Protein 5AHK (pdb70)

Nearest PDB structures (foldseek):
  5ahk-assembly1_B  TM=1.002E+00  e=0.000E+00  Pseudomonas protegens
  5ahk-assembly1_A  TM=1.001E+00  e=0.000E+00  Pseudomonas protegens
  8rph-assembly3_F  TM=8.611E-01  e=2.578E-38  Janthinobacterium sp. HH01
  2q5q-assembly1_A  TM=7.833E-01  e=1.232E-28  Azospirillum brasilense
  2q5o-assembly1_A  TM=7.470E-01  e=1.859E-28  Azospirillum brasilense

B-factor: mean 17.68, std 7.04, range [4.13, 58.65]

Sequence (1101 aa):
MKASDAVAKILADNNVLYGFELIGGMMMITHLVDSINLLGKTKLVSSMHHEQGAAFAASSAVSRVTHHHKTLGLALATSSGPGATNLITGIADCWLDSHPCIFLTGQVNTHELKGKRDIRQQGFQELDDSSVALVTSITKYAYQIKSSADDELVPCLRKKAIQIAKEGRPGPVLLDIPMDIQRADIDEALLNNPSIAMSDLDFIINKLQNAKKPLLLLIIGGGAVNSSSGFQKWLEQIELRGIPYVASLKGAEKIKASSDLYLGMLGAYGTRAANHAVQNCDLLLVLGSRMDVRQTGAQPEDFARNAEIIQIDLQEGQLNNRVIADFSSYQIELSEYFSSRRFSPLQIPVNNDWSSVWTALLKEKFRVTFIDEYTTWNLSPFGLFTQLNKLTERVALDYILDVGNNQMWAAHTLRRLNAQQAMHHSGGLGSSMGFAIPAAIGACYAGKKPIIVITGDGGAQLNIQELDIIARDKLPILTIVMNNHSSLGMVRGFQEMYFEGRRNSSTYWNGYTSQFKKIGEAYRVESKTIISMQAFSSALESSFLESSPRPLLLEVSSMMSDARECRPRLEYYGRAIDQQSPRMKASDAVAKILADNNVLYGFEELIGGMITHLVDDSINLLGKTKLVSSMHHEQGAAFAASSAVSRVTHHKTLGLALATSSGPGATNLITGIADCWLDSHPCIFLTGQVNTHELKKGKRDIRQQGFQELDDSSVALVTTSITKYAYQIKSSADELVPCLRKAIQIAKEGRPGPVLLDIPMDIQRADIDEALLNIAMSDLDFIINKLQNAKKPLLLLLIGGGAVNSSGFQKWLEQIELRGIPYVASLKGAEKIKASDLYLLGMLGAYGTRAANHAVQNCDLLLVLGSRMDVRQTGAQPEDFARNAEIIQIDLQEGQLNNRRVIADFSYQIELSEYFSRFSPLQIPVNNDWSSVWTALLKEKFRVTFIDEYTTWNLSPFGLFTTQQLNKLTERVALDYILDVGNNQMWAAHTLRLNAQQAMHHSGGLGSSMGFAIPAAIGACYAGKKPIIVITGDGGAQLNIQELDIIARDKLPILTIVMNNHSSLGMVRGFSSTYWNGYTSQFKKIGEAYRVESKTIISMQAFSSALESFLEESPRPLLLEVSSMMSDARECRPRLEEYGRAIDQQSPRHDG

Structure (mmCIF, N/CA/C/O backbone):
data_5AHK
#
_entry.id   5AHK
#
_cell.length_a   65.220
_cell.length_b   139.870
_cell.length_c   65.340
_cell.angle_alpha   90.00
_cell.angle_beta   97.87
_cell.angle_gamma   90.00
#
_symmetry.space_group_name_H-M   'P 1 21 1'
#
loop_
_entity.id
_entity.type
_entity.pdbx_description
1 polymer 'ACETOLACTATE SYNTHASE II, LARGE SUBUNIT'
2 non-polymer 'THIAMINE DIPHOSPHATE'
3 non-polymer 'FLAVIN-ADENINE DINUCLEOTIDE'
4 non-polymer 'MAGNESIUM ION'
5 water water
#
loop_
_atom_site.group_PDB
_atom_site.id
_atom_site.type_symbol
_atom_site.label_atom_id
_atom_site.label_alt_id
_atom_site.label_comp_id
_atom_site.label_asym_id
_atom_site.label_entity_id
_atom_site.label_seq_id
_atom_site.pdbx_PDB_ins_code
_atom_site.Cartn_x
_atom_site.Cartn_y
_atom_site.Cartn_z
_atom_site.occupancy
_atom_site.B_iso_or_equiv
_atom_site.auth_seq_id
_atom_site.auth_comp_id
_atom_site.auth_asym_id
_atom_site.auth_atom_id
_atom_site.pdbx_PDB_model_num
ATOM 1 N N . MET A 1 21 ? -13.860 -117.247 -6.717 1.00 29.14 1 MET A N 1
ATOM 2 C CA . MET A 1 21 ? -14.305 -116.871 -5.346 1.00 27.74 1 MET A CA 1
ATOM 3 C C . MET A 1 21 ? -14.219 -115.346 -5.171 1.00 25.90 1 MET A C 1
ATOM 4 O O . MET A 1 21 ? -13.288 -114.727 -5.666 1.00 26.08 1 MET A O 1
ATOM 9 N N . LYS A 1 22 ? -15.194 -114.748 -4.487 1.00 23.89 2 LYS A N 1
ATOM 10 C CA . LYS A 1 22 ? -15.174 -113.312 -4.200 1.00 22.16 2 LYS A CA 1
ATOM 11 C C . LYS A 1 22 ? -14.003 -113.010 -3.267 1.00 20.89 2 LYS A C 1
ATOM 12 O O . LYS A 1 22 ? -13.784 -113.729 -2.302 1.00 20.75 2 LYS A O 1
ATOM 18 N N . ALA A 1 23 ? -13.256 -111.945 -3.559 1.00 20.04 3 ALA A N 1
ATOM 19 C CA . ALA A 1 23 ? -12.066 -111.574 -2.781 1.00 19.11 3 ALA A CA 1
ATOM 20 C C . ALA A 1 23 ? -12.347 -111.449 -1.274 1.00 18.39 3 ALA A C 1
ATOM 21 O O . ALA A 1 23 ? -11.549 -111.898 -0.443 1.00 18.16 3 ALA A O 1
ATOM 23 N N . SER A 1 24 ? -13.454 -110.817 -0.927 1.00 17.94 4 SER A N 1
ATOM 24 C CA . SER A 1 24 ? -13.795 -110.628 0.487 1.00 17.28 4 SER A CA 1
ATOM 25 C C . SER A 1 24 ? -14.057 -111.964 1.171 1.00 17.62 4 SER A C 1
ATOM 26 O O . SER A 1 24 ? -13.735 -112.139 2.338 1.00 17.62 4 SER A O 1
ATOM 29 N N . ASP A 1 25 ? -14.610 -112.916 0.425 1.00 18.20 5 ASP A N 1
ATOM 30 C CA . ASP A 1 25 ? -14.803 -114.276 0.957 1.00 18.50 5 ASP A CA 1
ATOM 31 C C . ASP A 1 25 ? -13.443 -114.971 1.165 1.00 17.85 5 ASP A C 1
ATOM 32 O O . ASP A 1 25 ? -13.238 -115.701 2.137 1.00 17.30 5 ASP A O 1
ATOM 37 N N . ALA A 1 26 ? -12.511 -114.744 0.240 1.00 17.50 6 ALA A N 1
ATOM 38 C CA . ALA A 1 26 ? -11.146 -115.235 0.404 1.00 17.32 6 ALA A CA 1
ATOM 39 C C . ALA A 1 26 ? -10.492 -114.637 1.647 1.00 16.72 6 ALA A C 1
ATOM 40 O O . ALA A 1 26 ? -9.781 -115.328 2.396 1.00 16.47 6 ALA A O 1
ATOM 42 N N . VAL A 1 27 ? -10.712 -113.349 1.883 1.00 16.04 7 VAL A N 1
ATOM 43 C CA . VAL A 1 27 ? -10.107 -112.709 3.050 1.00 15.69 7 VAL A CA 1
ATOM 44 C C . VAL A 1 27 ? -10.656 -113.374 4.306 1.00 15.69 7 VAL A C 1
ATOM 45 O O . VAL A 1 27 ? -9.912 -113.696 5.214 1.00 15.40 7 VAL A O 1
ATOM 49 N N . ALA A 1 28 ? -11.967 -113.605 4.335 1.00 16.22 8 ALA A N 1
ATOM 50 C CA . ALA A 1 28 ? -12.584 -114.282 5.484 1.00 16.35 8 ALA A CA 1
ATOM 51 C C . ALA A 1 28 ? -11.977 -115.670 5.727 1.00 17.30 8 ALA A C 1
ATOM 52 O O . ALA A 1 28 ? -11.646 -116.013 6.858 1.00 16.68 8 ALA A O 1
ATOM 54 N N . LYS A 1 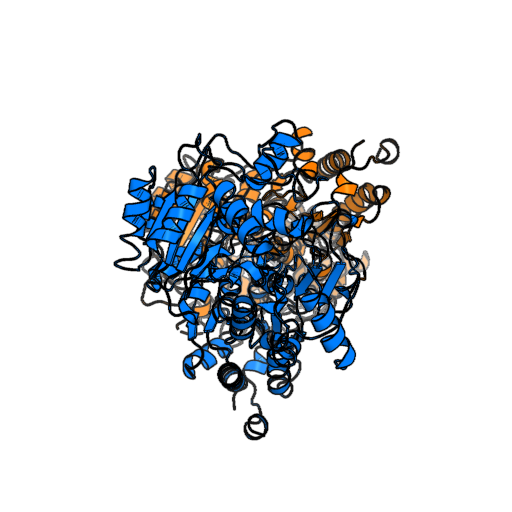29 ? -11.839 -116.449 4.657 1.00 18.09 9 LYS A N 1
ATOM 55 C CA . LYS A 1 29 ? -11.241 -117.779 4.751 1.00 19.02 9 LYS A CA 1
ATOM 56 C C . LYS A 1 29 ? -9.809 -117.756 5.294 1.00 18.62 9 LYS A C 1
ATOM 57 O O . LYS A 1 29 ? -9.442 -118.536 6.167 1.00 19.01 9 LYS A O 1
ATOM 63 N N . ILE A 1 30 ? -9.001 -116.834 4.781 1.00 18.31 10 ILE A N 1
ATOM 64 C CA . ILE A 1 30 ? -7.603 -116.719 5.168 1.00 17.59 10 ILE A CA 1
ATOM 65 C C . ILE A 1 30 ? -7.448 -116.283 6.637 1.00 17.23 10 ILE A C 1
ATOM 66 O O . ILE A 1 30 ? -6.614 -116.816 7.370 1.00 17.69 10 ILE A O 1
ATOM 71 N N . LEU A 1 31 ? -8.256 -115.326 7.077 1.00 17.00 11 LEU A N 1
ATOM 72 C CA . LEU A 1 31 ? -8.207 -114.910 8.492 1.00 16.73 11 LEU A CA 1
ATOM 73 C C . LEU A 1 31 ? -8.451 -116.117 9.408 1.00 17.44 11 LEU A C 1
ATOM 74 O O . LEU A 1 31 ? -7.685 -116.371 10.341 1.00 17.72 11 LEU A O 1
ATOM 79 N N . ALA A 1 32 ? -9.512 -116.851 9.130 1.00 17.92 12 ALA A N 1
ATOM 80 C CA . ALA A 1 32 ? -9.927 -117.949 10.005 1.00 19.42 12 ALA A CA 1
ATOM 81 C C . ALA A 1 32 ? -8.912 -119.089 9.992 1.00 20.52 12 ALA A C 1
ATOM 82 O O . ALA A 1 32 ? -8.697 -119.740 11.010 1.00 20.68 12 ALA A O 1
ATOM 84 N N . ASP A 1 33 ? -8.258 -119.304 8.852 1.00 21.29 13 ASP A N 1
ATOM 85 C CA . ASP A 1 33 ? -7.288 -120.392 8.728 1.00 22.71 13 ASP A CA 1
ATOM 86 C C . ASP A 1 33 ? -5.943 -120.073 9.383 1.00 22.52 13 ASP A C 1
ATOM 87 O O . ASP A 1 33 ? -5.096 -120.965 9.507 1.00 22.29 13 ASP A O 1
ATOM 92 N N . ASN A 1 34 ? -5.730 -118.816 9.778 1.00 20.93 14 ASN A N 1
ATOM 93 C CA . ASN A 1 34 ? -4.462 -118.392 10.361 1.00 21.27 14 ASN A CA 1
ATOM 94 C C . ASN A 1 34 ? -4.627 -117.825 11.784 1.00 20.61 14 ASN A C 1
ATOM 95 O O . ASN A 1 34 ? -3.807 -117.010 12.264 1.00 20.87 14 ASN A O 1
ATOM 100 N N . ASN A 1 35 ? -5.688 -118.275 12.447 1.00 21.17 15 ASN A N 1
ATOM 101 C CA . ASN A 1 35 ? -5.942 -118.000 13.879 1.00 22.14 15 ASN A CA 1
ATOM 102 C C . ASN A 1 35 ? -6.303 -116.557 14.194 1.00 20.06 15 ASN A C 1
ATOM 103 O O . ASN A 1 35 ? -6.052 -116.071 15.314 1.00 20.20 15 ASN A O 1
ATOM 108 N N . VAL A 1 36 ? -6.897 -115.862 13.223 1.00 18.78 16 VAL A N 1
ATOM 109 C CA . VAL A 1 36 ? -7.369 -114.492 13.448 1.00 17.39 16 VAL A CA 1
ATOM 110 C C . VAL A 1 36 ? -8.859 -114.654 13.712 1.00 17.15 16 VAL A C 1
ATOM 111 O O . VAL A 1 36 ? -9.676 -114.629 12.791 1.00 18.13 16 VAL A O 1
ATOM 115 N N . LEU A 1 37 ? -9.200 -114.859 14.990 1.00 16.68 17 LEU A N 1
ATOM 116 C CA . LEU A 1 37 ? -10.491 -115.437 15.388 1.00 16.15 17 LEU A CA 1
ATOM 117 C C . LEU A 1 37 ? -11.497 -114.478 16.044 1.00 15.39 17 LEU A C 1
ATOM 118 O O . LEU A 1 37 ? -12.678 -114.807 16.188 1.00 15.73 17 LEU A O 1
ATOM 123 N N . TYR A 1 38 ? -11.039 -113.279 16.372 1.00 14.46 18 TYR A N 1
ATOM 124 C CA . TYR A 1 38 ? -11.915 -112.240 16.934 1.00 14.14 18 TYR A CA 1
ATOM 125 C C . TYR A 1 38 ? -11.577 -110.928 16.266 1.00 12.99 18 TYR A C 1
ATOM 126 O O . TYR A 1 38 ? -10.394 -110.599 16.168 1.00 12.84 18 TYR A O 1
ATOM 135 N N . GLY A 1 39 ? -12.614 -110.210 15.799 1.00 12.40 19 GLY A N 1
ATOM 136 C CA . GLY A 1 39 ? -12.455 -108.902 15.197 1.00 11.76 19 GLY A CA 1
ATOM 137 C C . GLY A 1 39 ? -13.379 -107.881 15.808 1.00 11.23 19 GLY A C 1
ATOM 138 O O . GLY A 1 39 ? -14.409 -108.214 16.359 1.00 10.73 19 GLY A O 1
ATOM 139 N N . PHE A 1 40 ? -13.034 -106.608 15.609 1.00 10.33 20 PHE A N 1
ATOM 140 C CA . PHE A 1 40 ? -13.777 -105.474 16.181 1.00 10.37 20 PHE A CA 1
ATOM 141 C C . PHE A 1 40 ? -13.820 -104.377 15.138 1.00 10.48 20 PHE A C 1
ATOM 142 O O . PHE A 1 40 ? -12.860 -104.164 14.410 1.00 10.27 20 PHE A O 1
ATOM 150 N N . GLU A 1 41 ? -14.999 -103.781 14.990 1.00 10.91 21 GLU A N 1
ATOM 151 C CA . GLU A 1 41 ? -15.222 -102.807 13.914 1.00 11.89 21 GLU A CA 1
ATOM 152 C C . GLU A 1 41 ? -16.229 -101.724 14.338 1.00 11.99 21 GLU A C 1
ATOM 153 O O . GLU A 1 41 ? -17.027 -101.917 15.266 1.00 12.30 21 GLU A O 1
ATOM 159 N N . LEU A 1 42 ? -16.081 -100.542 13.731 1.00 12.27 22 LEU A N 1
ATOM 160 C CA . LEU A 1 42 ? -17.159 -99.598 13.500 1.00 12.67 22 LEU A CA 1
ATOM 161 C C . LEU A 1 42 ? -17.353 -99.602 11.989 1.00 13.01 22 LEU A C 1
ATOM 162 O O . LEU A 1 42 ? -16.400 -99.468 11.202 1.00 13.52 22 LEU A O 1
ATOM 167 N N . ILE A 1 43 ? -18.589 -99.806 11.551 1.00 13.87 23 ILE A N 1
ATOM 168 C CA . ILE A 1 43 ? -18.837 -100.023 10.139 1.00 13.95 23 ILE A CA 1
ATOM 169 C C . ILE A 1 43 ? -18.587 -98.759 9.307 1.00 14.47 23 ILE A C 1
ATOM 170 O O . ILE A 1 43 ? -18.630 -97.633 9.819 1.00 13.46 23 ILE A O 1
ATOM 175 N N . GLY A 1 44 ? -18.322 -98.957 8.022 1.00 15.06 24 GLY A N 1
ATOM 176 C CA . GLY A 1 44 ? -18.353 -97.881 7.046 1.00 15.65 24 GLY A CA 1
ATOM 177 C C . GLY A 1 44 ? -18.585 -98.484 5.666 1.00 16.86 24 GLY A C 1
ATOM 178 O O . GLY A 1 44 ? -18.484 -99.718 5.490 1.00 16.87 24 GLY A O 1
ATOM 179 N N . GLY A 1 45 ? -18.947 -97.651 4.696 1.00 17.96 25 GLY A N 1
ATOM 180 C CA . GLY A 1 45 ? -19.305 -98.165 3.361 1.00 18.61 25 GLY A CA 1
ATOM 181 C C . GLY A 1 45 ? -18.205 -99.015 2.732 1.00 18.29 25 GLY A C 1
ATOM 182 O O . GLY A 1 45 ? -18.480 -100.032 2.093 1.00 19.95 25 GLY A O 1
ATOM 183 N N . MET A 1 46 ? -16.954 -98.635 2.979 1.00 17.39 26 MET A N 1
ATOM 184 C CA A MET A 1 46 ? -15.819 -99.272 2.317 0.60 17.46 26 MET A CA 1
ATOM 185 C CA B MET A 1 46 ? -15.813 -99.267 2.321 0.20 17.08 26 MET A CA 1
ATOM 186 C CA C MET A 1 46 ? -15.814 -99.270 2.322 0.20 17.03 26 MET A CA 1
ATOM 187 C C . MET A 1 46 ? -15.380 -100.577 2.987 1.00 16.80 26 MET A C 1
ATOM 188 O O . MET A 1 46 ? -14.413 -101.198 2.546 1.00 16.70 26 MET A O 1
ATOM 201 N N . ILE A 1 47 ? -16.088 -101.013 4.046 1.00 16.21 27 ILE A N 1
ATOM 202 C CA . ILE A 1 47 ? -15.778 -102.336 4.649 1.00 15.26 27 ILE A CA 1
ATOM 203 C C . ILE A 1 47 ? -16.985 -103.303 4.743 1.00 15.57 27 ILE A C 1
ATOM 204 O O . ILE A 1 47 ? -16.886 -104.393 5.314 1.00 15.03 27 ILE A O 1
ATOM 209 N N . THR A 1 48 ? -18.109 -102.899 4.142 1.00 16.13 28 THR A N 1
ATOM 210 C CA . THR A 1 48 ? -19.318 -103.701 4.178 1.00 16.97 28 THR A CA 1
ATOM 211 C C . THR A 1 48 ? -19.093 -105.086 3.569 1.00 17.05 28 THR A C 1
ATOM 212 O O . THR A 1 48 ? -19.541 -106.069 4.125 1.00 17.15 28 THR A O 1
ATOM 216 N N . HIS A 1 49 ? -18.371 -105.171 2.456 1.00 17.33 29 HIS A N 1
ATOM 217 C CA . HIS A 1 49 ? -18.105 -106.465 1.832 1.00 17.52 29 HIS A CA 1
ATOM 218 C C . HIS A 1 49 ? -17.242 -107.376 2.714 1.00 17.51 29 HIS A C 1
ATOM 219 O O . HIS A 1 49 ? -17.466 -108.598 2.783 1.00 17.63 29 HIS A O 1
ATOM 226 N N . LEU A 1 50 ? -16.242 -106.793 3.380 1.00 16.95 30 LEU A N 1
ATOM 227 C CA . LEU A 1 50 ? -15.387 -107.550 4.290 1.00 17.53 30 LEU A CA 1
ATOM 228 C C . LEU A 1 50 ? -16.180 -108.041 5.510 1.00 17.39 30 LEU A C 1
ATOM 229 O O . LEU A 1 50 ? -16.112 -109.207 5.869 1.00 17.51 30 LEU A O 1
ATOM 234 N N . VAL A 1 51 ? -16.940 -107.143 6.132 1.00 17.38 31 VAL A N 1
ATOM 235 C CA . VAL A 1 51 ? -17.748 -107.491 7.309 1.00 18.18 31 VAL A CA 1
ATOM 236 C C . VAL A 1 51 ? -18.773 -108.568 6.954 1.00 18.67 31 VAL A C 1
ATOM 237 O O . VAL A 1 51 ? -18.912 -109.557 7.683 1.00 19.50 31 VAL A O 1
ATOM 241 N N . ASP A 1 52 ? -19.458 -108.399 5.833 1.00 19.28 32 ASP A N 1
ATOM 242 C CA . ASP A 1 52 ? -20.448 -109.397 5.410 1.00 20.30 32 ASP A CA 1
ATOM 243 C C . ASP A 1 52 ? -19.834 -110.762 5.193 1.00 20.15 32 ASP A C 1
ATOM 244 O O . ASP A 1 52 ? -20.372 -111.768 5.672 1.00 20.84 32 ASP A O 1
ATOM 249 N N . SER A 1 53 ? -18.731 -110.810 4.451 1.00 19.50 33 SER A N 1
ATOM 250 C CA . SER A 1 53 ? -18.023 -112.082 4.205 1.00 18.94 33 SER A CA 1
ATOM 251 C C . SER A 1 53 ? -17.556 -112.745 5.512 1.00 18.81 33 SER A C 1
ATOM 252 O O . SER A 1 53 ? -17.596 -113.976 5.658 1.00 18.80 33 SER A O 1
ATOM 255 N N . ILE A 1 54 ? -17.102 -111.946 6.468 1.00 18.32 34 ILE A N 1
ATOM 256 C CA . ILE A 1 54 ? -16.622 -112.501 7.737 1.00 18.74 34 ILE A CA 1
ATOM 257 C C . ILE A 1 54 ? -17.792 -113.079 8.517 1.00 19.50 34 ILE A C 1
ATOM 258 O O . ILE A 1 54 ? -17.745 -114.225 8.940 1.00 19.76 34 ILE A O 1
ATOM 263 N N . ASN A 1 55 ? -18.838 -112.280 8.701 1.00 20.25 35 ASN A N 1
ATOM 264 C CA . ASN A 1 55 ? -20.034 -112.784 9.386 1.00 21.55 35 ASN A CA 1
ATOM 265 C C . ASN A 1 55 ? -20.662 -114.020 8.748 1.00 22.73 35 ASN A C 1
ATOM 266 O O . ASN A 1 55 ? -21.063 -114.936 9.462 1.00 22.99 35 ASN A O 1
ATOM 271 N N . LEU A 1 56 ? -20.706 -114.082 7.419 1.00 22.99 36 LEU A N 1
ATOM 272 C CA . LEU A 1 56 ? -21.330 -115.229 6.725 1.00 24.35 36 LEU A CA 1
ATOM 273 C C . LEU A 1 56 ? -20.536 -116.539 6.916 1.00 24.11 36 LEU A C 1
ATOM 274 O O . LEU A 1 56 ? -21.131 -117.600 7.145 1.00 24.35 36 LEU A O 1
ATOM 279 N N . LEU A 1 57 ? -19.204 -116.476 6.844 1.00 23.43 37 LEU A N 1
ATOM 280 C CA . LEU A 1 57 ? -18.345 -117.627 7.168 1.00 23.05 37 LEU A CA 1
ATOM 281 C C . LEU A 1 57 ? -18.471 -118.030 8.642 1.00 22.87 37 LEU A C 1
ATOM 282 O O . LEU A 1 57 ? -18.467 -119.227 8.949 1.00 23.56 37 LEU A O 1
ATOM 287 N N . GLY A 1 58 ? -18.560 -117.040 9.530 1.00 22.19 38 GLY A N 1
ATOM 288 C CA . GLY A 1 58 ? -18.819 -117.260 10.958 1.00 21.67 38 GLY A CA 1
ATOM 289 C C . GLY A 1 58 ? -17.734 -117.931 11.777 1.00 21.36 38 GLY A C 1
ATOM 290 O O . GLY A 1 58 ? -18.008 -118.464 12.874 1.00 22.60 38 GLY A O 1
ATOM 291 N N . LYS A 1 59 ? -16.503 -117.912 11.287 1.00 20.82 39 LYS A N 1
ATOM 292 C CA . LYS A 1 59 ? -15.372 -118.496 12.035 1.00 20.33 39 LYS A CA 1
ATOM 293 C C . LYS A 1 59 ? -14.616 -117.455 12.835 1.00 18.98 39 LYS A C 1
ATOM 294 O O . LYS A 1 59 ? -13.970 -117.769 13.828 1.00 18.91 39 LYS A O 1
ATOM 300 N N . THR A 1 60 ? -14.673 -116.216 12.366 1.00 17.05 40 THR A N 1
ATOM 301 C CA . THR A 1 60 ? -14.112 -115.089 13.107 1.00 16.71 40 THR A CA 1
ATOM 302 C C . THR A 1 60 ? -15.296 -114.308 13.657 1.00 16.19 40 THR A C 1
ATOM 303 O O . THR A 1 60 ? -16.153 -113.873 12.896 1.00 16.00 40 THR A O 1
ATOM 307 N N . LYS A 1 61 ? -15.330 -114.129 14.974 1.00 15.76 41 LYS A N 1
ATOM 308 C CA . LYS A 1 61 ? -16.389 -113.412 15.649 1.00 16.74 41 LYS A CA 1
ATOM 309 C C . LYS A 1 61 ? -16.091 -111.925 15.529 1.00 16.29 41 LYS A C 1
ATOM 310 O O . LYS A 1 61 ? -15.072 -111.497 16.031 1.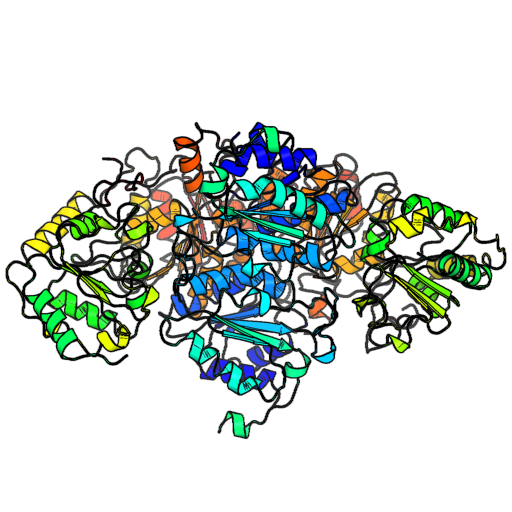00 16.67 41 LYS A O 1
ATOM 316 N N . LEU A 1 62 ? -17.006 -111.187 14.919 1.00 16.49 42 LEU A N 1
ATOM 317 C CA . LEU A 1 62 ? -16.867 -109.747 14.694 1.00 16.75 42 LEU A CA 1
ATOM 318 C C . LEU A 1 62 ? -17.832 -109.002 15.608 1.00 16.73 42 LEU A C 1
ATOM 319 O O . LEU A 1 62 ? -19.053 -109.258 15.574 1.00 19.23 42 LEU A O 1
ATOM 324 N N . VAL A 1 63 ? -17.289 -108.096 16.424 1.00 14.98 43 VAL A N 1
ATOM 325 C CA . VAL A 1 63 ? -18.033 -107.331 17.431 1.00 14.09 43 VAL A CA 1
ATOM 326 C C . VAL A 1 63 ? -18.029 -105.841 17.106 1.00 13.46 43 VAL A C 1
ATOM 327 O O . VAL A 1 63 ? -16.967 -105.248 16.872 1.00 12.79 43 VAL A O 1
ATOM 331 N N . SER A 1 64 ? -19.220 -105.241 17.066 1.00 13.31 44 SER A N 1
ATOM 332 C CA A SER A 1 64 ? -19.369 -103.815 16.742 0.30 13.10 44 SER A CA 1
ATOM 333 C CA B SER A 1 64 ? -19.376 -103.823 16.759 0.70 13.72 44 SER A CA 1
ATOM 334 C C . SER A 1 64 ? -19.083 -102.971 17.973 1.00 12.84 44 SER A C 1
ATOM 335 O O . SER A 1 64 ? -19.569 -103.277 19.061 1.00 13.45 44 SER A O 1
ATOM 340 N N . MET A 1 65 ? -18.290 -101.912 17.787 1.00 12.11 45 MET A N 1
ATOM 341 C CA . MET A 1 65 ? -17.913 -101.023 18.900 1.00 11.47 45 MET A CA 1
ATOM 342 C C . MET A 1 65 ? -18.180 -99.604 18.473 1.00 11.13 45 MET A C 1
ATOM 343 O O . MET A 1 65 ? -18.407 -99.369 17.308 1.00 11.11 45 MET A O 1
ATOM 348 N N . HIS A 1 66 ? -18.161 -98.645 19.392 1.00 10.94 46 HIS A N 1
ATOM 349 C CA . HIS A 1 66 ? -18.518 -97.258 19.023 1.00 10.85 46 HIS A CA 1
ATOM 350 C C . HIS A 1 66 ? -17.436 -96.366 18.401 1.00 10.22 46 HIS A C 1
ATOM 351 O O . HIS A 1 66 ? -17.753 -95.348 17.768 1.00 10.33 46 HIS A O 1
ATOM 358 N N . HIS A 1 67 ? -16.182 -96.721 18.594 1.00 9.79 47 HIS A N 1
ATOM 359 C CA . HIS A 1 67 ? -15.063 -95.910 18.155 1.00 9.47 47 HIS A CA 1
ATOM 360 C C . HIS A 1 67 ? -13.986 -96.864 17.646 1.00 9.11 47 HIS A C 1
ATOM 361 O O . HIS A 1 67 ? -13.698 -97.858 18.301 1.00 8.88 47 HIS A O 1
ATOM 368 N N . GLU A 1 68 ? -13.402 -96.579 16.479 1.00 9.09 48 GLU A N 1
ATOM 369 C CA . GLU A 1 68 ? -12.366 -97.468 15.957 1.00 8.91 48 GLU A CA 1
ATOM 370 C C . GLU A 1 68 ? -11.169 -97.528 16.886 1.00 8.82 48 GLU A C 1
ATOM 371 O O . GLU A 1 68 ? -10.422 -98.500 16.860 1.00 9.01 48 GLU A O 1
ATOM 377 N N . GLN A 1 69 ? -10.954 -96.487 17.685 1.00 8.57 49 GLN A N 1
ATOM 378 C CA . GLN A 1 69 ? -9.917 -96.610 18.703 1.00 8.62 49 GLN A CA 1
ATOM 379 C C . GLN A 1 69 ? -10.211 -97.725 19.690 1.00 8.66 49 GLN A C 1
ATOM 380 O O . GLN A 1 69 ? -9.318 -98.483 20.073 1.00 8.39 49 GLN A O 1
ATOM 386 N N . GLY A 1 70 ? -11.459 -97.806 20.137 1.00 8.81 50 GLY A N 1
ATOM 387 C CA . GLY A 1 70 ? -11.864 -98.892 20.983 1.00 8.95 50 GLY A CA 1
ATOM 388 C C . GLY A 1 70 ? -11.704 -100.228 20.284 1.00 8.89 50 GLY A C 1
ATOM 389 O O . GLY A 1 70 ? -11.235 -101.192 20.903 1.00 8.94 50 GLY A O 1
ATOM 390 N N . ALA A 1 71 ? -12.110 -100.295 19.018 1.00 9.20 51 ALA A N 1
ATOM 391 C CA . ALA A 1 71 ? -11.949 -101.517 18.234 1.00 9.29 51 ALA A CA 1
ATOM 392 C C . ALA A 1 71 ? -10.475 -101.932 18.191 1.00 9.17 51 ALA A C 1
ATOM 393 O O . ALA A 1 71 ? -10.139 -103.127 18.320 1.00 9.23 51 ALA A O 1
ATOM 395 N N . ALA A 1 72 ? -9.603 -100.969 17.953 1.00 8.96 52 ALA A N 1
ATOM 396 C CA . ALA A 1 72 ? -8.175 -101.237 17.888 1.00 9.03 52 ALA A CA 1
ATOM 397 C C . ALA A 1 72 ? -7.644 -101.779 19.224 1.00 9.20 52 ALA A C 1
ATOM 398 O O . ALA A 1 72 ? -6.883 -102.747 19.266 1.00 10.10 52 ALA A O 1
ATOM 400 N N . PHE A 1 73 ? -8.029 -101.151 20.337 1.00 9.27 53 PHE A N 1
ATOM 401 C CA . PHE A 1 73 ? -7.556 -101.662 21.645 1.00 9.20 53 PHE A CA 1
ATOM 402 C C . PHE A 1 73 ? -8.126 -103.058 21.915 1.00 9.17 53 PHE A C 1
ATOM 403 O O . PHE A 1 73 ? -7.451 -103.930 22.475 1.00 8.82 53 PHE A O 1
ATOM 411 N N . ALA A 1 74 ? -9.357 -103.284 21.502 1.00 8.91 54 ALA A N 1
ATOM 412 C CA . ALA A 1 74 ? -9.970 -104.598 21.731 1.00 8.96 54 ALA A CA 1
ATOM 413 C C . ALA A 1 74 ? -9.253 -105.661 20.900 1.00 9.24 54 ALA A C 1
ATOM 414 O O . ALA A 1 74 ? -8.961 -106.756 21.360 1.00 9.67 54 ALA A O 1
ATOM 416 N N . ALA A 1 75 ? -9.008 -105.340 19.641 1.00 9.26 55 ALA A N 1
ATOM 417 C CA . ALA A 1 75 ? -8.312 -106.272 18.765 1.00 9.25 55 ALA A CA 1
ATOM 418 C C . ALA A 1 75 ? -6.924 -106.602 19.358 1.00 9.37 55 ALA A C 1
ATOM 419 O O . ALA A 1 75 ? -6.500 -107.750 19.333 1.00 9.42 55 ALA A O 1
ATOM 421 N N . SER A 1 76 ? -6.238 -105.614 19.900 1.00 9.44 56 SER A N 1
ATOM 422 C CA A SER A 1 76 ? -4.892 -105.845 20.412 0.50 9.79 56 SER A CA 1
ATOM 423 C CA B SER A 1 76 ? -4.893 -105.821 20.434 0.50 9.45 56 SER A CA 1
ATOM 424 C C . SER A 1 76 ? -4.926 -106.805 21.585 1.00 9.55 56 SER A C 1
ATOM 425 O O . SER A 1 76 ? -3.985 -107.542 21.804 1.00 10.27 56 SER A O 1
ATOM 430 N N . ALA A 1 77 ? -6.015 -106.779 22.341 1.00 9.60 57 ALA A N 1
ATOM 431 C CA . ALA A 1 77 ? -6.122 -107.575 23.578 1.00 9.74 57 ALA A CA 1
ATOM 432 C C . ALA A 1 77 ? -6.297 -109.053 23.297 1.00 10.11 57 ALA A C 1
ATOM 433 O O . ALA A 1 77 ? -6.176 -109.891 24.202 1.00 9.97 57 ALA A O 1
ATOM 435 N N . VAL A 1 78 ? -6.629 -109.390 22.050 1.00 10.15 58 VAL A N 1
ATOM 436 C CA . VAL A 1 78 ? -6.834 -110.791 21.648 1.00 10.67 58 VAL A CA 1
ATOM 437 C C . VAL A 1 78 ? -5.522 -111.560 21.763 1.00 10.59 58 VAL A C 1
ATOM 438 O O . VAL A 1 78 ? -5.439 -112.579 22.465 1.00 11.35 58 VAL A O 1
ATOM 442 N N . SER A 1 79 ? -4.482 -111.087 21.096 1.00 10.64 59 SER A N 1
ATOM 443 C CA . SER A 1 79 ? -3.161 -111.717 21.248 1.00 10.72 59 SER A CA 1
ATOM 444 C C . SER A 1 79 ? -2.611 -111.582 22.665 1.00 10.56 59 SER A C 1
ATOM 445 O O . SER A 1 79 ? -1.987 -112.496 23.180 1.00 11.37 59 SER A O 1
ATOM 448 N N . ARG A 1 80 ? -2.862 -110.450 23.315 1.00 10.10 60 ARG A N 1
ATOM 449 C CA . ARG A 1 80 ? -2.432 -110.280 24.683 1.00 9.87 60 ARG A CA 1
ATOM 450 C C . ARG A 1 80 ? -3.035 -111.358 25.606 1.00 9.93 60 ARG A C 1
ATOM 451 O O . ARG A 1 80 ? -2.301 -112.034 26.315 1.00 10.15 60 ARG A O 1
ATOM 459 N N . VAL A 1 81 ? -4.353 -111.558 25.572 1.00 10.13 61 VAL A N 1
ATOM 460 C CA . VAL A 1 81 ? -5.006 -112.448 26.532 1.00 10.74 61 VAL A CA 1
ATOM 461 C C . VAL A 1 81 ? -4.747 -113.919 26.195 1.00 11.11 61 VAL A C 1
ATOM 462 O O . VAL A 1 81 ? -4.803 -114.774 27.077 1.00 11.96 61 VAL A O 1
ATOM 466 N N . THR A 1 82 ? -4.413 -114.211 24.934 1.00 11.34 62 THR A N 1
ATOM 467 C CA . THR A 1 82 ? -4.102 -115.572 24.550 1.00 11.68 62 THR A CA 1
ATOM 468 C C . THR A 1 82 ? -2.590 -115.845 24.459 1.00 12.04 62 THR A C 1
ATOM 469 O O . THR A 1 82 ? -2.179 -116.858 23.922 1.00 12.13 62 THR A O 1
ATOM 473 N N . HIS A 1 83 ? -1.761 -114.929 24.954 1.00 12.34 63 HIS A N 1
ATOM 474 C CA A HIS A 1 83 ? -0.319 -115.110 24.989 0.50 12.74 63 HIS A CA 1
ATOM 475 C CA B HIS A 1 83 ? -0.318 -115.112 24.987 0.50 12.59 63 HIS A CA 1
ATOM 476 C C . HIS A 1 83 ? 0.232 -115.343 23.573 1.00 12.84 63 HIS A C 1
ATOM 477 O O . HIS A 1 83 ? 1.126 -116.159 23.363 1.00 13.11 63 HIS A O 1
ATOM 490 N N . HIS A 1 84 ? -0.330 -114.594 22.625 1.00 12.44 64 HIS A N 1
ATOM 491 C CA . HIS A 1 84 ? 0.049 -114.603 21.199 1.00 12.87 64 HIS A CA 1
ATOM 492 C C . HIS A 1 84 ? -0.375 -115.864 20.444 1.00 13.77 64 HIS A C 1
ATOM 493 O O . HIS A 1 84 ? 0.035 -116.058 19.305 1.00 14.46 64 HIS A O 1
ATOM 500 N N . LYS A 1 85 ? -1.180 -116.724 21.053 1.00 13.68 65 LYS A N 1
ATOM 501 C CA . LYS A 1 85 ? -1.654 -117.913 20.318 1.00 14.68 65 LYS A CA 1
ATOM 502 C C . LYS A 1 85 ? -2.760 -117.585 19.309 1.00 14.54 65 LYS A C 1
ATOM 503 O O . LYS A 1 85 ? -2.915 -118.272 18.276 1.00 15.30 65 LYS A O 1
ATOM 509 N N . THR A 1 86 ? -3.542 -116.561 19.598 1.00 14.07 66 THR A N 1
ATOM 510 C CA . THR A 1 86 ? -4.654 -116.156 18.745 1.00 14.24 66 THR A CA 1
ATOM 511 C C . THR A 1 86 ? -4.486 -114.681 18.410 1.00 13.77 66 THR A C 1
ATOM 512 O O . THR A 1 86 ? -4.137 -113.903 19.289 1.00 13.96 66 THR A O 1
ATOM 516 N N . LEU A 1 87 ? -4.730 -114.295 17.159 1.00 13.85 67 LEU A N 1
ATOM 517 C CA . LEU A 1 87 ? -4.617 -112.898 16.766 1.00 13.53 67 LEU A CA 1
ATOM 518 C C . LEU A 1 87 ? -5.974 -112.202 16.645 1.00 12.95 67 LEU A C 1
ATOM 519 O O . LEU A 1 87 ? -6.990 -112.806 16.280 1.00 12.83 67 LEU A O 1
ATOM 524 N N . GLY A 1 88 ? -5.950 -110.907 16.951 1.00 12.21 68 GLY A N 1
ATOM 525 C CA . GLY A 1 88 ? -7.087 -110.069 16.781 1.00 12.06 68 GLY A CA 1
ATOM 526 C C . GLY A 1 88 ? -7.041 -109.308 15.456 1.00 11.78 68 GLY A C 1
ATOM 527 O O . GLY A 1 88 ? -5.992 -109.206 14.790 1.00 11.39 68 GLY A O 1
ATOM 528 N N . LEU A 1 89 ? -8.211 -108.814 15.085 1.00 11.94 69 LEU A N 1
ATOM 529 C CA . LEU A 1 89 ? -8.431 -108.042 13.872 1.00 11.72 69 LEU A CA 1
ATOM 530 C C . LEU A 1 89 ? -9.236 -106.772 14.182 1.00 11.19 69 LEU A C 1
ATOM 531 O O . LEU A 1 89 ? -10.259 -106.833 14.886 1.00 10.71 69 LEU A O 1
ATOM 536 N N . ALA A 1 90 ? -8.793 -105.628 13.669 1.00 11.05 70 ALA A N 1
ATOM 537 C CA . ALA A 1 90 ? -9.637 -104.430 13.679 1.00 11.16 70 ALA A CA 1
ATOM 538 C C . ALA A 1 90 ? -9.854 -103.998 12.224 1.00 11.33 70 ALA A C 1
ATOM 539 O O . ALA A 1 90 ? -8.889 -104.017 11.423 1.00 11.02 70 ALA A O 1
ATOM 541 N N . LEU A 1 91 ? -11.117 -103.705 11.902 1.00 11.52 71 LEU A N 1
ATOM 542 C CA . LEU A 1 91 ? -11.561 -103.271 10.558 1.00 11.97 71 LEU A CA 1
ATOM 543 C C . LEU A 1 91 ? -12.085 -101.858 10.643 1.00 12.09 71 LEU A C 1
ATOM 544 O O . LEU A 1 91 ? -12.799 -101.514 11.594 1.00 12.63 71 LEU A O 1
ATOM 549 N N . ALA A 1 92 ? -11.713 -101.041 9.680 1.00 11.67 72 ALA A N 1
ATOM 550 C CA . ALA A 1 92 ? -12.142 -99.664 9.645 1.00 11.49 72 ALA A CA 1
ATOM 551 C C . ALA A 1 92 ? -12.260 -99.160 8.216 1.00 11.80 72 ALA A C 1
ATOM 552 O O . ALA A 1 92 ? -11.563 -99.598 7.325 1.00 11.41 72 ALA A O 1
ATOM 554 N N . THR A 1 93 ? -13.157 -98.211 8.021 1.00 12.21 73 THR A N 1
ATOM 555 C CA . THR A 1 93 ? -13.290 -97.554 6.733 1.00 13.42 73 THR A CA 1
ATOM 556 C C . THR A 1 93 ? -12.134 -96.553 6.535 1.00 13.88 73 THR A C 1
ATOM 557 O O . THR A 1 93 ? -11.423 -96.156 7.488 1.00 14.58 73 THR A O 1
ATOM 561 N N . SER A 1 94 ? -11.918 -96.199 5.276 1.00 14.52 74 SER A N 1
ATOM 562 C CA A SER A 1 94 ? -10.904 -95.207 4.920 0.50 14.67 74 SER A CA 1
ATOM 563 C CA B SER A 1 94 ? -10.925 -95.198 4.915 0.50 14.60 74 SER A CA 1
ATOM 564 C C . SER A 1 94 ? -11.226 -93.890 5.596 1.00 13.97 74 SER A C 1
ATOM 565 O O . SER A 1 94 ? -12.367 -93.645 5.964 1.00 14.81 74 SER A O 1
ATOM 570 N N . GLY A 1 95 ? -10.203 -93.050 5.729 1.00 13.05 75 GLY A N 1
ATOM 571 C CA . GLY A 1 95 ? -10.382 -91.717 6.246 1.00 12.00 75 GLY A CA 1
ATOM 572 C C . GLY A 1 95 ? -10.447 -91.816 7.746 1.00 11.06 75 GLY A C 1
ATOM 573 O O . GLY A 1 95 ? -9.494 -92.249 8.374 1.00 10.45 75 GLY A O 1
ATOM 574 N N . PRO A 1 96 ? -11.544 -91.351 8.334 1.00 10.54 76 PRO A N 1
ATOM 575 C CA . PRO A 1 96 ? -11.565 -91.261 9.790 1.00 10.15 76 PRO A CA 1
ATOM 576 C C . PRO A 1 96 ? -11.587 -92.608 10.503 1.00 9.78 76 PRO A C 1
ATOM 577 O O . PRO A 1 96 ? -11.128 -92.719 11.661 1.00 10.13 76 PRO A O 1
ATOM 581 N N . GLY A 1 97 ? -12.100 -93.647 9.857 1.00 9.75 77 GLY A N 1
ATOM 582 C CA . GLY A 1 97 ? -11.933 -94.993 10.431 1.00 9.53 77 GLY A CA 1
ATOM 583 C C . GLY A 1 97 ? -10.450 -95.300 10.641 1.00 9.49 77 GLY A C 1
ATOM 584 O O . GLY A 1 97 ? -10.017 -95.665 11.736 1.00 9.57 77 GLY A O 1
ATOM 585 N N . ALA A 1 98 ? -9.648 -95.169 9.592 1.00 9.70 78 ALA A N 1
ATOM 586 C CA . ALA A 1 98 ? -8.229 -95.482 9.657 1.00 9.64 78 ALA A CA 1
ATOM 587 C C . ALA A 1 98 ? -7.507 -94.580 10.642 1.00 9.45 78 ALA A C 1
ATOM 588 O O . ALA A 1 98 ? -6.717 -95.044 11.454 1.00 10.05 78 ALA A O 1
ATOM 590 N N . THR A 1 99 ? -7.808 -93.283 10.651 1.00 9.37 79 THR A N 1
ATOM 591 C CA . THR A 1 99 ? -7.074 -92.389 11.535 1.00 8.98 79 THR A CA 1
ATOM 592 C C . THR A 1 99 ? -7.431 -92.739 13.021 1.00 8.79 79 THR A C 1
ATOM 593 O O . THR A 1 99 ? -6.592 -92.609 13.905 1.00 9.07 79 THR A O 1
ATOM 597 N N . ASN A 1 100 ? -8.664 -93.188 13.273 1.00 8.64 80 ASN A N 1
ATOM 598 C CA . ASN A 1 100 ? -9.061 -93.613 14.615 1.00 8.37 80 ASN A CA 1
ATOM 599 C C . ASN A 1 100 ? -8.399 -94.877 15.153 1.00 8.38 80 ASN A C 1
ATOM 600 O O . ASN A 1 100 ? -8.451 -95.119 16.362 1.00 8.14 80 ASN A O 1
ATOM 605 N N . LEU A 1 101 ? -7.803 -95.706 14.270 1.00 8.43 81 LEU A N 1
ATOM 606 C CA . LEU A 1 101 ? -7.115 -96.920 14.701 1.00 8.46 81 LEU A CA 1
ATOM 607 C C . LEU A 1 101 ? -5.758 -96.620 15.302 1.00 8.51 81 LEU A C 1
ATOM 608 O O . LEU A 1 101 ? -5.187 -97.445 15.993 1.00 8.74 81 LEU A O 1
ATOM 613 N N . ILE A 1 102 ? -5.197 -95.449 15.011 1.00 8.92 82 ILE A N 1
ATOM 614 C CA . ILE A 1 102 ? -3.744 -95.262 15.110 1.00 9.26 82 ILE A CA 1
ATOM 615 C C . ILE A 1 102 ? -3.168 -95.467 16.506 1.00 8.92 82 ILE A C 1
ATOM 616 O O . ILE A 1 102 ? -2.127 -96.058 16.651 1.00 9.19 82 ILE A O 1
ATOM 621 N N . THR A 1 103 ? -3.853 -94.997 17.536 1.00 8.83 83 THR A N 1
ATOM 622 C CA . THR A 1 103 ? -3.320 -95.174 18.871 1.00 8.66 83 THR A CA 1
ATOM 623 C C . THR A 1 103 ? -3.151 -96.641 19.257 1.00 8.48 83 THR A C 1
ATOM 624 O O . THR A 1 103 ? -2.140 -97.019 19.871 1.00 8.24 83 THR A O 1
ATOM 628 N N . GLY A 1 104 ? -4.127 -97.459 18.877 1.00 8.28 84 GLY A N 1
ATOM 629 C CA . GLY A 1 104 ? -4.046 -98.903 19.102 1.00 8.04 84 GLY A CA 1
ATOM 630 C C . GLY A 1 104 ? -2.935 -99.588 18.293 1.00 7.92 84 GLY A C 1
ATOM 631 O O . GLY A 1 104 ? -2.215 -100.453 18.807 1.00 8.05 84 GLY A O 1
ATOM 632 N N . ILE A 1 105 ? -2.751 -99.163 17.035 1.00 7.92 85 ILE A N 1
ATOM 633 C CA . ILE A 1 105 ? -1.679 -99.685 16.218 1.00 8.11 85 ILE A CA 1
ATOM 634 C C . ILE A 1 105 ? -0.349 -99.386 16.925 1.00 8.11 85 ILE A C 1
ATOM 635 O O . ILE A 1 105 ? 0.510 -100.255 17.076 1.00 8.44 85 ILE A O 1
ATOM 640 N N . ALA A 1 106 ? -0.179 -98.144 17.374 1.00 8.62 86 ALA A N 1
ATOM 641 C CA . ALA A 1 106 ? 1.074 -97.715 17.960 1.00 8.95 86 ALA A CA 1
ATOM 642 C C . ALA A 1 106 ? 1.350 -98.503 19.240 1.00 9.09 86 ALA A C 1
ATOM 643 O O . ALA A 1 106 ? 2.505 -98.779 19.530 1.00 9.32 86 ALA A O 1
ATOM 645 N N . ASP A 1 107 ? 0.308 -98.818 20.011 1.00 9.15 87 ASP A N 1
ATOM 646 C CA . ASP A 1 107 ? 0.464 -99.629 21.228 1.00 9.81 87 ASP A CA 1
ATOM 647 C C . ASP A 1 107 ? 1.002 -101.016 20.883 1.00 10.07 87 ASP A C 1
ATOM 648 O O . ASP A 1 107 ? 1.936 -101.531 21.539 1.00 10.97 87 ASP A O 1
ATOM 653 N N . CYS A 1 108 ? 0.411 -101.635 19.873 1.00 9.84 88 CYS A N 1
ATOM 654 C CA . CYS A 1 108 ? 0.859 -102.963 19.411 1.00 10.14 88 CYS A CA 1
ATOM 655 C C . CYS A 1 108 ? 2.287 -102.936 18.935 1.00 10.22 88 CYS A C 1
ATOM 656 O O . CYS A 1 108 ? 3.052 -103.855 19.124 1.00 9.76 88 CYS A O 1
ATOM 659 N N . TRP A 1 109 ? 2.638 -101.873 18.236 1.00 9.86 89 TRP A N 1
ATOM 660 C CA . TRP A 1 109 ? 4.021 -101.632 17.808 1.00 9.83 89 TRP A CA 1
ATOM 661 C C . TRP A 1 109 ? 4.999 -101.491 18.959 1.00 9.32 89 TRP A C 1
ATOM 662 O O . TRP A 1 109 ? 5.984 -102.231 19.016 1.00 9.39 89 TRP A O 1
ATOM 673 N N . LEU A 1 110 ? 4.746 -100.562 19.890 1.00 8.59 90 LEU A N 1
ATOM 674 C CA . LEU A 1 110 ? 5.733 -100.346 20.954 1.00 8.59 90 LEU A CA 1
ATOM 675 C C . LEU A 1 110 ? 5.793 -101.511 21.979 1.00 8.67 90 LEU A C 1
ATOM 676 O O . LEU A 1 110 ? 6.851 -101.713 22.564 1.00 9.18 90 LEU A O 1
ATOM 681 N N . ASP A 1 111 ? 4.702 -102.253 22.168 1.00 8.75 91 ASP A N 1
ATOM 682 C CA . ASP A 1 111 ? 4.713 -103.439 23.084 1.00 9.17 91 ASP A CA 1
ATOM 683 C C . ASP A 1 111 ? 4.859 -104.769 22.3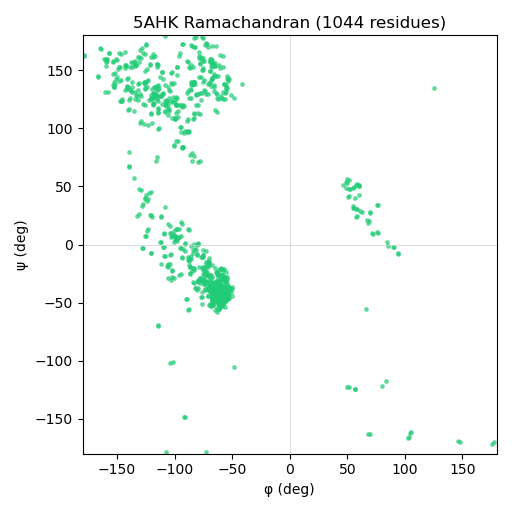48 1.00 9.26 91 ASP A C 1
ATOM 684 O O . ASP A 1 111 ? 4.755 -105.835 22.958 1.00 9.92 91 ASP A O 1
ATOM 689 N N . SER A 1 112 ? 5.041 -104.721 21.029 1.00 9.07 92 SER A N 1
ATOM 690 C CA . SER A 1 112 ? 5.333 -105.926 20.247 1.00 9.06 92 SER A CA 1
ATOM 691 C C . SER A 1 112 ? 4.314 -107.044 20.417 1.00 8.95 92 SER A C 1
ATOM 692 O O . SER A 1 112 ? 4.688 -108.194 20.602 1.00 8.96 92 SER A O 1
ATOM 695 N N . HIS A 1 113 ? 3.033 -106.696 20.303 1.00 9.02 93 HIS A N 1
ATOM 696 C CA . HIS A 1 113 ? 1.933 -107.663 20.254 1.00 9.40 93 HIS A CA 1
ATOM 697 C C . HIS A 1 113 ? 1.387 -107.766 18.850 1.00 9.53 93 HIS A C 1
ATOM 698 O O . HIS A 1 113 ? 1.159 -106.727 18.211 1.00 9.87 93 HIS A O 1
ATOM 705 N N . PRO A 1 114 ? 1.138 -108.992 18.364 1.00 9.49 94 PRO A N 1
ATOM 706 C CA . PRO A 1 114 ? 0.662 -109.122 17.003 1.00 9.55 94 PRO A CA 1
ATOM 707 C C . PRO A 1 114 ? -0.817 -108.763 16.872 1.00 9.77 94 PRO A C 1
ATOM 708 O O . PRO A 1 114 ? -1.629 -109.094 17.743 1.00 9.72 94 PRO A O 1
ATOM 712 N N . CYS A 1 115 ? -1.189 -108.142 15.765 1.00 9.71 95 CYS A N 1
ATOM 713 C CA . CYS A 1 115 ? -2.571 -107.764 15.545 1.00 10.09 95 CYS A CA 1
ATOM 714 C C . CYS A 1 115 ? -2.698 -107.383 14.071 1.00 10.20 95 CYS A C 1
ATOM 715 O O . CYS A 1 115 ? -1.745 -106.859 13.472 1.00 10.15 95 CYS A O 1
ATOM 718 N N . ILE A 1 116 ? -3.855 -107.696 13.482 1.00 10.17 96 ILE A N 1
ATOM 719 C CA . ILE A 1 116 ? -4.133 -107.416 12.088 1.00 10.32 96 ILE A CA 1
ATOM 720 C C . ILE A 1 116 ? -5.067 -106.233 11.975 1.00 10.21 96 ILE A C 1
ATOM 721 O O . ILE A 1 116 ? -6.091 -106.171 12.671 1.00 9.83 96 ILE A O 1
ATOM 726 N N . PHE A 1 117 ? -4.714 -105.300 11.092 1.00 10.30 97 PHE A N 1
ATOM 727 C CA . PHE A 1 117 ? -5.554 -104.159 10.806 1.00 10.36 97 PHE A CA 1
ATOM 728 C C . PHE A 1 117 ? -5.915 -104.146 9.336 1.00 10.64 97 PHE A C 1
ATOM 729 O O . PHE A 1 117 ? -5.012 -104.181 8.489 1.00 10.99 97 PHE A O 1
ATOM 737 N N . LEU A 1 118 ? -7.208 -104.107 9.025 1.00 10.82 98 LEU A N 1
ATOM 738 C CA . LEU A 1 118 ? -7.664 -103.997 7.637 1.00 11.35 98 LEU A CA 1
ATOM 739 C C . LEU A 1 118 ? -8.453 -102.700 7.471 1.00 11.32 98 LEU A C 1
ATOM 740 O O . LEU A 1 118 ? -9.396 -102.438 8.240 1.00 11.17 98 LEU A O 1
ATOM 745 N N . THR A 1 119 ? -8.061 -101.880 6.495 1.00 11.20 99 THR A N 1
ATOM 746 C CA . THR A 1 119 ? -8.819 -100.675 6.178 1.00 11.38 99 THR A CA 1
ATOM 747 C C . THR A 1 119 ? -9.425 -100.832 4.802 1.00 11.76 99 THR A C 1
ATOM 748 O O . THR A 1 119 ? -8.750 -101.273 3.875 1.00 11.87 99 THR A O 1
ATOM 752 N N . GLY A 1 120 ? -10.698 -100.482 4.671 1.00 11.94 100 GLY A N 1
ATOM 753 C CA . GLY A 1 120 ? -11.353 -100.438 3.349 1.00 12.48 100 GLY A CA 1
ATOM 754 C C . GLY A 1 120 ? -11.087 -99.106 2.680 1.00 12.88 100 GLY A C 1
ATOM 755 O O . GLY A 1 120 ? -11.117 -98.072 3.335 1.00 14.23 100 GLY A O 1
ATOM 756 N N . GLN A 1 121 ? -10.789 -99.144 1.395 1.00 12.68 101 GLN A N 1
ATOM 757 C CA . GLN A 1 121 ? -10.392 -97.969 0.658 1.00 12.84 101 GLN A CA 1
ATOM 758 C C . GLN A 1 121 ? -11.384 -97.710 -0.453 1.00 13.29 101 GLN A C 1
ATOM 759 O O . GLN A 1 121 ? -12.160 -98.590 -0.856 1.00 13.56 101 GLN A O 1
ATOM 765 N N . VAL A 1 122 ? -11.374 -96.476 -0.951 1.00 13.46 102 VAL A N 1
ATOM 766 C CA . VAL A 1 122 ? -12.149 -96.139 -2.143 1.00 14.20 102 VAL A CA 1
ATOM 767 C C . VAL A 1 122 ? -11.730 -97.016 -3.315 1.00 14.85 102 VAL A C 1
ATOM 768 O O . VAL A 1 122 ? -10.661 -97.602 -3.288 1.00 14.47 102 VAL A O 1
ATOM 772 N N . ASN A 1 123 ? -12.579 -97.079 -4.329 1.00 15.99 103 ASN A N 1
ATOM 773 C CA . ASN A 1 123 ? -12.260 -97.818 -5.555 1.00 16.80 103 ASN A CA 1
ATOM 774 C C . ASN A 1 123 ? -10.933 -97.383 -6.139 1.00 17.04 103 ASN A C 1
ATOM 775 O O . ASN A 1 123 ? -10.615 -96.202 -6.103 1.00 17.11 103 ASN A O 1
ATOM 780 N N . THR A 1 124 ? -10.169 -98.326 -6.697 1.00 17.26 104 THR A N 1
ATOM 781 C CA . THR A 1 124 ? -8.855 -97.992 -7.293 1.00 17.73 104 THR A CA 1
ATOM 782 C C . THR A 1 124 ? -8.916 -96.819 -8.275 1.00 18.34 104 THR A C 1
ATOM 783 O O . THR A 1 124 ? -7.988 -96.017 -8.322 1.00 18.90 104 THR A O 1
ATOM 787 N N . HIS A 1 125 ? -9.996 -96.722 -9.044 1.00 19.11 105 HIS A N 1
ATOM 788 C CA . HIS A 1 125 ? -10.127 -95.665 -10.057 1.00 20.12 105 HIS A CA 1
ATOM 789 C C . HIS A 1 125 ? -10.573 -94.333 -9.469 1.00 20.01 105 HIS A C 1
ATOM 790 O O . HIS A 1 125 ? -10.733 -93.343 -10.207 1.00 20.64 105 HIS A O 1
ATOM 797 N N . GLU A 1 126 ? -10.792 -94.309 -8.152 1.00 19.60 106 GLU A N 1
ATOM 798 C CA . GLU A 1 126 ? -11.181 -93.095 -7.442 1.00 20.07 106 GLU A CA 1
ATOM 799 C C . GLU A 1 126 ? -10.045 -92.596 -6.551 1.00 18.59 106 GLU A C 1
ATOM 800 O O . GLU A 1 126 ? -10.188 -91.568 -5.920 1.00 18.66 106 GLU A O 1
ATOM 806 N N . LEU A 1 127 ? -8.922 -93.311 -6.503 1.00 17.25 107 LEU A N 1
ATOM 807 C CA . LEU A 1 127 ? -7.762 -92.862 -5.768 1.00 16.55 107 LEU A CA 1
ATOM 808 C C . LEU A 1 127 ? -7.134 -91.655 -6.442 1.00 16.85 107 LEU A C 1
ATOM 809 O O . LEU A 1 127 ? -7.164 -91.520 -7.666 1.00 17.11 107 LEU A O 1
ATOM 814 N N . LYS A 1 128 ? -6.532 -90.783 -5.639 1.00 16.53 108 LYS A N 1
ATOM 815 C CA . LYS A 1 128 ? -5.885 -89.591 -6.189 1.00 17.26 108 LYS A CA 1
ATOM 816 C C . LYS A 1 128 ? -4.563 -89.901 -6.911 1.00 17.60 108 LYS A C 1
ATOM 817 O O . LYS A 1 128 ? -4.120 -89.117 -7.741 1.00 17.71 108 LYS A O 1
ATOM 823 N N . GLY A 1 129 ? -3.943 -91.029 -6.561 1.00 17.85 109 GLY A N 1
ATOM 824 C CA . GLY A 1 129 ? -2.633 -91.396 -7.085 1.00 18.03 109 GLY A CA 1
ATOM 825 C C . GLY A 1 129 ? -1.605 -90.312 -6.812 1.00 18.47 109 GLY A C 1
ATOM 826 O O . GLY A 1 129 ? -1.412 -89.884 -5.687 1.00 18.12 109 GLY A O 1
ATOM 827 N N . LYS A 1 130 ? -0.975 -89.845 -7.877 1.00 19.44 110 LYS A N 1
ATOM 828 C CA . LYS A 1 130 ? 0.052 -88.833 -7.791 1.00 19.87 110 LYS A CA 1
ATOM 829 C C . LYS A 1 130 ? -0.434 -87.430 -8.146 1.00 20.27 110 LYS A C 1
ATOM 830 O O . LYS A 1 130 ? 0.377 -86.520 -8.267 1.00 21.00 110 LYS A O 1
ATOM 836 N N . ARG A 1 131 ? -1.739 -87.248 -8.327 1.00 20.21 111 ARG A N 1
ATOM 837 C CA . ARG A 1 131 ? -2.263 -85.930 -8.660 1.00 20.64 111 ARG A CA 1
ATOM 838 C C . ARG A 1 131 ? -2.076 -85.021 -7.485 1.00 19.12 111 ARG A C 1
ATOM 839 O O . ARG A 1 131 ? -2.241 -85.450 -6.341 1.00 18.12 111 ARG A O 1
ATOM 847 N N . ASP A 1 132 ? -1.750 -83.756 -7.754 1.00 18.95 112 ASP A N 1
ATOM 848 C CA . ASP A 1 132 ? -1.563 -82.827 -6.648 1.00 18.53 112 ASP A CA 1
ATOM 849 C C . ASP A 1 132 ? -2.904 -82.256 -6.189 1.00 17.72 112 ASP A C 1
ATOM 850 O O . ASP A 1 132 ? -3.248 -81.107 -6.445 1.00 18.21 112 ASP A O 1
ATOM 855 N N . ILE A 1 133 ? -3.615 -83.113 -5.473 1.00 16.52 113 ILE A N 1
ATOM 856 C CA . ILE A 1 133 ? -4.863 -82.798 -4.781 1.00 15.81 113 ILE A CA 1
ATOM 857 C C . ILE A 1 133 ? -4.811 -83.480 -3.409 1.00 15.00 113 ILE A C 1
ATOM 858 O O . ILE A 1 133 ? -4.054 -84.434 -3.214 1.00 14.74 113 ILE A O 1
ATOM 863 N N . ARG A 1 134 ? -5.576 -82.990 -2.426 1.00 14.25 114 ARG A N 1
ATOM 864 C CA . ARG A 1 134 ? -5.532 -83.605 -1.092 1.00 13.62 114 ARG A CA 1
ATOM 865 C C . ARG A 1 134 ? -6.325 -84.891 -1.032 1.00 13.61 114 ARG A C 1
ATOM 866 O O . ARG A 1 134 ? -6.006 -85.777 -0.242 1.00 12.33 114 ARG A O 1
ATOM 874 N N . GLN A 1 135 ? -7.356 -84.989 -1.865 1.00 14.19 115 GLN A N 1
ATOM 875 C CA . GLN A 1 135 ? -8.129 -86.222 -1.993 1.00 14.61 115 GLN A CA 1
ATOM 876 C C . GLN A 1 135 ? -8.874 -86.215 -3.294 1.00 15.01 115 GLN A C 1
ATOM 877 O O . GLN A 1 135 ? -9.086 -85.143 -3.866 1.00 14.74 115 GLN A O 1
ATOM 883 N N . GLN A 1 136 ? -9.268 -87.399 -3.750 1.00 14.84 116 GLN A N 1
ATOM 884 C CA . GLN A 1 136 ? -10.105 -87.530 -4.906 1.00 15.16 116 GLN A CA 1
ATOM 885 C C . GLN A 1 136 ? -11.448 -88.111 -4.490 1.00 15.42 116 GLN A C 1
ATOM 886 O O . GLN A 1 136 ? -12.454 -87.415 -4.496 1.00 15.31 116 GLN A O 1
ATOM 892 N N . GLY A 1 137 ? -11.450 -89.384 -4.108 1.00 15.65 117 GLY A N 1
ATOM 893 C CA . GLY A 1 137 ? -12.675 -90.034 -3.679 1.00 15.95 117 GLY A CA 1
ATOM 894 C C . GLY A 1 137 ? -13.191 -89.504 -2.354 1.00 16.38 117 GLY A C 1
ATOM 895 O O . GLY A 1 137 ? -12.443 -88.911 -1.547 1.00 15.75 117 GLY A O 1
ATOM 896 N N . PHE A 1 138 ? -14.487 -89.712 -2.140 1.00 17.51 118 PHE A N 1
ATOM 897 C CA . PHE A 1 138 ? -15.129 -89.410 -0.883 1.00 18.78 118 PHE A CA 1
ATOM 898 C C . PHE A 1 138 ? -14.468 -90.182 0.270 1.00 18.24 118 PHE A C 1
ATOM 899 O O . PHE A 1 138 ? -14.339 -91.413 0.199 1.00 17.44 118 PHE A O 1
ATOM 907 N N . GLN A 1 139 ? -14.038 -89.453 1.305 1.00 17.38 119 GLN A N 1
ATOM 908 C CA . GLN A 1 139 ? -13.355 -89.992 2.504 1.00 17.37 119 GLN A CA 1
ATOM 909 C C . GLN A 1 139 ? -12.064 -90.745 2.182 1.00 16.32 119 GLN A C 1
ATOM 910 O O . GLN A 1 139 ? -11.638 -91.600 2.947 1.00 16.64 119 GLN A O 1
ATOM 916 N N . GLU A 1 140 ? -11.449 -90.427 1.045 1.00 15.92 120 GLU A N 1
ATOM 917 C CA . GLU A 1 140 ? -10.183 -91.070 0.680 1.00 14.79 120 GLU A CA 1
ATOM 918 C C . GLU A 1 140 ? -9.035 -90.557 1.541 1.00 14.30 120 GLU A C 1
ATOM 919 O O . GLU A 1 140 ? -8.825 -89.360 1.668 1.00 13.89 120 GLU A O 1
ATOM 925 N N . LEU A 1 141 ? -8.271 -91.476 2.108 1.00 13.72 121 LEU A N 1
ATOM 926 C CA . LEU A 1 141 ? -7.073 -91.090 2.821 1.00 13.60 121 LEU A CA 1
ATOM 927 C C . LEU A 1 141 ? -6.103 -92.259 2.722 1.00 13.78 121 LEU A C 1
ATOM 928 O O . LEU A 1 141 ? -6.518 -93.405 2.875 1.00 14.39 121 LEU A O 1
ATOM 933 N N A ASP A 1 142 ? -4.834 -91.982 2.450 0.40 14.03 122 ASP A N 1
ATOM 934 N N B ASP A 1 142 ? -4.836 -91.972 2.465 0.60 14.03 122 ASP A N 1
ATOM 935 C CA A ASP A 1 142 ? -3.848 -93.075 2.370 0.40 14.05 122 ASP A CA 1
ATOM 936 C CA B ASP A 1 142 ? -3.787 -93.020 2.375 0.60 14.07 122 ASP A CA 1
ATOM 937 C C A ASP A 1 142 ? -3.476 -93.535 3.775 0.40 13.71 122 ASP A C 1
ATOM 938 C C B ASP A 1 142 ? -3.466 -93.525 3.785 0.60 13.81 122 ASP A C 1
ATOM 939 O O A ASP A 1 142 ? -2.753 -92.863 4.494 0.40 14.22 122 ASP A O 1
ATOM 940 O O B ASP A 1 142 ? -2.754 -92.869 4.515 0.60 14.53 122 ASP A O 1
ATOM 949 N N . SER A 1 143 ? -3.970 -94.702 4.161 1.00 13.27 123 SER A N 1
ATOM 950 C CA A SER A 1 143 ? -3.719 -95.214 5.515 0.50 12.70 123 SER A CA 1
ATOM 951 C CA B SER A 1 143 ? -3.724 -95.245 5.500 0.50 13.09 123 SER A CA 1
ATOM 952 C C . SER A 1 143 ? -2.290 -95.734 5.666 1.00 12.76 123 SER A C 1
ATOM 953 O O . SER A 1 143 ? -1.681 -95.617 6.741 1.00 11.86 123 SER A O 1
ATOM 958 N N . VAL A 1 144 ? -1.726 -96.295 4.598 1.00 12.56 124 VAL A N 1
ATOM 959 C CA . VAL A 1 144 ? -0.372 -96.793 4.639 1.00 12.67 124 VAL A CA 1
ATOM 960 C C . VAL A 1 144 ? 0.626 -95.703 5.042 1.00 12.61 124 VAL A C 1
ATOM 961 O O . VAL A 1 144 ? 1.525 -95.911 5.885 1.00 12.13 124 VAL A O 1
ATOM 965 N N . ALA A 1 145 ? 0.468 -94.521 4.451 1.00 12.90 125 ALA A N 1
ATOM 966 C CA . ALA A 1 145 ? 1.381 -93.428 4.761 1.00 13.37 125 ALA A CA 1
ATOM 967 C C . ALA A 1 145 ? 1.288 -93.002 6.214 1.00 13.40 125 ALA A C 1
ATOM 968 O O . ALA A 1 145 ? 2.304 -92.531 6.788 1.00 14.98 125 ALA A O 1
ATOM 970 N N . LEU A 1 146 ? 0.105 -93.133 6.798 1.00 12.26 126 LEU A N 1
ATOM 971 C CA . LEU A 1 146 ? -0.084 -92.793 8.200 1.00 12.12 126 LEU A CA 1
ATOM 972 C C . LEU A 1 146 ? 0.622 -93.781 9.131 1.00 11.71 126 LEU A C 1
ATOM 973 O O . LEU A 1 146 ? 1.114 -93.401 10.184 1.00 11.46 126 LEU A O 1
ATOM 978 N N . VAL A 1 147 ? 0.647 -95.061 8.756 1.00 11.55 127 VAL A N 1
ATOM 979 C CA . VAL A 1 147 ? 1.068 -96.090 9.742 1.00 11.19 127 VAL A CA 1
ATOM 980 C C . VAL A 1 147 ? 2.394 -96.775 9.399 1.00 11.46 127 VAL A C 1
ATOM 981 O O . VAL A 1 147 ? 2.803 -97.678 10.097 1.00 10.68 127 VAL A O 1
ATOM 985 N N . THR A 1 148 ? 3.046 -96.357 8.312 1.00 12.23 128 THR A N 1
ATOM 986 C CA . THR A 1 148 ? 4.301 -97.012 7.927 1.00 12.92 128 THR A CA 1
ATOM 987 C C . THR A 1 148 ? 5.370 -97.035 9.054 1.00 12.67 128 THR A C 1
ATOM 988 O O . THR A 1 148 ? 6.089 -98.045 9.236 1.00 12.86 128 THR A O 1
ATOM 992 N N . SER A 1 149 ? 5.432 -95.963 9.836 1.00 12.03 129 SER A N 1
ATOM 993 C CA . SER A 1 149 ? 6.417 -95.857 10.930 1.00 12.01 129 SER A CA 1
ATOM 994 C C . SER A 1 149 ? 6.096 -96.683 12.167 1.00 11.55 129 SER A C 1
ATOM 995 O O . SER A 1 149 ? 6.967 -96.805 13.058 1.00 11.53 129 SER A O 1
ATOM 998 N N . ILE A 1 150 ? 4.883 -97.231 12.231 1.00 10.33 130 ILE A N 1
ATOM 999 C CA . ILE A 1 150 ? 4.428 -97.956 13.420 1.00 9.96 130 ILE A CA 1
ATOM 1000 C C . ILE A 1 150 ? 3.818 -99.320 13.082 1.00 9.74 130 ILE A C 1
ATOM 1001 O O . ILE A 1 150 ? 3.021 -99.864 13.841 1.00 9.48 130 ILE A O 1
ATOM 1006 N N . THR A 1 151 ? 4.242 -99.895 11.959 1.00 9.58 131 THR A N 1
ATOM 1007 C CA . THR A 1 151 ? 3.851 -101.277 11.605 1.00 9.80 131 THR A CA 1
ATOM 1008 C C . THR A 1 151 ? 5.055 -102.060 11.113 1.00 10.32 131 THR A C 1
ATOM 1009 O O . THR A 1 151 ? 6.016 -101.496 10.631 1.00 10.78 131 THR A O 1
ATOM 1013 N N . LYS A 1 152 ? 4.947 -103.385 11.215 1.00 10.71 132 LYS A N 1
ATOM 1014 C CA . LYS A 1 152 ? 5.921 -104.280 10.616 1.00 11.17 132 LYS A CA 1
ATOM 1015 C C . LYS A 1 152 ? 5.751 -104.390 9.100 1.00 12.06 132 LYS A C 1
ATOM 1016 O O . LYS A 1 152 ? 6.688 -104.728 8.383 1.00 13.11 132 LYS A O 1
ATOM 1022 N N . TYR A 1 153 ? 4.529 -104.130 8.635 1.00 12.22 133 TYR A N 1
ATOM 1023 C CA . TYR A 1 153 ? 4.146 -104.259 7.241 1.00 12.49 133 TYR A CA 1
ATOM 1024 C C . TYR A 1 153 ? 2.882 -103.438 7.039 1.00 11.68 133 TYR A C 1
ATOM 1025 O O . TYR A 1 153 ? 1.922 -103.540 7.837 1.00 10.98 133 TYR A O 1
ATOM 1034 N N . ALA A 1 154 ? 2.885 -102.603 5.998 1.00 11.60 134 ALA A N 1
ATOM 1035 C CA . ALA A 1 154 ? 1.717 -101.839 5.621 1.00 11.55 134 ALA A CA 1
ATOM 1036 C C . ALA A 1 154 ? 1.721 -101.713 4.114 1.00 11.71 134 ALA A C 1
ATOM 1037 O O . ALA A 1 154 ? 2.727 -101.265 3.551 1.00 12.47 134 ALA A O 1
ATOM 1039 N N . TYR A 1 155 ? 0.633 -102.125 3.466 1.00 11.75 135 TYR A N 1
ATOM 1040 C CA . TYR A 1 155 ? 0.558 -102.124 2.008 1.00 11.89 135 TYR A CA 1
ATOM 1041 C C . TYR A 1 155 ? -0.879 -101.938 1.519 1.00 11.92 135 TYR A C 1
ATOM 1042 O O . TYR A 1 155 ? -1.833 -102.426 2.139 1.00 11.47 135 TYR A O 1
ATOM 1051 N N . GLN A 1 156 ? -1.017 -101.190 0.422 1.00 12.10 136 GLN A N 1
ATOM 1052 C CA . GLN A 1 156 ? -2.293 -101.058 -0.243 1.00 12.26 136 GLN A CA 1
ATOM 1053 C C . GLN A 1 156 ? -2.313 -101.983 -1.437 1.00 12.91 136 GLN A C 1
ATOM 1054 O O . GLN A 1 156 ? -1.456 -101.892 -2.339 1.00 13.45 136 GLN A O 1
ATOM 1060 N N . ILE A 1 157 ? -3.311 -102.852 -1.463 1.00 13.00 137 ILE A N 1
ATOM 1061 C CA . ILE A 1 157 ? -3.462 -103.764 -2.584 1.00 14.04 137 ILE A CA 1
ATOM 1062 C C . ILE A 1 157 ? -3.743 -102.970 -3.864 1.00 14.76 137 ILE A C 1
ATOM 1063 O O . ILE A 1 157 ? -4.654 -102.117 -3.892 1.00 14.89 137 ILE A O 1
ATOM 1068 N N . LYS A 1 158 ? -2.986 -103.292 -4.918 1.00 16.06 138 LYS A N 1
ATOM 1069 C CA . LYS A 1 158 ? -3.085 -102.639 -6.216 1.00 17.26 138 LYS A CA 1
ATOM 1070 C C . LYS A 1 158 ? -3.848 -103.494 -7.229 1.00 18.13 138 LYS A C 1
ATOM 1071 O O . LYS A 1 158 ? -4.416 -102.968 -8.184 1.00 18.15 138 LYS A O 1
ATOM 1077 N N . SER A 1 159 ? -3.807 -104.813 -7.045 1.00 18.26 139 SER A N 1
ATOM 1078 C CA A SER A 1 159 ? -4.468 -105.744 -7.965 0.50 18.95 139 SER A CA 1
ATOM 1079 C CA B SER A 1 159 ? -4.439 -105.748 -7.962 0.50 18.97 139 SER A CA 1
ATOM 1080 C C . SER A 1 159 ? -5.006 -106.930 -7.194 1.00 18.82 139 SER A C 1
ATOM 1081 O O . SER A 1 159 ? -4.366 -107.413 -6.255 1.00 17.98 139 SER A O 1
ATOM 1086 N N . ALA A 1 160 ? -6.179 -107.413 -7.604 1.00 19.31 140 ALA A N 1
ATOM 1087 C CA . ALA A 1 160 ? -6.820 -108.497 -6.869 1.00 19.37 140 ALA A CA 1
ATOM 1088 C C . ALA A 1 160 ? -5.949 -109.741 -6.731 1.00 19.41 140 ALA A C 1
ATOM 1089 O O . ALA A 1 160 ? -6.054 -110.428 -5.713 1.00 18.99 140 ALA A O 1
ATOM 1091 N N . ASP A 1 161 ? -5.044 -109.982 -7.686 1.00 19.98 141 ASP A N 1
ATOM 1092 C CA A ASP A 1 161 ? -4.136 -111.128 -7.620 0.40 20.38 141 ASP A CA 1
ATOM 1093 C CA B ASP A 1 161 ? -4.145 -111.137 -7.615 0.60 20.55 141 ASP A CA 1
ATOM 1094 C C . ASP A 1 161 ? -3.090 -111.054 -6.505 1.00 20.04 141 ASP A C 1
ATOM 1095 O O . ASP A 1 161 ? -2.469 -112.057 -6.183 1.00 21.02 141 ASP A O 1
ATOM 1104 N N . GLU A 1 162 ? -2.906 -109.871 -5.909 1.00 18.98 142 GLU A N 1
ATOM 1105 C CA . GLU A 1 162 ? -1.941 -109.655 -4.807 1.00 18.57 142 GLU A CA 1
ATOM 1106 C C . GLU A 1 162 ? -2.543 -109.963 -3.435 1.00 17.51 142 GLU A C 1
ATOM 1107 O O . GLU A 1 162 ? -1.814 -110.137 -2.436 1.00 16.99 142 GLU A O 1
ATOM 1113 N N . LEU A 1 163 ? -3.873 -109.972 -3.372 1.00 17.03 143 LEU A N 1
ATOM 1114 C CA . LEU A 1 163 ? -4.583 -109.940 -2.085 1.00 16.79 143 LEU A CA 1
ATOM 1115 C C . LEU A 1 163 ? -4.264 -111.146 -1.208 1.00 16.37 143 LEU A C 1
ATOM 1116 O O . LEU A 1 163 ? -3.907 -110.991 -0.045 1.00 16.20 143 LEU A O 1
ATOM 1121 N N . VAL A 1 164 ? -4.400 -112.343 -1.778 1.00 16.69 144 VAL A N 1
ATOM 1122 C CA . VAL A 1 164 ? -4.184 -113.555 -1.007 1.00 16.71 144 VAL A CA 1
ATOM 1123 C C . VAL A 1 164 ? -2.737 -113.668 -0.510 1.00 16.12 144 VAL A C 1
ATOM 1124 O O . VAL A 1 164 ? -2.516 -113.802 0.695 1.00 15.61 144 VAL A O 1
ATOM 1128 N N . PRO A 1 165 ? -1.748 -113.586 -1.426 1.00 16.14 145 PRO A N 1
ATOM 1129 C CA . PRO A 1 165 ? -0.362 -113.696 -0.923 1.00 16.20 145 PRO A CA 1
ATOM 1130 C C . PRO A 1 165 ? 0.032 -112.572 0.011 1.00 15.84 145 PRO A C 1
ATOM 1131 O O . PRO A 1 165 ? 0.714 -112.837 0.988 1.00 15.14 145 PRO A O 1
ATOM 1135 N N . CYS A 1 166 ? -0.439 -111.347 -0.236 1.00 15.99 146 CYS A N 1
ATOM 1136 C CA . CYS A 1 166 ? -0.089 -110.246 0.656 1.00 16.16 146 CYS A CA 1
ATOM 1137 C C . CYS A 1 166 ? -0.704 -110.412 2.044 1.00 14.86 146 CYS A C 1
ATOM 1138 O O . CYS A 1 166 ? -0.087 -110.039 3.049 1.00 14.36 146 CYS A O 1
ATOM 1141 N N . LEU A 1 167 ? -1.936 -110.904 2.115 1.00 14.35 147 LEU A N 1
ATOM 1142 C CA . LEU A 1 167 ? -2.598 -111.111 3.418 1.00 14.05 147 LEU A CA 1
ATOM 1143 C C . LEU A 1 167 ? -1.900 -112.219 4.213 1.00 14.22 147 LEU A C 1
ATOM 1144 O O . LEU A 1 167 ? -1.608 -112.055 5.393 1.00 13.12 147 LEU A O 1
ATOM 1149 N N . ARG A 1 168 ? -1.610 -113.343 3.550 1.00 14.56 148 ARG A N 1
ATOM 1150 C CA . ARG A 1 168 ? -0.841 -114.403 4.201 1.00 15.19 148 ARG A CA 1
ATOM 1151 C C . ARG A 1 168 ? 0.502 -113.874 4.700 1.00 14.83 148 ARG A C 1
ATOM 1152 O O . ARG A 1 168 ? 0.908 -114.175 5.818 1.00 14.27 148 ARG A O 1
ATOM 1160 N N . LYS A 1 169 ? 1.193 -113.099 3.859 1.00 14.95 149 LYS A N 1
ATOM 1161 C CA A LYS A 1 169 ? 2.491 -112.507 4.225 0.30 14.55 149 LYS A CA 1
ATOM 1162 C CA B LYS A 1 169 ? 2.487 -112.523 4.233 0.70 14.99 149 LYS A CA 1
ATOM 1163 C C . LYS A 1 169 ? 2.357 -111.607 5.453 1.00 13.95 149 LYS A C 1
ATOM 1164 O O . LYS A 1 169 ? 3.157 -111.665 6.364 1.00 13.75 149 LYS A O 1
ATOM 1175 N N . ALA A 1 170 ? 1.349 -110.756 5.429 1.00 13.09 150 ALA A N 1
ATOM 1176 C CA . ALA A 1 170 ? 1.142 -109.827 6.527 1.00 12.45 150 ALA A CA 1
ATOM 1177 C C . ALA A 1 170 ? 0.895 -110.559 7.847 1.00 12.40 150 ALA A C 1
ATOM 1178 O O . ALA A 1 170 ? 1.463 -110.183 8.861 1.00 12.10 150 ALA A O 1
ATOM 1180 N N . ILE A 1 171 ? 0.063 -111.598 7.834 1.00 12.53 151 ILE A N 1
ATOM 1181 C CA . ILE A 1 171 ? -0.242 -112.325 9.057 1.00 12.32 151 ILE A CA 1
ATOM 1182 C C . ILE A 1 171 ? 1.039 -113.001 9.595 1.00 12.55 151 ILE A C 1
ATOM 1183 O O . ILE A 1 171 ? 1.323 -112.955 10.797 1.00 12.36 151 ILE A O 1
ATOM 1188 N N . GLN A 1 172 ? 1.796 -113.640 8.696 1.00 13.42 152 GLN A N 1
ATOM 1189 C CA . GLN A 1 172 ? 3.099 -114.210 9.035 1.00 14.51 152 GLN A CA 1
ATOM 1190 C C . GLN A 1 172 ? 4.021 -113.199 9.670 1.00 13.48 152 GLN A C 1
ATOM 1191 O O . GLN A 1 172 ? 4.687 -113.482 10.651 1.00 13.55 152 GLN A O 1
ATOM 1197 N N . ILE A 1 173 ? 4.091 -112.007 9.082 1.00 13.08 153 ILE A N 1
ATOM 1198 C CA . ILE A 1 173 ? 5.007 -110.981 9.567 1.00 12.61 153 ILE A CA 1
ATOM 1199 C C . ILE A 1 173 ? 4.586 -110.482 10.955 1.00 11.95 153 ILE A C 1
ATOM 1200 O O . ILE A 1 173 ? 5.431 -110.250 11.842 1.00 11.98 153 ILE A O 1
ATOM 1205 N N . ALA A 1 174 ? 3.286 -110.371 11.172 1.00 11.26 154 ALA A N 1
ATOM 1206 C CA . ALA A 1 174 ? 2.762 -109.941 12.491 1.00 10.76 154 ALA A CA 1
ATOM 1207 C C . ALA A 1 174 ? 3.216 -110.852 13.610 1.00 11.16 154 ALA A C 1
ATOM 1208 O O . ALA A 1 174 ? 3.607 -110.414 14.689 1.00 11.08 154 ALA A O 1
ATOM 1210 N N . LYS A 1 175 ? 3.138 -112.135 13.340 1.00 11.92 155 LYS A N 1
ATOM 1211 C CA . LYS A 1 175 ? 3.456 -113.167 14.338 1.00 12.84 155 LYS A CA 1
ATOM 1212 C C . LYS A 1 175 ? 4.933 -113.395 14.554 1.00 13.17 155 LYS A C 1
ATOM 1213 O O . LYS A 1 175 ? 5.359 -113.734 15.674 1.00 13.37 155 LYS A O 1
ATOM 1219 N N . GLU A 1 176 ? 5.738 -113.244 13.508 1.00 13.32 156 GLU A N 1
ATOM 1220 C CA . GLU A 1 176 ? 7.107 -113.755 13.557 1.00 14.02 156 GLU A CA 1
ATOM 1221 C C . GLU A 1 176 ? 8.068 -112.867 14.354 1.00 13.76 156 GLU A C 1
ATOM 1222 O O . GLU A 1 176 ? 7.835 -111.669 14.518 1.00 13.00 156 GLU A O 1
ATOM 1228 N N . GLY A 1 177 ? 9.134 -113.499 14.859 1.00 13.40 157 GLY A N 1
ATOM 1229 C CA . GLY A 1 177 ? 10.215 -112.797 15.585 1.00 12.96 157 GLY A CA 1
ATOM 1230 C C . GLY A 1 177 ? 9.692 -111.908 16.691 1.00 11.86 157 GLY A C 1
ATOM 1231 O O . GLY A 1 177 ? 8.985 -112.384 17.575 1.00 12.16 157 GLY A O 1
ATOM 1232 N N . ARG A 1 178 ? 10.019 -110.614 16.619 1.00 11.33 158 ARG A N 1
ATOM 1233 C CA . ARG A 1 178 ? 9.475 -109.626 17.529 1.00 10.71 158 ARG A CA 1
ATOM 1234 C C . ARG A 1 178 ? 8.138 -109.223 16.938 1.00 10.32 158 ARG A C 1
ATOM 1235 O O . ARG A 1 178 ? 8.104 -108.574 15.889 1.00 10.23 158 ARG A O 1
ATOM 1243 N N . PRO A 1 179 ? 7.048 -109.659 17.572 1.00 10.09 159 PRO A N 1
ATOM 1244 C CA . PRO A 1 179 ? 5.750 -109.452 16.920 1.00 9.98 159 PRO A CA 1
ATOM 1245 C C . PRO A 1 179 ? 5.345 -108.005 16.746 1.00 9.49 159 PRO A C 1
ATOM 1246 O O . PRO A 1 179 ? 5.955 -107.109 17.329 1.00 9.52 159 PRO A O 1
ATOM 1250 N N . GLY A 1 180 ? 4.270 -107.760 15.993 1.00 9.14 160 GLY A N 1
ATOM 1251 C CA . GLY A 1 180 ? 3.679 -106.411 15.981 1.00 8.86 160 GLY A CA 1
ATOM 1252 C C . GLY A 1 180 ? 2.517 -106.303 15.044 1.00 8.80 160 GLY A C 1
ATOM 1253 O O . GLY A 1 180 ? 2.056 -107.307 14.519 1.00 8.82 160 GLY A O 1
ATOM 1254 N N . PRO A 1 181 ? 2.055 -105.083 14.811 1.00 8.62 161 PRO A N 1
ATOM 1255 C CA . PRO A 1 181 ? 0.882 -104.879 13.994 1.00 8.77 161 PRO A CA 1
ATOM 1256 C C . PRO A 1 181 ? 1.261 -104.784 12.526 1.00 8.96 161 PRO A C 1
ATOM 1257 O O . PRO A 1 181 ? 2.356 -104.340 12.193 1.00 9.29 161 PRO A O 1
ATOM 1261 N N . VAL A 1 182 ? 0.307 -105.155 11.684 1.00 9.19 162 VAL A N 1
ATOM 1262 C CA . VAL A 1 182 ? 0.403 -105.042 10.235 1.00 9.59 162 VAL A CA 1
ATOM 1263 C C . VAL A 1 182 ? -0.902 -104.427 9.725 1.00 9.68 162 VAL A C 1
ATOM 1264 O O . VAL A 1 182 ? -1.970 -104.562 10.353 1.00 10.08 162 VAL A O 1
ATOM 1268 N N . LEU A 1 183 ? -0.841 -103.778 8.567 1.00 10.15 163 LEU A N 1
ATOM 1269 C CA . LEU A 1 183 ? -2.047 -103.208 7.976 1.00 10.33 163 LEU A CA 1
ATOM 1270 C C . LEU A 1 183 ? -2.102 -103.470 6.508 1.00 10.61 163 LEU A C 1
ATOM 1271 O O . LEU A 1 183 ? -1.117 -103.289 5.825 1.00 10.28 163 LEU A O 1
ATOM 1276 N N . LEU A 1 184 ? -3.274 -103.876 6.020 1.00 10.69 164 LEU A N 1
ATOM 1277 C CA . LEU A 1 184 ? -3.544 -103.902 4.589 1.00 11.40 164 LEU A CA 1
ATOM 1278 C C . LEU A 1 184 ? -4.692 -102.960 4.310 1.00 11.20 164 LEU A C 1
ATOM 1279 O O . LEU A 1 184 ? -5.722 -102.989 4.998 1.00 10.98 164 LEU A O 1
ATOM 1284 N N . ASP A 1 185 ? -4.509 -102.171 3.260 1.00 11.13 165 ASP A N 1
ATOM 1285 C CA . ASP A 1 185 ? -5.516 -101.238 2.782 1.00 11.06 165 ASP A CA 1
ATOM 1286 C C . ASP A 1 185 ? -6.084 -101.846 1.497 1.00 11.38 165 ASP A C 1
ATOM 1287 O O . ASP A 1 185 ? -5.351 -102.099 0.545 1.00 11.61 165 ASP A O 1
ATOM 1292 N N . ILE A 1 186 ? -7.401 -102.055 1.481 1.00 11.38 166 ILE A N 1
ATOM 1293 C CA . ILE A 1 186 ? -8.074 -102.801 0.416 1.00 11.90 166 ILE A CA 1
ATOM 1294 C C . ILE A 1 186 ? -9.182 -101.993 -0.292 1.00 12.23 166 ILE A C 1
ATOM 1295 O O . ILE A 1 186 ? -10.256 -101.774 0.256 1.00 12.09 166 ILE A O 1
ATOM 1300 N N . PRO A 1 187 ? -8.894 -101.488 -1.508 1.00 12.66 167 PRO A N 1
ATOM 1301 C CA . PRO A 1 187 ? -9.899 -100.773 -2.303 1.00 13.42 167 PRO A CA 1
ATOM 1302 C C . PRO A 1 187 ? -11.172 -101.576 -2.497 1.00 14.65 167 PRO A C 1
ATOM 1303 O O . PRO A 1 187 ? -11.097 -102.788 -2.648 1.00 14.73 167 PRO A O 1
ATOM 1307 N N . MET A 1 188 ? -12.318 -100.913 -2.443 1.00 15.80 168 MET A N 1
ATOM 1308 C CA . MET A 1 188 ? -13.602 -101.600 -2.516 1.00 17.95 168 MET A CA 1
ATOM 1309 C C . MET A 1 188 ? -13.760 -102.462 -3.760 1.00 17.57 168 MET A C 1
ATOM 1310 O O . MET A 1 188 ? -14.310 -103.556 -3.666 1.00 17.73 168 MET A O 1
ATOM 1315 N N . ASP A 1 189 ? -13.289 -101.987 -4.909 1.00 17.75 169 ASP A N 1
ATOM 1316 C CA . ASP A 1 189 ? -13.378 -102.789 -6.141 1.00 18.21 169 ASP A CA 1
ATOM 1317 C C . ASP A 1 189 ? -12.579 -104.107 -6.060 1.00 18.19 169 ASP A C 1
ATOM 1318 O O . ASP A 1 189 ? -13.014 -105.137 -6.613 1.00 19.00 169 ASP A O 1
ATOM 1323 N N . ILE A 1 190 ? -11.434 -104.087 -5.382 1.00 17.59 170 ILE A N 1
ATOM 1324 C CA . ILE A 1 190 ? -10.652 -105.282 -5.158 1.00 17.57 170 ILE A CA 1
ATOM 1325 C C . ILE A 1 190 ? -11.400 -106.254 -4.219 1.00 17.19 170 ILE A C 1
ATOM 1326 O O . ILE A 1 190 ? -11.378 -107.464 -4.463 1.00 16.81 170 ILE A O 1
ATOM 1331 N N . GLN A 1 191 ? -12.070 -105.737 -3.185 1.00 16.64 171 GLN A N 1
ATOM 1332 C CA . GLN A 1 191 ? -12.893 -106.559 -2.286 1.00 16.91 171 GLN A CA 1
ATOM 1333 C C . GLN A 1 191 ? -13.987 -107.327 -3.036 1.00 18.11 171 GLN A C 1
ATOM 1334 O O . GLN A 1 191 ? -14.371 -108.425 -2.618 1.00 17.58 171 GLN A O 1
ATOM 1340 N N . ARG A 1 192 ? -14.486 -106.740 -4.123 1.00 19.32 172 ARG A N 1
ATOM 1341 C CA . ARG A 1 192 ? -15.601 -107.313 -4.888 1.00 21.01 172 ARG A CA 1
ATOM 1342 C C . ARG A 1 192 ? -15.130 -108.186 -6.047 1.00 21.16 172 ARG A C 1
ATOM 1343 O O . ARG A 1 192 ? -15.958 -108.869 -6.668 1.00 21.36 172 ARG A O 1
ATOM 1351 N N . ALA A 1 193 ? -13.824 -108.143 -6.349 1.00 21.01 173 ALA A N 1
ATOM 1352 C CA . ALA A 1 193 ? -13.235 -108.901 -7.475 1.00 22.35 173 ALA A CA 1
ATOM 1353 C C . ALA A 1 193 ? -13.221 -110.406 -7.239 1.00 23.82 173 ALA A C 1
ATOM 1354 O O . ALA A 1 193 ? -13.287 -110.856 -6.114 1.00 22.59 173 ALA A O 1
ATOM 1356 N N . ASP A 1 194 ? -13.114 -111.171 -8.321 1.00 27.01 174 ASP A N 1
ATOM 1357 C CA . ASP A 1 194 ? -12.890 -112.618 -8.216 1.00 29.46 174 ASP A CA 1
ATOM 1358 C C . ASP A 1 194 ? -11.395 -112.922 -8.026 1.00 30.29 174 ASP A C 1
ATOM 1359 O O . ASP A 1 194 ? -10.537 -112.278 -8.639 1.00 31.11 174 ASP A O 1
ATOM 1364 N N . ILE A 1 195 ? -11.087 -113.892 -7.168 1.00 29.46 175 ILE A N 1
ATOM 1365 C CA . ILE A 1 195 ? -9.721 -114.423 -7.059 1.00 29.36 175 ILE A CA 1
ATOM 1366 C C . ILE A 1 195 ? -9.758 -115.919 -7.425 1.00 31.42 175 ILE A C 1
ATOM 1367 O O . ILE A 1 195 ? -10.835 -116.515 -7.456 1.00 29.80 175 ILE A O 1
ATOM 1372 N N . ASP A 1 196 ? -8.592 -116.509 -7.708 1.00 32.94 176 ASP A N 1
ATOM 1373 C CA . ASP A 1 196 ? -8.498 -117.932 -8.092 1.00 36.18 176 ASP A CA 1
ATOM 1374 C C . ASP A 1 196 ? -8.478 -118.832 -6.862 1.00 36.60 176 ASP A C 1
ATOM 1375 O O . ASP A 1 196 ? -7.506 -118.857 -6.110 1.00 35.30 176 ASP A O 1
ATOM 1380 N N . GLU A 1 197 ? -9.549 -119.601 -6.694 1.00 39.54 177 GLU A N 1
ATOM 1381 C CA . GLU A 1 197 ? -9.729 -120.424 -5.511 1.00 41.82 177 GLU A CA 1
ATOM 1382 C C . GLU A 1 197 ? -8.681 -121.525 -5.414 1.00 43.10 177 GLU A C 1
ATOM 1383 O O . GLU A 1 197 ? -8.087 -121.730 -4.353 1.00 43.91 177 GLU A O 1
ATOM 1389 N N . ALA A 1 198 ? -8.435 -122.201 -6.533 1.00 45.63 178 ALA A N 1
ATOM 1390 C CA . ALA A 1 198 ? -7.506 -123.324 -6.564 1.00 47.32 178 ALA A CA 1
ATOM 1391 C C . ALA A 1 198 ? -6.119 -122.886 -6.114 1.00 48.10 178 ALA A C 1
ATOM 1392 O O . ALA A 1 198 ? -5.436 -123.610 -5.383 1.00 48.34 178 ALA A O 1
ATOM 1394 N N . LEU A 1 199 ? -5.707 -121.697 -6.543 1.00 48.69 179 LEU A N 1
ATOM 1395 C CA . LEU A 1 199 ? -4.430 -121.150 -6.118 1.00 49.88 179 LEU A CA 1
ATOM 1396 C C . LEU A 1 199 ? -4.442 -120.788 -4.631 1.00 49.83 179 LEU A C 1
ATOM 1397 O O . LEU A 1 199 ? -3.414 -120.918 -3.954 1.00 49.28 179 LEU A O 1
ATOM 1402 N N . LEU A 1 200 ? -5.584 -120.320 -4.131 1.00 47.81 180 LEU A N 1
ATOM 1403 C CA . LEU A 1 200 ? -5.741 -120.092 -2.697 1.00 46.08 180 LEU A CA 1
ATOM 1404 C C . LEU A 1 200 ? -5.430 -121.385 -1.937 1.00 46.60 180 LEU A C 1
ATOM 1405 O O . LEU A 1 200 ? -4.774 -121.339 -0.904 1.00 45.08 180 LEU A O 1
ATOM 1410 N N . ASN A 1 201 ? -5.869 -122.531 -2.466 1.00 47.50 181 ASN A N 1
ATOM 1411 C CA . ASN A 1 201 ? -5.576 -123.840 -1.857 1.00 48.88 181 ASN A CA 1
ATOM 1412 C C . ASN A 1 201 ? -4.177 -124.355 -2.166 1.00 50.45 181 ASN A C 1
ATOM 1413 O O . ASN A 1 201 ? -3.582 -125.073 -1.361 1.00 49.69 181 ASN A O 1
ATOM 1418 N N . ASN A 1 202 ? -3.684 -124.015 -3.355 1.00 53.04 182 ASN A N 1
ATOM 1419 C CA . ASN A 1 202 ? -2.360 -124.430 -3.829 1.00 54.20 182 ASN A CA 1
ATOM 1420 C C . ASN A 1 202 ? -1.264 -124.183 -2.781 1.00 55.58 182 ASN A C 1
ATOM 1421 O O . ASN A 1 202 ? -0.085 -124.474 -2.999 1.00 58.65 182 ASN A O 1
ATOM 1426 N N . PRO A 1 213 ? 21.151 -114.672 13.353 1.00 29.83 193 PRO A N 1
ATOM 1427 C CA . PRO A 1 213 ? 22.324 -115.503 13.133 1.00 29.56 193 PRO A CA 1
ATOM 1428 C C . PRO A 1 213 ? 22.197 -116.886 13.779 1.00 28.39 193 PRO A C 1
ATOM 1429 O O . PRO A 1 213 ? 21.168 -117.205 14.392 1.00 27.16 193 PRO A O 1
ATOM 1433 N N . SER A 1 214 ? 23.243 -117.692 13.643 1.00 27.45 194 SER A N 1
ATOM 1434 C CA . SER A 1 214 ? 23.241 -119.034 14.203 1.00 27.18 194 SER A CA 1
ATOM 1435 C C . SER A 1 214 ? 23.437 -118.954 15.710 1.00 25.11 194 SER A C 1
ATOM 1436 O O . SER A 1 214 ? 24.014 -117.985 16.211 1.00 25.66 194 SER A O 1
ATOM 1439 N N . ILE A 1 215 ? 22.906 -119.944 16.427 1.00 22.54 195 ILE A N 1
ATOM 1440 C CA . ILE A 1 215 ? 23.191 -120.115 17.855 1.00 21.90 195 ILE A CA 1
ATOM 1441 C C . ILE A 1 215 ? 24.475 -120.908 17.944 1.00 21.70 195 ILE A C 1
ATOM 1442 O O . ILE A 1 215 ? 24.673 -121.842 17.156 1.00 22.33 195 ILE A O 1
ATOM 1447 N N . ALA A 1 216 ? 25.361 -120.548 18.876 1.00 20.79 196 ALA A N 1
ATOM 1448 C CA . ALA A 1 216 ? 26.582 -121.327 19.115 1.00 21.11 196 ALA A CA 1
ATOM 1449 C C . ALA A 1 216 ? 26.435 -122.143 20.398 1.00 20.81 196 ALA A C 1
ATOM 1450 O O . ALA A 1 216 ? 26.104 -121.608 21.452 1.00 20.19 196 ALA A O 1
ATOM 1452 N N . MET A 1 217 ? 26.657 -123.448 20.295 1.00 21.26 197 MET A N 1
ATOM 1453 C CA . MET A 1 217 ? 26.681 -124.339 21.459 1.00 21.93 197 MET A CA 1
ATOM 1454 C C . MET A 1 217 ? 27.635 -123.794 22.519 1.00 21.64 197 MET A C 1
ATOM 1455 O O . MET A 1 217 ? 27.342 -123.888 23.713 1.00 21.69 197 MET A O 1
ATOM 1460 N N . SER A 1 218 ? 28.758 -123.226 22.073 1.00 21.61 198 SER A N 1
ATOM 1461 C CA . SER A 1 218 ? 29.767 -122.682 22.991 1.00 21.61 198 SER A CA 1
ATOM 1462 C C . SER A 1 218 ? 29.224 -121.479 23.768 1.00 20.79 198 SER A C 1
ATOM 1463 O O . SER A 1 218 ? 29.552 -121.320 24.942 1.00 20.81 198 SER A O 1
ATOM 1466 N N . ASP A 1 219 ? 28.388 -120.666 23.125 1.00 20.23 199 ASP A N 1
ATOM 1467 C CA . ASP A 1 219 ? 27.704 -119.566 23.820 1.00 19.69 199 ASP A CA 1
ATOM 1468 C C . ASP A 1 219 ? 26.721 -120.097 24.873 1.00 19.39 199 ASP A C 1
ATOM 1469 O O . ASP A 1 219 ? 26.700 -119.637 26.012 1.00 18.87 199 ASP A O 1
ATOM 1474 N N . LEU A 1 220 ? 25.885 -121.066 24.498 1.00 19.39 200 LEU A N 1
ATOM 1475 C CA . LEU A 1 220 ? 24.957 -121.694 25.465 1.00 19.48 200 LEU A CA 1
ATOM 1476 C C . LEU A 1 220 ? 25.672 -122.254 26.686 1.00 20.04 200 LEU A C 1
ATOM 1477 O O . LEU A 1 220 ? 25.225 -122.084 27.831 1.00 20.15 200 LEU A O 1
ATOM 1482 N N . ASP A 1 221 ? 26.774 -122.943 26.418 1.00 21.31 201 ASP A N 1
ATOM 1483 C CA . ASP A 1 221 ? 27.601 -123.502 27.475 1.00 22.40 201 ASP A CA 1
ATOM 1484 C C . ASP A 1 221 ? 28.235 -122.417 28.352 1.00 21.94 201 ASP A C 1
ATOM 1485 O O . ASP A 1 221 ? 28.255 -122.553 29.563 1.00 22.14 201 ASP A O 1
ATOM 1490 N N . PHE A 1 222 ? 28.689 -121.329 27.733 1.00 21.22 202 PHE A N 1
ATOM 1491 C CA . PHE A 1 222 ? 29.249 -120.199 28.473 1.00 20.87 202 PHE A CA 1
ATOM 1492 C C . PHE A 1 222 ? 28.239 -119.637 29.470 1.00 20.23 202 PHE A C 1
ATOM 1493 O O . PHE A 1 222 ? 28.567 -119.338 30.614 1.00 19.74 202 PHE A O 1
ATOM 1501 N N . ILE A 1 223 ? 26.999 -119.488 29.022 1.00 19.22 203 ILE A N 1
ATOM 1502 C CA . ILE A 1 223 ? 25.947 -118.945 29.873 1.00 18.68 203 ILE A CA 1
ATOM 1503 C C . ILE A 1 223 ? 25.623 -119.920 31.019 1.00 19.06 203 ILE A C 1
ATOM 1504 O O . ILE A 1 223 ? 25.441 -119.504 32.177 1.00 18.43 203 ILE A O 1
ATOM 1509 N N . ILE A 1 224 ? 25.568 -121.215 30.705 1.00 19.88 204 ILE A N 1
ATOM 1510 C CA . ILE A 1 224 ? 25.351 -122.226 31.742 1.00 20.98 204 ILE A CA 1
ATOM 1511 C C . ILE A 1 224 ? 26.436 -122.121 32.807 1.00 21.87 204 ILE A C 1
ATOM 1512 O O . ILE A 1 224 ? 26.143 -122.146 33.998 1.00 21.71 204 ILE A O 1
ATOM 1517 N N . ASN A 1 225 ? 27.678 -121.995 32.356 1.00 22.61 205 ASN A N 1
ATOM 1518 C CA . ASN A 1 225 ? 28.830 -121.907 33.255 1.00 23.43 205 ASN A CA 1
ATOM 1519 C C . ASN A 1 225 ? 28.803 -120.663 34.134 1.00 23.24 205 ASN A C 1
ATOM 1520 O O . ASN A 1 225 ? 29.140 -120.727 35.313 1.00 23.81 205 ASN A O 1
ATOM 1525 N N . LYS A 1 226 ? 28.387 -119.533 33.561 1.00 22.38 206 LYS A N 1
ATOM 1526 C CA . LYS A 1 226 ? 28.201 -118.320 34.348 1.00 22.28 206 LYS A CA 1
ATOM 1527 C C . LYS A 1 226 ? 27.117 -118.521 35.404 1.00 22.14 206 LYS A C 1
ATOM 1528 O O . LYS A 1 226 ? 27.302 -118.128 36.550 1.00 22.28 206 LYS A O 1
ATOM 1534 N N . LEU A 1 227 ? 26.001 -119.158 35.042 1.00 22.67 207 LEU A N 1
ATOM 1535 C CA . LEU A 1 227 ? 24.941 -119.438 36.008 1.00 22.96 207 LEU A CA 1
ATOM 1536 C C . LEU A 1 227 ? 25.410 -120.356 37.120 1.00 23.73 207 LEU A C 1
ATOM 1537 O O . LEU A 1 227 ? 25.210 -120.072 38.302 1.00 23.08 207 LEU A O 1
ATOM 1542 N N . GLN A 1 228 ? 26.026 -121.466 36.750 1.00 24.71 208 GLN A N 1
ATOM 1543 C CA . GLN A 1 228 ? 26.433 -122.437 37.765 1.00 26.16 208 GLN A CA 1
ATOM 1544 C C . GLN A 1 228 ? 27.453 -121.905 38.781 1.00 25.69 208 GLN A C 1
ATOM 1545 O O . GLN A 1 228 ? 27.403 -122.277 39.952 1.00 25.55 208 GLN A O 1
ATOM 1551 N N . ASN A 1 229 ? 28.344 -121.016 38.348 1.00 25.12 209 ASN A N 1
ATOM 1552 C CA . ASN A 1 229 ? 29.364 -120.454 39.235 1.00 25.46 209 ASN A CA 1
ATOM 1553 C C . ASN A 1 229 ? 28.961 -119.159 39.963 1.00 24.71 209 ASN A C 1
ATOM 1554 O O . ASN A 1 229 ? 29.716 -118.674 40.821 1.00 25.63 209 ASN A O 1
ATOM 1559 N N . ALA A 1 230 ? 27.789 -118.604 39.642 1.00 23.70 210 ALA A N 1
ATOM 1560 C CA . ALA A 1 230 ? 27.293 -117.420 40.338 1.00 22.76 210 ALA A CA 1
ATOM 1561 C C . ALA A 1 230 ? 26.897 -117.782 41.763 1.00 22.59 210 ALA A C 1
ATOM 1562 O O . ALA A 1 230 ? 26.294 -118.834 41.989 1.00 23.29 210 ALA A O 1
ATOM 1564 N N . LYS A 1 231 ? 27.224 -116.919 42.725 1.00 22.44 211 LYS A N 1
ATOM 1565 C CA . LYS A 1 231 ? 26.768 -117.114 44.107 1.00 23.05 211 LYS A CA 1
ATOM 1566 C C . LYS A 1 231 ? 25.397 -116.507 44.346 1.00 21.85 211 LYS A C 1
ATOM 1567 O O . LYS A 1 231 ? 24.670 -116.950 45.235 1.00 21.82 211 LYS A O 1
ATOM 1573 N N . LYS A 1 232 ? 25.046 -115.499 43.530 1.00 21.06 212 LYS A N 1
ATOM 1574 C CA . LYS A 1 232 ? 23.819 -114.726 43.707 1.00 20.49 212 LYS A CA 1
ATOM 1575 C C . LYS A 1 232 ? 23.193 -114.446 42.335 1.00 19.42 212 LYS A C 1
ATOM 1576 O O . LYS A 1 232 ? 23.136 -113.297 41.890 1.00 18.73 212 LYS A O 1
ATOM 1582 N N . PRO A 1 233 ? 22.703 -115.494 41.655 1.00 18.87 213 PRO A N 1
ATOM 1583 C CA . PRO A 1 233 ? 22.136 -115.311 40.319 1.00 18.16 213 PRO A CA 1
ATOM 1584 C C . PRO A 1 233 ? 20.750 -114.687 40.333 1.00 17.39 213 PRO A C 1
ATOM 1585 O O . PRO A 1 233 ? 19.971 -114.922 41.249 1.00 17.86 213 PRO A O 1
ATOM 1589 N N . LEU A 1 234 ? 20.416 -113.944 39.284 1.00 17.21 214 LEU A N 1
ATOM 1590 C CA . LEU A 1 234 ? 19.074 -113.407 39.129 1.00 16.54 214 LEU A CA 1
ATOM 1591 C C . LEU A 1 234 ? 18.703 -113.349 37.661 1.00 15.75 214 LEU A C 1
ATOM 1592 O O . LEU A 1 234 ? 19.545 -113.011 36.831 1.00 15.44 214 LEU A O 1
ATOM 1597 N N . LEU A 1 235 ? 17.446 -113.657 37.328 1.00 15.34 215 LEU A N 1
ATOM 1598 C CA . LEU A 1 235 ? 16.939 -113.344 35.985 1.00 14.88 215 LEU A CA 1
ATOM 1599 C C . LEU A 1 235 ? 16.154 -112.052 35.955 1.00 14.28 215 LEU A C 1
ATOM 1600 O O . LEU A 1 235 ? 15.497 -111.705 36.931 1.00 14.52 215 LEU A O 1
ATOM 1605 N N . LEU A 1 236 ? 16.270 -111.346 34.844 1.00 13.75 216 LEU A N 1
ATOM 1606 C CA A LEU A 1 236 ? 15.346 -110.275 34.492 0.50 13.35 216 LEU A CA 1
ATOM 1607 C CA B LEU A 1 236 ? 15.345 -110.278 34.500 0.50 13.27 216 LEU A CA 1
ATOM 1608 C C . LEU A 1 236 ? 14.517 -110.794 33.343 1.00 12.97 216 LEU A C 1
ATOM 1609 O O . LEU A 1 236 ? 15.019 -110.958 32.237 1.00 13.13 216 LEU A O 1
ATOM 1618 N N . ILE A 1 237 ? 13.248 -111.065 33.629 1.00 12.68 217 ILE A N 1
ATOM 1619 C CA A ILE A 1 237 ? 12.331 -111.616 32.651 0.50 12.64 217 ILE A CA 1
ATOM 1620 C CA B ILE A 1 237 ? 12.335 -111.612 32.651 0.50 12.51 217 ILE A CA 1
ATOM 1621 C C . ILE A 1 237 ? 11.606 -110.449 32.000 1.00 12.16 217 ILE A C 1
ATOM 1622 O O . ILE A 1 237 ? 10.868 -109.709 32.677 1.00 12.10 217 ILE A O 1
ATOM 1631 N N . GLY A 1 238 ? 11.812 -110.285 30.701 1.00 11.70 218 GLY A N 1
ATOM 1632 C CA . GLY A 1 238 ? 11.211 -109.178 29.974 1.00 11.58 218 GLY A CA 1
ATOM 1633 C C . GLY A 1 238 ? 10.108 -109.594 29.057 1.00 11.45 218 GLY A C 1
ATOM 1634 O O . GLY A 1 238 ? 9.722 -110.778 28.975 1.00 11.41 218 GLY A O 1
ATOM 1635 N N . GLY A 1 239 ? 9.546 -108.597 28.396 1.00 11.59 219 GLY A N 1
ATOM 1636 C CA . GLY A 1 239 ? 8.457 -108.804 27.475 1.00 11.25 219 GLY A CA 1
ATOM 1637 C C . GLY A 1 239 ? 8.740 -109.771 26.350 1.00 11.20 219 GLY A C 1
ATOM 1638 O O . GLY A 1 239 ? 7.827 -110.438 25.850 1.00 11.53 219 GLY A O 1
ATOM 1639 N N . GLY A 1 240 ? 9.995 -109.875 25.953 1.00 11.42 220 GLY A N 1
ATOM 1640 C CA . GLY A 1 240 ? 10.359 -110.787 24.856 1.00 11.55 220 GLY A CA 1
ATOM 1641 C C . GLY A 1 240 ? 10.314 -112.251 25.241 1.00 12.06 220 GLY A C 1
ATOM 1642 O O . GLY A 1 240 ? 10.315 -113.108 24.371 1.00 11.83 220 GLY A O 1
ATOM 1643 N N . ALA A 1 241 ? 10.295 -112.532 26.542 1.00 12.06 221 ALA A N 1
ATOM 1644 C CA . ALA A 1 241 ? 10.357 -113.894 27.036 1.00 12.69 221 ALA A CA 1
ATOM 1645 C C . ALA A 1 241 ? 8.96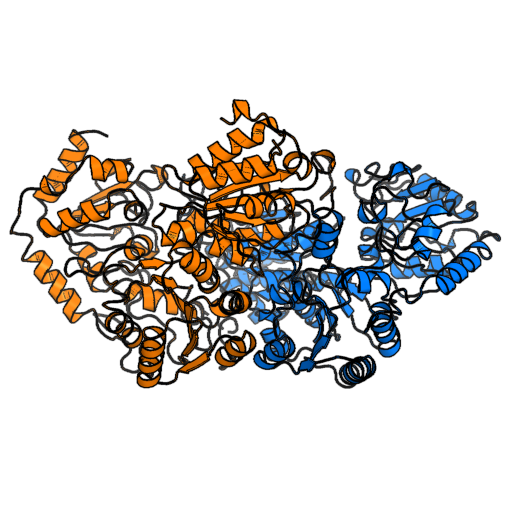5 -114.466 27.187 1.00 12.66 221 ALA A C 1
ATOM 1646 O O . ALA A 1 241 ? 8.698 -115.611 26.817 1.00 13.29 221 ALA A O 1
ATOM 1648 N N . VAL A 1 242 ? 8.070 -113.698 27.800 1.00 12.41 222 VAL A N 1
ATOM 1649 C CA . VAL A 1 242 ? 6.893 -114.308 28.427 1.00 12.34 222 VAL A CA 1
ATOM 1650 C C . VAL A 1 242 ? 5.804 -114.816 27.475 1.00 12.87 222 VAL A C 1
ATOM 1651 O O . VAL A 1 242 ? 5.048 -115.698 27.862 1.00 13.09 222 VAL A O 1
ATOM 1655 N N . ASN A 1 243 ? 5.748 -114.253 26.269 1.00 12.90 223 ASN A N 1
ATOM 1656 C CA . ASN A 1 243 ? 4.808 -114.694 25.233 1.00 13.38 223 ASN A CA 1
ATOM 1657 C C . ASN A 1 243 ? 5.448 -115.541 24.157 1.00 14.16 223 ASN A C 1
ATOM 1658 O O . ASN A 1 243 ? 4.794 -115.919 23.215 1.00 15.82 223 ASN A O 1
ATOM 1663 N N . SER A 1 244 ? 6.717 -115.883 24.356 1.00 13.98 224 SER A N 1
ATOM 1664 C CA . SER A 1 244 ? 7.429 -116.782 23.467 1.00 13.83 224 SER A CA 1
ATOM 1665 C C . SER A 1 244 ? 7.123 -118.235 23.852 1.00 14.13 224 SER A C 1
ATOM 1666 O O . SER A 1 244 ? 7.074 -118.570 25.032 1.00 13.75 224 SER A O 1
ATOM 1669 N N . SER A 1 245 ? 6.940 -119.098 22.860 1.00 14.51 225 SER A N 1
ATOM 1670 C CA A SER A 1 245 ? 6.569 -120.481 23.130 0.70 15.14 225 SER A CA 1
ATOM 1671 C CA B SER A 1 245 ? 6.570 -120.483 23.129 0.30 14.83 225 SER A CA 1
ATOM 1672 C C . SER A 1 245 ? 7.556 -121.156 24.079 1.00 15.04 225 SER A C 1
ATOM 1673 O O . SER A 1 245 ? 8.783 -121.020 23.931 1.00 15.01 225 SER A O 1
ATOM 1678 N N . GLY A 1 246 ? 7.021 -121.904 25.058 1.00 14.49 226 GLY A N 1
ATOM 1679 C CA . GLY A 1 246 ? 7.853 -122.657 25.997 1.00 15.04 226 GLY A CA 1
ATOM 1680 C C . GLY A 1 246 ? 8.257 -121.919 27.255 1.00 14.77 226 GLY A C 1
ATOM 1681 O O . GLY A 1 246 ? 8.913 -122.497 28.120 1.00 15.07 226 GLY A O 1
ATOM 1682 N N . PHE A 1 247 ? 7.861 -120.655 27.379 1.00 14.28 227 PHE A N 1
ATOM 1683 C CA . PHE A 1 247 ? 8.339 -119.895 28.504 1.00 14.23 227 PHE A CA 1
ATOM 1684 C C . PHE A 1 247 ? 7.951 -120.476 29.864 1.00 14.80 227 PHE A C 1
ATOM 1685 O O . PHE A 1 247 ? 8.824 -120.646 30.716 1.00 14.43 227 PHE A O 1
ATOM 1693 N N . GLN A 1 248 ? 6.675 -120.778 30.084 1.00 15.35 228 GLN A N 1
ATOM 1694 C CA . GLN A 1 248 ? 6.265 -121.217 31.426 1.00 16.30 228 GLN A CA 1
ATOM 1695 C C . GLN A 1 248 ? 6.899 -122.533 31.827 1.00 17.60 228 GLN A C 1
ATOM 1696 O O . GLN A 1 248 ? 7.287 -122.676 32.974 1.00 18.45 228 GLN A O 1
ATOM 1702 N N . LYS A 1 249 ? 7.006 -123.480 30.898 1.00 19.03 229 LYS A N 1
ATOM 1703 C CA . LYS A 1 249 ? 7.694 -124.727 31.207 1.00 20.17 229 LYS A CA 1
ATOM 1704 C C . LYS A 1 249 ? 9.177 -124.517 31.522 1.00 19.50 229 LYS A C 1
ATOM 1705 O O . LYS A 1 249 ? 9.718 -125.141 32.446 1.00 20.12 229 LYS A O 1
ATOM 1711 N N . TRP A 1 250 ? 9.822 -123.590 30.812 1.00 18.49 230 TRP A N 1
ATOM 1712 C CA . TRP A 1 250 ? 11.226 -123.231 31.087 1.00 17.88 230 TRP A CA 1
ATOM 1713 C C . TRP A 1 250 ? 11.342 -122.599 32.469 1.00 18.03 230 TRP A C 1
ATOM 1714 O O . TRP A 1 250 ? 12.237 -122.940 33.248 1.00 17.71 230 TRP A O 1
ATOM 1725 N N . LEU A 1 251 ? 10.434 -121.679 32.795 1.00 17.55 231 LEU A N 1
ATOM 1726 C CA . LEU A 1 251 ? 10.457 -121.073 34.127 1.00 17.81 231 LEU A CA 1
ATOM 1727 C C . LEU A 1 251 ? 10.254 -122.101 35.245 1.00 18.59 231 LEU A C 1
ATOM 1728 O O . LEU A 1 251 ? 10.857 -121.985 36.316 1.00 18.59 231 LEU A O 1
ATOM 1733 N N . GLU A 1 252 ? 9.422 -123.112 35.003 1.00 19.53 232 GLU A N 1
ATOM 1734 C CA . GLU A 1 252 ? 9.232 -124.173 36.003 1.00 21.15 232 GLU A CA 1
ATOM 1735 C C . GLU A 1 252 ? 10.558 -124.809 36.373 1.00 21.34 232 GLU A C 1
ATOM 1736 O O . GLU A 1 252 ? 10.797 -125.139 37.541 1.00 21.10 232 GLU A O 1
ATOM 1742 N N . GLN A 1 253 ? 11.414 -124.984 35.377 1.00 21.61 233 GLN A N 1
ATOM 1743 C CA . GLN A 1 253 ? 12.710 -125.617 35.577 1.00 22.41 233 GLN A CA 1
ATOM 1744 C C . GLN A 1 253 ? 13.674 -124.670 36.300 1.00 22.02 233 GLN A C 1
ATOM 1745 O O . GLN A 1 253 ? 14.449 -125.103 37.139 1.00 21.53 233 GLN A O 1
ATOM 1751 N N . ILE A 1 254 ? 13.630 -123.383 35.978 1.00 21.08 234 ILE A N 1
ATOM 1752 C CA . ILE A 1 254 ? 14.354 -122.376 36.761 1.00 20.90 234 ILE A CA 1
ATOM 1753 C C . ILE A 1 254 ? 13.993 -122.470 38.255 1.00 21.95 234 ILE A C 1
ATOM 1754 O O . ILE A 1 254 ? 14.885 -122.451 39.133 1.00 22.06 234 ILE A O 1
ATOM 1759 N N . GLU A 1 255 ? 12.696 -122.570 38.546 1.00 22.68 235 GLU A N 1
ATOM 1760 C CA . GLU A 1 255 ? 12.228 -122.705 39.928 1.00 23.53 235 GLU A CA 1
ATOM 1761 C C . GLU A 1 255 ? 12.726 -123.992 40.560 1.00 24.20 235 GLU A C 1
ATOM 1762 O O . GLU A 1 255 ? 13.186 -123.986 41.704 1.00 24.24 235 GLU A O 1
ATOM 1768 N N . LEU A 1 256 ? 12.701 -125.090 39.806 1.00 24.35 236 LEU A N 1
ATOM 1769 C CA . LEU A 1 256 ? 13.241 -126.350 40.335 1.00 24.95 236 LEU A CA 1
ATOM 1770 C C . LEU A 1 256 ? 14.703 -126.191 40.779 1.00 24.94 236 LEU A C 1
ATOM 1771 O O . LEU A 1 256 ? 15.126 -126.784 41.779 1.00 25.40 236 LEU A O 1
ATOM 1776 N N . ARG A 1 257 ? 15.482 -125.410 40.033 1.00 24.08 237 ARG A N 1
ATOM 1777 C CA . ARG A 1 257 ? 16.878 -125.131 40.391 1.00 24.49 237 ARG A CA 1
ATOM 1778 C C . ARG A 1 257 ? 17.050 -124.045 41.446 1.00 23.72 237 ARG A C 1
ATOM 1779 O O . ARG A 1 257 ? 18.166 -123.827 41.930 1.00 24.01 237 ARG A O 1
ATOM 1787 N N . GLY A 1 258 ? 15.962 -123.370 41.804 1.00 22.48 238 GLY A N 1
ATOM 1788 C CA . GLY A 1 258 ? 15.993 -122.406 42.903 1.00 21.76 238 GLY A CA 1
ATOM 1789 C C . GLY A 1 258 ? 16.667 -121.085 42.557 1.00 20.72 238 GLY A C 1
ATOM 1790 O O . GLY A 1 258 ? 17.322 -120.468 43.411 1.00 20.57 238 GLY A O 1
ATOM 1791 N N . ILE A 1 259 ? 16.516 -120.651 41.308 1.00 19.48 239 ILE A N 1
ATOM 1792 C CA . ILE A 1 259 ? 17.086 -119.372 40.866 1.00 18.72 239 ILE A CA 1
ATOM 1793 C C . ILE A 1 259 ? 15.998 -118.311 40.892 1.00 17.87 239 ILE A C 1
ATOM 1794 O O . ILE A 1 259 ? 14.920 -118.517 40.322 1.00 17.44 239 ILE A O 1
ATOM 1799 N N . PRO A 1 260 ? 16.256 -117.185 41.581 1.00 16.87 240 PRO A N 1
ATOM 1800 C CA . PRO A 1 260 ? 15.220 -116.157 41.694 1.00 16.34 240 PRO A CA 1
ATOM 1801 C C . PRO A 1 260 ? 15.167 -115.212 40.486 1.00 15.68 240 PRO A C 1
ATOM 1802 O O . PRO A 1 260 ? 16.056 -115.195 39.645 1.00 15.68 240 PRO A O 1
ATOM 1806 N N . TYR A 1 261 ? 14.128 -114.393 40.420 1.00 15.27 241 TYR A N 1
ATOM 1807 C CA . TYR A 1 261 ? 13.949 -113.542 39.260 1.00 14.78 241 TYR A CA 1
ATOM 1808 C C . TYR A 1 261 ? 13.034 -112.356 39.541 1.00 14.16 241 TYR A C 1
ATOM 1809 O O . TYR A 1 261 ? 12.282 -112.334 40.531 1.00 14.25 241 TYR A O 1
ATOM 1818 N N . VAL A 1 262 ? 13.223 -111.322 38.717 1.00 13.70 242 VAL A N 1
ATOM 1819 C CA . VAL A 1 262 ? 12.420 -110.108 38.681 1.00 13.46 242 VAL A CA 1
ATOM 1820 C C . VAL A 1 262 ? 11.929 -109.962 37.259 1.00 12.55 242 VAL A C 1
ATOM 1821 O O . VAL A 1 262 ? 12.351 -110.692 36.346 1.00 12.86 242 VAL A O 1
ATOM 1825 N N . ALA A 1 263 ? 11.037 -109.013 37.034 1.00 12.17 243 ALA A N 1
ATOM 1826 C CA . ALA A 1 263 ? 10.517 -108.783 35.698 1.00 11.64 243 ALA A CA 1
ATOM 1827 C C . ALA A 1 263 ? 10.294 -107.319 35.396 1.00 11.45 243 ALA A C 1
ATOM 1828 O O . ALA A 1 263 ? 10.068 -106.524 36.289 1.00 11.94 243 ALA A O 1
ATOM 1830 N N . SER A 1 264 ? 10.382 -106.959 34.127 1.00 11.39 244 SER A N 1
ATOM 1831 C CA . SER A 1 264 ? 9.964 -105.652 33.660 1.00 11.15 244 SER A CA 1
ATOM 1832 C C . SER A 1 264 ? 8.438 -105.605 33.728 1.00 10.81 244 SER A C 1
ATOM 1833 O O . SER A 1 264 ? 7.797 -106.633 33.918 1.00 10.04 244 SER A O 1
ATOM 1836 N N . LEU A 1 265 ? 7.835 -104.428 33.535 1.00 10.43 245 LEU A N 1
ATOM 1837 C CA . LEU A 1 265 ? 6.378 -104.365 33.446 1.00 10.71 245 LEU A CA 1
ATOM 1838 C C . LEU A 1 265 ? 5.830 -105.391 32.463 1.00 10.41 245 LEU A C 1
ATOM 1839 O O . LEU A 1 265 ? 4.825 -106.070 32.730 1.00 10.41 245 LEU A O 1
ATOM 1844 N N . LYS A 1 266 ? 6.466 -105.501 31.308 1.00 10.32 246 LYS A N 1
ATOM 1845 C CA . LYS A 1 266 ? 5.898 -106.357 30.273 1.00 10.12 246 LYS A CA 1
ATOM 1846 C C . LYS A 1 266 ? 6.104 -107.839 30.617 1.00 10.55 246 LYS A C 1
ATOM 1847 O O . LYS A 1 266 ? 5.246 -108.665 30.316 1.00 10.63 246 LYS A O 1
ATOM 1853 N N . GLY A 1 267 ? 7.229 -108.180 31.260 1.00 10.55 247 GLY A N 1
ATOM 1854 C CA . GLY A 1 267 ? 7.387 -109.540 31.766 1.00 10.70 247 GLY A CA 1
ATOM 1855 C C . GLY A 1 267 ? 6.436 -109.865 32.887 1.00 10.75 247 GLY A C 1
ATOM 1856 O O . GLY A 1 267 ? 5.851 -110.960 32.946 1.00 11.07 247 GLY A O 1
ATOM 1857 N N . ALA A 1 268 ? 6.251 -108.891 33.777 1.00 10.59 248 ALA A N 1
ATOM 1858 C CA . ALA A 1 268 ? 5.380 -109.034 34.948 1.00 10.94 248 ALA A CA 1
ATOM 1859 C C . ALA A 1 268 ? 3.906 -109.356 34.635 1.00 10.94 248 ALA A C 1
ATOM 1860 O O . ALA A 1 268 ? 3.193 -109.905 35.473 1.00 11.78 248 ALA A O 1
ATOM 1862 N N . GLU A 1 269 ? 3.470 -109.048 33.410 1.00 10.94 249 GLU A N 1
ATOM 1863 C CA . GLU A 1 269 ? 2.123 -109.335 32.951 1.00 11.17 249 GLU A CA 1
ATOM 1864 C C . GLU A 1 269 ? 1.726 -110.814 33.075 1.00 11.36 249 GLU A C 1
ATOM 1865 O O . GLU A 1 269 ? 0.540 -111.142 33.278 1.00 10.98 249 GLU A O 1
ATOM 1871 N N . LYS A 1 270 ? 2.717 -111.697 32.946 1.00 12.18 250 LYS A N 1
ATOM 1872 C CA . LYS A 1 270 ? 2.470 -113.112 32.749 1.00 12.32 250 LYS A CA 1
ATOM 1873 C C . LYS A 1 270 ? 3.086 -114.046 33.762 1.00 12.87 250 LYS A C 1
ATOM 1874 O O . LYS A 1 270 ? 3.094 -115.274 33.544 1.00 13.04 250 LYS A O 1
ATOM 1880 N N . ILE A 1 271 ? 3.560 -113.497 34.878 1.00 12.92 251 ILE A N 1
ATOM 1881 C CA . ILE A 1 271 ? 4.292 -114.270 35.877 1.00 13.26 251 ILE A CA 1
ATOM 1882 C C . ILE A 1 271 ? 3.469 -114.484 37.132 1.00 13.85 251 ILE A C 1
ATOM 1883 O O . ILE A 1 271 ? 3.103 -113.532 37.824 1.00 13.45 251 ILE A O 1
ATOM 1888 N N . LYS A 1 272 ? 3.223 -115.754 37.447 1.00 14.27 252 LYS A N 1
ATOM 1889 C CA . LYS A 1 272 ? 2.520 -116.136 38.644 1.00 15.76 252 LYS A CA 1
ATOM 1890 C C . LYS A 1 272 ? 3.358 -115.835 39.900 1.00 15.49 252 LYS A C 1
ATOM 1891 O O . LYS A 1 272 ? 4.581 -115.978 39.931 1.00 14.88 252 LYS A O 1
ATOM 1897 N N . ALA A 1 273 ? 2.673 -115.380 40.940 1.00 15.55 253 ALA A N 1
ATOM 1898 C CA . ALA A 1 273 ? 3.292 -115.110 42.228 1.00 15.91 253 ALA A CA 1
ATOM 1899 C C . ALA A 1 273 ? 4.017 -116.374 42.709 1.00 16.46 253 ALA A C 1
ATOM 1900 O O . ALA A 1 273 ? 3.492 -117.479 42.564 1.00 16.55 253 ALA A O 1
ATOM 1902 N N . SER A 1 274 ? 5.225 -116.167 43.242 1.00 16.63 254 SER A N 1
ATOM 1903 C CA A SER A 1 274 ? 6.087 -117.226 43.752 0.50 17.52 254 SER A CA 1
ATOM 1904 C CA B SER A 1 274 ? 6.066 -117.240 43.781 0.50 17.41 254 SER A CA 1
ATOM 1905 C C . SER A 1 274 ? 7.111 -116.624 44.711 1.00 17.52 254 SER A C 1
ATOM 1906 O O . SER A 1 274 ? 7.451 -115.448 44.572 1.00 17.74 254 SER A O 1
ATOM 1911 N N . ASP A 1 275 ? 7.614 -117.420 45.659 1.00 17.94 255 ASP A N 1
ATOM 1912 C CA . ASP A 1 275 ? 8.640 -116.939 46.586 1.00 17.90 255 ASP A CA 1
ATOM 1913 C C . ASP A 1 275 ? 9.925 -116.558 45.865 1.00 17.06 255 ASP A C 1
ATOM 1914 O O . ASP A 1 275 ? 10.681 -115.714 46.346 1.00 17.56 255 ASP A O 1
ATOM 1919 N N . LEU A 1 276 ? 10.151 -117.145 44.695 1.00 16.35 256 LEU A N 1
ATOM 1920 C CA . LEU A 1 276 ? 11.336 -116.830 43.907 1.00 15.70 256 LEU A CA 1
ATOM 1921 C C . LEU A 1 276 ? 11.167 -115.615 43.000 1.00 14.86 256 LEU A C 1
ATOM 1922 O O . LEU A 1 276 ? 12.157 -115.166 42.429 1.00 14.71 256 LEU A O 1
ATOM 1927 N N . TYR A 1 277 ? 9.926 -115.143 42.820 1.00 14.33 257 TYR A N 1
ATOM 1928 C CA . TYR A 1 277 ? 9.616 -113.979 41.989 1.00 14.05 257 TYR A CA 1
ATOM 1929 C C . TYR A 1 277 ? 9.493 -112.751 42.861 1.00 14.20 257 TYR A C 1
ATOM 1930 O O . TYR A 1 277 ? 8.499 -112.591 43.574 1.00 14.64 257 TYR A O 1
ATOM 1939 N N . LEU A 1 278 ? 10.449 -111.838 42.752 1.00 14.36 258 LEU A N 1
ATOM 1940 C CA . LEU A 1 278 ? 10.447 -110.672 43.631 1.00 14.81 258 LEU A CA 1
ATOM 1941 C C . LEU A 1 278 ? 9.600 -109.497 43.170 1.00 14.19 258 LEU A C 1
ATOM 1942 O O . LEU A 1 278 ? 9.469 -108.490 43.903 1.00 14.45 258 LEU A O 1
ATOM 1947 N N . GLY A 1 279 ? 8.972 -109.649 42.013 1.00 13.71 259 GLY A N 1
ATOM 1948 C CA . GLY A 1 279 ? 8.083 -108.625 41.449 1.00 13.20 259 GLY A CA 1
ATOM 1949 C C . GLY A 1 279 ? 8.754 -107.844 40.346 1.00 13.09 259 GLY A C 1
ATOM 1950 O O . GLY A 1 279 ? 9.810 -108.239 39.808 1.00 12.64 259 GLY A O 1
ATOM 1951 N N . MET A 1 280 ? 8.107 -106.733 40.001 1.00 12.49 260 MET A N 1
ATOM 1952 C CA . MET A 1 280 ? 8.570 -105.855 38.955 1.00 12.38 260 MET A CA 1
ATOM 1953 C C . MET A 1 280 ? 9.772 -105.049 39.463 1.00 12.47 260 MET A C 1
ATOM 1954 O O . MET A 1 280 ? 9.759 -104.561 40.588 1.00 12.53 260 MET A O 1
ATOM 1959 N N . LEU A 1 281 ? 10.772 -104.821 38.601 1.00 12.60 261 LEU A N 1
ATOM 1960 C CA . LEU A 1 281 ? 11.877 -103.908 38.929 1.00 13.10 261 LEU A CA 1
ATOM 1961 C C . LEU A 1 281 ? 11.592 -102.495 38.397 1.00 12.86 261 LEU A C 1
ATOM 1962 O O . LEU A 1 281 ? 10.651 -102.287 37.634 1.00 13.31 261 LEU A O 1
ATOM 1967 N N . GLY A 1 282 ? 12.453 -101.553 38.762 1.00 13.05 262 GLY A N 1
ATOM 1968 C CA . GLY A 1 282 ? 12.473 -100.218 38.132 1.00 12.92 262 GLY A CA 1
ATOM 1969 C C . GLY A 1 282 ? 11.873 -99.128 38.993 1.00 13.34 262 GLY A C 1
ATOM 1970 O O . GLY A 1 282 ? 11.732 -99.272 40.212 1.00 13.55 262 GLY A O 1
ATOM 1971 N N . ALA A 1 283 ? 11.532 -98.023 38.344 1.00 13.73 263 ALA A N 1
ATOM 1972 C CA . ALA A 1 283 ? 11.167 -96.793 39.036 1.00 14.39 263 ALA A CA 1
ATOM 1973 C C . ALA A 1 283 ? 10.062 -97.033 40.050 1.00 14.46 263 ALA A C 1
ATOM 1974 O O . ALA A 1 283 ? 10.111 -96.506 41.191 1.00 14.95 263 ALA A O 1
ATOM 1976 N N . TYR A 1 284 ? 9.064 -97.812 39.635 1.00 14.34 264 TYR A N 1
ATOM 1977 C CA . TYR A 1 284 ? 7.897 -98.113 40.456 1.00 14.05 264 TYR A CA 1
ATOM 1978 C C . TYR A 1 284 ? 7.898 -99.558 40.941 1.00 13.59 264 TYR A C 1
ATOM 1979 O O . TYR A 1 284 ? 6.906 -100.066 41.488 1.00 13.31 264 TYR A O 1
ATOM 1988 N N . GLY A 1 285 ? 9.007 -100.249 40.708 1.00 12.92 265 GLY A N 1
ATOM 1989 C CA . GLY A 1 285 ? 9.073 -101.669 41.045 1.00 12.98 265 GLY A CA 1
ATOM 1990 C C . GLY A 1 285 ? 9.144 -101.895 42.530 1.00 13.11 265 GLY A C 1
ATOM 1991 O O . GLY A 1 285 ? 9.293 -100.955 43.324 1.00 13.41 265 GLY A O 1
ATOM 1992 N N . THR A 1 286 ? 9.046 -103.153 42.942 1.00 13.02 266 THR A N 1
ATOM 1993 C CA . THR A 1 286 ? 9.151 -103.447 44.355 1.00 13.60 266 THR A CA 1
ATOM 1994 C C . THR A 1 286 ? 10.560 -103.130 44.876 1.00 14.12 266 THR A C 1
ATOM 1995 O O . THR A 1 286 ? 11.583 -103.278 44.190 1.00 13.68 266 THR A O 1
ATOM 1999 N N . ARG A 1 287 ? 10.619 -102.700 46.115 1.00 14.78 267 ARG A N 1
ATOM 2000 C CA . ARG A 1 287 ? 11.905 -102.458 46.758 1.00 15.49 267 ARG A CA 1
ATOM 2001 C C . ARG A 1 287 ? 12.749 -103.746 46.761 1.00 15.93 267 ARG A C 1
ATOM 2002 O O . ARG A 1 287 ? 13.951 -103.697 46.578 1.00 17.52 267 ARG A O 1
ATOM 2010 N N . ALA A 1 288 ? 12.095 -104.898 46.921 1.00 16.12 268 ALA A N 1
ATOM 2011 C CA . ALA A 1 288 ? 12.809 -106.185 46.949 1.00 16.38 268 ALA A CA 1
ATOM 2012 C C . ALA A 1 288 ? 13.412 -106.549 45.600 1.00 15.75 268 ALA A C 1
ATOM 2013 O O . ALA A 1 288 ? 14.544 -107.040 45.527 1.00 15.76 268 ALA A O 1
ATOM 2015 N N . ALA A 1 289 ? 12.677 -106.272 44.529 1.00 14.78 269 ALA A N 1
ATOM 2016 C CA . ALA A 1 289 ? 13.155 -106.590 43.173 1.00 14.49 269 ALA A CA 1
ATOM 2017 C C . ALA A 1 289 ? 14.350 -105.722 42.837 1.00 14.64 269 ALA A C 1
ATOM 2018 O O . ALA A 1 289 ? 15.365 -106.208 42.329 1.00 14.69 269 ALA A O 1
ATOM 2020 N N . ASN A 1 290 ? 14.244 -104.428 43.144 1.00 14.88 270 ASN A N 1
ATOM 2021 C CA . ASN A 1 290 ? 15.364 -103.526 42.949 1.00 15.30 270 ASN A CA 1
ATOM 2022 C C . ASN A 1 290 ? 16.579 -103.871 43.816 1.00 15.81 270 ASN A C 1
ATOM 2023 O O . ASN A 1 290 ? 17.726 -103.798 43.364 1.00 15.98 270 ASN A O 1
ATOM 2028 N N . HIS A 1 291 ? 16.321 -104.287 45.040 1.00 16.00 271 HIS A N 1
ATOM 2029 C CA . HIS A 1 291 ? 17.409 -104.773 45.908 1.00 16.89 271 HIS A CA 1
ATOM 2030 C C . HIS A 1 291 ? 18.111 -105.964 45.258 1.00 17.03 271 HIS A C 1
ATOM 2031 O O . HIS A 1 291 ? 19.347 -106.011 45.197 1.00 17.43 271 HIS A O 1
ATOM 2038 N N . ALA A 1 292 ? 17.327 -106.927 44.768 1.00 16.91 272 ALA A N 1
ATOM 2039 C CA . ALA A 1 292 ? 17.915 -108.126 44.131 1.00 16.70 272 ALA A CA 1
ATOM 2040 C C . ALA A 1 292 ? 18.803 -107.743 42.949 1.00 16.49 272 ALA A C 1
ATOM 2041 O O . ALA A 1 292 ? 19.931 -108.234 42.816 1.00 16.49 272 ALA A O 1
ATOM 2043 N N . VAL A 1 293 ? 18.308 -106.838 42.117 1.00 15.66 273 VAL A N 1
ATOM 2044 C CA . VAL A 1 293 ? 19.074 -106.421 40.934 1.00 15.68 273 VAL A CA 1
ATOM 2045 C C . VAL A 1 293 ? 20.390 -105.770 41.321 1.00 16.47 273 VAL A C 1
ATOM 2046 O O . VAL A 1 293 ? 21.421 -106.047 40.719 1.00 16.62 273 VAL A O 1
ATOM 2050 N N . GLN A 1 294 ? 20.371 -104.931 42.352 1.00 16.72 274 GLN A N 1
ATOM 2051 C CA . GLN A 1 294 ? 21.609 -104.245 42.740 1.00 17.44 274 GLN A CA 1
ATOM 2052 C C . GLN A 1 294 ? 22.557 -105.066 43.617 1.00 18.18 274 GLN A C 1
ATOM 2053 O O . GLN A 1 294 ? 23.656 -104.603 43.901 1.00 18.98 274 GLN A O 1
ATOM 2059 N N . ASN A 1 295 ? 22.166 -106.281 44.024 1.00 17.85 275 ASN A N 1
ATOM 2060 C CA . ASN A 1 295 ? 23.055 -107.144 44.852 1.00 18.52 275 ASN A CA 1
ATOM 2061 C C . ASN A 1 295 ? 23.409 -108.500 44.246 1.00 18.53 275 ASN A C 1
ATOM 2062 O O . ASN A 1 295 ? 24.253 -109.229 44.787 1.00 19.20 275 ASN A O 1
ATOM 2067 N N . CYS A 1 296 ? 22.785 -108.846 43.128 1.00 17.78 276 CYS A N 1
ATOM 2068 C CA . CYS A 1 296 ? 23.115 -110.092 42.430 1.00 18.00 276 CYS A CA 1
ATOM 2069 C C . CYS A 1 296 ? 24.537 -110.016 41.846 1.00 18.16 276 CYS A C 1
ATOM 2070 O O . CYS A 1 296 ? 25.088 -108.921 41.654 1.00 18.65 276 CYS A O 1
ATOM 2073 N N . ASP A 1 297 ? 25.160 -111.176 41.627 1.00 18.51 277 ASP A N 1
ATOM 2074 C CA . ASP A 1 297 ? 26.477 -111.217 40.985 1.00 18.50 277 ASP A CA 1
ATOM 2075 C C . ASP A 1 297 ? 26.401 -111.671 39.526 1.00 18.15 277 ASP A C 1
ATOM 2076 O O . ASP A 1 297 ? 27.371 -111.569 38.804 1.00 17.59 277 ASP A O 1
ATOM 2081 N N . LEU A 1 298 ? 25.230 -112.131 39.094 1.00 17.81 278 LEU A N 1
ATOM 2082 C CA . LEU A 1 298 ? 24.998 -112.426 37.694 1.00 17.61 278 LEU A CA 1
ATOM 2083 C C . LEU A 1 298 ? 23.553 -112.108 37.374 1.00 16.62 278 LEU A C 1
ATOM 2084 O O . LEU A 1 298 ? 22.647 -112.621 38.026 1.00 17.21 278 LEU A O 1
ATOM 2089 N N . LEU A 1 299 ? 23.347 -111.245 36.382 1.00 15.37 279 LEU A N 1
ATOM 2090 C CA . LEU A 1 299 ? 22.003 -110.909 35.912 1.00 14.63 279 LEU A CA 1
ATOM 2091 C C . LEU A 1 299 ? 21.843 -111.409 34.490 1.00 14.15 279 LEU A C 1
ATOM 2092 O O . LEU A 1 299 ? 22.564 -110.966 33.596 1.00 13.90 279 LEU A O 1
ATOM 2097 N N . LEU A 1 300 ? 20.908 -112.344 34.301 1.00 13.87 280 LEU A N 1
ATOM 2098 C CA . LEU A 1 300 ? 20.571 -112.871 32.991 1.00 13.68 280 LEU A CA 1
ATOM 2099 C C . LEU A 1 300 ? 19.276 -112.234 32.502 1.00 13.11 280 LEU A C 1
ATOM 2100 O O . LEU A 1 300 ? 18.180 -112.510 33.015 1.00 12.57 280 LEU A O 1
ATOM 2105 N N . VAL A 1 301 ? 19.426 -111.374 31.502 1.00 12.86 281 VAL A N 1
ATOM 2106 C CA . VAL A 1 301 ? 18.349 -110.546 30.991 1.00 12.66 281 VAL A CA 1
ATOM 2107 C C . VAL A 1 301 ? 17.779 -111.188 29.733 1.00 12.47 281 VAL A C 1
ATOM 2108 O O . VAL A 1 301 ? 18.492 -111.376 28.739 1.00 12.61 281 VAL A O 1
ATOM 2112 N N . LEU A 1 302 ? 16.492 -111.504 29.798 1.00 12.53 282 LEU A N 1
ATOM 2113 C CA . LEU A 1 302 ? 15.775 -112.232 28.746 1.00 12.36 282 LEU A CA 1
ATOM 2114 C C . LEU A 1 302 ? 14.696 -111.360 28.093 1.00 11.97 282 LEU A C 1
ATOM 2115 O O . LEU A 1 302 ? 13.612 -111.197 28.629 1.00 11.68 282 LEU A O 1
ATOM 2120 N N . GLY A 1 303 ? 15.028 -110.802 26.940 1.00 11.57 283 GLY A N 1
ATOM 2121 C CA . GLY A 1 303 ? 14.102 -109.981 26.175 1.00 11.22 283 GLY A CA 1
ATOM 2122 C C . GLY A 1 303 ? 13.588 -108.746 26.899 1.00 10.89 283 GLY A C 1
ATOM 2123 O O . GLY A 1 303 ? 12.357 -108.518 26.946 1.00 10.41 283 GLY A O 1
ATOM 2124 N N . SER A 1 304 ? 14.509 -107.959 27.452 1.00 11.12 284 SER A N 1
ATOM 2125 C CA . SER A 1 304 ? 14.153 -106.658 27.992 1.00 11.15 284 SER A CA 1
ATOM 2126 C C . SER A 1 304 ? 14.972 -105.569 27.346 1.00 11.17 284 SER A C 1
ATOM 2127 O O . SER A 1 304 ? 16.201 -105.726 27.215 1.00 11.93 284 SER A O 1
ATOM 2130 N N . ARG A 1 305 ? 14.332 -104.426 27.099 1.00 11.45 285 ARG A N 1
ATOM 2131 C CA . ARG A 1 305 ? 15.023 -103.277 26.532 1.00 11.62 285 ARG A CA 1
ATOM 2132 C C . ARG A 1 305 ? 15.926 -102.547 27.553 1.00 11.99 285 ARG A C 1
ATOM 2133 O O . ARG A 1 305 ? 16.803 -101.801 27.140 1.00 12.16 285 ARG A O 1
ATOM 2141 N N . MET A 1 306 ? 15.708 -102.745 28.861 1.00 12.12 286 MET A N 1
ATOM 2142 C CA . MET A 1 306 ? 16.414 -102.008 29.916 1.00 12.39 286 MET A CA 1
ATOM 2143 C C . MET A 1 306 ? 16.351 -100.508 29.631 1.00 12.52 286 MET A C 1
ATOM 2144 O O . MET A 1 306 ? 17.356 -99.812 29.570 1.00 12.60 286 MET A O 1
ATOM 2149 N N . ASP A 1 307 ? 15.114 -100.072 29.425 1.00 13.06 287 ASP A N 1
ATOM 2150 C CA . ASP A 1 307 ? 14.802 -98.655 29.232 1.00 13.70 287 ASP A CA 1
ATOM 2151 C C . ASP A 1 307 ? 14.863 -97.888 30.554 1.00 13.57 287 ASP A C 1
ATOM 2152 O O . ASP A 1 307 ? 15.094 -98.466 31.621 1.00 13.77 287 ASP A O 1
ATOM 2157 N N . VAL A 1 308 ? 14.633 -96.581 30.481 1.00 13.65 288 VAL A N 1
ATOM 2158 C CA . VAL A 1 308 ? 14.783 -95.725 31.625 1.00 13.96 288 VAL A CA 1
ATOM 2159 C C . VAL A 1 308 ? 13.858 -96.081 32.794 1.00 13.84 288 VAL A C 1
ATOM 2160 O O . VAL A 1 308 ? 14.207 -95.830 33.941 1.00 13.95 288 VAL A O 1
ATOM 2164 N N . ARG A 1 309 ? 12.676 -96.629 32.519 1.00 13.78 289 ARG A N 1
ATOM 2165 C CA . ARG A 1 309 ? 11.775 -97.041 33.587 1.00 14.72 289 ARG A CA 1
ATOM 2166 C C . ARG A 1 309 ? 12.314 -98.222 34.347 1.00 14.01 289 ARG A C 1
ATOM 2167 O O . ARG A 1 309 ? 12.005 -98.357 35.513 1.00 14.83 289 ARG A O 1
ATOM 2175 N N . GLN A 1 310 ? 13.118 -99.081 33.696 1.00 13.50 290 GLN A N 1
ATOM 2176 C CA . GLN A 1 310 ? 13.734 -100.235 34.388 1.00 13.17 290 GLN A CA 1
ATOM 2177 C C . GLN A 1 310 ? 14.994 -99.875 35.170 1.00 13.27 290 GLN A C 1
ATOM 2178 O O . GLN A 1 310 ? 15.234 -100.400 36.254 1.00 12.91 290 GLN A O 1
ATOM 2184 N N . THR A 1 311 ? 15.789 -98.963 34.616 1.00 13.30 291 THR A N 1
ATOM 2185 C CA . THR A 1 311 ? 17.129 -98.657 35.135 1.00 13.60 291 THR A CA 1
ATOM 2186 C C . THR A 1 311 ? 17.225 -97.334 35.880 1.00 14.30 291 THR A C 1
ATOM 2187 O O . THR A 1 311 ? 18.237 -97.081 36.565 1.00 14.70 291 THR A O 1
ATOM 2191 N N . GLY A 1 312 ? 16.256 -96.457 35.699 1.00 14.71 292 GLY A N 1
ATOM 2192 C CA . GLY A 1 312 ? 16.418 -95.071 36.147 1.00 15.55 292 GLY A CA 1
ATOM 2193 C C . GLY A 1 312 ? 17.444 -94.319 35.306 1.00 16.17 292 GLY A C 1
ATOM 2194 O O . GLY A 1 312 ? 17.843 -94.761 34.221 1.00 16.24 292 GLY A O 1
ATOM 2195 N N . ALA A 1 313 ? 17.910 -93.195 35.823 1.00 17.80 293 ALA A N 1
ATOM 2196 C CA . ALA A 1 313 ? 18.747 -92.302 35.028 1.00 18.66 293 ALA A CA 1
ATOM 2197 C C . ALA A 1 313 ? 20.231 -92.694 35.020 1.00 19.65 293 ALA A C 1
ATOM 2198 O O . ALA A 1 313 ? 21.012 -92.080 34.279 1.00 20.28 293 ALA A O 1
ATOM 2200 N N . GLN A 1 314 ? 20.633 -93.684 35.821 1.00 20.14 294 GLN A N 1
ATOM 2201 C CA . GLN A 1 314 ? 22.049 -94.144 35.765 1.00 21.24 294 GLN A CA 1
ATOM 2202 C C . GLN A 1 314 ? 22.163 -95.588 35.271 1.00 20.55 294 GLN A C 1
ATOM 2203 O O . GLN A 1 314 ? 22.403 -96.516 36.055 1.00 19.86 294 GLN A O 1
ATOM 2209 N N . PRO A 1 315 ? 21.986 -95.786 33.951 1.00 20.21 295 PRO A N 1
ATOM 2210 C CA . PRO A 1 315 ? 22.162 -97.147 33.463 1.00 20.11 295 PRO A CA 1
ATOM 2211 C C . PRO A 1 315 ? 23.541 -97.717 33.750 1.00 19.97 295 PRO A C 1
ATOM 2212 O O . PRO A 1 315 ? 23.666 -98.932 33.859 1.00 19.60 295 PRO A O 1
ATOM 2216 N N . GLU A 1 316 ? 24.565 -96.868 33.855 1.00 20.67 296 GLU A N 1
ATOM 2217 C CA . GLU A 1 316 ? 25.927 -97.346 34.177 1.00 21.06 296 GLU A CA 1
ATOM 2218 C C . GLU A 1 316 ? 25.990 -98.045 35.549 1.00 20.19 296 GLU A C 1
ATOM 2219 O O . GLU A 1 316 ? 26.873 -98.878 35.792 1.00 21.01 296 GLU A O 1
ATOM 2225 N N . ASP A 1 317 ? 25.025 -97.740 36.424 1.00 19.18 297 ASP A N 1
ATOM 2226 C CA . ASP A 1 317 ? 24.935 -98.313 37.756 1.00 18.96 297 ASP A CA 1
ATOM 2227 C C . ASP A 1 317 ? 24.020 -99.541 37.832 1.00 18.18 297 ASP A C 1
ATOM 2228 O O . ASP A 1 317 ? 23.909 -100.155 38.888 1.00 18.66 297 ASP A O 1
ATOM 2233 N N . PHE A 1 318 ? 23.379 -99.909 36.717 1.00 17.13 298 PHE A N 1
ATOM 2234 C CA . PHE A 1 318 ? 22.433 -101.040 36.681 1.00 16.44 298 PHE A CA 1
ATOM 2235 C C . PHE A 1 318 ? 23.107 -102.369 37.027 1.00 16.27 298 PHE A C 1
ATOM 2236 O O . PHE A 1 318 ? 24.109 -102.753 36.415 1.00 16.00 298 PHE A O 1
ATOM 2244 N N . ALA A 1 319 ? 22.546 -103.056 38.015 1.00 16.07 299 ALA A N 1
ATOM 2245 C CA . ALA A 1 319 ? 23.104 -104.314 38.524 1.00 16.16 299 ALA A CA 1
ATOM 2246 C C . ALA A 1 319 ? 24.589 -104.159 38.829 1.00 16.79 299 ALA A C 1
ATOM 2247 O O . ALA A 1 319 ? 25.427 -104.935 38.338 1.00 16.60 299 ALA A O 1
ATOM 2249 N N . ARG A 1 320 ? 24.915 -103.189 39.679 1.00 17.40 300 ARG A N 1
ATOM 2250 C CA . ARG A 1 320 ? 26.308 -102.760 39.914 1.00 18.27 300 ARG A CA 1
ATOM 2251 C C . ARG A 1 320 ? 27.283 -103.826 40.414 1.00 18.57 300 ARG A C 1
ATOM 2252 O O . ARG A 1 320 ? 28.494 -103.718 40.209 1.00 19.38 300 ARG A O 1
ATOM 2260 N N . ASN A 1 321 ? 26.767 -104.846 41.081 1.00 18.62 301 ASN A N 1
ATOM 2261 C CA . ASN A 1 321 ? 27.624 -105.910 41.607 1.00 19.34 301 ASN A CA 1
ATOM 2262 C C . ASN A 1 321 ? 27.660 -107.143 40.710 1.00 19.11 301 ASN A C 1
ATOM 2263 O O . ASN A 1 321 ? 28.256 -108.159 41.073 1.00 19.78 301 ASN A O 1
ATOM 2268 N N . ALA A 1 322 ? 27.040 -107.054 39.540 1.00 18.47 302 ALA A N 1
ATOM 2269 C CA . ALA A 1 322 ? 26.847 -108.224 38.679 1.00 18.02 302 ALA A CA 1
ATOM 2270 C C . ALA A 1 322 ? 27.591 -108.115 37.357 1.00 17.73 302 ALA A C 1
ATOM 2271 O O . ALA A 1 322 ? 27.907 -107.024 36.868 1.00 18.17 302 ALA A O 1
ATOM 2273 N N . GLU A 1 323 ? 27.894 -109.274 36.774 1.00 17.48 303 GLU A N 1
ATOM 2274 C CA . GLU A 1 323 ? 28.093 -109.371 35.342 1.00 17.48 303 GLU A CA 1
ATOM 2275 C C . GLU A 1 323 ? 26.713 -109.522 34.739 1.00 16.33 303 GLU A C 1
ATOM 2276 O O . GLU A 1 323 ? 25.891 -110.248 35.283 1.00 16.05 303 GLU A O 1
ATOM 2282 N N . ILE A 1 324 ? 26.463 -108.828 33.631 1.00 15.77 304 ILE A N 1
ATOM 2283 C CA . ILE A 1 324 ? 25.170 -108.843 32.957 1.00 15.07 304 ILE A CA 1
ATOM 2284 C C . ILE A 1 324 ? 25.321 -109.583 31.638 1.00 14.86 304 ILE A C 1
ATOM 2285 O O . ILE A 1 324 ? 26.273 -109.338 30.886 1.00 15.21 304 ILE A O 1
ATOM 2290 N N . ILE A 1 325 ? 24.412 -110.533 31.421 1.00 14.65 305 ILE A N 1
ATOM 2291 C CA . ILE A 1 325 ? 24.241 -111.227 30.153 1.00 14.45 305 ILE A CA 1
ATOM 2292 C C . ILE A 1 325 ? 22.893 -110.767 29.607 1.00 13.56 305 ILE A C 1
ATOM 2293 O O . ILE A 1 325 ? 21.889 -110.843 30.312 1.00 13.89 305 ILE A O 1
ATOM 2298 N N . GLN A 1 326 ? 22.868 -110.302 28.362 1.00 12.99 306 GLN A N 1
ATOM 2299 C CA . GLN A 1 326 ? 21.606 -109.920 27.730 1.00 12.53 306 GLN A CA 1
ATOM 2300 C C . GLN A 1 326 ? 21.370 -110.788 26.511 1.00 12.54 306 GLN A C 1
ATOM 2301 O O . GLN A 1 326 ? 22.257 -110.908 25.651 1.00 12.99 306 GLN A O 1
ATOM 2307 N N . ILE A 1 327 ? 20.176 -111.363 26.437 1.00 12.43 307 ILE A N 1
ATOM 2308 C CA . ILE A 1 327 ? 19.734 -112.118 25.261 1.00 12.48 307 ILE A CA 1
ATOM 2309 C C . ILE A 1 327 ? 18.552 -111.401 24.619 1.00 12.14 307 ILE A C 1
ATOM 2310 O O . ILE A 1 327 ? 17.562 -111.078 25.301 1.00 11.30 307 ILE A O 1
ATOM 2315 N N . ASP A 1 328 ? 18.694 -111.104 23.327 1.00 12.47 308 ASP A N 1
ATOM 2316 C CA . ASP A 1 328 ? 17.685 -110.367 22.574 1.00 12.48 308 ASP A CA 1
ATOM 2317 C C . ASP A 1 328 ? 17.766 -110.775 21.107 1.00 13.19 308 ASP A C 1
ATOM 2318 O O . ASP A 1 328 ? 18.842 -111.080 20.605 1.00 13.08 308 ASP A O 1
ATOM 2323 N N . LEU A 1 329 ? 16.628 -110.778 20.433 1.00 13.24 309 LEU A N 1
ATOM 2324 C CA . LEU A 1 329 ? 16.572 -111.080 19.008 1.00 14.41 309 LEU A CA 1
ATOM 2325 C C . LEU A 1 329 ? 17.106 -109.938 18.167 1.00 14.55 309 LEU A C 1
ATOM 2326 O O . LEU A 1 329 ? 17.564 -110.134 17.019 1.00 14.76 309 LEU A O 1
ATOM 2331 N N . GLN A 1 330 ? 17.033 -108.740 18.728 1.00 14.31 310 GLN A N 1
ATOM 2332 C CA . GLN A 1 330 ? 17.235 -107.528 17.946 1.00 14.91 310 GLN A CA 1
ATOM 2333 C C . GLN A 1 330 ? 18.557 -106.886 18.307 1.00 15.33 310 GLN A C 1
ATOM 2334 O O . GLN A 1 330 ? 18.743 -106.415 19.426 1.00 15.16 310 GLN A O 1
ATOM 2340 N N . GLU A 1 331 ? 19.479 -106.870 17.337 1.00 16.02 311 GLU A N 1
ATOM 2341 C CA . GLU A 1 331 ? 20.824 -106.330 17.574 1.00 17.15 311 GLU A CA 1
ATOM 2342 C C . GLU A 1 331 ? 20.795 -104.902 18.146 1.00 16.05 311 GLU A C 1
ATOM 2343 O O . GLU A 1 331 ? 21.558 -104.604 19.061 1.00 16.21 311 GLU A O 1
ATOM 2349 N N . GLY A 1 332 ? 19.859 -104.081 17.654 1.00 14.79 312 GLY A N 1
ATOM 2350 C CA . GLY A 1 332 ? 19.714 -102.709 18.110 1.00 14.23 312 GLY A CA 1
ATOM 2351 C C . GLY A 1 332 ? 19.347 -102.554 19.578 1.00 13.40 312 GLY A C 1
ATOM 2352 O O . GLY A 1 332 ? 19.685 -101.534 20.204 1.00 13.92 312 GLY A O 1
ATOM 2353 N N . GLN A 1 333 ? 18.687 -103.565 20.147 1.00 12.71 313 GLN A N 1
ATOM 2354 C CA . GLN A 1 333 ? 18.315 -103.559 21.575 1.00 12.64 313 GLN A CA 1
ATOM 2355 C C . GLN A 1 333 ? 19.443 -104.124 22.476 1.00 12.93 313 GLN A C 1
ATOM 2356 O O . GLN A 1 333 ? 19.405 -103.993 23.717 1.00 12.99 313 GLN A O 1
ATOM 2362 N N . LEU A 1 334 ? 20.448 -104.735 21.857 1.00 13.81 314 LEU A N 1
ATOM 2363 C CA . LEU A 1 334 ? 21.692 -105.074 22.556 1.00 14.43 314 LEU A CA 1
ATOM 2364 C C . LEU A 1 334 ? 22.631 -103.872 22.527 1.00 15.01 314 LEU A C 1
ATOM 2365 O O . LEU A 1 334 ? 22.561 -103.027 21.626 1.00 15.39 314 LEU A O 1
ATOM 2370 N N . ASN A 1 335 ? 23.515 -103.807 23.517 1.00 15.93 315 ASN A N 1
ATOM 2371 C CA . ASN A 1 335 ? 24.539 -102.747 23.606 1.00 16.31 315 ASN A CA 1
ATOM 2372 C C . ASN A 1 335 ? 23.946 -101.361 23.483 1.00 16.10 315 ASN A C 1
ATOM 2373 O O . ASN A 1 335 ? 24.497 -100.503 22.790 1.00 16.05 315 ASN A O 1
ATOM 2378 N N . ASN A 1 336 ? 22.813 -101.162 24.143 1.00 15.59 316 ASN A N 1
ATOM 2379 C CA . ASN A 1 336 ? 22.035 -99.931 23.966 1.00 15.33 316 ASN A CA 1
ATOM 2380 C C . ASN A 1 336 ? 22.232 -98.994 25.167 1.00 15.65 316 ASN A C 1
ATOM 2381 O O . ASN A 1 336 ? 23.273 -98.334 25.270 1.00 16.53 316 ASN A O 1
ATOM 2386 N N . ARG A 1 337 ? 21.265 -98.952 26.081 1.00 14.96 317 ARG A N 1
ATOM 2387 C CA . ARG A 1 337 ? 21.405 -98.126 27.269 1.00 15.34 317 ARG A CA 1
ATOM 2388 C C . ARG A 1 337 ? 22.342 -98.780 28.278 1.00 15.25 317 ARG A C 1
ATOM 2389 O O . ARG A 1 337 ? 23.268 -98.138 28.797 1.00 16.21 317 ARG A O 1
ATOM 2397 N N . VAL A 1 338 ? 22.051 -100.053 28.562 1.00 15.05 318 VAL A N 1
ATOM 2398 C CA . VAL A 1 338 ? 22.903 -100.882 29.410 1.00 15.15 318 VAL A CA 1
ATOM 2399 C C . VAL A 1 338 ? 23.768 -101.738 28.500 1.00 15.44 318 VAL A C 1
ATOM 2400 O O . VAL A 1 338 ? 23.269 -102.501 27.699 1.00 15.15 318 VAL A O 1
ATOM 2404 N N . ILE A 1 339 ? 25.073 -101.602 28.621 1.00 15.72 319 ILE A N 1
ATOM 2405 C CA . ILE A 1 339 ? 26.002 -102.416 27.844 1.00 16.44 319 ILE A CA 1
ATOM 2406 C C . ILE A 1 339 ? 26.298 -103.691 28.630 1.00 16.21 319 ILE A C 1
ATOM 2407 O O . ILE A 1 339 ? 27.008 -103.666 29.656 1.00 17.04 319 ILE A O 1
ATOM 2412 N N . ALA A 1 340 ? 25.744 -104.820 28.185 1.00 15.71 320 ALA A N 1
ATOM 2413 C CA . ALA A 1 340 ? 25.958 -106.053 28.919 1.00 15.74 320 ALA A CA 1
ATOM 2414 C C . ALA A 1 340 ? 27.427 -106.495 28.823 1.00 16.06 320 ALA A C 1
ATOM 2415 O O . ALA A 1 340 ? 28.126 -106.184 27.860 1.00 16.05 320 ALA A O 1
ATOM 2417 N N . ASP A 1 341 ? 27.881 -107.235 29.819 1.00 16.40 321 ASP A N 1
ATOM 2418 C CA . ASP A 1 341 ? 29.208 -107.840 29.762 1.00 17.45 321 ASP A CA 1
ATOM 2419 C C . ASP A 1 341 ? 29.282 -108.834 28.613 1.00 17.37 321 ASP A C 1
ATOM 2420 O O . ASP A 1 341 ? 30.299 -108.901 27.918 1.00 17.54 321 ASP A O 1
ATOM 2425 N N . PHE A 1 342 ? 28.169 -109.551 28.391 1.00 17.25 322 PHE A N 1
ATOM 2426 C CA . PHE A 1 342 ? 28.041 -110.563 27.330 1.00 17.16 322 PHE A CA 1
ATOM 2427 C C . PHE A 1 342 ? 26.656 -110.439 26.703 1.00 16.17 322 PHE A C 1
ATOM 2428 O O . PHE A 1 342 ? 25.647 -110.454 27.405 1.00 15.64 322 PHE A O 1
ATOM 2436 N N . SER A 1 343 ? 26.636 -110.255 25.389 1.00 15.76 323 SER A N 1
ATOM 2437 C CA A SER A 1 343 ? 25.410 -110.051 24.644 0.30 15.30 323 SER A CA 1
ATOM 2438 C CA B SER A 1 343 ? 25.407 -110.063 24.639 0.70 15.09 323 SER A CA 1
ATOM 2439 C C . SER A 1 343 ? 25.298 -111.131 23.577 1.00 15.23 323 SER A C 1
ATOM 2440 O O . SER A 1 343 ? 26.284 -111.426 22.893 1.00 15.68 323 SER A O 1
ATOM 2445 N N . TYR A 1 344 ? 24.087 -111.675 23.442 1.00 15.15 324 TYR A N 1
ATOM 2446 C CA . TYR A 1 344 ? 23.798 -112.751 22.514 1.00 15.65 324 TYR A CA 1
ATOM 2447 C C . TYR A 1 344 ? 22.525 -112.484 21.733 1.00 15.39 324 TYR A C 1
ATOM 2448 O O . TYR A 1 344 ? 21.461 -112.238 22.329 1.00 14.88 324 TYR A O 1
ATOM 2457 N N . GLN A 1 345 ? 22.640 -112.529 20.399 1.00 15.10 325 GLN A N 1
ATOM 2458 C CA . GLN A 1 345 ? 21.481 -112.396 19.531 1.00 15.19 325 GLN A CA 1
ATOM 2459 C C . GLN A 1 345 ? 20.843 -113.778 19.312 1.00 15.07 325 GLN A C 1
ATOM 2460 O O . GLN A 1 345 ? 21.288 -114.568 18.466 1.00 15.59 325 GLN A O 1
ATOM 2466 N N . ILE A 1 346 ? 19.797 -114.052 20.081 1.00 14.74 326 ILE A N 1
ATOM 2467 C CA . ILE A 1 346 ? 19.065 -115.320 20.074 1.00 14.74 326 ILE A CA 1
ATOM 2468 C C . ILE A 1 346 ? 17.560 -115.018 20.216 1.00 14.42 326 ILE A C 1
ATOM 2469 O O . ILE A 1 346 ? 17.162 -114.186 21.046 1.00 14.28 326 ILE A O 1
ATOM 2474 N N . GLU A 1 347 ? 16.743 -115.692 19.410 1.00 14.32 327 GLU A N 1
ATOM 2475 C CA . GLU A 1 347 ? 15.296 -115.647 19.566 1.00 13.75 327 GLU A CA 1
ATOM 2476 C C . GLU A 1 347 ? 14.929 -116.528 20.746 1.00 13.57 327 GLU A C 1
ATOM 2477 O O . GLU A 1 347 ? 15.397 -117.657 20.838 1.00 14.04 327 GLU A O 1
ATOM 2483 N N . LEU A 1 348 ? 14.129 -116.006 21.671 1.00 13.39 328 LEU A N 1
ATOM 2484 C CA . LEU A 1 348 ? 13.916 -116.675 22.958 1.00 13.48 328 LEU A CA 1
ATOM 2485 C C . LEU A 1 348 ? 13.191 -118.017 22.947 1.00 14.06 328 LEU A C 1
ATOM 2486 O O . LEU A 1 348 ? 13.515 -118.872 23.759 1.00 14.18 328 LEU A O 1
ATOM 2491 N N . SER A 1 349 ? 12.203 -118.212 22.074 1.00 14.63 329 SER A N 1
ATOM 2492 C CA . SER A 1 349 ? 11.595 -119.552 21.991 1.00 15.14 329 SER A CA 1
ATOM 2493 C C . SER A 1 349 ? 12.638 -120.595 21.606 1.00 15.72 329 SER A C 1
ATOM 2494 O O . SER A 1 349 ? 12.611 -121.704 22.123 1.00 16.02 329 SER A O 1
ATOM 2497 N N . GLU A 1 350 ? 13.572 -120.232 20.729 1.00 15.96 330 GLU A N 1
ATOM 2498 C CA . GLU A 1 350 ? 14.690 -121.139 20.400 1.00 17.12 330 GLU A CA 1
ATOM 2499 C C . GLU A 1 350 ? 15.594 -121.349 21.599 1.00 16.70 330 GLU A C 1
ATOM 2500 O O . GLU A 1 350 ? 15.969 -122.460 21.925 1.00 17.02 330 GLU A O 1
ATOM 2506 N N . TYR A 1 351 ? 15.936 -120.264 22.272 1.00 15.74 331 TYR A N 1
ATOM 2507 C CA . TYR A 1 351 ? 16.738 -120.361 23.486 1.00 16.10 331 TYR A CA 1
ATOM 2508 C C . TYR A 1 351 ? 16.107 -121.313 24.511 1.00 15.85 331 TYR A C 1
ATOM 2509 O O . TYR A 1 351 ? 16.810 -122.142 25.102 1.00 15.83 331 TYR A O 1
ATOM 2518 N N . PHE A 1 352 ? 14.787 -121.220 24.713 1.00 15.39 332 PHE A N 1
ATOM 2519 C CA . PHE A 1 352 ? 14.119 -122.011 25.752 1.00 15.71 332 PHE A CA 1
ATOM 2520 C C . PHE A 1 352 ? 14.125 -123.488 25.424 1.00 16.67 332 PHE A C 1
ATOM 2521 O O . PHE A 1 352 ? 14.159 -124.312 26.331 1.00 17.76 332 PHE A O 1
ATOM 2529 N N . SER A 1 353 ? 14.077 -123.827 24.141 1.00 16.77 333 SER A N 1
ATOM 2530 C CA A SER A 1 353 ? 14.199 -125.231 23.752 0.70 17.75 333 SER A CA 1
ATOM 2531 C CA B SER A 1 353 ? 14.205 -125.230 23.744 0.30 17.27 333 SER A CA 1
ATOM 2532 C C . SER A 1 353 ? 15.661 -125.712 23.762 1.00 17.80 333 SER A C 1
ATOM 2533 O O . SER A 1 353 ? 15.924 -126.855 24.114 1.00 18.54 333 SER A O 1
ATOM 2538 N N . ARG A 1 354 ? 16.607 -124.851 23.371 1.00 17.61 334 ARG A N 1
ATOM 2539 C CA A ARG A 1 354 ? 18.017 -125.226 23.295 0.70 17.85 334 ARG A CA 1
ATOM 2540 C CA B ARG A 1 354 ? 18.037 -125.232 23.295 0.30 18.16 334 ARG A CA 1
ATOM 2541 C C . ARG A 1 354 ? 18.711 -125.287 24.645 1.00 18.56 334 ARG A C 1
ATOM 2542 O O . ARG A 1 354 ? 19.779 -125.884 24.772 1.00 19.04 334 ARG A O 1
ATOM 2557 N N . PHE A 1 355 ? 18.115 -124.646 25.647 1.00 18.99 335 PHE A N 1
ATOM 2558 C CA . PHE A 1 355 ? 18.688 -124.625 26.953 1.00 20.11 335 PHE A CA 1
ATOM 2559 C C . PHE A 1 355 ? 17.661 -125.026 28.014 1.00 20.44 335 PHE A C 1
ATOM 2560 O O . PHE A 1 355 ? 16.787 -124.251 28.379 1.00 19.84 335 PHE A O 1
ATOM 2568 N N . SER A 1 356 ? 17.779 -126.255 28.526 1.00 21.18 336 SER A N 1
ATOM 2569 C CA . SER A 1 356 ? 16.972 -126.652 29.684 1.00 21.96 336 SER A CA 1
ATOM 2570 C C . SER A 1 356 ? 17.687 -126.222 30.959 1.00 22.33 336 SER A C 1
ATOM 2571 O O . SER A 1 356 ? 18.844 -126.580 31.140 1.00 22.34 336 SER A O 1
ATOM 2574 N N . PRO A 1 357 ? 17.006 -125.467 31.853 1.00 22.26 337 PRO A N 1
ATOM 2575 C CA . PRO A 1 357 ? 17.657 -125.096 33.110 1.00 23.07 337 PRO A CA 1
ATOM 2576 C C . PRO A 1 357 ? 18.059 -126.284 33.983 1.00 24.61 337 PRO A C 1
ATOM 2577 O O . PRO A 1 357 ? 18.926 -126.138 34.842 1.00 25.41 337 PRO A O 1
ATOM 2581 N N . LEU A 1 358 ? 17.433 -127.438 33.776 1.00 26.41 338 LEU A N 1
ATOM 2582 C CA . LEU A 1 358 ? 17.847 -128.660 34.466 1.00 29.17 338 LEU A CA 1
ATOM 2583 C C . LEU A 1 358 ? 19.317 -129.023 34.272 1.00 30.60 338 LEU A C 1
ATOM 2584 O O . LEU A 1 358 ? 19.902 -129.697 35.131 1.00 31.87 338 LEU A O 1
ATOM 2589 N N . GLN A 1 359 ? 19.931 -128.552 33.183 1.00 31.49 339 GLN A N 1
ATOM 2590 C CA . GLN A 1 359 ? 21.346 -128.835 32.948 1.00 33.01 339 GLN A CA 1
ATOM 2591 C C . GLN A 1 359 ? 22.301 -127.887 33.693 1.00 33.13 339 GLN A C 1
ATOM 2592 O O . GLN A 1 359 ? 23.524 -128.039 33.588 1.00 33.82 339 GLN A O 1
ATOM 2598 N N . ILE A 1 360 ? 21.762 -126.939 34.460 1.00 32.20 340 ILE A N 1
ATOM 2599 C CA . ILE A 1 360 ? 22.583 -126.160 35.388 1.00 31.97 340 ILE A CA 1
ATOM 2600 C C . ILE A 1 360 ? 22.805 -127.022 36.628 1.00 33.16 340 ILE A C 1
ATOM 2601 O O . ILE A 1 360 ? 21.842 -127.554 37.176 1.00 33.32 340 ILE A O 1
ATOM 2606 N N . PRO A 1 361 ? 24.067 -127.166 37.073 1.00 34.04 341 PRO A N 1
ATOM 2607 C CA . PRO A 1 361 ? 24.306 -127.730 38.411 1.00 34.84 341 PRO A CA 1
ATOM 2608 C C . PRO A 1 361 ? 23.857 -126.772 39.517 1.00 34.82 341 PRO A C 1
ATOM 2609 O O . PRO A 1 361 ? 24.075 -125.562 39.419 1.00 34.33 341 PRO A O 1
ATOM 2613 N N . VAL A 1 362 ? 23.230 -127.299 40.563 1.00 35.48 342 VAL A N 1
ATOM 2614 C CA . VAL A 1 362 ? 22.879 -126.470 41.716 1.00 35.84 342 VAL A CA 1
ATOM 2615 C C . VAL A 1 362 ? 24.132 -126.029 42.476 1.00 36.83 342 VAL A C 1
ATOM 2616 O O . VAL A 1 362 ? 25.047 -126.821 42.719 1.00 38.26 342 VAL A O 1
ATOM 2620 N N . ASN A 1 363 ? 24.151 -124.754 42.845 1.00 36.89 343 ASN A N 1
ATOM 2621 C CA . ASN A 1 363 ? 25.179 -124.182 43.686 1.00 36.98 343 ASN A CA 1
ATOM 2622 C C . ASN A 1 363 ? 24.589 -124.052 45.088 1.00 37.57 343 ASN A C 1
ATOM 2623 O O . ASN A 1 363 ? 23.431 -123.659 45.257 1.00 35.89 343 ASN A O 1
ATOM 2628 N N . ASN A 1 364 ? 25.394 -124.398 46.082 1.00 39.54 344 ASN A N 1
ATOM 2629 C CA . ASN A 1 364 ? 24.925 -124.544 47.460 1.00 40.30 344 ASN A CA 1
ATOM 2630 C C . ASN A 1 364 ? 24.758 -123.223 48.217 1.00 38.88 344 ASN A C 1
ATOM 2631 O O . ASN A 1 364 ? 24.022 -123.148 49.208 1.00 39.19 344 ASN A O 1
ATOM 2636 N N . ASP A 1 365 ? 25.403 -122.172 47.717 1.00 37.04 345 ASP A N 1
ATOM 2637 C CA . ASP A 1 365 ? 25.163 -120.823 48.203 1.00 35.53 345 ASP A CA 1
ATOM 2638 C C . ASP A 1 365 ? 23.784 -120.285 47.787 1.00 32.81 345 ASP A C 1
ATOM 2639 O O . ASP A 1 365 ? 23.347 -119.279 48.361 1.00 32.04 345 ASP A O 1
ATOM 2644 N N . TRP A 1 366 ? 23.077 -120.916 46.830 1.00 30.05 346 TRP A N 1
ATOM 2645 C CA . TRP A 1 366 ? 21.839 -120.267 46.338 1.00 27.94 346 TRP A CA 1
ATOM 2646 C C . TRP A 1 366 ? 20.715 -120.203 47.359 1.00 27.14 346 TRP A C 1
ATOM 2647 O O . TRP A 1 366 ? 19.994 -119.231 47.364 1.00 25.90 346 TRP A O 1
ATOM 2658 N N . SER A 1 367 ? 20.553 -121.210 48.217 1.00 26.82 347 SER A N 1
ATOM 2659 C CA A SER A 1 367 ? 19.475 -121.191 49.213 0.70 26.62 347 SER A CA 1
ATOM 2660 C CA B SER A 1 367 ? 19.461 -121.191 49.203 0.30 26.51 347 SER A CA 1
ATOM 2661 C C . SER A 1 367 ? 19.591 -119.995 50.163 1.00 26.27 347 SER A C 1
ATOM 2662 O O . SER A 1 367 ? 18.596 -119.348 50.487 1.00 25.92 347 SER A O 1
ATOM 2667 N N . VAL A 1 368 ? 20.816 -119.683 50.587 1.00 26.06 348 VAL A N 1
ATOM 2668 C CA . VAL A 1 368 ? 21.057 -118.541 51.475 1.00 25.71 348 VAL A CA 1
ATOM 2669 C C . VAL A 1 368 ? 20.613 -117.242 50.771 1.00 24.45 348 VAL A C 1
ATOM 2670 O O . VAL A 1 368 ? 19.986 -116.381 51.383 1.00 24.04 348 VAL A O 1
ATOM 2674 N N . TRP A 1 369 ? 20.933 -117.136 49.487 1.00 23.30 349 TRP A N 1
ATOM 2675 C CA . TRP A 1 369 ? 20.600 -115.957 48.667 1.00 22.63 349 TRP A CA 1
ATOM 2676 C C . TRP A 1 369 ? 19.092 -115.825 48.454 1.00 22.09 349 TRP A C 1
ATOM 2677 O O . TRP A 1 369 ? 18.513 -114.744 48.649 1.00 21.31 349 TRP A O 1
ATOM 2688 N N . THR A 1 370 ? 18.418 -116.908 48.100 1.00 21.75 350 THR A N 1
ATOM 2689 C CA . THR A 1 370 ? 16.978 -116.828 47.883 1.00 21.26 350 THR A CA 1
ATOM 2690 C C . THR A 1 370 ? 16.208 -116.674 49.194 1.00 21.25 350 THR A C 1
ATOM 2691 O O . THR A 1 370 ? 15.169 -116.039 49.216 1.00 20.91 350 THR A O 1
ATOM 2695 N N . ALA A 1 371 ? 16.703 -117.261 50.286 1.00 21.90 351 ALA A N 1
ATOM 2696 C CA . ALA A 1 371 ? 16.143 -116.952 51.618 1.00 22.28 351 ALA A CA 1
ATOM 2697 C C . ALA A 1 371 ? 16.304 -115.470 51.982 1.00 22.82 351 ALA A C 1
ATOM 2698 O O . ALA A 1 371 ? 15.390 -114.854 52.540 1.00 22.71 351 ALA A O 1
ATOM 2700 N N . LEU A 1 372 ? 17.462 -114.899 51.669 1.00 23.22 352 LEU A N 1
ATOM 2701 C CA . LEU A 1 372 ? 17.705 -113.480 51.911 1.00 23.58 352 LEU A CA 1
ATOM 2702 C C . LEU A 1 372 ? 16.687 -112.641 51.153 1.00 22.60 352 LEU A C 1
ATOM 2703 O O . LEU A 1 372 ? 16.136 -111.686 51.687 1.00 23.40 352 LEU A O 1
ATOM 2708 N N . LEU A 1 373 ? 16.446 -112.990 49.892 1.00 21.66 353 LEU A N 1
ATOM 2709 C CA . LEU A 1 373 ? 15.543 -112.213 49.076 1.00 20.83 353 LEU A CA 1
ATOM 2710 C C . LEU A 1 373 ? 14.084 -112.382 49.498 1.00 20.48 353 LEU A C 1
ATOM 2711 O O . LEU A 1 373 ? 13.316 -111.410 49.453 1.00 20.16 353 LEU A O 1
ATOM 2716 N N . LYS A 1 374 ? 13.695 -113.600 49.873 1.00 20.93 354 LYS A N 1
ATOM 2717 C CA . LYS A 1 374 ? 12.353 -113.839 50.388 1.00 20.91 354 LYS A CA 1
ATOM 2718 C C . LYS A 1 374 ? 12.118 -112.972 51.625 1.00 20.58 354 LYS A C 1
ATOM 2719 O O . LYS A 1 374 ? 11.062 -112.368 51.780 1.00 19.99 354 LYS A O 1
ATOM 2725 N N . GLU A 1 375 ? 13.109 -112.908 52.514 1.00 20.69 355 GLU A N 1
ATOM 2726 C CA . GLU A 1 375 ? 12.985 -112.112 53.732 1.00 21.11 355 GLU A CA 1
ATOM 2727 C C . GLU A 1 375 ? 12.904 -110.624 53.416 1.00 20.55 355 GLU A C 1
ATOM 2728 O O . GLU A 1 375 ? 12.147 -109.890 54.054 1.00 20.72 355 GLU A O 1
ATOM 2734 N N . LYS A 1 376 ? 13.690 -110.175 52.436 1.00 20.06 356 LYS A N 1
ATOM 2735 C CA . LYS A 1 376 ? 13.649 -108.780 51.993 1.00 19.97 356 LYS A CA 1
ATOM 2736 C C . LYS A 1 376 ? 12.258 -108.436 51.480 1.00 18.87 356 LYS A C 1
ATOM 2737 O O . LYS A 1 376 ? 11.704 -107.390 51.817 1.00 18.26 356 LYS A O 1
ATOM 2743 N N . PHE A 1 377 ? 11.695 -109.342 50.692 1.00 18.21 357 PHE A N 1
ATOM 2744 C CA . PHE A 1 377 ? 10.342 -109.179 50.168 1.00 17.68 357 PHE A CA 1
ATOM 2745 C C . PHE A 1 377 ? 9.339 -109.123 51.321 1.00 18.45 357 PHE A C 1
ATOM 2746 O O . PHE A 1 377 ? 8.442 -108.265 51.338 1.00 17.93 357 PHE A O 1
ATOM 2754 N N . ARG A 1 378 ? 9.498 -110.021 52.290 1.00 19.54 358 ARG A N 1
ATOM 2755 C CA . ARG A 1 378 ? 8.560 -110.079 53.407 1.00 20.27 358 ARG A CA 1
ATOM 2756 C C . ARG A 1 378 ? 8.509 -108.755 54.160 1.00 20.74 358 ARG A C 1
ATOM 2757 O O . ARG A 1 378 ? 7.424 -108.283 54.502 1.00 21.59 358 ARG A O 1
ATOM 2765 N N . VAL A 1 379 ? 9.670 -108.164 54.430 1.00 20.60 359 VAL A N 1
ATOM 2766 C CA . VAL A 1 379 ? 9.720 -106.934 55.235 1.00 20.64 359 VAL A CA 1
ATOM 2767 C C . VAL A 1 379 ? 9.471 -105.649 54.461 1.00 20.00 359 VAL A C 1
ATOM 2768 O O . VAL A 1 379 ? 9.112 -104.635 55.070 1.00 20.06 359 VAL A O 1
ATOM 2772 N N . THR A 1 380 ? 9.669 -105.660 53.142 1.00 19.23 360 THR A N 1
ATOM 2773 C CA . THR A 1 380 ? 9.467 -104.448 52.337 1.00 18.96 360 THR A CA 1
ATOM 2774 C C . THR A 1 380 ? 8.197 -104.416 51.471 1.00 18.52 360 THR A C 1
ATOM 2775 O O . THR A 1 380 ? 7.798 -103.325 51.052 1.00 18.61 360 THR A O 1
ATOM 2779 N N . PHE A 1 381 ? 7.591 -105.573 51.186 1.00 18.24 361 PHE A N 1
ATOM 2780 C CA . PHE A 1 381 ? 6.343 -105.626 50.382 1.00 18.02 361 PHE A CA 1
ATOM 2781 C C . PHE A 1 381 ? 5.189 -105.401 51.354 1.00 18.55 361 PHE A C 1
ATOM 2782 O O . PHE A 1 381 ? 4.505 -106.325 51.812 1.00 18.13 361 PHE A O 1
ATOM 2790 N N . ILE A 1 382 ? 5.036 -104.123 51.670 1.00 18.93 362 ILE A N 1
ATOM 2791 C CA . ILE A 1 382 ? 4.362 -103.659 52.845 1.00 19.86 362 ILE A CA 1
ATOM 2792 C C . ILE A 1 382 ? 3.505 -102.447 52.456 1.00 19.32 362 ILE A C 1
ATOM 2793 O O . ILE A 1 382 ? 3.829 -101.746 51.507 1.00 18.87 362 ILE A O 1
ATOM 2798 N N . ASP A 1 383 ? 2.420 -102.202 53.183 1.00 19.63 363 ASP A N 1
ATOM 2799 C CA . ASP A 1 383 ? 1.618 -100.973 53.025 1.00 19.12 363 ASP A CA 1
ATOM 2800 C C . ASP A 1 383 ? 2.403 -99.697 53.370 1.00 19.48 363 ASP A C 1
ATOM 2801 O O . ASP A 1 383 ? 2.775 -99.469 54.532 1.00 20.69 363 ASP A O 1
ATOM 2806 N N . GLU A 1 384 ? 2.629 -98.859 52.363 1.00 18.81 364 GLU A N 1
ATOM 2807 C CA . GLU A 1 384 ? 3.325 -97.586 52.525 1.00 19.33 364 GLU A CA 1
ATOM 2808 C C . GLU A 1 384 ? 2.365 -96.404 52.534 1.00 19.36 364 GLU A C 1
ATOM 2809 O O . GLU A 1 384 ? 2.800 -95.253 52.514 1.00 19.00 364 GLU A O 1
ATOM 2815 N N . TYR A 1 385 ? 1.064 -96.699 52.601 1.00 19.13 365 TYR A N 1
ATOM 2816 C CA . TYR A 1 385 ? 0.020 -95.683 52.533 1.00 19.12 365 TYR A CA 1
ATOM 2817 C C . TYR A 1 385 ? -0.920 -95.774 53.742 1.00 20.42 365 TYR A C 1
ATOM 2818 O O . TYR A 1 385 ? -2.145 -95.588 53.608 1.00 20.34 365 TYR A O 1
ATOM 2827 N N . THR A 1 386 ? -0.357 -96.015 54.920 1.00 22.05 366 THR A N 1
ATOM 2828 C CA . THR A 1 386 ? -1.196 -96.303 56.088 1.00 23.48 366 THR A CA 1
ATOM 2829 C C . THR A 1 386 ? -1.961 -95.068 56.569 1.00 24.35 366 THR A C 1
ATOM 2830 O O . THR A 1 386 ? -2.920 -95.207 57.337 1.00 25.15 366 THR A O 1
ATOM 2834 N N . THR A 1 387 ? -1.546 -93.868 56.150 1.00 24.49 367 THR A N 1
ATOM 2835 C CA . THR A 1 387 ? -2.224 -92.634 56.556 1.00 25.36 367 THR A CA 1
ATOM 2836 C C . THR A 1 387 ? -3.200 -92.111 55.498 1.00 24.65 367 THR A C 1
ATOM 2837 O O . THR A 1 387 ? -3.792 -91.038 55.664 1.00 25.35 367 THR A O 1
ATOM 2841 N N . TRP A 1 388 ? -3.391 -92.871 54.420 1.00 22.92 368 TRP A N 1
ATOM 2842 C CA . TRP A 1 388 ? -4.433 -92.554 53.470 1.00 22.38 368 TRP A CA 1
ATOM 2843 C C . TRP A 1 388 ? -5.739 -93.218 53.871 1.00 22.72 368 TRP A C 1
ATOM 2844 O O . TRP A 1 388 ? -5.745 -94.202 54.604 1.00 23.68 368 TRP A O 1
ATOM 2855 N N . ASN A 1 389 ? -6.843 -92.653 53.390 1.00 22.60 369 ASN A N 1
ATOM 2856 C CA . ASN A 1 389 ? -8.157 -93.172 53.711 1.00 23.34 369 ASN A CA 1
ATOM 2857 C C . ASN A 1 389 ? -8.370 -94.563 53.137 1.00 22.62 369 ASN A C 1
ATOM 2858 O O . ASN A 1 389 ? -8.926 -95.453 53.790 1.00 23.26 369 ASN A O 1
ATOM 2863 N N . LEU A 1 390 ? -7.961 -94.741 51.889 1.00 21.34 370 LEU A N 1
ATOM 2864 C CA . LEU A 1 390 ? -7.915 -96.065 51.290 1.00 20.68 370 LEU A CA 1
ATOM 2865 C C . LEU A 1 390 ? -6.535 -96.286 50.707 1.00 20.05 370 LEU A C 1
ATOM 2866 O O . LEU A 1 390 ? -6.102 -95.537 49.835 1.00 20.90 370 LEU A O 1
ATOM 2871 N N . SER A 1 391 ? -5.844 -97.319 51.171 1.00 19.01 371 SER A N 1
ATOM 2872 C CA . SER A 1 391 ? -4.534 -97.622 50.660 1.00 18.32 371 SER A CA 1
ATOM 2873 C C . SER A 1 391 ? -4.623 -98.395 49.352 1.00 17.43 371 SER A C 1
ATOM 2874 O O . SER A 1 391 ? -5.297 -99.418 49.286 1.00 17.53 371 SER A O 1
ATOM 2877 N N . PRO A 1 392 ? -3.917 -97.927 48.307 1.00 16.61 372 PRO A N 1
ATOM 2878 C CA . PRO A 1 392 ? -3.854 -98.746 47.097 1.00 16.02 372 PRO A CA 1
ATOM 2879 C C . PRO A 1 392 ? -3.300 -100.136 47.396 1.00 15.98 372 PRO A C 1
ATOM 2880 O O . PRO A 1 392 ? -3.739 -101.133 46.803 1.00 15.49 372 PRO A O 1
ATOM 2884 N N . PHE A 1 393 ? -2.325 -100.212 48.295 1.00 16.53 373 PHE A N 1
ATOM 2885 C CA . PHE A 1 393 ? -1.709 -101.488 48.603 1.00 16.78 373 PHE A CA 1
ATOM 2886 C C . PHE A 1 393 ? -2.764 -102.418 49.219 1.00 17.21 373 PHE A C 1
ATOM 2887 O O . PHE A 1 393 ? -2.856 -103.583 48.842 1.00 17.51 373 PHE A O 1
ATOM 2895 N N . GLY A 1 394 ? -3.551 -101.908 50.163 1.00 17.63 374 GLY A N 1
ATOM 2896 C CA . GLY A 1 394 ? -4.681 -102.682 50.695 1.00 17.82 374 GLY A CA 1
ATOM 2897 C C . GLY A 1 394 ? -5.685 -103.134 49.632 1.00 17.34 374 GLY A C 1
ATOM 2898 O O . GLY A 1 394 ? -6.188 -104.270 49.668 1.00 17.88 374 GLY A O 1
ATOM 2899 N N . LEU A 1 395 ? -6.028 -102.262 48.681 1.00 16.69 375 LEU A N 1
ATOM 2900 C CA . LEU A 1 395 ? -6.992 -102.633 47.644 1.00 16.18 375 LEU A CA 1
ATOM 2901 C C . LEU A 1 395 ? -6.486 -103.776 46.761 1.00 15.45 375 LEU A C 1
ATOM 2902 O O . LEU A 1 395 ? -7.224 -104.734 46.483 1.00 14.91 375 LEU A O 1
ATOM 2907 N N . PHE A 1 396 ? -5.229 -103.679 46.339 1.00 15.08 376 PHE A N 1
ATOM 2908 C CA . PHE A 1 396 ? -4.653 -104.693 45.487 1.00 14.71 376 PHE A CA 1
ATOM 2909 C C . PHE A 1 396 ? -4.313 -105.968 46.222 1.00 14.89 376 PHE A C 1
ATOM 2910 O O . PHE A 1 396 ? -4.380 -107.042 45.636 1.00 14.62 376 PHE A O 1
ATOM 2918 N N . THR A 1 397 ? -3.969 -105.874 47.494 1.00 15.68 377 THR A N 1
ATOM 2919 C CA . THR A 1 397 ? -3.783 -107.110 48.266 1.00 16.48 377 THR A CA 1
ATOM 2920 C C . THR A 1 397 ? -5.127 -107.826 48.511 1.00 16.84 377 THR A C 1
ATOM 2921 O O . THR A 1 397 ? -5.162 -109.066 48.557 1.00 17.10 377 THR A O 1
ATOM 2925 N N . GLN A 1 398 ? -6.230 -107.067 48.609 1.00 17.42 378 GLN A N 1
ATOM 2926 C CA . GLN A 1 398 ? -7.583 -107.647 48.666 1.00 18.40 378 GLN A CA 1
ATOM 2927 C C . GLN A 1 398 ? -7.959 -108.306 47.336 1.00 17.64 378 GLN A C 1
ATOM 2928 O O . GLN A 1 398 ? -8.555 -109.380 47.324 1.00 17.77 378 GLN A O 1
ATOM 2934 N N . LEU A 1 399 ? -7.595 -107.683 46.216 1.00 16.40 379 LEU A N 1
ATOM 2935 C CA . LEU A 1 399 ? -7.781 -108.343 44.920 1.00 15.63 379 LEU A CA 1
ATOM 2936 C C . LEU A 1 399 ? -7.004 -109.667 44.869 1.00 15.62 379 LEU A C 1
ATOM 2937 O O . LEU A 1 399 ? -7.563 -110.696 44.474 1.00 15.79 379 LEU A O 1
ATOM 2942 N N . ASN A 1 400 ? -5.741 -109.651 45.305 1.00 15.50 380 ASN A N 1
ATOM 2943 C CA . ASN A 1 400 ? -4.910 -110.856 45.256 1.00 15.59 380 ASN A CA 1
ATOM 2944 C C . ASN A 1 400 ? -5.560 -111.982 46.053 1.00 16.33 380 ASN A C 1
ATOM 2945 O O . ASN A 1 400 ? -5.630 -113.120 45.590 1.00 16.81 380 ASN A O 1
ATOM 2950 N N . LYS A 1 401 ? -6.027 -111.645 47.254 1.00 17.22 381 LYS A N 1
ATOM 2951 C CA . LYS A 1 401 ? -6.620 -112.613 48.168 1.00 18.18 381 LYS A CA 1
ATOM 2952 C C . LYS A 1 401 ? -7.957 -113.143 47.669 1.00 18.37 381 LYS A C 1
ATOM 2953 O O . LYS A 1 401 ? -8.186 -114.359 47.627 1.00 19.01 381 LYS A O 1
ATOM 2959 N N . LEU A 1 402 ? -8.860 -112.229 47.353 1.00 17.50 382 LEU A N 1
ATOM 2960 C CA . LEU A 1 402 ? -10.214 -112.628 46.998 1.00 18.11 382 LEU A CA 1
ATOM 2961 C C . LEU A 1 402 ? -10.304 -113.396 45.666 1.00 17.82 382 LEU A C 1
ATOM 2962 O O . LEU A 1 402 ? -11.218 -114.208 45.492 1.00 18.60 382 LEU A O 1
ATOM 2967 N N . THR A 1 403 ? -9.371 -113.147 44.745 1.00 17.44 383 THR A N 1
ATOM 2968 C CA . THR A 1 403 ? -9.397 -113.818 43.440 1.00 17.25 383 THR A CA 1
ATOM 2969 C C . THR A 1 403 ? -8.491 -115.046 43.379 1.00 18.78 383 THR A C 1
ATOM 2970 O O . THR A 1 403 ? -8.233 -115.575 42.301 1.00 18.81 383 THR A O 1
ATOM 2974 N N . GLU A 1 404 ? -8.013 -115.521 44.530 1.00 20.42 384 GLU A N 1
ATOM 2975 C CA . GLU A 1 404 ? -6.997 -116.585 44.570 1.00 22.06 384 GLU A CA 1
ATOM 2976 C C . GLU A 1 404 ? -7.345 -117.836 43.763 1.00 22.89 384 GLU A C 1
ATOM 2977 O O . GLU A 1 404 ? -6.468 -118.433 43.144 1.00 23.07 384 GLU A O 1
ATOM 2983 N N . ARG A 1 405 ? -8.616 -118.217 43.745 1.00 23.28 385 ARG A N 1
ATOM 2984 C CA . ARG A 1 405 ? -9.030 -119.446 43.051 1.00 24.56 385 ARG A CA 1
ATOM 2985 C C . ARG A 1 405 ? -9.879 -119.136 41.814 1.00 23.10 385 ARG A C 1
ATOM 2986 O O . ARG A 1 405 ? -10.646 -119.989 41.339 1.00 23.08 385 ARG A O 1
ATOM 2994 N N . VAL A 1 406 ? -9.705 -117.930 41.253 1.00 21.54 386 VAL A N 1
ATOM 2995 C CA . VAL A 1 406 ? -10.524 -117.476 40.148 1.00 20.54 386 VAL A CA 1
ATOM 2996 C C . VAL A 1 406 ? -9.652 -117.135 38.939 1.00 19.38 386 VAL A C 1
ATOM 2997 O O . VAL A 1 406 ? -8.707 -116.337 39.036 1.00 18.98 386 VAL A O 1
ATOM 3001 N N . ALA A 1 407 ? -9.961 -117.768 37.816 1.00 18.41 387 ALA A N 1
ATOM 3002 C CA . ALA A 1 407 ? -9.313 -117.431 36.556 1.00 17.06 387 ALA A CA 1
ATOM 3003 C C . ALA A 1 407 ? -9.928 -116.159 36.002 1.00 15.85 387 ALA A C 1
ATOM 3004 O O . ALA A 1 407 ? -11.112 -116.120 35.667 1.00 15.82 387 ALA A O 1
ATOM 3006 N N . LEU A 1 408 ? -9.122 -115.109 35.993 1.00 14.32 388 LEU A N 1
ATOM 3007 C CA . LEU A 1 408 ? -9.494 -113.817 35.428 1.00 13.48 388 LEU A CA 1
ATOM 3008 C C . LEU A 1 408 ? -8.240 -113.029 35.094 1.00 12.83 388 LEU A C 1
ATOM 3009 O O . LEU A 1 408 ? -7.140 -113.304 35.603 1.00 12.65 388 LEU A O 1
ATOM 3014 N N . ASP A 1 409 ? -8.392 -112.046 34.211 1.00 12.17 389 ASP A N 1
ATOM 3015 C CA . ASP A 1 409 ? -7.289 -111.149 33.903 1.00 11.80 389 ASP A CA 1
ATOM 3016 C C . ASP A 1 409 ? -7.620 -109.731 34.348 1.00 11.62 389 ASP A C 1
ATOM 3017 O O . ASP A 1 409 ? -8.796 -109.348 34.441 1.00 11.37 389 ASP A O 1
ATOM 3022 N N . TYR A 1 410 ? -6.561 -108.980 34.647 1.00 11.51 390 TYR A N 1
ATOM 3023 C CA . TYR A 1 410 ? -6.644 -107.554 34.941 1.00 11.44 390 TYR A CA 1
ATOM 3024 C C . TYR A 1 410 ? -6.227 -106.742 33.715 1.00 11.16 390 TYR A C 1
ATOM 3025 O O . TYR A 1 410 ? -5.252 -107.096 33.039 1.00 11.43 390 TYR A O 1
ATOM 3034 N N . ILE A 1 411 ? -6.927 -105.656 33.431 1.00 10.94 391 ILE A N 1
ATOM 3035 C CA . ILE A 1 411 ? -6.483 -104.679 32.413 1.00 10.52 391 ILE A CA 1
ATOM 3036 C C . ILE A 1 411 ? -6.271 -103.339 33.093 1.00 10.30 391 ILE A C 1
ATOM 3037 O O . ILE A 1 411 ? -7.149 -102.879 33.825 1.00 9.97 391 ILE A O 1
ATOM 3042 N N . LEU A 1 412 ? -5.120 -102.717 32.863 1.00 9.78 392 LEU A N 1
ATOM 3043 C CA . LEU A 1 412 ? -4.770 -101.488 33.558 1.00 10.06 392 LEU A CA 1
ATOM 3044 C C . LEU A 1 412 ? -4.805 -100.371 32.555 1.00 9.99 392 LEU A C 1
ATOM 3045 O O . LEU A 1 412 ? -4.545 -100.589 31.371 1.00 9.64 392 LEU A O 1
ATOM 3050 N N . ASP A 1 413 ? -5.164 -99.190 33.033 1.00 10.03 393 ASP A N 1
ATOM 3051 C CA . ASP A 1 413 ? -5.022 -97.981 32.242 1.00 10.23 393 ASP A CA 1
ATOM 3052 C C . ASP A 1 413 ? -3.653 -97.325 32.499 1.00 10.43 393 ASP A C 1
ATOM 3053 O O . ASP A 1 413 ? -2.666 -98.048 32.711 1.00 10.08 393 ASP A O 1
ATOM 3058 N N . VAL A 1 414 ? -3.542 -95.991 32.430 1.00 10.43 394 VAL A N 1
ATOM 3059 C CA . VAL A 1 414 ? -2.245 -95.339 32.585 1.00 10.79 394 VAL A CA 1
ATOM 3060 C C . VAL A 1 414 ? -2.313 -94.218 33.618 1.00 11.30 394 VAL A C 1
ATOM 3061 O O . VAL A 1 414 ? -3.174 -93.335 33.528 1.00 12.75 394 VAL A O 1
ATOM 3065 N N . GLY A 1 415 ? -1.401 -94.248 34.584 1.00 11.44 395 GLY A N 1
ATOM 3066 C CA . GLY A 1 415 ? -1.391 -93.233 35.633 1.00 12.03 395 GLY A CA 1
ATOM 3067 C C . GLY A 1 415 ? -0.888 -93.823 36.925 1.00 12.42 395 GLY A C 1
ATOM 3068 O O . GLY A 1 415 ? -0.332 -94.907 36.930 1.00 12.13 395 GLY A O 1
ATOM 3069 N N . ASN A 1 416 ? -1.017 -93.091 38.016 1.00 13.24 396 ASN A N 1
ATOM 3070 C CA . ASN A 1 416 ? -0.635 -93.630 39.314 1.00 13.98 396 ASN A CA 1
ATOM 3071 C C . ASN A 1 416 ? -1.363 -94.926 39.590 1.00 13.36 396 ASN A C 1
ATOM 3072 O O . ASN A 1 416 ? -0.760 -95.892 40.070 1.00 13.07 396 ASN A O 1
ATOM 3077 N N . ASN A 1 417 ? -2.659 -94.967 39.245 1.00 12.73 397 ASN A N 1
ATOM 3078 C CA . ASN A 1 417 ? -3.463 -96.202 39.402 1.00 12.80 397 ASN A CA 1
ATOM 3079 C C . ASN A 1 417 ? -2.831 -97.432 38.744 1.00 12.24 397 ASN A C 1
ATOM 3080 O O . ASN A 1 417 ? -2.823 -98.542 39.322 1.00 12.55 397 ASN A O 1
ATOM 3085 N N . GLN A 1 418 ? -2.253 -97.244 37.561 1.00 12.31 398 GLN A N 1
ATOM 3086 C CA . GLN A 1 418 ? -1.610 -98.331 36.851 1.00 12.10 398 GLN A CA 1
ATOM 3087 C C . GLN A 1 418 ? -0.402 -98.842 37.597 1.00 12.26 398 GLN A C 1
ATOM 3088 O O . GLN A 1 418 ? -0.190 -100.059 37.697 1.00 12.50 398 GLN A O 1
ATOM 3094 N N . MET A 1 419 ? 0.379 -97.932 38.174 1.00 12.76 399 MET A N 1
ATOM 3095 C CA . MET A 1 419 ? 1.576 -98.330 38.902 1.00 13.14 399 MET A CA 1
ATOM 3096 C C . MET A 1 419 ? 1.272 -98.899 40.286 1.00 12.84 399 MET A C 1
ATOM 3097 O O . MET A 1 419 ? 1.999 -99.773 40.754 1.00 13.15 399 MET A O 1
ATOM 3102 N N . TRP A 1 420 ? 0.205 -98.442 40.930 1.00 12.58 400 TRP A N 1
ATOM 3103 C CA . TRP A 1 420 ? -0.277 -99.151 42.135 1.00 12.61 400 TRP A CA 1
ATOM 3104 C C . TRP A 1 420 ? -0.503 -100.651 41.842 1.00 12.06 400 TRP A C 1
ATOM 3105 O O . TRP A 1 420 ? -0.128 -101.517 42.638 1.00 12.03 400 TRP A O 1
ATOM 3116 N N . ALA A 1 421 ? -1.120 -100.949 40.691 1.00 11.21 401 ALA A N 1
ATOM 3117 C CA . ALA A 1 421 ? -1.420 -102.306 40.271 1.00 11.12 401 ALA A CA 1
ATOM 3118 C C . ALA A 1 421 ? -0.168 -103.065 39.883 1.00 10.62 401 ALA A C 1
ATOM 3119 O O . ALA A 1 421 ? 0.014 -104.206 40.302 1.00 10.91 401 ALA A O 1
ATOM 3121 N N . ALA A 1 422 ? 0.714 -102.419 39.131 1.00 10.51 402 ALA A N 1
ATOM 3122 C CA . ALA A 1 422 ? 1.919 -103.088 38.648 1.00 10.71 402 ALA A CA 1
ATOM 3123 C C . ALA A 1 422 ? 2.789 -103.520 39.814 1.00 11.18 402 ALA A C 1
ATOM 3124 O O . ALA A 1 422 ? 3.356 -104.621 39.820 1.00 11.60 402 ALA A O 1
ATOM 3126 N N . HIS A 1 423 ? 2.870 -102.665 40.823 1.00 11.61 403 HIS A N 1
ATOM 3127 C CA . HIS A 1 423 ? 3.669 -102.973 42.003 1.00 12.05 403 HIS A CA 1
ATOM 3128 C C . HIS A 1 423 ? 3.084 -104.122 42.819 1.00 12.52 403 HIS A C 1
ATOM 3129 O O . HIS A 1 423 ? 3.794 -105.051 43.207 1.00 13.46 403 HIS A O 1
ATOM 3136 N N . THR A 1 424 ? 1.782 -104.057 43.100 1.00 12.89 404 THR A N 1
ATOM 3137 C CA . THR A 1 424 ? 1.211 -104.899 44.161 1.00 13.21 404 THR A CA 1
ATOM 3138 C C . THR A 1 424 ? 0.454 -106.134 43.672 1.00 13.38 404 THR A C 1
ATOM 3139 O O . THR A 1 424 ? 0.320 -107.111 44.410 1.00 14.06 404 THR A O 1
ATOM 3143 N N . LEU A 1 425 ? -0.025 -106.150 42.435 1.00 13.06 405 LEU A N 1
ATOM 3144 C CA . LEU A 1 425 ? -0.624 -107.380 41.944 1.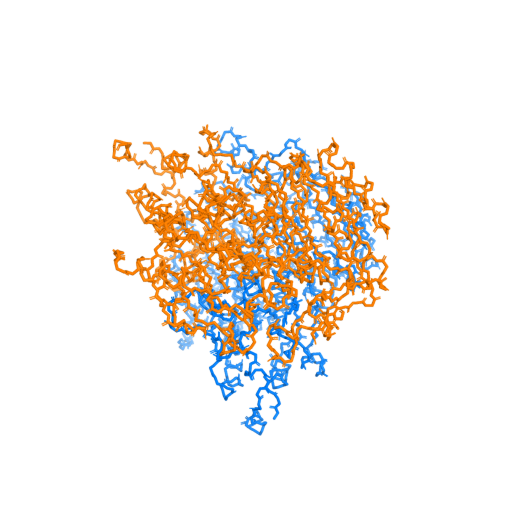00 13.36 405 LEU A CA 1
ATOM 3145 C C . LEU A 1 425 ? 0.316 -108.573 42.032 1.00 13.90 405 LEU A C 1
ATOM 3146 O O . LEU A 1 425 ? 1.478 -108.520 41.610 1.00 13.90 405 LEU A O 1
ATOM 3151 N N . ARG A 1 426 ? -0.205 -109.652 42.597 1.00 14.01 406 ARG A N 1
ATOM 3152 C CA A ARG A 1 426 ? 0.520 -110.931 42.688 0.80 14.81 406 ARG A CA 1
ATOM 3153 C CA B ARG A 1 426 ? 0.517 -110.927 42.683 0.20 14.30 406 ARG A CA 1
ATOM 3154 C C . ARG A 1 426 ? -0.408 -111.984 42.075 1.00 14.52 406 ARG A C 1
ATOM 3155 O O . ARG A 1 426 ? -1.414 -112.398 42.679 1.00 15.30 406 ARG A O 1
ATOM 3170 N N . LEU A 1 427 ? -0.092 -112.391 40.857 1.00 14.01 407 LEU A N 1
ATOM 3171 C CA . LEU A 1 427 ? -1.020 -113.141 40.021 1.00 14.37 407 LEU A CA 1
ATOM 3172 C C . LEU A 1 427 ? -1.142 -114.571 40.485 1.00 15.32 407 LEU A C 1
ATOM 3173 O O . LEU A 1 427 ? -0.150 -115.236 40.730 1.00 15.57 407 LEU A O 1
ATOM 3178 N N . ASN A 1 428 ? -2.386 -115.006 40.589 1.00 16.42 408 ASN A N 1
ATOM 3179 C CA . ASN A 1 428 ? -2.725 -116.369 40.925 1.00 17.93 408 ASN A CA 1
ATOM 3180 C C . ASN A 1 428 ? -2.663 -117.212 39.630 1.00 18.79 408 ASN A C 1
ATOM 3181 O O . ASN A 1 428 ? -2.351 -116.685 38.562 1.00 18.55 408 ASN A O 1
ATOM 3186 N N . ALA A 1 429 ? -2.907 -118.519 39.726 1.00 21.18 409 ALA A N 1
ATOM 3187 C CA . ALA A 1 429 ? -2.492 -119.469 38.684 1.00 22.86 409 ALA A CA 1
ATOM 3188 C C . ALA A 1 429 ? -2.906 -119.230 37.214 1.00 23.81 409 ALA A C 1
ATOM 3189 O O . ALA A 1 429 ? -2.142 -119.541 36.284 1.00 27.95 409 ALA A O 1
ATOM 3191 N N . GLN A 1 430 ? -4.120 -118.755 37.002 1.00 22.84 410 GLN A N 1
ATOM 3192 C CA . GLN A 1 430 ? -4.666 -118.595 35.651 1.00 21.08 410 GLN A CA 1
ATOM 3193 C C . GLN A 1 430 ? -5.038 -117.143 35.473 1.00 18.38 410 GLN A C 1
ATOM 3194 O O . GLN A 1 430 ? -6.114 -116.814 34.965 1.00 17.37 410 GLN A O 1
ATOM 3200 N N . GLN A 1 431 ? -4.125 -116.286 35.913 1.00 16.62 411 GLN A N 1
ATOM 3201 C CA . GLN A 1 431 ? -4.319 -114.837 35.847 1.00 15.24 411 GLN A CA 1
ATOM 3202 C C . GLN A 1 431 ? -3.163 -114.153 35.135 1.00 13.89 411 GLN A C 1
ATOM 3203 O O . GLN A 1 431 ? -2.004 -114.490 35.332 1.00 14.30 411 GLN A O 1
ATOM 3209 N N . ALA A 1 432 ? -3.508 -113.164 34.316 1.00 12.92 412 ALA A N 1
ATOM 3210 C CA . ALA A 1 432 ? -2.529 -112.242 33.748 1.00 12.31 412 ALA A CA 1
ATOM 3211 C C . ALA A 1 432 ? -3.018 -110.819 33.922 1.00 11.80 412 ALA A C 1
ATOM 3212 O O . ALA A 1 432 ? -4.194 -110.597 34.202 1.00 12.38 412 ALA A O 1
ATOM 3214 N N . MET A 1 433 ? -2.084 -109.881 33.818 1.00 11.32 413 MET A N 1
ATOM 3215 C CA . MET A 1 433 ? -2.439 -108.449 33.776 1.00 10.53 413 MET A CA 1
ATOM 3216 C C . MET A 1 433 ? -1.916 -107.864 32.474 1.00 10.40 413 MET A C 1
ATOM 3217 O O . MET A 1 433 ? -0.964 -108.390 31.897 1.00 9.94 413 MET A O 1
ATOM 3222 N N . HIS A 1 434 ? -2.543 -106.785 32.003 1.00 10.07 414 HIS A N 1
ATOM 3223 C CA . HIS A 1 434 ? -2.199 -106.220 30.697 1.00 10.04 414 HIS A CA 1
ATOM 3224 C C . HIS A 1 434 ? -2.039 -104.708 30.790 1.00 9.85 414 HIS A C 1
ATOM 3225 O O . HIS A 1 434 ? -2.934 -104.006 31.265 1.00 9.41 414 HIS A O 1
ATOM 3232 N N . HIS A 1 435 ? -0.907 -104.240 30.281 1.00 9.66 415 HIS A N 1
ATOM 3233 C CA . HIS A 1 435 ? -0.511 -102.832 30.285 1.00 9.37 415 HIS A CA 1
ATOM 3234 C C . HIS A 1 435 ? -0.173 -102.309 28.920 1.00 9.20 415 HIS A C 1
ATOM 3235 O O . HIS A 1 435 ? 0.341 -103.038 28.064 1.00 8.82 415 HIS A O 1
ATOM 3242 N N . SER A 1 436 ? -0.434 -101.019 28.739 1.00 9.00 416 SER A N 1
ATOM 3243 C CA . SER A 1 436 ? 0.154 -100.250 27.661 1.00 9.43 416 SER A CA 1
ATOM 3244 C C . SER A 1 436 ? 1.474 -99.715 28.248 1.00 9.29 416 SER A C 1
ATOM 3245 O O . SER A 1 436 ? 1.496 -98.752 29.026 1.00 9.89 416 SER A O 1
ATOM 3248 N N . GLY A 1 437 ? 2.569 -100.406 27.948 1.00 9.33 417 GLY A N 1
ATOM 3249 C CA . GLY A 1 437 ? 3.859 -100.106 28.536 1.00 9.67 417 GLY A CA 1
ATOM 3250 C C . GLY A 1 437 ? 4.695 -99.074 27.814 1.00 9.55 417 GLY A C 1
ATOM 3251 O O . GLY A 1 437 ? 5.119 -98.071 28.413 1.00 10.16 417 GLY A O 1
ATOM 3252 N N . GLY A 1 438 ? 4.962 -99.317 26.530 1.00 9.89 418 GLY A N 1
ATOM 3253 C CA . GLY A 1 438 ? 5.847 -98.482 25.781 1.00 10.04 418 GLY A CA 1
ATOM 3254 C C . GLY A 1 438 ? 5.200 -97.184 25.359 1.00 10.15 418 GLY A C 1
ATOM 3255 O O . GLY A 1 438 ? 5.800 -96.095 25.481 1.00 10.61 418 GLY A O 1
ATOM 3256 N N . LEU A 1 439 ? 3.972 -97.313 24.868 1.00 9.91 419 LEU A N 1
ATOM 3257 C CA . LEU A 1 439 ? 3.172 -96.142 24.478 1.00 9.97 419 LEU A CA 1
ATOM 3258 C C . LEU A 1 439 ? 2.532 -95.458 25.693 1.00 10.04 419 LEU A C 1
ATOM 3259 O O . LEU A 1 439 ? 2.420 -94.252 25.743 1.00 9.84 419 LEU A O 1
ATOM 3264 N N . GLY A 1 440 ? 2.086 -96.242 26.668 1.00 9.70 420 GLY A N 1
ATOM 3265 C CA . GLY A 1 440 ? 1.408 -95.698 27.849 1.00 10.06 420 GLY A CA 1
ATOM 3266 C C . GLY A 1 440 ? 0.176 -94.882 27.485 1.00 10.23 420 GLY A C 1
ATOM 3267 O O . GLY A 1 440 ? 0.005 -93.770 27.961 1.00 11.18 420 GLY A O 1
ATOM 3268 N N . SER A 1 441 ? -0.709 -95.467 26.678 1.00 10.10 421 SER A N 1
ATOM 3269 C CA A SER A 1 441 ? -1.910 -94.744 26.266 0.50 10.08 421 SER A CA 1
ATOM 3270 C CA B SER A 1 441 ? -1.932 -94.769 26.263 0.50 9.87 421 SER A CA 1
ATOM 3271 C C . SER A 1 441 ? -3.077 -94.864 27.270 1.00 9.94 421 SER A C 1
ATOM 3272 O O . SER A 1 441 ? -3.617 -95.950 27.525 1.00 10.37 421 SER A O 1
ATOM 3277 N N . MET A 1 442 ? -3.457 -93.729 27.837 1.00 10.06 422 MET A N 1
ATOM 3278 C CA . MET A 1 442 ? -4.706 -93.652 28.597 1.00 10.33 422 MET A CA 1
ATOM 3279 C C . MET A 1 442 ? -5.866 -94.060 27.691 1.00 9.71 422 MET A C 1
ATOM 3280 O O . MET A 1 442 ? -5.805 -93.839 26.484 1.00 9.68 422 MET A O 1
ATOM 3285 N N . GLY A 1 443 ? -6.935 -94.579 28.270 1.00 9.56 423 GLY A N 1
ATOM 3286 C CA . GLY A 1 443 ? -8.104 -94.993 27.505 1.00 9.27 423 GLY A CA 1
ATOM 3287 C C . GLY A 1 443 ? -7.980 -96.394 26.928 1.00 8.92 423 GLY A C 1
ATOM 3288 O O . GLY A 1 443 ? -8.905 -96.846 26.255 1.00 9.47 423 GLY A O 1
ATOM 3289 N N . PHE A 1 444 ? -6.869 -97.103 27.203 1.00 8.95 424 PHE A N 1
ATOM 3290 C CA . PHE A 1 444 ? -6.644 -98.469 26.763 1.00 9.06 424 PHE A CA 1
ATOM 3291 C C . PHE A 1 444 ? -7.580 -99.469 27.448 1.00 9.32 424 PHE A C 1
ATOM 3292 O O . PHE A 1 444 ? -8.101 -100.392 26.813 1.00 9.71 424 PHE A O 1
ATOM 3300 N N . ALA A 1 445 ? -7.802 -99.280 28.729 1.00 9.89 425 ALA A N 1
ATOM 3301 C CA . ALA A 1 445 ? -8.226 -100.408 29.560 1.00 9.89 425 ALA A CA 1
ATOM 3302 C C . ALA A 1 445 ? -9.647 -100.867 29.245 1.00 10.05 425 ALA A C 1
ATOM 3303 O O . ALA A 1 445 ? -9.906 -102.071 29.062 1.00 10.25 425 ALA A O 1
ATOM 3305 N N . ILE A 1 446 ? -10.607 -99.950 29.237 1.00 10.14 426 ILE A N 1
ATOM 3306 C CA . ILE A 1 446 ? -12.011 -100.364 29.062 1.00 10.34 426 ILE A CA 1
ATOM 3307 C C . ILE A 1 446 ? -12.232 -101.112 27.760 1.00 10.27 426 ILE A C 1
ATOM 3308 O O . ILE A 1 446 ? -12.808 -102.208 27.768 1.00 10.78 426 ILE A O 1
ATOM 3313 N N . PRO A 1 447 ? -11.791 -100.540 26.627 1.00 10.02 427 PRO A N 1
ATOM 3314 C CA . PRO A 1 447 ? -11.985 -101.295 25.379 1.00 9.83 427 PRO A CA 1
ATOM 3315 C C . PRO A 1 447 ? -11.123 -102.554 25.252 1.00 9.56 427 PRO A C 1
ATOM 3316 O O . PRO A 1 447 ? -11.558 -103.553 24.689 1.00 9.34 427 PRO A O 1
ATOM 3320 N N . ALA A 1 448 ? -9.921 -102.522 25.805 1.00 9.11 428 ALA A N 1
ATOM 3321 C CA . ALA A 1 448 ? -9.083 -103.728 25.791 1.00 9.04 428 ALA A CA 1
ATOM 3322 C C . ALA A 1 448 ? -9.781 -104.867 26.511 1.00 9.31 428 ALA A C 1
ATOM 3323 O O . ALA A 1 448 ? -9.732 -106.028 26.079 1.00 9.42 428 ALA A O 1
ATOM 3325 N N . ALA A 1 449 ? -10.502 -104.535 27.577 1.00 9.26 429 ALA A N 1
ATOM 3326 C CA . ALA A 1 449 ? -11.193 -105.558 28.366 1.00 9.61 429 ALA A CA 1
ATOM 3327 C C . ALA A 1 449 ? -12.238 -106.276 27.522 1.00 9.94 429 ALA A C 1
ATOM 3328 O O . ALA A 1 449 ? -12.520 -107.433 27.725 1.00 10.07 429 ALA A O 1
ATOM 3330 N N . ILE A 1 450 ? -12.862 -105.556 26.587 1.00 9.72 430 ILE A N 1
ATOM 3331 C CA . ILE A 1 450 ? -13.858 -106.183 25.710 1.00 9.76 430 ILE A CA 1
ATOM 3332 C C . ILE A 1 450 ? -13.169 -107.279 24.891 1.00 9.69 430 ILE A C 1
ATOM 3333 O O . ILE A 1 450 ? -13.661 -108.401 24.837 1.00 9.95 430 ILE A O 1
ATOM 3338 N N . GLY A 1 451 ? -12.027 -106.962 24.282 1.00 9.51 431 GLY A N 1
ATOM 3339 C CA . GLY A 1 451 ? -11.271 -107.964 23.491 1.00 9.87 431 GLY A CA 1
ATOM 3340 C C . GLY A 1 451 ? -10.806 -109.125 24.326 1.00 10.26 431 GLY A C 1
ATOM 3341 O O . GLY A 1 451 ? -10.964 -110.292 23.910 1.00 10.88 431 GLY A O 1
ATOM 3342 N N . ALA A 1 452 ? -10.262 -108.809 25.509 1.00 10.42 432 ALA A N 1
ATOM 3343 C CA . ALA A 1 452 ? -9.719 -109.819 26.420 1.00 10.59 432 ALA A CA 1
ATOM 3344 C C . ALA A 1 452 ? -10.810 -110.751 26.879 1.00 11.31 432 ALA A C 1
ATOM 3345 O O . ALA A 1 452 ? -10.616 -111.968 26.907 1.00 11.56 432 ALA A O 1
ATOM 3347 N N . CYS A 1 453 ? -11.979 -110.198 27.196 1.00 11.53 433 CYS A N 1
ATOM 3348 C CA . CYS A 1 453 ? -13.110 -111.011 27.631 1.00 12.78 433 CYS A CA 1
ATOM 3349 C C . CYS A 1 453 ? -13.597 -111.956 26.521 1.00 13.10 433 CYS A C 1
ATOM 3350 O O . CYS A 1 453 ? -13.802 -113.163 26.761 1.00 13.62 433 CYS A O 1
ATOM 3353 N N . TYR A 1 454 ? -13.754 -111.423 25.304 1.00 13.05 434 TYR A N 1
ATOM 3354 C CA . TYR A 1 454 ? -14.212 -112.244 24.162 1.00 13.45 434 TYR A CA 1
ATOM 3355 C C . TYR A 1 454 ? -13.212 -113.348 23.847 1.00 13.60 434 TYR A C 1
ATOM 3356 O O . TYR A 1 454 ? -13.597 -114.509 23.727 1.00 13.72 434 TYR A O 1
ATOM 3365 N N . ALA A 1 455 ? -11.938 -113.015 23.722 1.00 13.31 435 ALA A N 1
ATOM 3366 C CA . ALA A 1 455 ? -10.932 -114.009 23.318 1.00 13.47 435 ALA A CA 1
ATOM 3367 C C . ALA A 1 455 ? -10.473 -114.911 24.439 1.00 13.44 435 ALA A C 1
ATOM 3368 O O . ALA A 1 455 ? -10.089 -116.066 24.191 1.00 13.44 435 ALA A O 1
ATOM 3370 N N . GLY A 1 456 ? -10.464 -114.407 25.669 1.00 12.97 436 GLY A N 1
ATOM 3371 C CA . GLY A 1 456 ? -9.970 -115.178 26.803 1.00 13.79 436 GLY A CA 1
ATOM 3372 C C . GLY A 1 456 ? -11.051 -116.016 27.434 1.00 14.16 436 GLY A C 1
ATOM 3373 O O . GLY A 1 456 ? -10.752 -116.887 28.244 1.00 14.59 436 GLY A O 1
ATOM 3374 N N . LYS A 1 457 ? -12.315 -115.739 27.083 1.00 14.62 437 LYS A N 1
ATOM 3375 C CA . LYS A 1 457 ? -13.480 -116.471 27.632 1.00 15.82 437 LYS A CA 1
ATOM 3376 C C . LYS A 1 457 ? -13.408 -116.577 29.162 1.00 15.73 437 LYS A C 1
ATOM 3377 O O . LYS A 1 457 ? -13.586 -117.657 29.766 1.00 16.97 437 LYS A O 1
ATOM 3383 N N . LYS A 1 458 ? -13.144 -115.427 29.795 1.00 14.93 438 LYS A N 1
ATOM 3384 C CA . LYS A 1 458 ? -12.976 -115.372 31.238 1.00 14.89 438 LYS A CA 1
ATOM 3385 C C . LYS A 1 458 ? -13.353 -113.965 31.729 1.00 14.20 438 LYS A C 1
ATOM 3386 O O . LYS A 1 458 ? -13.264 -113.008 30.957 1.00 14.12 438 LYS A O 1
ATOM 3392 N N . PRO A 1 459 ? -13.727 -113.826 33.012 1.00 14.14 439 PRO A N 1
ATOM 3393 C CA . PRO A 1 459 ? -13.953 -112.490 33.554 1.00 14.10 439 PRO A CA 1
ATOM 3394 C C . PRO A 1 459 ? -12.706 -111.624 33.514 1.00 13.74 439 PRO A C 1
ATOM 3395 O O . PRO A 1 459 ? -11.575 -112.114 33.575 1.00 13.51 439 PRO A O 1
ATOM 3399 N N . ILE A 1 460 ? -12.952 -110.314 33.473 1.00 13.43 440 ILE A N 1
ATOM 3400 C CA . ILE A 1 460 ? -11.912 -109.336 33.392 1.00 13.36 440 ILE A CA 1
ATOM 3401 C C . ILE A 1 460 ? -12.148 -108.253 34.429 1.00 13.03 440 ILE A C 1
ATOM 3402 O O . ILE A 1 460 ? -13.296 -107.850 34.659 1.00 14.12 440 ILE A O 1
ATOM 3407 N N . ILE A 1 461 ? -11.068 -107.824 35.087 1.00 12.46 441 ILE A N 1
ATOM 3408 C CA . ILE A 1 461 ? -11.135 -106.706 36.025 1.00 12.49 441 ILE A CA 1
ATOM 3409 C C . ILE A 1 461 ? -10.308 -105.572 35.457 1.00 12.19 441 ILE A C 1
ATOM 3410 O O . ILE A 1 461 ? -9.089 -105.709 35.295 1.00 12.18 441 ILE A O 1
ATOM 3415 N N . VAL A 1 462 ? -10.993 -104.494 35.097 1.00 12.38 442 VAL A N 1
ATOM 3416 C CA . VAL A 1 462 ? -10.352 -103.242 34.718 1.00 11.79 442 VAL A CA 1
ATOM 3417 C C . VAL A 1 462 ? -10.050 -102.389 35.944 1.00 12.11 442 VAL A C 1
ATOM 3418 O O . VAL A 1 462 ? -10.918 -102.218 36.806 1.00 11.88 442 VAL A O 1
ATOM 3422 N N . ILE A 1 463 ? -8.836 -101.860 36.029 1.00 11.43 443 ILE A N 1
ATOM 3423 C CA . ILE A 1 463 ? -8.586 -100.714 36.913 1.00 11.99 443 ILE A CA 1
ATOM 3424 C C . ILE A 1 463 ? -8.189 -99.538 36.019 1.00 11.67 443 ILE A C 1
ATOM 3425 O O . ILE A 1 463 ? -7.313 -99.626 35.164 1.00 11.60 443 ILE A O 1
ATOM 3430 N N . THR A 1 464 ? -8.862 -98.415 36.225 1.00 11.27 444 THR A N 1
ATOM 3431 C CA . THR A 1 464 ? -8.599 -97.211 35.447 1.00 11.03 444 THR A CA 1
ATOM 3432 C C . THR A 1 464 ? -8.707 -96.014 36.358 1.00 10.98 444 THR A C 1
ATOM 3433 O O . THR A 1 464 ? -9.371 -96.071 37.392 1.00 11.03 444 THR A O 1
ATOM 3437 N N . GLY A 1 465 ? -8.002 -94.945 36.007 1.00 10.63 445 GLY A N 1
ATOM 3438 C CA . GLY A 1 465 ? -8.148 -93.714 36.774 1.00 10.95 445 GLY A CA 1
ATOM 3439 C C . GLY A 1 465 ? -9.320 -92.904 36.260 1.00 11.07 445 GLY A C 1
ATOM 3440 O O . GLY A 1 465 ? -9.889 -93.172 35.200 1.00 10.93 445 GLY A O 1
ATOM 3441 N N . ASP A 1 466 ? -9.655 -91.858 36.981 1.00 11.27 446 ASP A N 1
ATOM 3442 C CA . ASP A 1 466 ? -10.694 -90.946 36.506 1.00 11.27 446 ASP A CA 1
ATOM 3443 C C . ASP A 1 466 ? -10.379 -90.273 35.159 1.00 11.11 446 ASP A C 1
ATOM 3444 O O . ASP A 1 466 ? -11.302 -90.070 34.349 1.00 11.22 446 ASP A O 1
ATOM 3449 N N . GLY A 1 467 ? -9.128 -89.888 34.917 1.00 11.11 447 GLY A N 1
ATOM 3450 C CA . GLY A 1 467 ? -8.770 -89.285 33.632 1.00 10.88 447 GLY A CA 1
ATOM 3451 C C . GLY A 1 467 ? -8.876 -90.299 32.520 1.00 10.42 447 GLY A C 1
ATOM 3452 O O . GLY A 1 467 ? -9.561 -90.075 31.534 1.00 10.38 447 GLY A O 1
ATOM 3453 N N . GLY A 1 468 ? -8.248 -91.431 32.718 1.00 10.16 448 GLY A N 1
ATOM 3454 C CA . GLY A 1 468 ? -8.177 -92.459 31.696 1.00 9.61 448 GLY A CA 1
ATOM 3455 C C . GLY A 1 468 ? -9.544 -93.028 31.322 1.00 9.78 448 GLY A C 1
ATOM 3456 O O . GLY A 1 468 ? -9.793 -93.387 30.165 1.00 9.54 448 GLY A O 1
ATOM 3457 N N . ALA A 1 469 ? -10.429 -93.107 32.303 1.00 10.40 449 ALA A N 1
ATOM 3458 C CA . ALA A 1 469 ? -11.756 -93.693 32.106 1.00 10.53 449 ALA A CA 1
ATOM 3459 C C . ALA A 1 469 ? -12.549 -92.906 31.052 1.00 10.84 449 ALA A C 1
ATOM 3460 O O . ALA A 1 469 ? -13.368 -93.478 30.323 1.00 10.84 449 ALA A O 1
ATOM 3462 N N . GLN A 1 470 ? -12.298 -91.603 30.963 1.00 10.91 450 GLN A N 1
ATOM 3463 C CA . GLN A 1 470 ? -13.088 -90.740 30.095 1.00 11.15 450 GLN A CA 1
ATOM 3464 C C . GLN A 1 470 ? -12.876 -91.067 28.615 1.00 10.87 450 GLN A C 1
ATOM 3465 O O . GLN A 1 470 ? -13.797 -90.985 27.836 1.00 11.18 450 GLN A O 1
ATOM 3471 N N . LEU A 1 471 ? -11.656 -91.430 28.228 1.00 10.38 451 LEU A N 1
ATOM 3472 C CA . LEU A 1 471 ? -11.317 -91.391 26.801 1.00 9.82 451 LEU A CA 1
ATOM 3473 C C . LEU A 1 471 ? -12.206 -92.294 25.970 1.00 9.83 451 LEU A C 1
ATOM 3474 O O . LEU A 1 471 ? -12.711 -91.865 24.966 1.00 9.80 451 LEU A O 1
ATOM 3479 N N . ASN A 1 472 ? -12.428 -93.529 26.440 1.00 9.46 452 ASN A N 1
ATOM 3480 C CA . ASN A 1 472 ? -13.258 -94.489 25.733 1.00 9.49 452 ASN A CA 1
ATOM 3481 C C . ASN A 1 472 ? -14.384 -94.983 26.613 1.00 9.60 452 ASN A C 1
ATOM 3482 O O . ASN A 1 472 ? -14.801 -96.150 26.524 1.00 9.52 452 ASN A O 1
ATOM 3487 N N . ILE A 1 473 ? -14.905 -94.046 27.409 1.00 9.89 453 ILE A N 1
ATOM 3488 C CA . ILE A 1 473 ? -16.051 -94.316 28.288 1.00 10.24 453 ILE A CA 1
ATOM 3489 C C . ILE A 1 473 ? -17.257 -94.901 27.487 1.00 10.17 453 ILE A C 1
ATOM 3490 O O . ILE A 1 473 ? -18.053 -95.707 28.026 1.00 10.20 453 ILE A O 1
ATOM 3495 N N . GLN A 1 474 ? -17.369 -94.523 26.212 1.00 10.24 454 GLN A N 1
ATOM 3496 C CA . GLN A 1 474 ? -18.517 -94.898 25.392 1.00 10.13 454 GLN A CA 1
ATOM 3497 C C . GLN A 1 474 ? -18.588 -96.413 25.226 1.00 10.07 454 GLN A C 1
ATOM 3498 O O . GLN A 1 474 ? -19.672 -96.954 24.989 1.00 10.13 454 GLN A O 1
ATOM 3504 N N . GLU A 1 475 ? -17.453 -97.119 25.355 1.00 9.86 455 GLU A N 1
ATOM 3505 C CA . GLU A 1 475 ? -17.496 -98.564 25.171 1.00 10.19 455 GLU A CA 1
ATOM 3506 C C . GLU A 1 475 ? -18.115 -99.293 26.366 1.00 10.38 455 GLU A C 1
ATOM 3507 O O . GLU A 1 475 ? -18.334 -100.485 26.286 1.00 10.34 455 GLU A O 1
ATOM 3513 N N . LEU A 1 476 ? -18.459 -98.608 27.454 1.00 10.72 456 LEU A N 1
ATOM 3514 C CA . LEU A 1 476 ? -19.298 -99.226 28.502 1.00 11.07 456 LEU A CA 1
ATOM 3515 C C . LEU A 1 476 ? -20.590 -99.786 27.918 1.00 11.51 456 LEU A C 1
ATOM 3516 O O . LEU A 1 476 ? -21.147 -100.771 28.404 1.00 11.56 456 LEU A O 1
ATOM 3521 N N . ASP A 1 477 ? -21.085 -99.110 26.894 1.00 11.89 457 ASP A N 1
ATOM 3522 C CA . ASP A 1 477 ? -22.329 -99.498 26.233 1.00 12.59 457 ASP A CA 1
ATOM 3523 C C . ASP A 1 477 ? -22.234 -100.909 25.644 1.00 12.42 457 ASP A C 1
ATOM 3524 O O . ASP A 1 477 ? -23.229 -101.652 25.639 1.00 12.45 457 ASP A O 1
ATOM 3529 N N . ILE A 1 478 ? -21.033 -101.292 25.191 1.00 12.11 458 ILE A N 1
ATOM 3530 C CA . ILE A 1 478 ? -20.788 -102.597 24.560 1.00 12.10 458 ILE A CA 1
ATOM 3531 C C . ILE A 1 478 ? -20.749 -103.658 25.638 1.00 12.03 458 ILE A C 1
ATOM 3532 O O . ILE A 1 478 ? -21.266 -104.763 25.454 1.00 12.23 458 ILE A O 1
ATOM 3537 N N . ILE A 1 479 ? -20.122 -103.348 26.759 1.00 11.94 459 ILE A N 1
ATOM 3538 C CA . ILE A 1 479 ? -20.094 -104.237 27.912 1.00 12.48 459 ILE A CA 1
ATOM 3539 C C . ILE A 1 479 ? -21.526 -104.563 28.359 1.00 12.91 459 ILE A C 1
ATOM 3540 O O . ILE A 1 479 ? -21.853 -105.753 28.585 1.00 13.73 459 ILE A O 1
ATOM 3545 N N . ALA A 1 480 ? -22.390 -103.546 28.448 1.00 13.62 460 ALA A N 1
ATOM 3546 C CA . ALA A 1 480 ? -23.798 -103.760 28.794 1.00 14.04 460 ALA A CA 1
ATOM 3547 C C . ALA A 1 480 ? -24.552 -104.533 27.695 1.00 14.52 460 ALA A C 1
ATOM 3548 O O . ALA A 1 480 ? -25.223 -105.565 27.966 1.00 15.38 460 ALA A O 1
ATOM 3550 N N . ARG A 1 481 ? -24.422 -104.070 26.454 1.00 14.60 461 ARG A N 1
ATOM 3551 C CA . ARG A 1 481 ? -25.133 -104.692 25.323 1.00 15.09 461 ARG A CA 1
ATOM 3552 C C . ARG A 1 481 ? -24.870 -106.190 25.233 1.00 15.37 461 ARG A C 1
ATOM 3553 O O . ARG A 1 481 ? -25.822 -106.980 25.045 1.00 15.97 461 ARG A O 1
ATOM 3561 N N . ASP A 1 482 ? -23.595 -106.568 25.382 1.00 15.20 462 ASP A N 1
ATOM 3562 C CA . ASP A 1 482 ? -23.133 -107.953 25.190 1.00 15.31 462 ASP A CA 1
ATOM 3563 C C . ASP A 1 482 ? -23.033 -108.713 26.496 1.00 15.34 462 ASP A C 1
ATOM 3564 O O . ASP A 1 482 ? -22.567 -109.857 26.507 1.00 15.16 462 ASP A O 1
ATOM 3569 N N . LYS A 1 483 ? -23.471 -108.085 27.595 1.00 15.20 463 LYS A N 1
ATOM 3570 C CA . LYS A 1 483 ? -23.557 -108.753 28.904 1.00 15.64 463 LYS A CA 1
ATOM 3571 C C . LYS A 1 483 ? -22.239 -109.405 29.287 1.00 14.62 463 LYS A C 1
ATOM 3572 O O . LYS A 1 483 ? -22.192 -110.561 29.742 1.00 15.45 463 LYS A O 1
ATOM 3578 N N . LEU A 1 484 ? -21.156 -108.653 29.146 1.00 13.77 464 LEU A N 1
ATOM 3579 C CA . LEU A 1 484 ? -19.841 -109.189 29.387 1.00 13.23 464 LEU A CA 1
ATOM 3580 C C . LEU A 1 484 ? -19.460 -109.146 30.862 1.00 13.10 464 LEU A C 1
ATOM 3581 O O . LEU A 1 484 ? -19.685 -108.107 31.528 1.00 12.81 464 LEU A O 1
ATOM 3586 N N . PRO A 1 485 ? -18.830 -110.217 31.378 1.00 13.13 465 PRO A N 1
ATOM 3587 C CA . PRO A 1 485 ? -18.407 -110.206 32.781 1.00 13.24 465 PRO A CA 1
ATOM 3588 C C . PRO A 1 485 ? -17.128 -109.399 32.985 1.00 12.83 465 PRO A C 1
ATOM 3589 O O . PRO A 1 485 ? -16.063 -109.959 33.218 1.00 12.68 465 PRO A O 1
ATOM 3593 N N . ILE A 1 486 ? -17.268 -108.085 32.877 1.00 12.83 466 ILE A N 1
ATOM 3594 C CA . ILE A 1 486 ? -16.195 -107.153 33.100 1.00 12.37 466 ILE A CA 1
ATOM 3595 C C . ILE A 1 486 ? -16.555 -106.236 34.269 1.00 12.59 466 ILE A C 1
ATOM 3596 O O . ILE A 1 486 ? -17.577 -105.537 34.237 1.00 12.62 466 ILE A O 1
ATOM 3601 N N . LEU A 1 487 ? -15.702 -106.277 35.285 1.00 13.00 467 LEU A N 1
ATOM 3602 C CA . LEU A 1 487 ? -15.726 -105.347 36.418 1.00 13.24 467 LEU A CA 1
ATOM 3603 C C . LEU A 1 487 ? -14.808 -104.150 36.105 1.00 12.79 467 LEU A C 1
ATOM 3604 O O . LEU A 1 487 ? -13.610 -104.360 35.963 1.00 13.29 467 LEU A O 1
ATOM 3609 N N . THR A 1 488 ? -15.359 -102.932 36.064 1.00 12.33 468 THR A N 1
ATOM 3610 C CA . THR A 1 488 ? -14.570 -101.730 35.869 1.00 11.84 468 THR A CA 1
ATOM 3611 C C . THR A 1 488 ? -14.436 -100.983 37.191 1.00 11.73 468 THR A C 1
ATOM 3612 O O . THR A 1 488 ? -15.405 -100.488 37.733 1.00 11.58 468 THR A O 1
ATOM 3616 N N . ILE A 1 489 ? -13.203 -100.880 37.671 1.00 11.36 469 ILE A N 1
ATOM 3617 C CA . ILE A 1 489 ? -12.892 -100.173 38.922 1.00 11.52 469 ILE A CA 1
ATOM 3618 C C . ILE A 1 489 ? -12.260 -98.837 38.538 1.00 11.21 469 ILE A C 1
ATOM 3619 O O . ILE A 1 489 ? -11.148 -98.784 37.998 1.00 10.80 469 ILE A O 1
ATOM 3624 N N . VAL A 1 490 ? -12.968 -97.768 38.863 1.00 11.71 470 VAL A N 1
ATOM 3625 C CA . VAL A 1 490 ? -12.470 -96.433 38.629 1.00 12.06 470 VAL A CA 1
ATOM 3626 C C . VAL A 1 490 ? -11.894 -95.910 39.916 1.00 12.58 470 VAL A C 1
ATOM 3627 O O . VAL A 1 490 ? -12.641 -95.672 40.860 1.00 12.74 470 VAL A O 1
ATOM 3631 N N . MET A 1 491 ? -10.581 -95.713 39.949 1.00 13.13 471 MET A N 1
ATOM 3632 C CA . MET A 1 491 ? -9.934 -95.160 41.117 1.00 14.19 471 MET A CA 1
ATOM 3633 C C . MET A 1 491 ? -9.906 -93.663 40.935 1.00 13.96 471 MET A C 1
ATOM 3634 O O . MET A 1 491 ? -9.033 -93.128 40.255 1.00 14.09 471 MET A O 1
ATOM 3639 N N . ASN A 1 492 ? -10.880 -93.003 41.556 1.00 13.86 472 ASN A N 1
ATOM 3640 C CA . ASN A 1 492 ? -11.127 -91.586 41.337 1.00 13.74 472 ASN A CA 1
ATOM 3641 C C . ASN A 1 492 ? -10.457 -90.712 42.381 1.00 13.99 472 ASN A C 1
ATOM 3642 O O . ASN A 1 492 ? -10.988 -90.570 43.492 1.00 13.88 472 ASN A O 1
ATOM 3647 N N . ASN A 1 493 ? -9.315 -90.124 42.018 1.00 13.68 473 ASN A N 1
ATOM 3648 C CA . ASN A 1 493 ? -8.589 -89.199 42.897 1.00 14.42 473 ASN A CA 1
ATOM 3649 C C . ASN A 1 493 ? -8.798 -87.750 42.458 1.00 14.92 473 ASN A C 1
ATOM 3650 O O . ASN A 1 493 ? -8.034 -86.867 42.851 1.00 15.81 473 ASN A O 1
ATOM 3655 N N . HIS A 1 494 ? -9.812 -87.509 41.622 1.00 15.52 474 HIS A N 1
ATOM 3656 C CA . HIS A 1 494 ? -10.206 -86.161 41.190 1.00 16.34 474 HIS A CA 1
ATOM 3657 C C . HIS A 1 494 ? -9.056 -85.372 40.566 1.00 15.93 474 HIS A C 1
ATOM 3658 O O . HIS A 1 494 ? -8.974 -84.147 40.703 1.00 16.75 474 HIS A O 1
ATOM 3665 N N . SER A 1 495 ? -8.148 -86.077 39.912 1.00 15.53 475 SER A N 1
ATOM 3666 C CA A SER A 1 495 ? -6.923 -85.473 39.415 0.40 15.62 475 SER A CA 1
ATOM 3667 C CA B SER A 1 495 ? -6.911 -85.468 39.422 0.60 15.42 475 SER A CA 1
ATOM 3668 C C . SER A 1 495 ? -6.273 -86.344 38.360 1.00 15.06 475 SER A C 1
ATOM 3669 O O . SER A 1 495 ? -6.531 -87.542 38.286 1.00 13.89 475 SER A O 1
ATOM 3674 N N . LEU A 1 496 ? -5.437 -85.722 37.547 1.00 15.59 476 LEU A N 1
ATOM 3675 C CA . LEU A 1 496 ? -4.585 -86.407 36.596 1.00 15.85 476 LEU A CA 1
ATOM 3676 C C . LEU A 1 496 ? -3.274 -86.602 37.336 1.00 17.09 476 LEU A C 1
ATOM 3677 O O . LEU A 1 496 ? -2.337 -85.776 37.276 1.00 17.32 476 LEU A O 1
ATOM 3682 N N . GLY A 1 497 ? -3.259 -87.672 38.122 1.00 18.62 477 GLY A N 1
ATOM 3683 C CA . GLY A 1 497 ? -2.444 -87.704 39.340 1.00 21.22 477 GLY A CA 1
ATOM 3684 C C . GLY A 1 497 ? -0.969 -87.711 39.056 1.00 22.88 477 GLY A C 1
ATOM 3685 O O . GLY A 1 497 ? -0.185 -86.998 39.707 1.00 23.75 477 GLY A O 1
ATOM 3686 N N . MET A 1 498 ? -0.589 -88.496 38.059 1.00 23.88 478 MET A N 1
ATOM 3687 C CA . MET A 1 498 ? 0.823 -88.731 37.799 1.00 24.96 478 MET A CA 1
ATOM 3688 C C . MET A 1 498 ? 1.485 -87.488 37.257 1.00 26.22 478 MET A C 1
ATOM 3689 O O . MET A 1 498 ? 2.649 -87.253 37.540 1.00 26.82 478 MET A O 1
ATOM 3694 N N . VAL A 1 499 ? 0.746 -86.673 36.506 1.00 27.26 479 VAL A N 1
ATOM 3695 C CA . VAL A 1 499 ? 1.285 -85.396 36.047 1.00 27.02 479 VAL A CA 1
ATOM 3696 C C . VAL A 1 499 ? 1.140 -84.325 37.137 1.00 28.15 479 VAL A C 1
ATOM 3697 O O . VAL A 1 499 ? 1.992 -83.435 37.241 1.00 29.05 479 VAL A O 1
ATOM 3701 N N . ARG A 1 500 ? 0.067 -84.401 37.934 1.00 28.52 480 ARG A N 1
ATOM 3702 C CA . ARG A 1 500 ? -0.186 -83.415 39.003 1.00 29.86 480 ARG A CA 1
ATOM 3703 C C . ARG A 1 500 ? 0.993 -83.355 39.955 1.00 30.34 480 ARG A C 1
ATOM 3704 O O . ARG A 1 500 ? 1.402 -82.269 40.366 1.00 30.37 480 ARG A O 1
ATOM 3712 N N . GLY A 1 501 ? 1.538 -84.527 40.276 1.00 31.15 481 GLY A N 1
ATOM 3713 C CA . GLY A 1 501 ? 2.751 -84.628 41.079 1.00 32.02 481 GLY A CA 1
ATOM 3714 C C . GLY A 1 501 ? 3.943 -83.958 40.409 1.00 33.32 481 GLY A C 1
ATOM 3715 O O . GLY A 1 501 ? 4.698 -83.227 41.073 1.00 34.76 481 GLY A O 1
ATOM 3716 N N . PHE A 1 502 ? 4.117 -84.194 39.103 1.00 34.17 482 PHE A N 1
ATOM 3717 C CA . PHE A 1 502 ? 5.198 -83.554 38.328 1.00 34.84 482 PHE A CA 1
ATOM 3718 C C . PHE A 1 502 ? 5.085 -82.037 38.479 1.00 34.56 482 PHE A C 1
ATOM 3719 O O . PHE A 1 502 ? 6.067 -81.355 38.775 1.00 35.77 482 PHE A O 1
ATOM 3727 N N . GLN A 1 503 ? 3.880 -81.509 38.289 1.00 32.73 483 GLN A N 1
ATOM 3728 C CA . GLN A 1 503 ? 3.655 -80.059 38.428 1.00 33.03 483 GLN A CA 1
ATOM 3729 C C . GLN A 1 503 ? 3.854 -79.492 39.843 1.00 34.40 483 GLN A C 1
ATOM 3730 O O . GLN A 1 503 ? 4.279 -78.327 40.000 1.00 34.52 483 GLN A O 1
ATOM 3736 N N . GLU A 1 504 ? 3.516 -80.276 40.866 1.00 36.37 484 GLU A N 1
ATOM 3737 C CA . GLU A 1 504 ? 3.737 -79.851 42.264 1.00 38.03 484 GLU A CA 1
ATOM 3738 C C . GLU A 1 504 ? 5.230 -79.627 42.489 1.00 38.89 484 GLU A C 1
ATOM 3739 O O . GLU A 1 504 ? 5.678 -78.566 42.944 1.00 39.64 484 GLU A O 1
ATOM 3745 N N . MET A 1 505 ? 5.995 -80.663 42.162 1.00 38.63 485 MET A N 1
ATOM 3746 C CA . MET A 1 505 ? 7.428 -80.701 42.410 1.00 39.38 485 MET A CA 1
ATOM 3747 C C . MET A 1 505 ? 8.226 -79.711 41.557 1.00 39.65 485 MET A C 1
ATOM 3748 O O . MET A 1 505 ? 9.192 -79.127 42.054 1.00 40.32 485 MET A O 1
ATOM 3753 N N . TYR A 1 506 ? 7.835 -79.511 40.296 1.00 38.89 486 TYR A N 1
ATOM 3754 C CA . TYR A 1 506 ? 8.644 -78.694 39.374 1.00 37.54 486 TYR A CA 1
ATOM 3755 C C . TYR A 1 506 ? 8.057 -77.353 38.931 1.00 37.09 486 TYR A C 1
ATOM 3756 O O . TYR A 1 506 ? 8.791 -76.525 38.398 1.00 36.83 486 TYR A O 1
ATOM 3765 N N . PHE A 1 507 ? 6.759 -77.131 39.105 1.00 36.20 487 PHE A N 1
ATOM 3766 C CA . PHE A 1 507 ? 6.173 -75.853 38.728 1.00 36.37 487 PHE A CA 1
ATOM 3767 C C . PHE A 1 507 ? 5.525 -75.096 39.891 1.00 38.47 487 PHE A C 1
ATOM 3768 O O . PHE A 1 507 ? 4.671 -74.248 39.675 1.00 38.21 487 PHE A O 1
ATOM 3776 N N . GLU A 1 508 ? 5.967 -75.383 41.114 1.00 39.55 488 GLU A N 1
ATOM 3777 C CA . GLU A 1 508 ? 5.526 -74.650 42.309 1.00 41.11 488 GLU A CA 1
ATOM 3778 C C . GLU A 1 508 ? 4.014 -74.741 42.526 1.00 41.24 488 GLU A C 1
ATOM 3779 O O . GLU A 1 508 ? 3.366 -73.743 42.844 1.00 41.99 488 GLU A O 1
ATOM 3785 N N . GLY A 1 509 ? 3.468 -75.939 42.340 1.00 40.95 489 GLY A N 1
ATOM 3786 C CA . GLY A 1 509 ? 2.050 -76.207 42.569 1.00 40.39 489 GLY A CA 1
ATOM 3787 C C . GLY A 1 509 ? 1.072 -75.702 41.515 1.00 38.88 489 GLY A C 1
ATOM 3788 O O . GLY A 1 509 ? -0.138 -75.735 41.750 1.00 38.41 489 GLY A O 1
ATOM 3789 N N . ARG A 1 510 ? 1.570 -75.250 40.359 1.00 37.37 490 ARG A N 1
ATOM 3790 C CA A ARG A 1 510 ? 0.714 -74.713 39.293 0.50 36.59 490 ARG A CA 1
ATOM 3791 C CA B ARG A 1 510 ? 0.698 -74.715 39.297 0.50 36.48 490 ARG A CA 1
ATOM 3792 C C . ARG A 1 510 ? 0.040 -75.869 38.529 1.00 35.31 490 ARG A C 1
ATOM 3793 O O . ARG A 1 510 ? 0.508 -76.306 37.464 1.00 34.14 490 ARG A O 1
ATOM 3808 N N . ASN A 1 511 ? -1.065 -76.361 39.082 1.00 33.92 491 ASN A N 1
ATOM 3809 C CA . ASN A 1 511 ? -1.711 -77.561 38.563 1.00 32.37 491 ASN A CA 1
ATOM 3810 C C . ASN A 1 511 ? -3.040 -77.351 37.842 1.00 31.92 491 ASN A C 1
ATOM 3811 O O . ASN A 1 511 ? -3.899 -78.237 37.863 1.00 31.70 491 ASN A O 1
ATOM 3816 N N . SER A 1 512 ? -3.223 -76.225 37.161 1.00 31.01 492 SER A N 1
ATOM 3817 C CA . SER A 1 512 ? -4.550 -75.952 36.576 1.00 30.77 492 SER A CA 1
ATOM 3818 C C . SER A 1 512 ? -4.970 -76.970 35.491 1.00 29.45 492 SER A C 1
ATOM 3819 O O . SER A 1 512 ? -6.159 -77.150 35.258 1.00 30.05 492 SER A O 1
ATOM 3822 N N . SER A 1 513 ? -4.014 -77.648 34.848 1.00 27.52 493 SER A N 1
ATOM 3823 C CA . SER A 1 513 ? -4.335 -78.613 33.784 1.00 26.06 493 SER A CA 1
ATOM 3824 C C . SER A 1 513 ? -4.374 -80.079 34.266 1.00 24.90 493 SER A C 1
ATOM 3825 O O . SER A 1 513 ? -4.569 -80.989 33.458 1.00 22.68 493 SER A O 1
ATOM 3828 N N . THR A 1 514 ? -4.183 -80.309 35.572 1.00 24.53 494 THR A N 1
ATOM 3829 C CA . THR A 1 514 ? -4.299 -81.652 36.176 1.00 23.38 494 THR A CA 1
ATOM 3830 C C . THR A 1 514 ? -5.243 -81.722 37.407 1.00 23.98 494 THR A C 1
ATOM 3831 O O . THR A 1 514 ? -5.463 -82.805 37.967 1.00 21.78 494 THR A O 1
ATOM 3835 N N . TYR A 1 515 ? -5.795 -80.580 37.822 1.00 25.60 495 TYR A N 1
ATOM 3836 C CA . TYR A 1 515 ? -6.619 -80.507 39.033 1.00 27.29 495 TYR A CA 1
ATOM 3837 C C . TYR A 1 515 ? -7.604 -79.360 38.896 1.00 28.50 495 TYR A C 1
ATOM 3838 O O . TYR A 1 515 ? -7.233 -78.258 38.461 1.00 29.51 495 TYR A O 1
ATOM 3847 N N . TRP A 1 516 ? -8.857 -79.613 39.267 1.00 28.69 496 TRP A N 1
ATOM 3848 C CA . TRP A 1 516 ? -9.930 -78.634 39.058 1.00 29.20 496 TRP A CA 1
ATOM 3849 C C . TRP A 1 516 ? -10.715 -78.410 40.352 1.00 30.10 496 TRP A C 1
ATOM 3850 O O . TRP A 1 516 ? -11.941 -78.381 40.349 1.00 30.00 496 TRP A O 1
ATOM 3861 N N . ASN A 1 517 ? -9.983 -78.223 41.449 1.00 31.69 497 ASN A N 1
ATOM 3862 C CA . ASN A 1 517 ? -10.561 -77.929 42.768 1.00 33.19 497 ASN A CA 1
ATOM 3863 C C . ASN A 1 517 ? -11.542 -78.987 43.291 1.00 33.17 497 ASN A C 1
ATOM 3864 O O . ASN A 1 517 ? -12.471 -78.669 44.048 1.00 33.57 497 ASN A O 1
ATOM 3869 N N . GLY A 1 518 ? -11.314 -80.244 42.912 1.00 32.92 498 GLY A N 1
ATOM 3870 C CA . GLY A 1 518 ? -12.170 -81.351 43.339 1.00 31.98 498 GLY A CA 1
ATOM 3871 C C . GLY A 1 518 ? -13.288 -81.690 42.362 1.00 31.67 498 GLY A C 1
ATOM 3872 O O . GLY A 1 518 ? -13.990 -82.699 42.546 1.00 31.70 498 GLY A O 1
ATOM 3873 N N . TYR A 1 519 ? -13.467 -80.859 41.333 1.00 31.05 499 TYR A N 1
ATOM 3874 C CA . TYR A 1 519 ? -14.431 -81.153 40.278 1.00 31.06 499 TYR A CA 1
ATOM 3875 C C . TYR A 1 519 ? -14.141 -82.520 39.677 1.00 29.53 499 TYR A C 1
ATOM 3876 O O . TYR A 1 519 ? -12.978 -82.868 39.381 1.00 28.84 499 TYR A O 1
ATOM 3885 N N . THR A 1 520 ? -15.202 -83.307 39.519 1.00 28.17 500 THR A N 1
ATOM 3886 C CA . THR A 1 520 ? -15.097 -84.619 38.918 1.00 26.69 500 THR A CA 1
ATOM 3887 C C . THR A 1 520 ? -16.376 -85.020 38.212 1.00 25.69 500 THR A C 1
ATOM 3888 O O . THR A 1 520 ? -17.450 -84.479 38.490 1.00 26.72 500 THR A O 1
ATOM 3892 N N . SER A 1 521 ? -16.244 -85.979 37.301 1.00 24.22 501 SER A N 1
ATOM 3893 C CA . SER A 1 521 ? -17.400 -86.674 36.749 1.00 23.12 501 SER A CA 1
ATOM 3894 C C . SER A 1 521 ? -17.984 -87.682 37.747 1.00 22.17 501 SER A C 1
ATOM 3895 O O . SER A 1 521 ? -17.287 -88.158 38.634 1.00 22.73 501 SER A O 1
ATOM 3898 N N . GLN A 1 522 ? -19.252 -88.011 37.537 1.00 20.61 502 GLN A N 1
ATOM 3899 C CA . GLN A 1 522 ? -19.990 -88.976 38.336 1.00 19.58 502 GLN A CA 1
ATOM 3900 C C . GLN A 1 522 ? -19.921 -90.375 37.684 1.00 17.45 502 GLN A C 1
ATOM 3901 O O . GLN A 1 522 ? -20.833 -90.742 36.954 1.00 16.66 502 GLN A O 1
ATOM 3907 N N . PHE A 1 523 ? -18.855 -91.152 37.936 1.00 15.72 503 PHE A N 1
ATOM 3908 C CA . PHE A 1 523 ? -18.659 -92.407 37.186 1.00 14.55 503 PHE A CA 1
ATOM 3909 C C . PHE A 1 523 ? -19.725 -93.433 37.510 1.00 14.45 503 PHE A C 1
ATOM 3910 O O . PHE A 1 523 ? -20.184 -94.160 36.622 1.00 13.64 503 PHE A O 1
ATOM 3918 N N . LYS A 1 524 ? -20.154 -93.474 38.761 1.00 14.94 504 LYS A N 1
ATOM 3919 C CA . LYS A 1 524 ? -21.284 -94.324 39.108 1.00 15.52 504 LYS A CA 1
ATOM 3920 C C . LYS A 1 524 ? -22.527 -94.000 38.254 1.00 15.84 504 LYS A C 1
ATOM 3921 O O . LYS A 1 524 ? -23.135 -94.887 37.678 1.00 15.74 504 LYS A O 1
ATOM 3927 N N . LYS A 1 525 ? -22.871 -92.725 38.139 1.00 16.33 505 LYS A N 1
ATOM 3928 C CA . LYS A 1 525 ? -24.013 -92.311 37.315 1.00 16.86 505 LYS A CA 1
ATOM 3929 C C . LYS A 1 525 ? -23.790 -92.542 35.807 1.00 15.67 505 LYS A C 1
ATOM 3930 O O . LYS A 1 525 ? -24.724 -92.898 35.088 1.00 15.32 505 LYS A O 1
ATOM 3936 N N . ILE A 1 526 ? -22.561 -92.341 35.329 1.00 14.54 506 ILE A N 1
ATOM 3937 C CA . ILE A 1 526 ? -22.240 -92.646 33.941 1.00 13.96 506 ILE A CA 1
ATOM 3938 C C . ILE A 1 526 ? -22.409 -94.147 33.657 1.00 13.67 506 ILE A C 1
ATOM 3939 O O . ILE A 1 526 ? -23.008 -94.528 32.643 1.00 13.89 506 ILE A O 1
ATOM 3944 N N . GLY A 1 527 ? -21.942 -94.987 34.567 1.00 13.44 507 GLY A N 1
ATOM 3945 C CA . GLY A 1 527 ? -22.110 -96.447 34.401 1.00 13.38 507 GLY A CA 1
ATOM 3946 C C . GLY A 1 527 ? -23.589 -96.795 34.315 1.00 13.78 507 GLY A C 1
ATOM 3947 O O . GLY A 1 527 ? -24.028 -97.508 33.414 1.00 13.51 507 GLY A O 1
ATOM 3948 N N . GLU A 1 528 ? -24.368 -96.265 35.253 1.00 14.57 508 GLU A N 1
ATOM 3949 C CA . GLU A 1 528 ? -25.803 -96.541 35.261 1.00 15.16 508 GLU A CA 1
ATOM 3950 C C . GLU A 1 528 ? -26.483 -96.054 33.978 1.00 15.22 508 GLU A C 1
ATOM 3951 O O . GLU A 1 528 ? -27.372 -96.707 33.471 1.00 15.09 508 GLU A O 1
ATOM 3957 N N . ALA A 1 529 ? -26.069 -94.896 33.469 1.00 15.11 509 ALA A N 1
ATOM 3958 C CA . ALA A 1 529 ? -26.626 -94.322 32.236 1.00 15.53 509 ALA A CA 1
ATOM 3959 C C . ALA A 1 529 ? -26.381 -95.249 31.050 1.00 15.02 509 ALA A C 1
ATOM 3960 O O . ALA A 1 529 ? -27.205 -95.317 30.121 1.00 15.53 509 ALA A O 1
ATOM 3962 N N . TYR A 1 530 ? -25.264 -95.971 31.108 1.00 14.50 510 TYR A N 1
ATOM 3963 C CA . TYR A 1 530 ? -24.904 -96.995 30.135 1.00 14.52 510 TYR A CA 1
ATOM 3964 C C . TYR A 1 530 ? -25.453 -98.381 30.487 1.00 15.34 510 TYR A C 1
ATOM 3965 O O . TYR A 1 530 ? -25.060 -99.385 29.886 1.00 15.87 510 TYR A O 1
ATOM 3974 N N . ARG A 1 531 ? -26.377 -98.429 31.441 1.00 16.22 511 ARG A N 1
ATOM 3975 C CA . ARG A 1 531 ? -27.016 -99.682 31.882 1.00 17.02 511 ARG A CA 1
ATOM 3976 C C . ARG A 1 531 ? -26.052 -100.716 32.462 1.00 16.36 511 ARG A C 1
ATOM 3977 O O . ARG A 1 531 ? -26.321 -101.928 32.417 1.00 16.80 511 ARG A O 1
ATOM 3985 N N . VAL A 1 532 ? -24.961 -100.242 33.055 1.00 15.09 512 VAL A N 1
ATOM 3986 C CA . VAL A 1 532 ? -24.037 -101.100 33.794 1.00 14.53 512 VAL A CA 1
ATOM 3987 C C . VAL A 1 532 ? -24.305 -100.871 35.274 1.00 14.77 512 VAL A C 1
ATOM 3988 O O . VAL A 1 532 ? -24.259 -99.712 35.740 1.00 14.93 512 VAL A O 1
ATOM 3992 N N . GLU A 1 533 ? -24.608 -101.953 35.996 1.00 14.94 513 GLU A N 1
ATOM 3993 C CA . GLU A 1 533 ? -24.767 -101.889 37.436 1.00 15.30 513 GLU A CA 1
ATOM 3994 C C . GLU A 1 533 ? -23.543 -101.196 38.046 1.00 15.16 513 GLU A C 1
ATOM 3995 O O . GLU A 1 533 ? -22.412 -101.581 37.764 1.00 14.19 513 GLU A O 1
ATOM 4001 N N . SER A 1 534 ? -23.776 -100.182 38.876 1.00 15.36 514 SER A N 1
ATOM 4002 C CA . SER A 1 534 ? -22.670 -99.391 39.405 1.00 15.73 514 SER A CA 1
ATOM 4003 C C . SER A 1 534 ? -22.845 -99.111 40.886 1.00 16.43 514 SER A C 1
ATOM 4004 O O . SER A 1 534 ? -23.956 -99.039 41.395 1.00 17.00 514 SER A O 1
ATOM 4007 N N . LYS A 1 535 ? -21.713 -98.931 41.562 1.00 16.84 515 LYS A N 1
ATOM 4008 C CA . LYS A 1 535 ? -21.658 -98.722 42.995 1.00 18.10 515 LYS A CA 1
ATOM 4009 C C . LYS A 1 535 ? -20.620 -97.679 43.332 1.00 17.69 515 LYS A C 1
ATOM 4010 O O . LYS A 1 535 ? -19.545 -97.655 42.714 1.00 16.67 515 LYS A O 1
ATOM 4016 N N . THR A 1 536 ? -20.926 -96.866 44.346 1.00 18.27 516 THR A N 1
ATOM 4017 C CA . THR A 1 536 ? -19.959 -95.959 44.953 1.00 18.45 516 THR A CA 1
ATOM 4018 C C . THR A 1 536 ? -19.267 -96.737 46.038 1.00 18.37 516 THR A C 1
ATOM 4019 O O . THR A 1 536 ? -19.919 -97.376 46.854 1.00 19.08 516 THR A O 1
ATOM 4023 N N . ILE A 1 537 ? -17.940 -96.652 46.054 1.00 17.43 517 ILE A N 1
ATOM 4024 C CA . ILE A 1 537 ? -17.143 -97.374 47.043 1.00 17.16 517 ILE A CA 1
ATOM 4025 C C . ILE A 1 537 ? -16.323 -96.380 47.852 1.00 17.50 517 ILE A C 1
ATOM 4026 O O . ILE A 1 537 ? -15.423 -95.743 47.317 1.00 16.40 517 ILE A O 1
ATOM 4031 N N . ILE A 1 538 ? -16.647 -96.263 49.145 1.00 18.04 518 ILE A N 1
ATOM 4032 C CA . ILE A 1 538 ? -15.965 -95.344 50.053 1.00 19.35 518 ILE A CA 1
ATOM 4033 C C . ILE A 1 538 ? -15.015 -96.073 51.033 1.00 19.20 518 ILE A C 1
ATOM 4034 O O . ILE A 1 538 ? -14.008 -95.513 51.470 1.00 19.87 518 ILE A O 1
ATOM 4039 N N . SER A 1 539 ? -15.323 -97.325 51.370 1.00 19.08 519 SER A N 1
ATOM 4040 C CA . SER A 1 539 ? -14.601 -98.059 52.400 1.00 19.10 519 SER A CA 1
ATOM 4041 C C . SER A 1 539 ? -14.079 -99.397 51.895 1.00 18.91 519 SER A C 1
ATOM 4042 O O . SER A 1 539 ? -14.549 -99.904 50.883 1.00 17.82 519 SER A O 1
ATOM 4045 N N . MET A 1 540 ? -13.147 -99.984 52.642 1.00 19.56 520 MET A N 1
ATOM 4046 C CA . MET A 1 540 ? -12.629 -101.317 52.320 1.00 19.98 520 MET A CA 1
ATOM 4047 C C . MET A 1 540 ? -13.704 -102.402 52.403 1.00 19.14 520 MET A C 1
ATOM 4048 O O . MET A 1 540 ? -13.712 -103.352 51.601 1.00 19.10 520 MET A O 1
ATOM 4053 N N . GLN A 1 541 ? -14.621 -102.267 53.354 1.00 18.52 521 GLN A N 1
ATOM 4054 C CA . GLN A 1 541 ? -15.721 -103.219 53.459 1.00 18.42 521 GLN A CA 1
ATOM 4055 C C . GLN A 1 541 ? -16.597 -103.187 52.200 1.00 17.83 521 GLN A C 1
ATOM 4056 O O . GLN A 1 541 ? -16.956 -104.230 51.651 1.00 17.55 521 GLN A O 1
ATOM 4062 N N . ALA A 1 542 ? -16.933 -101.991 51.735 1.00 17.41 522 ALA A N 1
ATOM 4063 C CA . ALA A 1 542 ? -17.726 -101.860 50.502 1.00 17.00 522 ALA A CA 1
ATOM 4064 C C . ALA A 1 542 ? -16.999 -102.460 49.307 1.00 16.30 522 ALA A C 1
ATOM 4065 O O . ALA A 1 542 ? -17.619 -103.092 48.432 1.00 15.99 522 ALA A O 1
ATOM 4067 N N . PHE A 1 543 ? -15.691 -102.235 49.242 1.00 15.83 523 PHE A N 1
ATOM 4068 C CA . PHE A 1 543 ? -14.876 -102.747 48.152 1.00 15.52 523 PHE A CA 1
ATOM 4069 C C . PHE A 1 543 ? -14.914 -104.270 48.157 1.00 15.85 523 PHE A C 1
ATOM 4070 O O . PHE A 1 543 ? -15.192 -104.912 47.132 1.00 15.30 523 PHE A O 1
ATOM 4078 N N . SER A 1 544 ? -14.640 -104.832 49.327 1.00 16.69 524 SER A N 1
ATOM 4079 C CA . SER A 1 544 ? -14.606 -106.293 49.497 1.00 17.45 524 SER A CA 1
ATOM 4080 C C . SER A 1 544 ? -15.952 -106.947 49.165 1.00 17.88 524 SER A C 1
ATOM 4081 O O . SER A 1 544 ? -16.019 -107.944 48.439 1.00 17.87 524 SER A O 1
ATOM 4084 N N . SER A 1 545 ? -17.017 -106.376 49.685 1.00 18.21 525 SER A N 1
ATOM 4085 C CA . SER A 1 545 ? -18.367 -106.851 49.406 1.00 18.79 525 SER A CA 1
ATOM 4086 C C . SER A 1 545 ? -18.695 -106.834 47.912 1.00 17.94 525 SER A C 1
ATOM 4087 O O . SER A 1 545 ? -19.307 -107.789 47.386 1.00 17.77 525 SER A O 1
ATOM 4090 N N . ALA A 1 546 ? -18.333 -105.748 47.233 1.00 17.50 526 ALA A N 1
ATOM 4091 C CA . ALA A 1 546 ? -18.610 -105.613 45.797 1.00 17.10 526 ALA A CA 1
ATOM 4092 C C . ALA A 1 546 ? -17.804 -106.608 44.965 1.00 16.79 526 ALA A C 1
ATOM 4093 O O . ALA A 1 546 ? -18.334 -107.209 44.021 1.00 16.17 526 ALA A O 1
ATOM 4095 N N . LEU A 1 547 ? -16.533 -106.778 45.310 1.00 17.04 527 LEU A N 1
ATOM 4096 C CA . LEU A 1 547 ? -15.702 -107.782 44.624 1.00 17.26 527 LEU A CA 1
ATOM 4097 C C . LEU A 1 547 ? -16.239 -109.189 44.802 1.00 17.55 527 LEU A C 1
ATOM 4098 O O . LEU A 1 547 ? -16.265 -109.972 43.853 1.00 16.97 527 LEU A O 1
ATOM 4103 N N . GLU A 1 548 ? -16.631 -109.522 46.037 1.00 18.24 528 GLU A N 1
ATOM 4104 C CA . GLU A 1 548 ? -17.199 -110.824 46.348 1.00 19.49 528 GLU A CA 1
ATOM 4105 C C . GLU A 1 548 ? -18.441 -111.042 45.516 1.00 18.89 528 GLU A C 1
ATOM 4106 O O . GLU A 1 548 ? -18.606 -112.114 44.962 1.00 18.62 528 GLU A O 1
ATOM 4112 N N . SER A 1 549 ? -19.268 -110.002 45.371 1.00 18.64 529 SER A N 1
ATOM 4113 C CA A SER A 1 549 ? -20.467 -110.085 44.536 0.50 18.52 529 SER A CA 1
ATOM 4114 C CA B SER A 1 549 ? -20.465 -110.089 44.538 0.50 18.29 529 SER A CA 1
ATOM 4115 C C . SER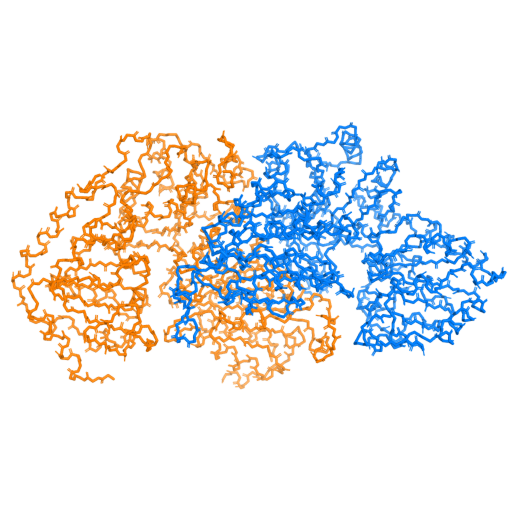 A 1 549 ? -20.124 -110.382 43.087 1.00 17.73 529 SER A C 1
ATOM 4116 O O . SER A 1 549 ? -20.758 -111.240 42.455 1.00 18.01 529 SER A O 1
ATOM 4121 N N . PHE A 1 550 ? -19.146 -109.650 42.549 1.00 16.34 530 PHE A N 1
ATOM 4122 C CA . PHE A 1 550 ? -18.714 -109.858 41.166 1.00 15.88 530 PHE A CA 1
ATOM 4123 C C . PHE A 1 550 ? -18.205 -111.271 40.967 1.00 16.56 530 PHE A C 1
ATOM 4124 O O . PHE A 1 550 ? -18.570 -111.926 39.998 1.00 16.30 530 PHE A O 1
ATOM 4132 N N . LEU A 1 551 ? -17.344 -111.737 41.871 1.00 16.98 531 LEU A N 1
ATOM 4133 C CA . LEU A 1 551 ? -16.751 -113.078 41.734 1.00 17.95 531 LEU A CA 1
ATOM 4134 C C . LEU A 1 551 ? -17.802 -114.180 41.858 1.00 18.61 531 LEU A C 1
ATOM 4135 O O . LEU A 1 551 ? -17.730 -115.187 41.145 1.00 19.33 531 LEU A O 1
ATOM 4140 N N . GLU A 1 552 ? -18.805 -113.977 42.713 1.00 19.25 532 GLU A N 1
ATOM 4141 C CA . GLU A 1 552 ? -19.934 -114.914 42.848 1.00 20.59 532 GLU A CA 1
ATOM 4142 C C . GLU A 1 552 ? -20.782 -115.015 41.590 1.00 19.95 532 GLU A C 1
ATOM 4143 O O . GLU A 1 552 ? -21.207 -116.104 41.198 1.00 19.96 532 GLU A O 1
ATOM 4149 N N . SER A 1 553 ? -21.051 -113.860 40.982 1.00 18.87 533 SER A N 1
ATOM 4150 C CA A SER A 1 553 ? -21.884 -113.777 39.793 0.70 18.99 533 SER A CA 1
ATOM 4151 C CA B SER A 1 553 ? -21.885 -113.784 39.786 0.30 18.65 533 SER A CA 1
ATOM 4152 C C . SER A 1 553 ? -21.268 -112.762 38.823 1.00 17.93 533 SER A C 1
ATOM 4153 O O . SER A 1 553 ? -21.705 -111.626 38.763 1.00 17.35 533 SER A O 1
ATOM 4158 N N . PRO A 1 554 ? -20.231 -113.180 38.067 1.00 17.56 534 PRO A N 1
ATOM 4159 C CA . PRO A 1 554 ? -19.595 -112.239 37.133 1.00 16.90 534 PRO A CA 1
ATOM 4160 C C . PRO A 1 554 ? -20.601 -111.664 36.132 1.00 16.65 534 PRO A C 1
ATOM 4161 O O . PRO A 1 554 ? -21.488 -112.387 35.642 1.00 17.51 534 PRO A O 1
ATOM 4165 N N . ARG A 1 555 ? -20.492 -110.366 35.863 1.00 15.67 535 ARG A N 1
ATOM 4166 C CA . ARG A 1 555 ? -21.515 -109.622 35.152 1.00 15.46 535 ARG A CA 1
ATOM 4167 C C . ARG A 1 555 ? -20.980 -108.206 35.024 1.00 14.59 535 ARG A C 1
ATOM 4168 O O . ARG A 1 555 ? -20.031 -107.856 35.739 1.00 13.93 535 ARG A O 1
ATOM 4176 N N . PRO A 1 556 ? -21.539 -107.411 34.106 1.00 14.31 536 PRO A N 1
ATOM 4177 C CA . PRO A 1 556 ? -21.129 -106.016 33.979 1.00 14.14 536 PRO A CA 1
ATOM 4178 C C . PRO A 1 556 ? -21.294 -105.291 35.314 1.00 14.18 536 PRO A C 1
ATOM 4179 O O . PRO A 1 556 ? -22.363 -105.312 35.919 1.00 14.72 536 PRO A O 1
ATOM 4183 N N . LEU A 1 557 ? -20.218 -104.672 35.781 1.00 13.94 537 LEU A N 1
ATOM 4184 C CA . LEU A 1 557 ? -20.264 -103.993 37.067 1.00 13.96 537 LEU A CA 1
ATOM 4185 C C . LEU A 1 557 ? -19.236 -102.868 37.046 1.00 13.82 537 LEU A C 1
ATOM 4186 O O . LEU A 1 557 ? -18.146 -103.034 36.505 1.00 13.94 537 LEU A O 1
ATOM 4191 N N . LEU A 1 558 ? -19.594 -101.711 37.607 1.00 13.53 538 LEU A N 1
ATOM 4192 C CA . LEU A 1 558 ? -18.654 -100.597 37.741 1.00 12.97 538 LEU A CA 1
ATOM 4193 C C . LEU A 1 558 ? -18.579 -100.128 39.190 1.00 13.20 538 LEU A C 1
ATOM 4194 O O . LEU A 1 558 ? -19.610 -99.975 39.843 1.00 13.50 538 LEU A O 1
ATOM 4199 N N . LEU A 1 559 ? -17.349 -99.927 39.669 1.00 12.86 539 LEU A N 1
ATOM 4200 C CA . LEU A 1 559 ? -17.095 -99.451 41.027 1.00 13.55 539 LEU A CA 1
ATOM 4201 C C . LEU A 1 559 ? -16.368 -98.118 40.955 1.00 13.32 539 LEU A C 1
ATOM 4202 O O . LEU A 1 559 ? -15.315 -98.023 40.336 1.00 13.43 539 LEU A O 1
ATOM 4207 N N . GLU A 1 560 ? -16.948 -97.075 41.544 1.00 13.99 540 GLU A N 1
ATOM 4208 C CA . GLU A 1 560 ? -16.254 -95.796 41.571 1.00 14.42 540 GLU A CA 1
ATOM 4209 C C . GLU A 1 560 ? -15.651 -95.721 42.946 1.00 14.38 540 GLU A C 1
ATOM 4210 O O . GLU A 1 560 ? -16.417 -95.585 43.910 1.00 14.90 540 GLU A O 1
ATOM 4216 N N . VAL A 1 561 ? -14.318 -95.838 43.037 1.00 14.38 541 VAL A N 1
ATOM 4217 C CA . VAL A 1 561 ? -13.645 -95.813 44.347 1.00 14.59 541 VAL A CA 1
ATOM 4218 C C . VAL A 1 561 ? -13.162 -94.399 44.654 1.00 14.78 541 VAL A C 1
ATOM 4219 O O . VAL A 1 561 ? -12.381 -93.828 43.920 1.00 14.61 541 VAL A O 1
ATOM 4223 N N . SER A 1 562 ? -13.653 -93.830 45.755 1.00 15.72 542 SER A N 1
ATOM 4224 C CA A SER A 1 562 ? -13.325 -92.466 46.121 0.70 16.23 542 SER A CA 1
ATOM 4225 C CA B SER A 1 562 ? -13.341 -92.454 46.134 0.30 16.18 542 SER A CA 1
ATOM 4226 C C . SER A 1 562 ? -11.954 -92.395 46.757 1.00 16.38 542 SER A C 1
ATOM 4227 O O . SER A 1 562 ? -11.755 -92.925 47.851 1.00 16.82 542 SER A O 1
ATOM 4232 N N . MET A 1 563 ? -11.022 -91.731 46.065 1.00 16.73 543 MET A N 1
ATOM 4233 C CA A MET A 1 563 ? -9.590 -91.765 46.420 0.70 16.86 543 MET A CA 1
ATOM 4234 C CA B MET A 1 563 ? -9.594 -91.768 46.419 0.30 16.96 543 MET A CA 1
ATOM 4235 C C . MET A 1 563 ? -8.905 -90.403 46.270 1.00 17.25 543 MET A C 1
ATOM 4236 O O . MET A 1 563 ? -7.785 -90.307 45.754 1.00 16.60 543 MET A O 1
ATOM 4245 N N . SER A 1 564 ? -9.568 -89.350 46.749 1.00 17.93 544 SER A N 1
ATOM 4246 C CA . SER A 1 564 ? -9.093 -87.957 46.604 1.00 18.96 544 SER A CA 1
ATOM 4247 C C . SER A 1 564 ? -7.692 -87.706 47.206 1.00 18.95 544 SER A C 1
ATOM 4248 O O . SER A 1 564 ? -6.953 -86.860 46.698 1.00 19.64 544 SER A O 1
ATOM 4251 N N . ASP A 1 565 ? -7.300 -88.452 48.235 1.00 19.07 545 ASP A N 1
ATOM 4252 C CA . ASP A 1 565 ? -5.980 -88.240 48.859 1.00 19.33 545 ASP A CA 1
ATOM 4253 C C . ASP A 1 565 ? -4.866 -89.099 48.250 1.00 19.23 545 ASP A C 1
ATOM 4254 O O . ASP A 1 565 ? -3.718 -89.012 48.656 1.00 18.96 545 ASP A O 1
ATOM 4259 N N . ALA A 1 566 ? -5.206 -89.902 47.246 1.00 18.38 546 ALA A N 1
ATOM 4260 C CA . ALA A 1 566 ? -4.273 -90.883 46.700 1.00 18.48 546 ALA A CA 1
ATOM 4261 C C . ALA A 1 566 ? -3.652 -90.356 45.422 1.00 18.52 546 ALA A C 1
ATOM 4262 O O . ALA A 1 566 ? -4.136 -90.651 44.323 1.00 17.32 546 ALA A O 1
ATOM 4264 N N . ARG A 1 567 ? -2.586 -89.570 45.549 1.00 20.02 547 ARG A N 1
ATOM 4265 C CA . ARG A 1 567 ? -2.025 -88.914 44.363 1.00 21.24 547 ARG A CA 1
ATOM 4266 C C . ARG A 1 567 ? -0.527 -89.117 44.165 1.00 20.50 547 ARG A C 1
ATOM 4267 O O . ARG A 1 567 ? 0.153 -88.245 43.622 1.00 20.88 547 ARG A O 1
ATOM 4275 N N . GLU A 1 568 ? -0.024 -90.284 44.560 1.00 19.20 548 GLU A N 1
ATOM 4276 C CA . GLU A 1 568 ? 1.376 -90.611 44.298 1.00 18.60 548 GLU A CA 1
ATOM 4277 C C . GLU A 1 568 ? 1.570 -92.094 44.474 1.00 17.36 548 GLU A C 1
ATOM 4278 O O . GLU A 1 568 ? 0.676 -92.788 44.979 1.00 16.54 548 GLU A O 1
ATOM 4284 N N . CYS A 1 569 ? 2.731 -92.566 44.030 1.00 16.55 549 CYS A N 1
ATOM 4285 C CA . CYS A 1 569 ? 3.128 -93.947 44.210 1.00 16.54 549 CYS A CA 1
ATOM 4286 C C . CYS A 1 569 ? 4.262 -93.981 45.205 1.00 16.49 549 CYS A C 1
ATOM 4287 O O . CYS A 1 569 ? 5.110 -93.096 45.220 1.00 16.89 549 CYS A O 1
ATOM 4290 N N . ARG A 1 570 ? 4.239 -95.012 46.028 1.00 16.10 550 ARG A N 1
ATOM 4291 C CA . ARG A 1 570 ? 5.305 -95.297 46.978 1.00 16.40 550 ARG A CA 1
ATOM 4292 C C . ARG A 1 570 ? 5.492 -96.813 46.939 1.00 16.09 550 ARG A C 1
ATOM 4293 O O . ARG A 1 570 ? 4.544 -97.528 47.259 1.00 16.58 550 ARG A O 1
ATOM 4301 N N . PRO A 1 571 ? 6.643 -97.341 46.521 1.00 15.78 551 PRO A N 1
ATOM 4302 C CA . PRO A 1 571 ? 7.839 -96.597 46.165 1.00 15.98 551 PRO A CA 1
ATOM 4303 C C . PRO A 1 571 ? 7.826 -95.910 44.794 1.00 16.29 551 PRO A C 1
ATOM 4304 O O . PRO A 1 571 ? 7.045 -96.267 43.913 1.00 15.64 551 PRO A O 1
ATOM 4308 N N . ARG A 1 572 ? 8.701 -94.923 44.648 1.00 17.34 552 ARG A N 1
ATOM 4309 C CA . ARG A 1 572 ? 8.916 -94.252 43.384 1.00 17.75 552 ARG A CA 1
ATOM 4310 C C . ARG A 1 572 ? 10.374 -93.841 43.297 1.00 18.98 552 ARG A C 1
ATOM 4311 O O . ARG A 1 572 ? 11.057 -93.815 44.296 1.00 19.80 552 ARG A O 1
ATOM 4319 N N . LEU A 1 573 ? 10.849 -93.510 42.100 1.00 19.82 553 LEU A N 1
ATOM 4320 C CA . LEU A 1 573 ? 12.233 -93.116 41.949 1.00 20.81 553 LEU A CA 1
ATOM 4321 C C . LEU A 1 573 ? 12.290 -91.634 41.608 1.00 22.26 553 LEU A C 1
ATOM 4322 O O . LEU A 1 573 ? 11.766 -91.224 40.576 1.00 22.21 553 LEU A O 1
ATOM 4327 N N . GLU A 1 574 ? 12.969 -90.859 42.456 1.00 25.08 554 GLU A N 1
ATOM 4328 C CA . GLU A 1 574 ? 13.063 -89.416 42.300 1.00 27.09 554 GLU A CA 1
ATOM 4329 C C . GLU A 1 574 ? 14.361 -89.281 41.572 1.00 28.70 554 GLU A C 1
ATOM 4330 O O . GLU A 1 574 ? 15.436 -89.612 42.122 1.00 27.81 554 GLU A O 1
ATOM 4336 N N A TYR A 1 575 ? 14.269 -88.796 40.338 0.80 29.50 555 TYR A N 1
ATOM 4337 N N B TYR A 1 575 ? 14.264 -88.790 40.337 0.20 28.23 555 TYR A N 1
ATOM 4338 C CA A TYR A 1 575 ? 15.176 -89.257 39.302 0.80 29.80 555 TYR A CA 1
ATOM 4339 C CA B TYR A 1 575 ? 15.132 -89.249 39.265 0.20 28.14 555 TYR A CA 1
ATOM 4340 C C A TYR A 1 575 ? 16.584 -88.744 39.389 0.80 28.94 555 TYR A C 1
ATOM 4341 C C B TYR A 1 575 ? 16.561 -88.734 39.347 0.20 28.13 555 TYR A C 1
ATOM 4342 O O A TYR A 1 575 ? 16.878 -87.731 40.024 0.80 31.50 555 TYR A O 1
ATOM 4343 O O B TYR A 1 575 ? 16.845 -87.700 39.954 0.20 29.23 555 TYR A O 1
ATOM 4360 N N . GLY A 1 576 ? 17.447 -89.516 38.741 1.00 28.11 556 GLY A N 1
ATOM 4361 C CA . GLY A 1 576 ? 18.845 -89.396 38.878 1.00 26.47 556 GLY A CA 1
ATOM 4362 C C . GLY A 1 576 ? 19.269 -90.482 39.847 1.00 24.56 556 GLY A C 1
ATOM 4363 O O . GLY A 1 576 ? 20.375 -90.962 39.694 1.00 25.87 556 GLY A O 1
ATOM 4364 N N . ARG A 1 577 ? 18.443 -90.884 40.836 1.00 22.37 557 ARG A N 1
ATOM 4365 C CA . ARG A 1 577 ? 18.957 -91.799 41.861 1.00 20.85 557 ARG A CA 1
ATOM 4366 C C . ARG A 1 577 ? 18.998 -93.234 41.346 1.00 19.23 557 ARG A C 1
ATOM 4367 O O . ARG A 1 577 ? 18.325 -93.585 40.355 1.00 18.09 557 ARG A O 1
ATOM 4375 N N . ALA A 1 578 ? 19.804 -94.040 42.030 1.00 18.65 558 ALA A N 1
ATOM 4376 C CA . ALA A 1 578 ? 19.909 -95.473 41.757 1.00 17.96 558 ALA A CA 1
ATOM 4377 C C . ALA A 1 578 ? 18.618 -96.168 42.098 1.00 17.52 558 ALA A C 1
ATOM 4378 O O . ALA A 1 578 ? 17.855 -95.694 42.940 1.00 17.69 558 ALA A O 1
ATOM 4380 N N . ILE A 1 579 ? 18.376 -97.310 41.454 1.00 17.05 559 ILE A N 1
ATOM 4381 C CA . ILE A 1 579 ? 17.090 -97.997 41.596 1.00 17.14 559 ILE A CA 1
ATOM 4382 C C . ILE A 1 579 ? 16.858 -98.625 42.965 1.00 17.61 559 ILE A C 1
ATOM 4383 O O . ILE A 1 579 ? 15.724 -98.980 43.277 1.00 17.37 559 ILE A O 1
ATOM 4388 N N . ASP A 1 580 ? 17.915 -98.771 43.768 1.00 18.13 560 ASP A N 1
ATOM 4389 C CA . ASP A 1 580 ? 17.762 -99.230 45.143 1.00 19.06 560 ASP A CA 1
ATOM 4390 C C . ASP A 1 580 ? 17.662 -98.073 46.133 1.00 19.79 560 ASP A C 1
ATOM 4391 O O . ASP A 1 580 ? 17.856 -98.267 47.334 1.00 20.50 560 ASP A O 1
ATOM 4396 N N . GLN A 1 581 ? 17.322 -96.874 45.655 1.00 20.37 561 GLN A N 1
ATOM 4397 C CA . GLN A 1 581 ? 17.022 -95.780 46.607 1.00 21.86 561 GLN A CA 1
ATOM 4398 C C . GLN A 1 581 ? 15.785 -95.009 46.210 1.00 20.57 561 GLN A C 1
ATOM 4399 O O . GLN A 1 581 ? 15.755 -93.769 46.073 1.00 20.01 561 GLN A O 1
ATOM 4405 N N . GLN A 1 582 ? 14.730 -95.800 46.103 1.00 18.97 562 GLN A N 1
ATOM 4406 C CA . GLN A 1 582 ? 13.400 -95.288 45.900 1.00 18.25 562 GLN A CA 1
ATOM 4407 C C . GLN A 1 582 ? 12.943 -94.462 47.111 1.00 18.80 562 GLN A C 1
ATOM 4408 O O . GLN A 1 582 ? 13.422 -94.653 48.243 1.00 18.98 562 GLN A O 1
ATOM 4414 N N . SER A 1 583 ? 12.032 -93.541 46.827 1.00 18.93 563 SER A N 1
ATOM 4415 C CA . SER A 1 583 ? 11.376 -92.712 47.822 1.00 19.66 563 SER A CA 1
ATOM 4416 C C . SER A 1 583 ? 10.020 -93.322 48.134 1.00 19.70 563 SER A C 1
ATOM 4417 O O . SER A 1 583 ? 9.434 -93.992 47.293 1.00 19.18 563 SER A O 1
ATOM 4420 N N . PRO A 1 584 ? 9.489 -93.111 49.335 1.00 21.08 564 PRO A N 1
ATOM 4421 C CA . PRO A 1 584 ? 10.154 -92.446 50.441 1.00 22.48 564 PRO A CA 1
ATOM 4422 C C . PRO A 1 584 ? 11.365 -93.229 50.909 1.00 23.27 564 PRO A C 1
ATOM 4423 O O . PRO A 1 584 ? 11.364 -94.455 50.874 1.00 22.44 564 PRO A O 1
ATOM 4427 N N . ARG A 1 585 ? 12.407 -92.528 51.337 1.00 25.01 565 ARG A N 1
ATOM 4428 C CA . ARG A 1 585 ? 13.561 -93.202 51.919 1.00 26.51 565 ARG A CA 1
ATOM 4429 C C . ARG A 1 585 ? 13.339 -93.268 53.433 1.00 27.25 565 ARG A C 1
ATOM 4430 O O . ARG A 1 585 ? 13.974 -94.051 54.135 1.00 28.05 565 ARG A O 1
ATOM 4438 N N . MET B 1 21 ? 15.647 -65.443 27.010 1.00 30.76 1 MET B N 1
ATOM 4439 C CA . MET B 1 21 ? 14.251 -65.817 27.375 1.00 29.42 1 MET B CA 1
ATOM 4440 C C . MET B 1 21 ? 14.069 -67.342 27.200 1.00 26.68 1 MET B C 1
ATOM 4441 O O . MET B 1 21 ? 14.703 -67.970 26.339 1.00 26.66 1 MET B O 1
ATOM 4446 N N . LYS B 1 22 ? 13.245 -67.938 28.053 1.00 24.32 2 LYS B N 1
ATOM 4447 C CA . LYS B 1 22 ? 12.971 -69.380 27.989 1.00 22.32 2 LYS B CA 1
ATOM 4448 C C . LYS B 1 22 ? 12.230 -69.675 26.697 1.00 20.90 2 LYS B C 1
ATOM 4449 O O . LYS B 1 22 ? 11.307 -68.949 26.330 1.00 20.98 2 LYS B O 1
ATOM 4455 N N . ALA B 1 23 ? 12.612 -70.756 26.016 1.00 20.17 3 ALA B N 1
ATOM 4456 C CA . ALA B 1 23 ? 12.004 -71.116 24.717 1.00 18.89 3 ALA B CA 1
ATOM 4457 C C . ALA B 1 23 ? 10.480 -71.222 24.778 1.00 18.20 3 ALA B C 1
ATOM 4458 O O . ALA B 1 23 ? 9.779 -70.755 23.873 1.00 17.61 3 ALA B O 1
ATOM 4460 N N . SER B 1 24 ? 9.977 -71.856 25.832 1.00 17.77 4 SER B N 1
ATOM 4461 C CA . SER B 1 24 ? 8.524 -72.050 25.973 1.00 17.23 4 SER B CA 1
ATOM 4462 C C . SER B 1 24 ? 7.807 -70.700 26.137 1.00 17.65 4 SER B C 1
ATOM 4463 O O . SER B 1 24 ? 6.702 -70.518 25.634 1.00 17.28 4 SER B O 1
ATOM 4466 N N . ASP B 1 25 ? 8.471 -69.743 26.777 1.00 18.16 5 ASP B N 1
ATOM 4467 C CA . ASP B 1 25 ? 7.924 -68.383 26.875 1.00 18.42 5 ASP B CA 1
ATOM 4468 C C . ASP B 1 25 ? 7.919 -67.682 25.515 1.00 17.92 5 ASP B C 1
ATOM 4469 O O . ASP B 1 25 ? 6.963 -66.970 25.171 1.00 17.75 5 ASP B O 1
ATOM 4474 N N . ALA B 1 26 ? 8.973 -67.886 24.729 1.00 17.76 6 ALA B N 1
ATOM 4475 C CA . ALA B 1 26 ? 9.001 -67.416 23.347 1.00 17.57 6 ALA B CA 1
ATOM 4476 C C . ALA B 1 26 ? 7.869 -68.027 22.498 1.00 16.81 6 ALA B C 1
ATOM 4477 O O . ALA B 1 26 ? 7.222 -67.344 21.696 1.00 16.54 6 ALA B O 1
ATOM 4479 N N . VAL B 1 27 ? 7.596 -69.308 22.690 1.00 16.10 7 VAL B N 1
ATOM 4480 C CA . VAL B 1 27 ? 6.498 -69.953 21.956 1.00 15.68 7 VAL B CA 1
ATOM 4481 C C . VAL B 1 27 ? 5.173 -69.282 22.317 1.00 15.62 7 VAL B C 1
ATOM 4482 O O . VAL B 1 27 ? 4.380 -68.984 21.446 1.00 14.84 7 VAL B O 1
ATOM 4486 N N . ALA B 1 28 ? 4.957 -69.035 23.610 1.00 16.19 8 ALA B N 1
ATOM 4487 C CA . ALA B 1 28 ? 3.737 -68.376 24.062 1.00 16.72 8 ALA B CA 1
ATOM 4488 C C . ALA B 1 28 ? 3.590 -66.996 23.421 1.00 17.63 8 ALA B C 1
ATOM 4489 O O . ALA B 1 28 ? 2.524 -66.660 22.894 1.00 17.04 8 ALA B O 1
ATOM 4491 N N . LYS B 1 29 ? 4.661 -66.220 23.439 1.00 18.44 9 LYS B N 1
ATOM 4492 C CA . LYS B 1 29 ? 4.656 -64.901 22.817 1.00 19.72 9 LYS B CA 1
ATOM 4493 C C . LYS B 1 29 ? 4.332 -64.935 21.321 1.00 18.73 9 LYS B C 1
ATOM 4494 O O . LYS B 1 29 ? 3.540 -64.136 20.810 1.00 18.57 9 LYS B O 1
ATOM 4500 N N . ILE B 1 30 ? 4.939 -65.866 20.600 1.00 17.59 10 ILE B N 1
ATOM 4501 C CA . ILE B 1 30 ? 4.747 -65.972 19.157 1.00 16.96 10 ILE B CA 1
ATOM 4502 C C . ILE B 1 30 ? 3.316 -66.394 18.790 1.00 16.55 10 ILE B C 1
ATOM 4503 O O . ILE B 1 30 ? 2.723 -65.857 17.854 1.00 16.12 10 ILE B O 1
ATOM 4508 N N . LEU B 1 31 ? 2.760 -67.346 19.533 1.00 16.14 11 LEU B N 1
ATOM 4509 C CA . LEU B 1 31 ? 1.378 -67.757 19.291 1.00 16.48 11 LEU B CA 1
ATOM 4510 C C . LEU B 1 31 ? 0.440 -66.557 19.403 1.00 17.49 11 LEU B C 1
ATOM 4511 O O . LEU B 1 31 ? -0.376 -66.310 18.514 1.00 19.18 11 LEU B O 1
ATOM 4516 N N . ALA B 1 32 ? 0.579 -65.803 20.483 1.00 18.46 12 ALA B N 1
ATOM 4517 C CA . ALA B 1 32 ? -0.342 -64.693 20.751 1.00 19.71 12 ALA B CA 1
ATOM 4518 C C . ALA B 1 32 ? -0.181 -63.578 19.728 1.00 20.98 12 ALA B C 1
ATOM 4519 O O . ALA B 1 32 ? -1.154 -62.924 19.365 1.00 21.79 12 ALA B O 1
ATOM 4521 N N . ASP B 1 33 ? 1.044 -63.368 19.251 1.00 21.69 13 ASP B N 1
ATOM 4522 C CA . ASP B 1 33 ? 1.324 -62.280 18.296 1.00 23.16 13 ASP B CA 1
ATOM 4523 C C . ASP B 1 33 ? 0.859 -62.611 16.875 1.00 23.28 13 ASP B C 1
ATOM 4524 O O . ASP B 1 33 ? 0.866 -61.733 16.009 1.00 23.53 13 ASP B O 1
ATOM 4529 N N . ASN B 1 34 ? 0.476 -63.865 16.629 1.00 22.55 14 ASN B N 1
ATOM 4530 C CA . ASN B 1 34 ? 0.068 -64.307 15.294 1.00 23.26 14 ASN B CA 1
ATOM 4531 C C . ASN B 1 34 ? -1.368 -64.870 15.254 1.00 22.16 14 ASN B C 1
ATOM 4532 O O . ASN B 1 34 ? -1.724 -65.683 14.386 1.00 23.71 14 ASN B O 1
ATOM 4537 N N . ASN B 1 35 ? -2.171 -64.415 16.211 1.00 21.29 15 ASN B N 1
ATOM 4538 C CA . ASN B 1 35 ? -3.623 -64.670 16.255 1.00 21.04 15 ASN B CA 1
ATOM 4539 C C . ASN B 1 35 ? -3.991 -66.119 16.558 1.00 19.02 15 ASN B C 1
ATOM 4540 O O . ASN B 1 35 ? -5.068 -66.587 16.172 1.00 18.35 15 ASN B O 1
ATOM 4545 N N . VAL B 1 36 ? -3.105 -66.813 17.272 1.00 17.78 16 VAL B N 1
ATOM 4546 C CA . VAL B 1 36 ? -3.388 -68.156 17.746 1.00 16.82 16 VAL B CA 1
ATOM 4547 C C . VAL B 1 36 ? -3.867 -67.985 19.191 1.00 16.52 16 VAL B C 1
ATOM 4548 O O . VAL B 1 36 ? -3.078 -68.022 20.133 1.00 16.34 16 VAL B O 1
ATOM 4552 N N . LEU B 1 37 ? -5.177 -67.799 19.348 1.00 15.82 17 LEU B N 1
ATOM 4553 C CA . LEU B 1 37 ? -5.745 -67.215 20.573 1.00 15.63 17 LEU B CA 1
ATOM 4554 C C . LEU B 1 37 ? -6.520 -68.168 21.485 1.00 14.91 17 LEU B C 1
ATOM 4555 O O . LEU B 1 37 ? -6.848 -67.817 22.623 1.00 14.82 17 LEU B O 1
ATOM 4560 N N . TYR B 1 38 ? -6.778 -69.379 20.995 1.00 13.97 18 TYR B N 1
ATOM 4561 C CA . TYR B 1 38 ? -7.470 -70.393 21.789 1.00 13.90 18 TYR B CA 1
ATOM 4562 C C . TYR B 1 38 ? -6.781 -71.709 21.574 1.00 13.22 18 TYR B C 1
ATOM 4563 O O . TYR B 1 38 ? -6.518 -72.046 20.408 1.00 13.74 18 TYR B O 1
ATOM 4572 N N . GLY B 1 39 ? -6.485 -72.420 22.668 1.00 12.98 19 GLY B N 1
ATOM 4573 C CA . GLY B 1 39 ? -5.830 -73.729 22.605 1.00 12.43 19 GLY B CA 1
ATOM 4574 C C . GLY B 1 39 ? -6.546 -74.755 23.447 1.00 11.90 19 GLY B C 1
ATOM 4575 O O . GLY B 1 39 ? -7.226 -74.415 24.395 1.00 11.34 19 GLY B O 1
ATOM 4576 N N . PHE B 1 40 ? -6.345 -76.022 23.115 1.00 11.31 20 PHE B N 1
ATOM 4577 C CA . PHE B 1 40 ? -7.016 -77.133 23.781 1.00 11.32 20 PHE B CA 1
ATOM 4578 C C . PHE B 1 40 ? -5.988 -78.229 24.009 1.00 11.76 20 PHE B C 1
ATOM 4579 O O . PHE B 1 40 ? -5.124 -78.492 23.140 1.00 11.33 20 PHE B O 1
ATOM 4587 N N . GLU B 1 41 ? -6.059 -78.858 25.185 1.00 12.28 21 GLU B N 1
ATOM 4588 C CA A GLU B 1 41 ? -5.055 -79.860 25.572 0.30 12.67 21 GLU B CA 1
ATOM 4589 C CA B GLU B 1 41 ? -5.054 -79.838 25.559 0.70 12.69 21 GLU B CA 1
ATOM 4590 C C . GLU B 1 41 ? -5.608 -80.925 26.481 1.00 12.84 21 GLU B C 1
ATOM 4591 O O . GLU B 1 41 ? -6.589 -80.699 27.162 1.00 13.31 21 GLU B O 1
ATOM 4602 N N . LEU B 1 42 ? -4.933 -82.074 26.456 1.00 13.34 22 LEU B N 1
ATOM 4603 C CA . LEU B 1 42 ? -4.893 -83.025 27.550 1.00 13.58 22 LEU B CA 1
ATOM 4604 C C . LEU B 1 42 ? -3.397 -83.022 27.941 1.00 13.88 22 LEU B C 1
ATOM 4605 O O . LEU B 1 42 ? -2.495 -83.169 27.094 1.00 13.18 22 LEU B O 1
ATOM 4610 N N . ILE B 1 43 ? -3.126 -82.827 29.214 1.00 14.17 23 ILE B N 1
ATOM 4611 C CA . ILE B 1 43 ? -1.760 -82.622 29.661 1.00 14.90 23 ILE B CA 1
ATOM 4612 C C . ILE B 1 43 ? -0.909 -83.901 29.544 1.00 15.16 23 ILE B C 1
ATOM 4613 O O . ILE B 1 43 ? -1.422 -85.015 29.485 1.00 14.99 23 ILE B O 1
ATOM 4618 N N . GLY B 1 44 ? 0.404 -83.700 29.465 1.00 15.74 24 GLY B N 1
ATOM 4619 C CA . GLY B 1 44 ? 1.382 -84.768 29.646 1.00 15.97 24 GLY B CA 1
ATOM 4620 C C . GLY B 1 44 ? 2.712 -84.148 30.055 1.00 16.55 24 GLY B C 1
ATOM 4621 O O . GLY B 1 44 ? 2.887 -82.914 29.948 1.00 16.61 24 GLY B O 1
ATOM 4622 N N . GLY B 1 45 ? 3.629 -84.972 30.558 1.00 17.30 25 GLY B N 1
ATOM 4623 C CA . GLY B 1 45 ? 4.903 -84.456 31.071 1.00 17.58 25 GLY B CA 1
ATOM 4624 C C . GLY B 1 45 ? 5.633 -83.588 30.058 1.00 17.70 25 GLY B C 1
ATOM 4625 O O . GLY B 1 45 ? 6.234 -82.557 30.414 1.00 19.05 25 GLY B O 1
ATOM 4626 N N . MET B 1 46 ? 5.582 -84.010 28.799 1.00 17.15 26 MET B N 1
ATOM 4627 C CA . MET B 1 46 ? 6.371 -83.399 27.761 1.00 17.22 26 MET B CA 1
ATOM 4628 C C . MET B 1 46 ? 5.769 -82.090 27.227 1.00 16.03 26 MET B C 1
ATOM 4629 O O . MET B 1 46 ? 6.366 -81.475 26.340 1.00 15.56 26 MET B O 1
ATOM 4634 N N . ILE B 1 47 ? 4.627 -81.631 27.773 1.00 15.45 27 ILE B N 1
ATOM 4635 C CA . ILE B 1 47 ? 4.093 -80.313 27.374 1.00 15.23 27 ILE B CA 1
ATOM 4636 C C . ILE B 1 47 ? 3.839 -79.349 28.551 1.00 15.39 27 ILE B C 1
ATOM 4637 O O . ILE B 1 47 ? 3.288 -78.245 28.372 1.00 14.41 27 ILE B O 1
ATOM 4642 N N . THR B 1 48 ? 4.270 -79.751 29.743 1.00 16.36 28 THR B N 1
ATOM 4643 C CA . THR B 1 48 ? 4.067 -78.929 30.944 1.00 17.37 28 THR B CA 1
ATOM 4644 C C . THR B 1 48 ? 4.691 -77.541 30.776 1.00 18.03 28 THR B C 1
ATOM 4645 O O . THR B 1 48 ? 4.097 -76.550 31.163 1.00 18.24 28 THR B O 1
ATOM 4649 N N . HIS B 1 49 ? 5.902 -77.471 30.228 1.00 17.68 29 HIS B N 1
ATOM 4650 C CA . HIS B 1 49 ? 6.580 -76.172 30.076 1.00 18.08 29 HIS B CA 1
ATOM 4651 C C . HIS B 1 49 ? 5.835 -75.255 29.098 1.00 17.37 29 HIS B C 1
ATOM 4652 O O . HIS B 1 49 ? 5.739 -74.025 29.305 1.00 17.78 29 HIS B O 1
ATOM 4659 N N . LEU B 1 50 ? 5.311 -75.838 28.025 1.00 16.42 30 LEU B N 1
ATOM 4660 C CA . LEU B 1 50 ? 4.533 -75.092 27.048 1.00 16.51 30 LEU B CA 1
ATOM 4661 C C . LEU B 1 50 ? 3.228 -74.605 27.659 1.00 16.33 30 LEU B C 1
ATOM 4662 O O . LEU B 1 50 ? 2.898 -73.444 27.532 1.00 15.77 30 LEU B O 1
ATOM 4667 N N . VAL B 1 51 ? 2.491 -75.499 28.312 1.00 16.08 31 VAL B N 1
ATOM 4668 C CA . VAL B 1 51 ? 1.204 -75.144 28.917 1.00 16.68 31 VAL B CA 1
ATOM 4669 C C . VAL B 1 51 ? 1.396 -74.060 29.958 1.00 17.05 31 VAL B C 1
ATOM 4670 O O . VAL B 1 51 ? 0.660 -73.071 29.971 1.00 17.81 31 VAL B O 1
ATOM 4674 N N . ASP B 1 52 ? 2.392 -74.225 30.812 1.00 17.37 32 ASP B N 1
ATOM 4675 C CA A ASP B 1 52 ? 2.663 -73.233 31.853 0.50 17.68 32 ASP B CA 1
ATOM 4676 C CA B ASP B 1 52 ? 2.654 -73.245 31.858 0.50 17.86 32 ASP B CA 1
ATOM 4677 C C . ASP B 1 52 ? 2.979 -71.866 31.274 1.00 17.77 32 ASP B C 1
ATOM 4678 O O . ASP B 1 52 ? 2.421 -70.845 31.724 1.00 18.75 32 ASP B O 1
ATOM 4687 N N . SER B 1 53 ? 3.866 -71.815 30.276 1.00 17.73 33 SER B N 1
ATOM 4688 C CA . SER B 1 53 ? 4.225 -70.544 29.613 1.00 17.57 33 SER B CA 1
ATOM 4689 C C . SER B 1 53 ? 3.016 -69.880 28.952 1.00 17.59 33 SER B C 1
ATOM 4690 O O . SER B 1 53 ? 2.859 -68.644 28.989 1.00 17.81 33 SER B O 1
ATOM 4693 N N . ILE B 1 54 ? 2.137 -70.677 28.357 1.00 16.96 34 ILE B N 1
ATOM 4694 C CA . ILE B 1 54 ? 0.956 -70.123 27.696 1.00 17.32 34 ILE B CA 1
ATOM 4695 C C . ILE B 1 54 ? 0.011 -69.552 28.740 1.00 18.54 34 ILE B C 1
ATOM 4696 O O . ILE B 1 54 ? -0.396 -68.397 28.634 1.00 19.41 34 ILE B O 1
ATOM 4701 N N . ASN B 1 55 ? -0.314 -70.344 29.753 1.00 19.76 35 ASN B N 1
ATOM 4702 C CA . ASN B 1 55 ? -1.195 -69.842 30.813 1.00 20.74 35 ASN B CA 1
ATOM 4703 C C . ASN B 1 55 ? -0.663 -68.592 31.517 1.00 22.13 35 ASN B C 1
ATOM 4704 O O . ASN B 1 55 ? -1.445 -67.680 31.814 1.00 22.19 35 ASN B O 1
ATOM 4709 N N . LEU B 1 56 ? 0.646 -68.522 31.761 1.00 22.71 36 LEU B N 1
ATOM 4710 C CA . LEU B 1 56 ? 1.246 -67.374 32.453 1.00 23.82 36 LEU B CA 1
ATOM 4711 C C . LEU B 1 56 ? 1.139 -66.079 31.653 1.00 23.90 36 LEU B C 1
ATOM 4712 O O . LEU B 1 56 ? 0.825 -65.018 32.217 1.00 25.69 36 LEU B O 1
ATOM 4717 N N . LEU B 1 57 ? 1.441 -66.144 30.355 1.00 23.75 37 LEU B N 1
ATOM 4718 C CA . LEU B 1 57 ? 1.266 -64.993 29.460 1.00 23.72 37 LEU B CA 1
ATOM 4719 C C . LEU B 1 57 ? -0.207 -64.578 29.372 1.00 23.71 37 LEU B C 1
ATOM 4720 O O . LEU B 1 57 ? -0.512 -63.378 29.320 1.00 24.08 37 LEU B O 1
ATOM 4725 N N . GLY B 1 58 ? -1.103 -65.567 29.341 1.00 23.70 38 GLY B N 1
ATOM 4726 C CA . GLY B 1 58 ? -2.561 -65.335 29.386 1.00 23.30 38 GLY B CA 1
ATOM 4727 C C . GLY B 1 58 ? -3.209 -64.660 28.188 1.00 23.55 38 GLY B C 1
ATOM 4728 O O . GLY B 1 58 ? -4.328 -64.125 28.293 1.00 25.73 38 GLY B O 1
ATOM 4729 N N . LYS B 1 59 ? -2.534 -64.669 27.047 1.00 23.04 39 LYS B N 1
ATOM 4730 C CA . LYS B 1 59 ? -3.097 -64.102 25.827 1.00 22.70 39 LYS B CA 1
ATOM 4731 C C . LYS B 1 59 ? -3.780 -65.162 24.974 1.00 21.12 39 LYS B C 1
ATOM 4732 O O . LYS B 1 59 ? -4.686 -64.857 24.204 1.00 21.57 39 LYS B O 1
ATOM 4738 N N . THR B 1 60 ? -3.340 -66.406 25.127 1.00 19.15 40 THR B N 1
ATOM 4739 C CA . THR B 1 60 ? -3.992 -67.525 24.482 1.00 17.96 40 THR B CA 1
ATOM 4740 C C . THR B 1 60 ? -4.720 -68.295 25.571 1.00 17.52 40 THR B C 1
ATOM 4741 O O . THR B 1 60 ? -4.102 -68.733 26.522 1.00 17.58 40 THR B O 1
ATOM 4745 N N . LYS B 1 61 ? -6.042 -68.439 25.417 1.00 16.79 41 LYS B N 1
ATOM 4746 C CA . LYS B 1 61 ? -6.871 -69.156 26.383 1.00 16.77 41 LYS B CA 1
ATOM 4747 C C . LYS B 1 61 ? -6.718 -70.654 26.124 1.00 15.82 41 LYS B C 1
ATOM 4748 O O . LYS B 1 61 ? -7.042 -71.095 25.035 1.00 15.61 41 LYS B O 1
ATOM 4754 N N . LEU B 1 62 ? -6.243 -71.390 27.125 1.00 15.47 42 LEU B N 1
ATOM 4755 C CA . LEU B 1 62 ? -6.034 -72.852 27.036 1.00 15.60 42 LEU B CA 1
ATOM 4756 C C . LEU B 1 62 ? -7.068 -73.583 27.853 1.00 15.29 42 LEU B C 1
ATOM 4757 O O . LEU B 1 62 ? -7.168 -73.339 29.061 1.00 17.41 42 LEU B O 1
ATOM 4762 N N . VAL B 1 63 ? -7.792 -74.503 27.207 1.00 13.40 43 VAL B N 1
ATOM 4763 C CA . VAL B 1 63 ? -8.877 -75.256 27.815 1.00 12.86 43 VAL B CA 1
ATOM 4764 C C . VAL B 1 63 ? -8.533 -76.745 27.869 1.00 12.15 43 VAL B C 1
ATOM 4765 O O . VAL B 1 63 ? -8.173 -77.357 26.849 1.00 12.06 43 VAL B O 1
ATOM 4769 N N . SER B 1 64 ? -8.672 -77.344 29.042 1.00 12.16 44 SER B N 1
ATOM 4770 C CA A SER B 1 64 ? -8.392 -78.790 29.238 0.70 11.75 44 SER B CA 1
ATOM 4771 C CA B SER B 1 64 ? -8.392 -78.770 29.192 0.30 12.14 44 SER B CA 1
ATOM 4772 C C . SER B 1 64 ? -9.593 -79.607 28.771 1.00 11.90 44 SER B C 1
ATOM 4773 O O . SER B 1 64 ? -10.725 -79.295 29.117 1.00 11.95 44 SER B O 1
ATOM 4778 N N . MET B 1 65 ? -9.328 -80.670 28.011 1.00 11.19 45 MET B N 1
ATOM 4779 C CA . MET B 1 65 ? -10.379 -81.557 27.491 1.00 11.08 45 MET B CA 1
ATOM 4780 C C . MET B 1 65 ? -9.983 -82.987 27.853 1.00 10.39 45 MET B C 1
ATOM 4781 O O . MET B 1 65 ? -8.849 -83.216 28.279 1.00 10.32 45 MET B O 1
ATOM 4786 N N . HIS B 1 66 ? -10.878 -83.950 27.677 1.00 9.98 46 HIS B N 1
ATOM 4787 C CA . HIS B 1 66 ? -10.591 -85.321 28.140 1.00 9.82 46 HIS B CA 1
ATOM 4788 C C . HIS B 1 66 ? -9.854 -86.239 27.166 1.00 9.45 46 HIS B C 1
ATOM 4789 O O . HIS B 1 66 ? -9.213 -87.239 27.554 1.00 9.63 46 HIS B O 1
ATOM 4796 N N . HIS B 1 67 ? -9.842 -85.885 25.899 1.00 9.04 47 HIS B N 1
ATOM 4797 C CA . HIS B 1 67 ? -9.232 -86.713 24.861 1.00 8.93 47 HIS B CA 1
ATOM 4798 C C . HIS B 1 67 ? -8.577 -85.759 23.874 1.00 8.85 47 HIS B C 1
ATOM 4799 O O . HIS B 1 67 ? -9.171 -84.759 23.453 1.00 8.95 47 HIS B O 1
ATOM 4806 N N . GLU B 1 68 ? -7.322 -86.037 23.493 1.00 8.92 48 GLU B N 1
ATOM 4807 C CA . GLU B 1 68 ? -6.649 -85.157 22.497 1.00 8.86 48 GLU B CA 1
ATOM 4808 C C . GLU B 1 68 ? -7.385 -85.094 21.160 1.00 8.87 48 GLU B C 1
ATOM 4809 O O . GLU B 1 68 ? -7.249 -84.109 20.427 1.00 8.65 48 GLU B O 1
ATOM 4815 N N . GLN B 1 69 ? -8.131 -86.143 20.800 1.00 8.84 49 GLN B N 1
ATOM 4816 C CA . GLN B 1 69 ? -9.029 -86.026 19.642 1.00 9.08 49 GLN B CA 1
ATOM 4817 C C . GLN B 1 69 ? -10.051 -84.926 19.794 1.00 9.01 49 GLN B C 1
ATOM 4818 O O . GLN B 1 69 ? -10.304 -84.147 18.847 1.00 9.56 49 GLN B O 1
ATOM 4824 N N . GLY B 1 70 ? -10.667 -84.845 20.964 1.00 9.18 50 GLY B N 1
ATOM 4825 C CA . GLY B 1 70 ? -11.543 -83.727 21.264 1.00 9.19 50 GLY B CA 1
ATOM 4826 C C . GLY B 1 70 ? -10.837 -82.392 21.228 1.00 9.07 50 GLY B C 1
ATOM 4827 O O . GLY B 1 70 ? -11.363 -81.425 20.643 1.00 9.25 50 GLY B O 1
ATOM 4828 N N . ALA B 1 71 ? -9.624 -82.326 21.792 1.00 8.95 51 ALA B N 1
ATOM 4829 C CA . ALA B 1 71 ? -8.819 -81.111 21.717 1.00 8.68 51 ALA B CA 1
ATOM 4830 C C . ALA B 1 71 ? -8.578 -80.705 20.261 1.00 8.48 51 ALA B C 1
ATOM 4831 O O . ALA B 1 71 ? -8.644 -79.521 19.898 1.00 8.63 51 ALA B O 1
ATOM 4833 N N . ALA B 1 72 ? -8.248 -81.685 19.427 1.00 8.41 52 ALA B N 1
ATOM 4834 C CA . ALA B 1 72 ? -7.943 -81.424 18.017 1.00 8.56 52 ALA B CA 1
ATOM 4835 C C . ALA B 1 72 ? -9.188 -80.873 17.297 1.00 8.68 52 ALA B C 1
ATOM 4836 O O . ALA B 1 72 ? -9.134 -79.908 16.543 1.00 8.83 52 ALA B O 1
ATOM 4838 N N . PHE B 1 73 ? -10.336 -81.499 17.513 1.00 8.89 53 PHE B N 1
ATOM 4839 C CA . PHE B 1 73 ? -11.582 -80.971 16.904 1.00 8.90 53 PHE B CA 1
ATOM 4840 C C . PHE B 1 73 ? -11.931 -79.540 17.421 1.00 9.05 53 PHE B C 1
ATOM 4841 O O . PHE B 1 73 ? -12.376 -78.699 16.648 1.00 9.39 53 PHE B O 1
ATOM 4849 N N . ALA B 1 74 ? -11.734 -79.314 18.718 1.00 8.78 54 ALA B N 1
ATOM 4850 C CA . ALA B 1 74 ? -12.023 -77.993 19.300 1.00 8.88 54 ALA B CA 1
ATOM 4851 C C . ALA B 1 74 ? -11.079 -76.968 18.682 1.00 9.05 54 ALA B C 1
ATOM 4852 O O . ALA B 1 74 ? -11.481 -75.877 18.294 1.00 9.25 54 ALA B O 1
ATOM 4854 N N . ALA B 1 75 ? -9.789 -77.293 18.608 1.00 9.23 55 ALA B N 1
ATOM 4855 C CA . ALA B 1 75 ? -8.832 -76.382 17.994 1.00 9.62 55 ALA B CA 1
ATOM 4856 C C . ALA B 1 75 ? -9.191 -76.074 16.539 1.00 9.75 55 ALA B C 1
ATOM 4857 O O . ALA B 1 75 ? -9.133 -74.927 16.099 1.00 9.73 55 ALA B O 1
ATOM 4859 N N . SER B 1 76 ? -9.654 -77.082 15.802 1.00 9.96 56 SER B N 1
ATOM 4860 C CA A SER B 1 76 ? -9.998 -76.856 14.388 0.50 10.17 56 SER B CA 1
ATOM 4861 C CA B SER B 1 76 ? -10.058 -76.914 14.391 0.50 9.86 56 SER B CA 1
ATOM 4862 C C . SER B 1 76 ? -11.177 -75.900 14.230 1.00 9.83 56 SER B C 1
ATOM 4863 O O . SER B 1 76 ? -11.207 -75.121 13.285 1.00 10.30 56 SER B O 1
ATOM 4868 N N . ALA B 1 77 ? -12.095 -75.920 15.197 1.00 9.51 57 ALA B N 1
ATOM 4869 C CA . ALA B 1 77 ? -13.314 -75.089 15.149 1.00 9.35 57 ALA B CA 1
ATOM 4870 C C . ALA B 1 77 ? -13.021 -73.583 15.357 1.00 9.46 57 ALA B C 1
ATOM 4871 O O . ALA B 1 77 ? -13.878 -72.753 15.110 1.00 9.38 57 ALA B O 1
ATOM 4873 N N . VAL B 1 78 ? -11.838 -73.259 15.900 1.00 9.53 58 VAL B N 1
ATOM 4874 C CA . VAL B 1 78 ? -11.450 -71.873 16.124 1.00 9.83 58 VAL B CA 1
ATOM 4875 C C . VAL B 1 78 ? -11.379 -71.109 14.789 1.00 9.86 58 VAL B C 1
ATOM 4876 O O . VAL B 1 78 ? -12.060 -70.093 14.607 1.00 10.03 58 VAL B O 1
ATOM 4880 N N . SER B 1 79 ? -10.588 -71.601 13.838 1.00 9.67 59 SER B N 1
ATOM 4881 C CA . SER B 1 79 ? -10.554 -70.960 12.505 1.00 9.78 59 SER B CA 1
ATOM 4882 C C . SER B 1 79 ? -11.893 -71.094 11.760 1.00 9.63 59 SER B C 1
ATOM 4883 O O . SER B 1 79 ? -12.314 -70.165 11.072 1.00 9.85 59 SER B O 1
ATOM 4886 N N . ARG B 1 80 ? -12.575 -72.223 11.943 1.00 9.70 60 ARG B N 1
ATOM 4887 C CA . ARG B 1 80 ? -13.885 -72.394 11.324 1.00 9.75 60 ARG B CA 1
ATOM 4888 C C . ARG B 1 80 ? -14.880 -71.293 11.781 1.00 10.19 60 ARG B C 1
ATOM 4889 O O . ARG B 1 80 ? -15.465 -70.593 10.947 1.00 10.63 60 ARG B O 1
ATOM 4897 N N . VAL B 1 81 ? -15.035 -71.101 13.095 1.00 10.34 61 VAL B N 1
ATOM 4898 C CA . VAL B 1 81 ? -16.073 -70.200 13.616 1.00 11.20 61 VAL B CA 1
ATOM 4899 C C . VAL B 1 81 ? -15.697 -68.739 13.373 1.00 11.54 61 VAL B C 1
ATOM 4900 O O . VAL B 1 81 ? -16.577 -67.863 13.302 1.00 12.22 61 VAL B O 1
ATOM 4904 N N . THR B 1 82 ? -14.401 -68.461 13.245 1.00 11.54 62 THR B N 1
ATOM 4905 C CA . THR B 1 82 ? -13.973 -67.098 12.973 1.00 12.04 62 THR B CA 1
ATOM 4906 C C . THR B 1 82 ? -13.663 -66.837 11.492 1.00 12.40 62 THR B C 1
ATOM 4907 O O . THR B 1 82 ? -13.074 -65.824 11.149 1.00 13.04 62 THR B O 1
ATOM 4911 N N . HIS B 1 83 ? -14.057 -67.730 10.603 1.00 12.44 63 HIS B N 1
ATOM 4912 C CA . HIS B 1 83 ? -13.883 -67.528 9.167 1.00 13.19 63 HIS B CA 1
ATOM 4913 C C . HIS B 1 83 ? -12.407 -67.285 8.832 1.00 12.97 63 HIS B C 1
ATOM 4914 O O . HIS B 1 83 ? -12.068 -66.496 7.948 1.00 13.75 63 HIS B O 1
ATOM 4921 N N . HIS B 1 84 ? -11.554 -68.050 9.510 1.00 12.91 64 HIS B N 1
ATOM 4922 C CA . HIS B 1 84 ? -10.088 -68.054 9.312 1.00 13.25 64 HIS B CA 1
ATOM 4923 C C . HIS B 1 84 ? -9.377 -66.793 9.818 1.00 14.60 64 HIS B C 1
ATOM 4924 O O . HIS B 1 84 ? -8.191 -66.632 9.568 1.00 15.27 64 HIS B O 1
ATOM 4931 N N . LYS B 1 85 ? -10.077 -65.932 10.553 1.00 15.62 65 LYS B N 1
ATOM 4932 C CA . LYS B 1 85 ? -9.441 -64.745 11.115 1.00 17.02 65 LYS B CA 1
ATOM 4933 C C . LYS B 1 85 ? -8.564 -65.065 12.339 1.00 16.40 65 LYS B C 1
ATOM 4934 O O . LYS B 1 85 ? -7.558 -64.372 12.607 1.00 18.03 65 LYS B O 1
ATOM 4940 N N . THR B 1 86 ? -8.944 -66.089 13.103 1.00 14.82 66 THR B N 1
ATOM 4941 C CA . THR B 1 86 ? -8.252 -66.474 14.317 1.00 15.19 66 THR B CA 1
ATOM 4942 C C . THR B 1 86 ? -7.914 -67.958 14.187 1.00 14.40 66 THR B C 1
ATOM 4943 O O . THR B 1 86 ? -8.749 -68.742 13.726 1.00 13.68 66 THR B O 1
ATOM 4947 N N . LEU B 1 87 ? -6.720 -68.352 14.615 1.00 14.71 67 LEU B N 1
ATOM 4948 C CA . LEU B 1 87 ? -6.326 -69.758 14.580 1.00 14.56 67 LEU B CA 1
ATOM 4949 C C . LEU B 1 87 ? -6.380 -70.443 15.946 1.00 13.61 67 LEU B C 1
ATOM 4950 O O . LEU B 1 87 ? -6.146 -69.838 17.008 1.00 13.52 67 LEU B O 1
ATOM 4955 N N . GLY B 1 88 ? -6.691 -71.724 15.888 1.00 12.77 68 GLY B N 1
ATOM 4956 C CA . GLY B 1 88 ? -6.675 -72.574 17.054 1.00 12.16 68 GLY B CA 1
ATOM 4957 C C . GLY B 1 88 ? -5.357 -73.332 17.215 1.00 11.75 68 GLY B C 1
ATOM 4958 O O . GLY B 1 88 ? -4.560 -73.448 16.279 1.00 11.56 68 GLY B O 1
ATOM 4959 N N . LEU B 1 89 ? -5.183 -73.863 18.415 1.00 11.47 69 LEU B N 1
ATOM 4960 C CA . LEU B 1 89 ? -4.021 -74.620 18.802 1.00 11.45 69 LEU B CA 1
ATOM 4961 C C . LEU B 1 89 ? -4.442 -75.880 19.553 1.00 11.25 69 LEU B C 1
ATOM 4962 O O . LEU B 1 89 ? -5.241 -75.815 20.473 1.00 10.97 69 LEU B O 1
ATOM 4967 N N . ALA B 1 90 ? -3.896 -77.030 19.170 1.00 11.08 70 ALA B N 1
ATOM 4968 C CA . ALA B 1 90 ? -3.997 -78.207 20.012 1.00 11.36 70 ALA B CA 1
ATOM 4969 C C . ALA B 1 90 ? -2.579 -78.624 20.456 1.00 11.84 70 ALA B C 1
ATOM 4970 O O . ALA B 1 90 ? -1.643 -78.632 19.636 1.00 11.67 70 ALA B O 1
ATOM 4972 N N . LEU B 1 91 ? -2.444 -78.912 21.752 1.00 12.43 71 LEU B N 1
ATOM 4973 C CA . LEU B 1 91 ? -1.158 -79.349 22.359 1.00 13.55 71 LEU B CA 1
ATOM 4974 C C . LEU B 1 91 ? -1.351 -80.774 22.820 1.00 13.01 71 LEU B C 1
ATOM 4975 O O . LEU B 1 91 ? -2.357 -81.101 23.429 1.00 13.15 71 LEU B O 1
ATOM 4980 N N . ALA B 1 92 ? -0.357 -81.613 22.579 1.00 12.15 72 ALA B N 1
ATOM 4981 C CA . ALA B 1 92 ? -0.387 -82.991 23.060 1.00 11.86 72 ALA B CA 1
ATOM 4982 C C . ALA B 1 92 ? 1.022 -83.496 23.396 1.00 12.15 72 ALA B C 1
ATOM 4983 O O . ALA B 1 92 ? 2.014 -83.047 22.833 1.00 11.97 72 ALA B O 1
ATOM 4985 N N . THR B 1 93 ? 1.097 -84.453 24.318 1.00 12.61 73 THR B N 1
ATOM 4986 C CA . THR B 1 93 ? 2.349 -85.101 24.646 1.00 13.37 73 THR B CA 1
ATOM 4987 C C . THR B 1 93 ? 2.710 -86.119 23.548 1.00 13.48 73 THR B C 1
ATOM 4988 O O . THR B 1 93 ? 1.861 -86.517 22.718 1.00 13.02 73 THR B O 1
ATOM 4992 N N . SER B 1 94 ? 3.990 -86.483 23.534 1.00 14.11 74 SER B N 1
ATOM 4993 C CA A SER B 1 94 ? 4.488 -87.480 22.604 0.70 14.51 74 SER B CA 1
ATOM 4994 C CA B SER B 1 94 ? 4.565 -87.507 22.667 0.30 14.02 74 SER B CA 1
ATOM 4995 C C . SER B 1 94 ? 3.774 -88.788 22.830 1.00 13.84 74 SER B C 1
ATOM 4996 O O . SER B 1 94 ? 3.231 -89.019 23.900 1.00 14.51 74 SER B O 1
ATOM 5001 N N . GLY B 1 95 ? 3.766 -89.618 21.792 1.00 12.79 75 GLY B N 1
ATOM 5002 C CA . GLY B 1 95 ? 3.235 -90.984 21.895 1.00 12.00 75 GLY B CA 1
ATOM 5003 C C . GLY B 1 95 ? 1.742 -90.922 21.721 1.00 11.03 75 GLY B C 1
ATOM 5004 O O . GLY B 1 95 ? 1.254 -90.449 20.702 1.00 10.30 75 GLY B O 1
ATOM 5005 N N . PRO B 1 96 ? 0.988 -91.315 22.757 1.00 10.41 76 PRO B N 1
ATOM 5006 C CA . PRO B 1 96 ? -0.476 -91.416 22.575 1.00 10.19 76 PRO B CA 1
ATOM 5007 C C . PRO B 1 96 ? -1.172 -90.071 22.453 1.00 9.72 76 PRO B C 1
ATOM 5008 O O . PRO B 1 96 ? -2.254 -89.969 21.852 1.00 9.56 76 PRO B O 1
ATOM 5012 N N . GLY B 1 97 ? -0.595 -89.023 23.029 1.00 9.90 77 GLY B N 1
ATOM 5013 C CA . GLY B 1 97 ? -1.135 -87.677 22.806 1.00 9.75 77 GLY B CA 1
ATOM 5014 C C . GLY B 1 97 ? -1.132 -87.350 21.319 1.00 9.76 77 GLY B C 1
ATOM 5015 O O . GLY B 1 97 ? -2.158 -87.013 20.739 1.00 9.45 77 GLY B O 1
ATOM 5016 N N . ALA B 1 98 ? 0.020 -87.511 20.673 1.00 9.88 78 ALA B N 1
ATOM 5017 C CA . ALA B 1 98 ? 0.146 -87.226 19.246 1.00 9.71 78 ALA B CA 1
ATOM 5018 C C . ALA B 1 98 ? -0.739 -88.122 18.379 1.00 9.56 78 ALA B C 1
ATOM 5019 O O . ALA B 1 98 ? -1.414 -87.642 17.491 1.00 9.47 78 ALA B O 1
ATOM 5021 N N . THR B 1 99 ? -0.799 -89.415 18.690 1.00 9.61 79 THR B N 1
ATOM 5022 C CA . THR B 1 99 ? -1.586 -90.323 17.864 1.00 9.38 79 THR B CA 1
ATOM 5023 C C . THR B 1 99 ? -3.075 -89.974 18.022 1.00 9.15 79 THR B C 1
ATOM 5024 O O . THR B 1 99 ? -3.822 -90.069 17.064 1.00 9.29 79 THR B O 1
ATOM 5028 N N . ASN B 1 100 ? -3.480 -89.520 19.213 1.00 8.80 80 ASN B N 1
ATOM 5029 C CA . ASN B 1 100 ? -4.852 -89.031 19.418 1.00 8.69 80 ASN B CA 1
ATOM 5030 C C . ASN B 1 100 ? -5.296 -87.768 18.670 1.00 8.79 80 ASN B C 1
ATOM 5031 O O . ASN B 1 100 ? -6.512 -87.526 18.523 1.00 8.78 80 ASN B O 1
ATOM 5036 N N . LEU B 1 101 ? -4.336 -86.955 18.222 1.00 9.04 81 LEU B N 1
ATOM 5037 C CA . LEU B 1 101 ? -4.656 -85.761 17.452 1.00 9.07 81 LEU B CA 1
ATOM 5038 C C . LEU B 1 101 ? -5.092 -86.073 16.013 1.00 8.95 81 LEU B C 1
ATOM 5039 O O . LEU B 1 101 ? -5.693 -85.234 15.350 1.00 9.53 81 LEU B O 1
ATOM 5044 N N . ILE B 1 102 ? -4.736 -87.248 15.497 1.00 9.32 82 ILE B N 1
ATOM 5045 C CA . ILE B 1 102 ? -4.623 -87.426 14.069 1.00 9.71 82 ILE B CA 1
ATOM 5046 C C . ILE B 1 102 ? -5.930 -87.237 13.295 1.00 9.03 82 ILE B C 1
ATOM 5047 O O . ILE B 1 102 ? -5.927 -86.622 12.235 1.00 9.53 82 ILE B O 1
ATOM 5052 N N . THR B 1 103 ? -7.048 -87.699 13.826 1.00 8.60 83 THR B N 1
ATOM 5053 C CA . THR B 1 103 ? -8.313 -87.511 13.123 1.00 8.79 83 THR B CA 1
ATOM 5054 C C . THR B 1 103 ? -8.628 -86.034 12.874 1.00 8.88 83 THR B C 1
ATOM 5055 O O . THR B 1 103 ? -9.127 -85.648 11.776 1.00 8.98 83 THR B O 1
ATOM 5059 N N . GLY B 1 104 ? -8.375 -85.214 13.891 1.00 9.12 84 GLY B N 1
ATOM 5060 C CA . GLY B 1 104 ? -8.586 -83.786 13.794 1.00 8.94 84 GLY B CA 1
ATOM 5061 C C . GLY B 1 104 ? -7.652 -83.131 12.772 1.00 9.20 84 GLY B C 1
ATOM 5062 O O . GLY B 1 104 ? -8.060 -82.244 12.006 1.00 10.15 84 GLY B O 1
ATOM 5063 N N . ILE B 1 105 ? -6.386 -83.540 12.769 1.00 9.03 85 ILE B N 1
ATOM 5064 C CA . ILE B 1 105 ? -5.396 -82.996 11.832 1.00 8.98 85 ILE B CA 1
ATOM 5065 C C . ILE B 1 105 ? -5.907 -83.301 10.426 1.00 8.98 85 ILE B C 1
ATOM 5066 O O . ILE B 1 105 ? -5.943 -82.448 9.547 1.00 9.15 85 ILE B O 1
ATOM 5071 N N . ALA B 1 106 ? -6.354 -84.537 10.224 1.00 8.87 86 ALA B N 1
ATOM 5072 C CA . ALA B 1 106 ? -6.765 -84.980 8.906 1.00 9.05 86 ALA B CA 1
ATOM 5073 C C . ALA B 1 106 ? -7.993 -84.192 8.438 1.00 9.02 86 ALA B C 1
ATOM 5074 O O . ALA B 1 106 ? -8.130 -83.912 7.244 1.00 9.18 86 ALA B O 1
ATOM 5076 N N . ASP B 1 107 ? -8.889 -83.851 9.361 1.00 9.33 87 ASP B N 1
ATOM 5077 C CA . ASP B 1 107 ? -10.076 -83.022 9.016 1.00 9.76 87 ASP B CA 1
ATOM 5078 C C . ASP B 1 107 ? -9.699 -81.629 8.543 1.00 9.99 87 ASP B C 1
ATOM 5079 O O . ASP B 1 107 ? -10.209 -81.139 7.530 1.00 9.89 87 ASP B O 1
ATOM 5084 N N . CYS B 1 108 ? -8.756 -81.025 9.258 1.00 9.48 88 CYS B N 1
ATOM 5085 C CA . CYS B 1 108 ? -8.224 -79.707 8.863 1.00 10.05 88 CYS B CA 1
ATOM 5086 C C . CYS B 1 108 ? -7.541 -79.754 7.511 1.00 10.18 88 CYS B C 1
ATOM 5087 O O . CYS B 1 108 ? -7.637 -78.823 6.721 1.00 9.36 88 CYS B O 1
ATOM 5090 N N . TRP B 1 109 ? -6.802 -80.822 7.258 1.00 10.13 89 TRP B N 1
ATOM 5091 C CA . TRP B 1 109 ? -6.161 -81.068 5.955 1.00 10.36 89 TRP B CA 1
ATOM 5092 C C . TRP B 1 109 ? -7.186 -81.203 4.830 1.00 10.36 89 TRP B C 1
ATOM 5093 O O . TRP B 1 109 ? -7.124 -80.469 3.842 1.00 11.01 89 TRP B O 1
ATOM 5104 N N . LEU B 1 110 ? -8.159 -82.090 4.972 1.00 9.91 90 LEU B N 1
ATOM 5105 C CA . LEU B 1 110 ? -9.107 -82.328 3.853 1.00 10.35 90 LEU B CA 1
ATOM 5106 C C . LEU B 1 110 ? -10.128 -81.191 3.635 1.00 10.55 90 LEU B C 1
ATOM 5107 O O . LEU B 1 110 ? -10.561 -81.006 2.497 1.00 11.19 90 LEU B O 1
ATOM 5112 N N . ASP B 1 111 ? -10.455 -80.406 4.671 1.00 10.38 91 ASP B N 1
ATOM 5113 C CA . ASP B 1 111 ? -11.354 -79.237 4.527 1.00 10.55 91 ASP B CA 1
ATOM 5114 C C . ASP B 1 111 ? -10.594 -77.895 4.456 1.00 10.49 91 ASP B C 1
ATOM 5115 O O . ASP B 1 111 ? -11.199 -76.832 4.470 1.00 10.83 91 ASP B O 1
ATOM 5120 N N . SER B 1 112 ? -9.257 -77.949 4.477 1.00 10.29 92 SER B N 1
ATOM 5121 C CA . SER B 1 112 ? -8.433 -76.755 4.292 1.00 10.54 92 SER B CA 1
ATOM 5122 C C . SER B 1 112 ? -8.730 -75.643 5.261 1.00 10.23 92 SER B C 1
ATOM 5123 O O . SER B 1 112 ? -8.869 -74.484 4.859 1.00 10.93 92 SER B O 1
ATOM 5126 N N . HIS B 1 113 ? -8.781 -75.993 6.555 1.00 9.81 93 HIS B N 1
ATOM 5127 C CA . HIS B 1 113 ? -8.887 -75.012 7.644 1.00 9.77 93 HIS B CA 1
ATOM 5128 C C . HIS B 1 113 ? -7.568 -74.916 8.406 1.00 10.04 93 HIS B C 1
ATOM 5129 O O . HIS B 1 113 ? -6.971 -75.961 8.703 1.00 9.99 93 HIS B O 1
ATOM 5136 N N . PRO B 1 114 ? -7.123 -73.698 8.739 1.00 10.01 94 PRO B N 1
ATOM 5137 C CA . PRO B 1 114 ? -5.819 -73.561 9.383 1.00 10.22 94 PRO B CA 1
ATOM 5138 C C . PRO B 1 114 ? -5.916 -73.898 10.848 1.00 10.20 94 PRO B C 1
ATOM 5139 O O . PRO B 1 114 ? -6.892 -73.562 11.495 1.00 10.41 94 PRO B O 1
ATOM 5143 N N . CYS B 1 115 ? -4.868 -74.526 11.393 1.00 10.03 95 CYS B N 1
ATOM 5144 C CA . CYS B 1 115 ? -4.853 -74.916 12.785 1.00 10.09 95 CYS B CA 1
ATOM 5145 C C . CYS B 1 115 ? -3.390 -75.290 13.130 1.00 9.80 95 CYS B C 1
ATOM 5146 O O . CYS B 1 115 ? -2.670 -75.815 12.261 1.00 9.89 95 CYS B O 1
ATOM 5149 N N . ILE B 1 116 ? -2.969 -74.971 14.357 1.00 9.53 96 ILE B N 1
ATOM 5150 C CA . ILE B 1 116 ? -1.616 -75.261 14.845 1.00 9.68 96 ILE B CA 1
ATOM 5151 C C . ILE B 1 116 ? -1.655 -76.448 15.774 1.00 9.32 96 ILE B C 1
ATOM 5152 O O . ILE B 1 116 ? -2.479 -76.495 16.701 1.00 9.08 96 ILE B O 1
ATOM 5157 N N . PHE B 1 117 ? -0.745 -77.393 15.546 1.00 8.88 97 PHE B N 1
ATOM 5158 C CA . PHE B 1 117 ? -0.581 -78.547 16.427 1.00 8.88 97 PHE B CA 1
ATOM 5159 C C . PHE B 1 117 ? 0.847 -78.541 16.961 1.00 9.03 97 PHE B C 1
ATOM 5160 O O . PHE B 1 117 ? 1.781 -78.481 16.179 1.00 9.31 97 PHE B O 1
ATOM 5168 N N . LEU B 1 118 ? 0.993 -78.583 18.286 1.00 9.16 98 LEU B N 1
ATOM 5169 C CA . LEU B 1 118 ? 2.298 -78.698 18.937 1.00 9.50 98 LEU B CA 1
ATOM 5170 C C . LEU B 1 118 ? 2.324 -79.989 19.727 1.00 9.75 98 LEU B C 1
ATOM 5171 O O . LEU B 1 118 ? 1.435 -80.232 20.532 1.00 9.67 98 LEU B O 1
ATOM 5176 N N . THR B 1 119 ? 3.344 -80.815 19.497 1.00 10.15 99 THR B N 1
ATOM 5177 C CA . THR B 1 119 ? 3.527 -82.015 20.276 1.00 10.43 99 THR B CA 1
ATOM 5178 C C . THR B 1 119 ? 4.819 -81.863 21.071 1.00 10.95 99 THR B C 1
ATOM 5179 O O . THR B 1 119 ? 5.841 -81.458 20.517 1.00 11.53 99 THR B O 1
ATOM 5183 N N . GLY B 1 120 ? 4.770 -82.177 22.355 1.00 11.21 100 GLY B N 1
ATOM 5184 C CA . GLY B 1 120 ? 5.967 -82.243 23.172 1.00 11.87 100 GLY B CA 1
ATOM 5185 C C . GLY B 1 120 ? 6.650 -83.584 22.983 1.00 12.33 100 GLY B C 1
ATOM 5186 O O . GLY B 1 120 ? 6.005 -84.603 22.968 1.00 13.57 100 GLY B O 1
ATOM 5187 N N . GLN B 1 121 ? 7.969 -83.558 22.883 1.00 12.18 101 GLN B N 1
ATOM 5188 C CA . GLN B 1 121 ? 8.760 -84.734 22.612 1.00 12.17 101 GLN B CA 1
ATOM 5189 C C . GLN B 1 121 ? 9.754 -84.998 23.738 1.00 12.20 101 GLN B C 1
ATOM 5190 O O . GLN B 1 121 ? 10.036 -84.125 24.578 1.00 12.14 101 GLN B O 1
ATOM 5196 N N . VAL B 1 122 ? 10.252 -86.237 23.793 1.00 12.26 102 VAL B N 1
ATOM 5197 C CA . VAL B 1 122 ? 11.284 -86.578 24.753 1.00 12.99 102 VAL B CA 1
ATOM 5198 C C . VAL B 1 122 ? 12.509 -85.715 24.502 1.00 13.52 102 VAL B C 1
ATOM 5199 O O . VAL B 1 122 ? 12.631 -85.115 23.438 1.00 13.25 102 VAL B O 1
ATOM 5203 N N . ASN B 1 123 ? 13.401 -85.647 25.490 1.00 14.73 103 ASN B N 1
ATOM 5204 C CA . ASN B 1 123 ? 14.654 -84.909 25.326 1.00 15.57 103 ASN B CA 1
ATOM 5205 C C . ASN B 1 123 ? 15.416 -85.334 24.099 1.00 15.58 103 ASN B C 1
ATOM 5206 O O . ASN B 1 123 ? 15.437 -86.523 23.776 1.00 14.57 103 ASN B O 1
ATOM 5211 N N . THR B 1 124 ? 16.057 -84.384 23.412 1.00 15.92 104 THR B N 1
ATOM 5212 C CA . THR B 1 124 ? 16.825 -84.718 22.194 1.00 16.63 104 THR B CA 1
ATOM 5213 C C . THR B 1 124 ? 17.803 -85.891 22.385 1.00 17.47 104 THR B C 1
ATOM 5214 O O . THR B 1 124 ? 17.965 -86.714 21.488 1.00 17.75 104 THR B O 1
ATOM 5218 N N . HIS B 1 125 ? 18.453 -85.970 23.539 1.00 18.45 105 HIS B N 1
ATOM 5219 C CA . HIS B 1 125 ? 19.438 -87.051 23.810 1.00 19.37 105 HIS B CA 1
ATOM 5220 C C . HIS B 1 125 ? 18.784 -88.382 24.208 1.00 19.37 105 HIS B C 1
ATOM 5221 O O . HIS B 1 125 ? 19.494 -89.363 24.501 1.00 20.02 105 HIS B O 1
ATOM 5228 N N . GLU B 1 126 ? 17.445 -88.409 24.251 1.00 18.60 106 GLU B N 1
ATOM 5229 C CA . GLU B 1 126 ? 16.687 -89.633 24.550 1.00 18.83 106 GLU B CA 1
ATOM 5230 C C . GLU B 1 126 ? 15.966 -90.159 23.317 1.00 17.82 106 GLU B C 1
ATOM 5231 O O . GLU B 1 126 ? 15.319 -91.185 23.387 1.00 17.21 106 GLU B O 1
ATOM 5237 N N . LEU B 1 127 ? 16.068 -89.455 22.191 1.00 17.13 107 LEU B N 1
ATOM 5238 C CA . LEU B 1 127 ? 15.499 -89.911 20.933 1.00 16.91 107 LEU B CA 1
ATOM 5239 C C . LEU B 1 127 ? 16.274 -91.121 20.434 1.00 17.28 107 LEU B C 1
ATOM 5240 O O . LEU B 1 127 ? 17.484 -91.251 20.683 1.00 17.22 107 LEU B O 1
ATOM 5245 N N . LYS B 1 128 ? 15.590 -92.016 19.725 1.00 16.95 108 LYS B N 1
ATOM 5246 C CA A LYS B 1 128 ? 16.230 -93.227 19.225 0.50 17.68 108 LYS B CA 1
ATOM 5247 C CA B LYS B 1 128 ? 16.243 -93.231 19.236 0.50 17.61 108 LYS B CA 1
ATOM 5248 C C . LYS B 1 128 ? 17.169 -92.951 18.061 1.00 18.09 108 LYS B C 1
ATOM 5249 O O . LYS B 1 128 ? 18.046 -93.759 17.776 1.00 18.90 108 LYS B O 1
ATOM 5260 N N . GLY B 1 129 ? 16.971 -91.809 17.402 1.00 18.87 109 GLY B N 1
ATOM 5261 C CA . GLY B 1 129 ? 17.758 -91.452 16.237 1.00 20.08 109 GLY B CA 1
ATOM 5262 C C . GLY B 1 129 ? 17.666 -92.529 15.170 1.00 21.03 109 GLY B C 1
ATOM 5263 O O . GLY B 1 129 ? 16.569 -92.919 14.748 1.00 22.10 109 GLY B O 1
ATOM 5264 N N . LYS B 1 130 ? 18.825 -93.023 14.756 1.00 21.97 110 LYS B N 1
ATOM 5265 C CA . LYS B 1 130 ? 18.911 -94.036 13.702 1.00 22.52 110 LYS B CA 1
ATOM 5266 C C . LYS B 1 130 ? 19.111 -95.446 14.224 1.00 23.03 110 LYS B C 1
ATOM 5267 O O . LYS B 1 130 ? 19.349 -96.376 13.440 1.00 22.84 110 LYS B O 1
ATOM 5273 N N . ARG B 1 131 ? 19.042 -95.623 15.540 1.00 23.22 111 ARG B N 1
ATOM 5274 C CA . ARG B 1 131 ? 19.227 -96.946 16.109 1.00 23.66 111 ARG B CA 1
ATOM 5275 C C . ARG B 1 131 ? 18.047 -97.829 15.706 1.00 22.22 111 ARG B C 1
ATOM 5276 O O . ARG B 1 131 ? 16.899 -97.367 15.638 1.00 21.15 111 ARG B O 1
ATOM 5284 N N . ASP B 1 132 ? 18.322 -99.108 15.445 1.00 20.99 112 ASP B N 1
ATOM 5285 C CA . ASP B 1 132 ? 17.253 -100.027 15.024 1.00 20.28 112 ASP B CA 1
ATOM 5286 C C . ASP B 1 132 ? 16.539 -100.590 16.244 1.00 18.87 112 ASP B C 1
ATOM 5287 O O . ASP B 1 132 ? 16.713 -101.750 16.649 1.00 19.16 112 ASP B O 1
ATOM 5292 N N . ILE B 1 133 ? 15.779 -99.697 16.846 1.00 17.52 113 ILE B N 1
ATOM 5293 C CA . ILE B 1 133 ? 14.881 -99.985 17.962 1.00 16.43 113 ILE B CA 1
ATOM 5294 C C . ILE B 1 133 ? 13.549 -99.301 17.685 1.00 15.64 113 ILE B C 1
ATOM 5295 O O . ILE B 1 133 ? 13.486 -98.334 16.917 1.00 15.66 113 ILE B O 1
ATOM 5300 N N . ARG B 1 134 ? 12.466 -99.769 18.304 1.00 14.65 114 ARG B N 1
ATOM 5301 C CA . ARG B 1 134 ? 11.172 -99.131 18.067 1.00 13.93 114 ARG B CA 1
ATOM 5302 C C . ARG B 1 134 ? 11.021 -97.820 18.843 1.00 13.70 114 ARG B C 1
ATOM 5303 O O . ARG B 1 134 ? 10.298 -96.922 18.416 1.00 13.27 114 ARG B O 1
ATOM 5311 N N . GLN B 1 135 ? 11.703 -97.731 19.980 1.00 14.16 115 GLN B N 1
ATOM 5312 C CA . GLN B 1 135 ? 11.710 -96.492 20.748 1.00 14.36 115 GLN B CA 1
ATOM 5313 C C . GLN B 1 135 ? 12.887 -96.526 21.697 1.00 14.71 115 GLN B C 1
ATOM 5314 O O . GLN B 1 135 ? 13.384 -97.594 21.999 1.00 14.56 115 GLN B O 1
ATOM 5320 N N . GLN B 1 136 ? 13.309 -95.353 22.161 1.00 14.91 116 GLN B N 1
ATOM 5321 C CA . GLN B 1 136 ? 14.340 -95.244 23.171 1.00 15.50 116 GLN B CA 1
ATOM 5322 C C . GLN B 1 136 ? 13.712 -94.650 24.418 1.00 15.59 116 GLN B C 1
ATOM 5323 O O . GLN B 1 136 ? 13.551 -95.340 25.419 1.00 16.16 116 GLN B O 1
ATOM 5329 N N . GLY B 1 137 ? 13.328 -93.385 24.373 1.00 15.21 117 GLY B N 1
ATOM 5330 C CA . GLY B 1 137 ? 12.744 -92.727 25.537 1.00 15.21 117 GLY B CA 1
ATOM 5331 C C . GLY B 1 137 ? 11.368 -93.272 25.888 1.00 15.23 117 GLY B C 1
ATOM 5332 O O . GLY B 1 137 ? 10.657 -93.833 25.033 1.00 14.34 117 GLY B O 1
ATOM 5333 N N . PHE B 1 138 ? 10.969 -93.044 27.133 1.00 16.20 118 PHE B N 1
ATOM 5334 C CA . PHE B 1 138 ? 9.603 -93.324 27.560 1.00 17.68 118 PHE B CA 1
ATOM 5335 C C . PHE B 1 138 ? 8.574 -92.529 26.747 1.00 16.82 118 PHE B C 1
ATOM 5336 O O . PHE B 1 138 ? 8.661 -91.289 26.645 1.00 15.97 118 PHE B O 1
ATOM 5344 N N . GLN B 1 139 ? 7.588 -93.242 26.196 1.00 16.53 119 GLN B N 1
ATOM 5345 C CA . GLN B 1 139 ? 6.502 -92.677 25.369 1.00 16.53 119 GLN B CA 1
ATOM 5346 C C . GLN B 1 139 ? 7.020 -91.917 24.148 1.00 15.90 119 GLN B C 1
ATOM 5347 O O . GLN B 1 139 ? 6.314 -91.073 23.601 1.00 16.75 119 GLN B O 1
ATOM 5353 N N . GLU B 1 140 ? 8.235 -92.246 23.701 1.00 15.43 120 GLU B N 1
ATOM 5354 C CA . GLU B 1 140 ? 8.779 -91.659 22.470 1.00 14.45 120 GLU B CA 1
ATOM 5355 C C . GLU B 1 140 ? 8.075 -92.171 21.224 1.00 14.28 120 GLU B C 1
ATOM 5356 O O . GLU B 1 140 ? 7.953 -93.375 21.018 1.00 14.26 120 GLU B O 1
ATOM 5362 N N . LEU B 1 141 ? 7.641 -91.258 20.373 1.00 14.25 121 LEU B N 1
ATOM 5363 C CA . LEU B 1 141 ? 7.092 -91.620 19.086 1.00 14.05 121 LEU B CA 1
ATOM 5364 C C . LEU B 1 141 ? 7.329 -90.447 18.127 1.00 13.67 121 LEU B C 1
ATOM 5365 O O . LEU B 1 141 ? 7.126 -89.315 18.523 1.00 13.83 121 LEU B O 1
ATOM 5370 N N . ASP B 1 142 ? 7.774 -90.729 16.910 1.00 13.70 122 ASP B N 1
ATOM 5371 C CA A ASP B 1 142 ? 7.982 -89.659 15.929 0.50 13.61 122 ASP B CA 1
ATOM 5372 C CA B ASP B 1 142 ? 7.998 -89.717 15.860 0.50 13.33 122 ASP B CA 1
ATOM 5373 C C . ASP B 1 142 ? 6.634 -89.189 15.374 1.00 13.15 122 ASP B C 1
ATOM 5374 O O . ASP B 1 142 ? 6.007 -89.850 14.569 1.00 13.99 122 ASP B O 1
ATOM 5383 N N . SER B 1 143 ? 6.198 -88.015 15.823 1.00 12.56 123 SER B N 1
ATOM 5384 C CA A SER B 1 143 ? 4.893 -87.501 15.383 0.70 12.09 123 SER B CA 1
ATOM 5385 C CA B SER B 1 143 ? 4.930 -87.389 15.400 0.30 12.23 123 SER B CA 1
ATOM 5386 C C . SER B 1 143 ? 4.944 -86.990 13.929 1.00 12.13 123 SER B C 1
ATOM 5387 O O . SER B 1 143 ? 3.936 -87.094 13.198 1.00 11.93 123 SER B O 1
ATOM 5392 N N . VAL B 1 144 ? 6.085 -86.461 13.499 1.00 12.20 124 VAL B N 1
ATOM 5393 C CA . VAL B 1 144 ? 6.224 -85.956 12.142 1.00 12.18 124 VAL B CA 1
ATOM 5394 C C . VAL B 1 144 ? 5.967 -87.065 11.113 1.00 12.32 124 VAL B C 1
ATOM 5395 O O . VAL B 1 144 ? 5.239 -86.862 10.119 1.00 12.42 124 VAL B O 1
ATOM 5399 N N . ALA B 1 145 ? 6.517 -88.239 11.375 1.00 12.32 125 ALA B N 1
ATOM 5400 C CA . ALA B 1 145 ? 6.331 -89.351 10.441 1.00 12.43 125 ALA B CA 1
ATOM 5401 C C . ALA B 1 145 ? 4.864 -89.758 10.325 1.00 12.24 125 ALA B C 1
ATOM 5402 O O . ALA B 1 145 ? 4.420 -90.247 9.275 1.00 13.33 125 ALA B O 1
ATOM 5404 N N . LEU B 1 146 ? 4.119 -89.594 11.407 1.00 11.40 126 LEU B N 1
ATOM 5405 C CA . LEU B 1 146 ? 2.696 -89.908 11.402 1.00 11.18 126 LEU B CA 1
ATOM 5406 C C . LEU B 1 146 ? 1.856 -88.924 10.600 1.00 10.85 126 LEU B C 1
ATOM 5407 O O . LEU B 1 146 ? 0.886 -89.323 9.944 1.00 10.32 126 LEU B O 1
ATOM 5412 N N . VAL B 1 147 ? 2.229 -87.647 10.623 1.00 10.64 127 VAL B N 1
ATOM 5413 C CA . VAL B 1 147 ? 1.348 -86.626 10.044 1.00 10.49 127 VAL B CA 1
ATOM 5414 C C . VAL B 1 147 ? 1.886 -85.961 8.776 1.00 10.59 127 VAL B C 1
ATOM 5415 O O . VAL B 1 147 ? 1.232 -85.052 8.260 1.00 10.15 127 VAL B O 1
ATOM 5419 N N . THR B 1 148 ? 3.045 -86.382 8.287 1.00 11.08 128 THR B N 1
ATOM 5420 C CA A THR B 1 148 ? 3.603 -85.751 7.091 0.50 11.50 128 THR B CA 1
ATOM 5421 C CA B THR B 1 148 ? 3.634 -85.844 7.056 0.50 11.48 128 THR B CA 1
ATOM 5422 C C . THR B 1 148 ? 2.652 -85.735 5.882 1.00 11.48 128 THR B C 1
ATOM 5423 O O . THR B 1 148 ? 2.608 -84.712 5.129 1.00 11.65 128 THR B O 1
ATOM 5430 N N . SER B 1 149 ? 1.867 -86.786 5.693 1.00 11.25 129 SER B N 1
ATOM 5431 C CA . SER B 1 149 ? 0.921 -86.881 4.582 1.00 11.41 129 SER B CA 1
ATOM 5432 C C . SER B 1 149 ? -0.351 -86.040 4.722 1.00 11.09 129 SER B C 1
ATOM 5433 O O . SER B 1 149 ? -1.110 -85.926 3.741 1.00 11.74 129 SER B O 1
ATOM 5436 N N . ILE B 1 150 ? -0.578 -85.447 5.902 1.00 10.29 130 ILE B N 1
ATOM 5437 C CA . ILE B 1 150 ? -1.841 -84.745 6.174 1.00 10.09 130 ILE B CA 1
ATOM 5438 C C . ILE B 1 150 ? -1.596 -83.376 6.793 1.00 9.77 130 ILE B C 1
ATOM 5439 O O . ILE B 1 150 ? -2.420 -82.833 7.522 1.00 9.95 130 ILE B O 1
ATOM 5444 N N . THR B 1 151 ? -0.428 -82.826 6.529 1.00 9.84 131 THR B N 1
ATOM 5445 C CA . THR B 1 151 ? -0.114 -81.455 6.983 1.00 9.84 131 THR B CA 1
ATOM 5446 C C . THR B 1 151 ? 0.567 -80.672 5.869 1.00 10.27 131 THR B C 1
ATOM 5447 O O . THR B 1 151 ? 1.184 -81.235 4.976 1.00 10.70 131 THR B O 1
ATOM 5451 N N . LYS B 1 152 ? 0.445 -79.354 5.954 1.00 10.34 132 LYS B N 1
ATOM 5452 C CA . LYS B 1 152 ? 1.193 -78.468 5.082 1.00 10.81 132 LYS B CA 1
ATOM 5453 C C . LYS B 1 152 ? 2.668 -78.363 5.455 1.00 11.44 132 LYS B C 1
ATOM 5454 O O . LYS B 1 152 ? 3.507 -78.039 4.619 1.00 12.03 132 LYS B O 1
ATOM 5460 N N . TYR B 1 153 ? 2.948 -78.576 6.730 1.00 11.51 133 TYR B N 1
ATOM 5461 C CA . TYR B 1 153 ? 4.276 -78.460 7.308 1.00 12.16 133 TYR B CA 1
ATOM 5462 C C . TYR B 1 153 ? 4.295 -79.290 8.577 1.00 11.56 133 TYR B C 1
ATOM 5463 O O . TYR B 1 153 ? 3.388 -79.185 9.436 1.00 11.49 133 TYR B O 1
ATOM 5472 N N . ALA B 1 154 ? 5.330 -80.123 8.710 1.00 11.56 134 ALA B N 1
ATOM 5473 C CA . ALA B 1 154 ? 5.537 -80.905 9.924 1.00 11.28 134 ALA B CA 1
ATOM 5474 C C . ALA B 1 154 ? 7.036 -81.028 10.143 1.00 11.39 134 ALA B C 1
ATOM 5475 O O . ALA B 1 154 ? 7.725 -81.496 9.250 1.00 11.76 134 ALA B O 1
ATOM 5477 N N . TYR B 1 155 ? 7.516 -80.609 11.302 1.00 11.37 135 TYR B N 1
ATOM 5478 C CA . TYR B 1 155 ? 8.961 -80.635 11.586 1.00 11.77 135 TYR B CA 1
ATOM 5479 C C . TYR B 1 155 ? 9.233 -80.820 13.075 1.00 11.65 135 TYR B C 1
ATOM 5480 O O . TYR B 1 155 ? 8.495 -80.324 13.948 1.00 11.25 135 TYR B O 1
ATOM 5489 N N . GLN B 1 156 ? 10.302 -81.562 13.370 1.00 11.89 136 GLN B N 1
ATOM 5490 C CA . GLN B 1 156 ? 10.778 -81.705 14.727 1.00 12.35 136 GLN B CA 1
ATOM 5491 C C . GLN B 1 156 ? 11.967 -80.771 14.911 1.00 12.87 136 GLN B C 1
ATOM 5492 O O . GLN B 1 156 ? 12.965 -80.867 14.199 1.00 13.05 136 GLN B O 1
ATOM 5498 N N . ILE B 1 157 ? 11.858 -79.882 15.886 1.00 13.16 137 ILE B N 1
ATOM 5499 C CA . ILE B 1 157 ? 12.966 -78.969 16.187 1.00 14.12 137 ILE B CA 1
ATOM 5500 C C . ILE B 1 157 ? 14.200 -79.748 16.660 1.00 15.16 137 ILE B C 1
ATOM 5501 O O . ILE B 1 157 ? 14.106 -80.605 17.568 1.00 14.98 137 ILE B O 1
ATOM 5506 N N . LYS B 1 158 ? 15.337 -79.440 16.033 1.00 16.39 138 LYS B N 1
ATOM 5507 C CA . LYS B 1 158 ? 16.630 -80.057 16.338 1.00 17.65 138 LYS B CA 1
ATOM 5508 C C . LYS B 1 158 ? 17.532 -79.190 17.218 1.00 17.98 138 LYS B C 1
ATOM 5509 O O . LYS B 1 158 ? 18.370 -79.727 17.946 1.00 17.64 138 LYS B O 1
ATOM 5515 N N . SER B 1 159 ? 17.400 -77.862 17.138 1.00 17.68 139 SER B N 1
ATOM 5516 C CA A SER B 1 159 ? 18.209 -76.939 17.978 0.50 18.21 139 SER B CA 1
ATOM 5517 C CA B SER B 1 159 ? 18.180 -76.959 17.990 0.50 18.19 139 SER B CA 1
ATOM 5518 C C . SER B 1 159 ? 17.337 -75.756 18.372 1.00 17.88 139 SER B C 1
ATOM 5519 O O . SER B 1 159 ? 16.483 -75.295 17.587 1.00 17.47 139 SER B O 1
ATOM 5524 N N . ALA B 1 160 ? 17.551 -75.274 19.586 1.00 18.61 140 ALA B N 1
ATOM 5525 C CA . ALA B 1 160 ? 16.744 -74.193 20.118 1.00 18.68 140 ALA B CA 1
ATOM 5526 C C . ALA B 1 160 ? 16.742 -72.947 19.239 1.00 18.91 140 ALA B C 1
ATOM 5527 O O . ALA B 1 160 ? 15.714 -72.284 19.180 1.00 18.16 140 ALA B O 1
ATOM 5529 N N . ASP B 1 161 ? 17.812 -72.705 18.475 1.00 19.72 141 ASP B N 1
ATOM 5530 C CA . ASP B 1 161 ? 17.842 -71.550 17.573 1.00 20.71 141 ASP B CA 1
ATOM 5531 C C . ASP B 1 161 ? 16.899 -71.661 16.351 1.00 20.21 141 ASP B C 1
ATOM 5532 O O . ASP B 1 161 ? 16.683 -70.666 15.678 1.00 20.95 141 ASP B O 1
ATOM 5537 N N . GLU B 1 162 ? 16.341 -72.848 16.083 1.00 19.59 142 GLU B N 1
ATOM 5538 C CA . GLU B 1 162 ? 15.380 -73.058 14.979 1.00 19.44 142 GLU B CA 1
ATOM 5539 C C . GLU B 1 162 ? 13.943 -72.752 15.386 1.00 18.35 142 GLU B C 1
ATOM 5540 O O . GLU B 1 162 ? 13.057 -72.587 14.520 1.00 17.95 142 GLU B O 1
ATOM 5546 N N . LEU B 1 163 ? 13.698 -72.748 16.691 1.00 17.95 143 LEU B N 1
ATOM 5547 C CA . LEU B 1 163 ? 12.326 -72.784 17.221 1.00 17.43 143 LEU B CA 1
ATOM 5548 C C . LEU B 1 163 ? 11.497 -71.570 16.787 1.00 17.20 143 LEU B C 1
ATOM 5549 O O . LEU B 1 163 ? 10.405 -71.723 16.260 1.00 16.44 143 LEU B O 1
ATOM 5554 N N . VAL B 1 164 ? 12.043 -70.373 17.002 1.00 17.44 144 VAL B N 1
ATOM 5555 C CA . VAL B 1 164 ? 11.323 -69.140 16.678 1.00 18.07 144 VAL B CA 1
ATOM 5556 C C . VAL B 1 164 ? 11.042 -69.036 15.173 1.00 17.67 144 VAL B C 1
ATOM 5557 O O . VAL B 1 164 ? 9.876 -68.919 14.771 1.00 16.94 144 VAL B O 1
ATOM 5561 N N . PRO B 1 165 ? 12.085 -69.070 14.328 1.00 17.79 145 PRO B N 1
ATOM 5562 C CA . PRO B 1 165 ? 11.758 -69.024 12.897 1.00 17.88 145 PRO B CA 1
ATOM 5563 C C . PRO B 1 165 ? 10.852 -70.151 12.410 1.00 17.42 145 PRO B C 1
ATOM 5564 O O . PRO B 1 165 ? 10.008 -69.905 11.572 1.00 17.06 145 PRO B O 1
ATOM 5568 N N . CYS B 1 166 ? 11.037 -71.376 12.904 1.00 17.62 146 CYS B N 1
ATOM 5569 C CA . CYS B 1 166 ? 10.221 -72.493 12.415 1.00 17.39 146 CYS B CA 1
ATOM 5570 C C . CYS B 1 166 ? 8.761 -72.356 12.814 1.00 15.97 146 CYS B C 1
ATOM 5571 O O . CYS B 1 166 ? 7.870 -72.717 12.045 1.00 15.14 146 CYS B O 1
ATOM 5574 N N . LEU B 1 167 ? 8.512 -71.861 14.019 1.00 15.40 147 LEU B N 1
ATOM 5575 C CA . LEU B 1 167 ? 7.140 -71.630 14.474 1.00 15.00 147 LEU B CA 1
ATOM 5576 C C . LEU B 1 167 ? 6.482 -70.512 13.654 1.00 14.96 147 LEU B C 1
ATOM 5577 O O . LEU B 1 167 ? 5.351 -70.658 13.198 1.00 14.06 147 LEU B O 1
ATOM 5582 N N . ARG B 1 168 ? 7.177 -69.390 13.477 1.00 15.80 148 ARG B N 1
ATOM 5583 C CA . ARG B 1 168 ? 6.654 -68.318 12.624 1.00 16.55 148 ARG B CA 1
ATOM 5584 C C . ARG B 1 168 ? 6.343 -68.832 11.215 1.00 16.22 148 ARG B C 1
ATOM 5585 O O . ARG B 1 168 ? 5.296 -68.533 10.651 1.00 15.45 148 ARG B O 1
ATOM 5593 N N . LYS B 1 169 ? 7.266 -69.603 10.650 1.00 16.38 149 LYS B N 1
ATOM 5594 C CA . LYS B 1 169 ? 7.085 -70.187 9.318 1.00 16.82 149 LYS B CA 1
ATOM 5595 C C . LYS B 1 169 ? 5.860 -71.092 9.282 1.00 15.83 149 LYS B C 1
ATOM 5596 O O . LYS B 1 169 ? 5.061 -71.042 8.344 1.00 15.76 149 LYS B O 1
ATOM 5602 N N . ALA B 1 170 ? 5.737 -71.955 10.284 1.00 15.21 150 ALA B N 1
ATOM 5603 C CA . ALA B 1 170 ? 4.631 -72.899 10.331 1.00 14.50 150 ALA B CA 1
ATOM 5604 C C . ALA B 1 170 ? 3.296 -72.173 10.382 1.00 14.05 150 ALA B C 1
ATOM 5605 O O . ALA B 1 170 ? 2.365 -72.547 9.684 1.00 13.35 150 ALA B O 1
ATOM 5607 N N . ILE B 1 171 ? 3.196 -71.123 11.195 1.00 14.08 151 ILE B N 1
ATOM 5608 C CA . ILE B 1 171 ? 1.935 -70.388 11.312 1.00 14.15 151 ILE B CA 1
ATOM 5609 C C . ILE B 1 171 ? 1.605 -69.699 9.978 1.00 14.26 151 ILE B C 1
ATOM 5610 O O . ILE B 1 171 ? 0.450 -69.738 9.515 1.00 13.74 151 ILE B O 1
ATOM 5615 N N . GLN B 1 172 ? 2.602 -69.072 9.357 1.00 15.29 152 GLN B N 1
ATOM 5616 C CA . GLN B 1 172 ? 2.429 -68.485 8.024 1.00 16.48 152 GLN B CA 1
ATOM 5617 C C . GLN B 1 172 ? 1.941 -69.517 6.994 1.00 15.45 152 GLN B C 1
ATOM 5618 O O . GLN B 1 172 ? 1.026 -69.271 6.223 1.00 14.89 152 GLN B O 1
ATOM 5624 N N . ILE B 1 173 ? 2.524 -70.710 7.024 1.00 14.64 153 ILE B N 1
ATOM 5625 C CA . ILE B 1 173 ? 2.148 -71.752 6.066 1.00 14.52 153 ILE B CA 1
ATOM 5626 C C . ILE B 1 173 ? 0.711 -72.237 6.298 1.00 13.43 153 ILE B C 1
ATOM 5627 O O . ILE B 1 173 ? -0.045 -72.485 5.352 1.00 13.79 153 ILE B O 1
ATOM 5632 N N . ALA B 1 174 ? 0.306 -72.349 7.559 1.00 12.86 154 ALA B N 1
ATOM 5633 C CA . ALA B 1 174 ? -1.074 -72.766 7.905 1.00 12.09 154 ALA B CA 1
ATOM 5634 C C . ALA B 1 174 ? -2.104 -71.844 7.290 1.00 12.48 154 ALA B C 1
ATOM 5635 O O . ALA B 1 174 ? -3.129 -72.276 6.763 1.00 12.10 154 ALA B O 1
ATOM 5637 N N . LYS B 1 175 ? -1.812 -70.556 7.385 1.00 13.48 155 LYS B N 1
ATOM 5638 C CA . LYS B 1 175 ? -2.751 -69.525 6.924 1.00 14.26 155 LYS B CA 1
ATOM 5639 C C . LYS B 1 175 ? -2.751 -69.287 5.422 1.00 14.70 155 LYS B C 1
ATOM 5640 O O . LYS B 1 175 ? -3.814 -68.972 4.829 1.00 14.65 155 LYS B O 1
ATOM 5646 N N . GLU B 1 176 ? -1.605 -69.463 4.779 1.00 15.26 156 GLU B N 1
ATOM 5647 C CA . GLU B 1 176 ? -1.467 -68.985 3.406 1.00 16.50 156 GLU B CA 1
ATOM 5648 C C . GLU B 1 176 ? -2.117 -69.881 2.348 1.00 16.14 156 GLU B C 1
ATOM 5649 O O . GLU B 1 176 ? -2.328 -71.073 2.562 1.00 16.04 156 GLU B O 1
ATOM 5655 N N . GLY B 1 177 ? -2.443 -69.274 1.200 1.00 16.00 157 GLY B N 1
ATOM 5656 C CA . GLY B 1 177 ? -3.017 -69.982 0.043 1.00 15.48 157 GLY B CA 1
ATOM 5657 C C . GLY B 1 177 ? -4.185 -70.858 0.409 1.00 14.16 157 GLY B C 1
ATOM 5658 O O . GLY B 1 177 ? -5.158 -70.387 0.997 1.00 14.72 157 GLY B O 1
ATOM 5659 N N . ARG B 1 178 ? -4.078 -72.151 0.103 1.00 13.42 158 ARG B N 1
ATOM 5660 C CA . ARG B 1 178 ? -5.083 -73.120 0.548 1.00 12.47 158 ARG B CA 1
ATOM 5661 C C . ARG B 1 178 ? -4.712 -73.512 1.968 1.00 12.43 158 ARG B C 1
ATOM 5662 O O . ARG B 1 178 ? -3.670 -74.153 2.158 1.00 12.48 158 ARG B O 1
ATOM 5670 N N . PRO B 1 179 ? -5.497 -73.069 2.972 1.00 12.28 159 PRO B N 1
ATOM 5671 C CA . PRO B 1 179 ? -5.045 -73.235 4.339 1.00 12.10 159 PRO B CA 1
ATOM 5672 C C . PRO B 1 179 ? -4.981 -74.678 4.788 1.00 11.43 159 PRO B C 1
ATOM 5673 O O . PRO B 1 179 ? -5.433 -75.569 4.099 1.00 11.42 159 PRO B O 1
ATOM 5677 N N . GLY B 1 180 ? -4.401 -74.919 5.954 1.00 11.29 160 GLY B N 1
ATOM 5678 C CA . GLY B 1 180 ? -4.444 -76.275 6.518 1.00 10.70 160 GLY B CA 1
ATOM 5679 C C . GLY B 1 180 ? -3.651 -76.390 7.798 1.00 10.74 160 GLY B C 1
ATOM 5680 O O . GLY B 1 180 ? -3.192 -75.393 8.332 1.00 10.97 160 GLY B O 1
ATOM 5681 N N . PRO B 1 181 ? -3.491 -77.615 8.300 1.00 10.04 161 PRO B N 1
ATOM 5682 C CA . PRO B 1 181 ? -2.847 -77.822 9.576 1.00 10.09 161 PRO B CA 1
ATOM 5683 C C . PRO B 1 181 ? -1.336 -77.912 9.419 1.00 10.13 161 PRO B C 1
ATOM 5684 O O . PRO B 1 181 ? -0.856 -78.366 8.382 1.00 10.20 161 PRO B O 1
ATOM 5688 N N . VAL B 1 182 ? -0.648 -77.528 10.475 1.00 10.30 162 VAL B N 1
ATOM 5689 C CA . VAL B 1 182 ? 0.807 -77.646 10.593 1.00 10.67 162 VAL B CA 1
ATOM 5690 C C . VAL B 1 182 ? 1.145 -78.229 11.962 1.00 10.59 162 VAL B C 1
ATOM 5691 O O . VAL B 1 182 ? 0.371 -78.106 12.920 1.00 10.68 162 VAL B O 1
ATOM 5695 N N . LEU B 1 183 ? 2.308 -78.885 12.083 1.00 10.63 163 LEU B N 1
ATOM 5696 C CA . LEU B 1 183 ? 2.699 -79.488 13.345 1.00 10.69 163 LEU B CA 1
ATOM 5697 C C . LEU B 1 183 ? 4.152 -79.251 13.609 1.00 10.95 163 LEU B C 1
ATOM 5698 O O . LEU B 1 183 ? 4.956 -79.440 12.719 1.00 10.65 163 LEU B O 1
ATOM 5703 N N . LEU B 1 184 ? 4.475 -78.822 14.823 1.00 11.07 164 LEU B N 1
ATOM 5704 C CA . LEU B 1 184 ? 5.871 -78.805 15.292 1.00 11.81 164 LEU B CA 1
ATOM 5705 C C . LEU B 1 184 ? 5.966 -79.758 16.470 1.00 11.56 164 LEU B C 1
ATOM 5706 O O . LEU B 1 184 ? 5.142 -79.718 17.383 1.00 11.71 164 LEU B O 1
ATOM 5711 N N . ASP B 1 185 ? 7.020 -80.557 16.439 1.00 11.34 165 ASP B N 1
ATOM 5712 C CA . ASP B 1 185 ? 7.361 -81.484 17.498 1.00 11.36 165 ASP B CA 1
ATOM 5713 C C . ASP B 1 185 ? 8.563 -80.874 18.247 1.00 11.53 165 ASP B C 1
ATOM 5714 O O . ASP B 1 185 ? 9.610 -80.625 17.660 1.00 11.70 165 ASP B O 1
ATOM 5719 N N . ILE B 1 186 ? 8.382 -80.622 19.541 1.00 11.28 166 ILE B N 1
ATOM 5720 C CA . ILE B 1 186 ? 9.351 -79.886 20.357 1.00 11.88 166 ILE B CA 1
ATOM 5721 C C . ILE B 1 186 ? 9.901 -80.709 21.534 1.00 12.16 166 ILE B C 1
ATOM 5722 O O . ILE B 1 186 ? 9.205 -80.924 22.543 1.00 11.65 166 ILE B O 1
ATOM 5727 N N . PRO B 1 187 ? 11.139 -81.194 21.413 1.00 13.03 167 PRO B N 1
ATOM 5728 C CA . PRO B 1 187 ? 11.756 -81.912 22.528 1.00 13.74 167 PRO B CA 1
ATOM 5729 C C . PRO B 1 187 ? 11.748 -81.098 23.820 1.00 14.57 167 PRO B C 1
ATOM 5730 O O . PRO B 1 187 ? 11.971 -79.891 23.774 1.00 15.37 167 PRO B O 1
ATOM 5734 N N . MET B 1 188 ? 11.538 -81.753 24.949 1.00 15.19 168 MET B N 1
ATOM 5735 C CA . MET B 1 188 ? 11.454 -81.076 26.239 1.00 16.57 168 MET B CA 1
ATOM 5736 C C . MET B 1 188 ? 12.695 -80.224 26.546 1.00 16.35 168 MET B C 1
ATOM 5737 O O . MET B 1 188 ? 12.558 -79.131 27.088 1.00 16.27 168 MET B O 1
ATOM 5742 N N . ASP B 1 189 ? 13.893 -80.713 26.238 1.00 16.45 169 ASP B N 1
ATOM 5743 C CA . ASP B 1 189 ? 15.114 -79.909 26.487 1.00 16.99 169 ASP B CA 1
ATOM 5744 C C . ASP B 1 189 ? 15.150 -78.604 25.681 1.00 17.04 169 ASP B C 1
ATOM 5745 O O . ASP B 1 189 ? 15.639 -77.578 26.186 1.00 18.00 169 ASP B O 1
ATOM 5750 N N . ILE B 1 190 ? 14.590 -78.622 24.469 1.00 16.78 170 ILE B N 1
ATOM 5751 C CA . ILE B 1 190 ? 14.491 -77.413 23.668 1.00 16.74 170 ILE B CA 1
ATOM 5752 C C . ILE B 1 190 ? 13.479 -76.449 24.278 1.00 16.46 170 ILE B C 1
ATOM 5753 O O . ILE B 1 190 ? 13.731 -75.242 24.285 1.00 16.49 170 ILE B O 1
ATOM 5758 N N . GLN B 1 191 ? 12.353 -76.966 24.792 1.00 15.92 171 GLN B N 1
ATOM 5759 C CA . GLN B 1 191 ? 11.350 -76.130 25.490 1.00 16.15 171 GLN B CA 1
ATOM 5760 C C . GLN B 1 191 ? 11.964 -75.362 26.669 1.00 17.46 171 GLN B C 1
ATOM 5761 O O . GLN B 1 191 ? 11.499 -74.263 26.989 1.00 17.49 171 GLN B O 1
ATOM 5767 N N . ARG B 1 192 ? 12.967 -75.951 27.323 1.00 18.79 172 ARG B N 1
ATOM 5768 C CA . ARG B 1 192 ? 13.584 -75.387 28.530 1.00 20.40 172 ARG B CA 1
ATOM 5769 C C . ARG B 1 192 ? 14.806 -74.533 28.228 1.00 20.70 172 ARG B C 1
ATOM 5770 O O . ARG B 1 192 ? 15.316 -73.845 29.132 1.00 21.57 172 ARG B O 1
ATOM 5778 N N . ALA B 1 193 ? 15.293 -74.598 26.987 1.00 21.07 173 ALA B N 1
ATOM 5779 C CA . ALA B 1 193 ? 16.477 -73.835 26.562 1.00 22.42 173 ALA B CA 1
ATOM 5780 C C . ALA B 1 193 ? 16.245 -72.318 26.522 1.00 23.97 173 ALA B C 1
ATOM 5781 O O . ALA B 1 193 ? 15.123 -71.857 26.414 1.00 22.50 173 ALA B O 1
ATOM 5783 N N . ASP B 1 194 ? 17.332 -71.551 26.573 1.00 26.63 174 ASP B N 1
ATOM 5784 C CA . ASP B 1 194 ? 17.275 -70.100 26.329 1.00 29.24 174 ASP B CA 1
ATOM 5785 C C . ASP B 1 194 ? 17.317 -69.794 24.828 1.00 30.84 174 ASP B C 1
ATOM 5786 O O . ASP B 1 194 ? 18.028 -70.455 24.063 1.00 32.25 174 ASP B O 1
ATOM 5791 N N . ILE B 1 195 ? 16.524 -68.822 24.395 1.00 31.91 175 ILE B N 1
ATOM 5792 C CA . ILE B 1 195 ? 16.612 -68.326 23.022 1.00 33.37 175 ILE B CA 1
ATOM 5793 C C . ILE B 1 195 ? 17.021 -66.861 23.105 1.00 35.30 175 ILE B C 1
ATOM 5794 O O . ILE B 1 195 ? 16.888 -66.239 24.159 1.00 35.75 175 ILE B O 1
ATOM 5799 N N . ASP B 1 196 ? 17.507 -66.323 21.990 1.00 37.53 176 ASP B N 1
ATOM 5800 C CA . ASP B 1 196 ? 17.979 -64.941 21.927 1.00 40.43 176 ASP B CA 1
ATOM 5801 C C . ASP B 1 196 ? 16.808 -63.985 21.700 1.00 40.01 176 ASP B C 1
ATOM 5802 O O . ASP B 1 196 ? 16.200 -63.974 20.634 1.00 39.87 176 ASP B O 1
ATOM 5807 N N . GLU B 1 197 ? 16.528 -63.171 22.711 1.00 41.00 177 GLU B N 1
ATOM 5808 C CA . GLU B 1 197 ? 15.380 -62.269 22.705 1.00 42.06 177 GLU B CA 1
ATOM 5809 C C . GLU B 1 197 ? 15.501 -61.238 21.579 1.00 43.30 177 GLU B C 1
ATOM 5810 O O . GLU B 1 197 ? 14.547 -60.998 20.848 1.00 41.21 177 GLU B O 1
ATOM 5816 N N . ALA B 1 198 ? 16.688 -60.649 21.428 1.00 45.54 178 ALA B N 1
ATOM 5817 C CA . ALA B 1 198 ? 16.907 -59.577 20.447 1.00 47.38 178 ALA B CA 1
ATOM 5818 C C . ALA B 1 198 ? 16.622 -60.043 19.020 1.00 48.04 178 ALA B C 1
ATOM 5819 O O . ALA B 1 198 ? 16.029 -59.311 18.228 1.00 47.96 178 ALA B O 1
ATOM 5821 N N . LEU B 1 199 ? 17.034 -61.266 18.709 1.00 47.94 179 LEU B N 1
ATOM 5822 C CA . LEU B 1 199 ? 16.777 -61.857 17.401 1.00 48.69 179 LEU B CA 1
ATOM 5823 C C . LEU B 1 199 ? 15.279 -62.153 17.226 1.00 48.11 179 LEU B C 1
ATOM 5824 O O . LEU B 1 199 ? 14.742 -62.036 16.125 1.00 48.26 179 LEU B O 1
ATOM 5829 N N . LEU B 1 200 ? 14.605 -62.526 18.314 1.00 47.56 180 LEU B N 1
ATOM 5830 C CA . LEU B 1 200 ? 13.142 -62.663 18.308 1.00 46.42 180 LEU B CA 1
ATOM 5831 C C . LEU B 1 200 ? 12.442 -61.377 17.863 1.00 45.78 180 LEU B C 1
ATOM 5832 O O . LEU B 1 200 ? 11.522 -61.408 17.039 1.00 44.53 180 LEU B O 1
ATOM 5837 N N . ASN B 1 201 ? 12.869 -60.254 18.436 1.00 45.45 181 ASN B N 1
ATOM 5838 C CA . ASN B 1 201 ? 12.265 -58.955 18.152 1.00 45.94 181 ASN B CA 1
ATOM 5839 C C . ASN B 1 201 ? 12.967 -58.225 17.010 1.00 47.26 181 ASN B C 1
ATOM 5840 O O . ASN B 1 201 ? 13.379 -58.843 16.028 1.00 47.71 181 ASN B O 1
ATOM 5845 N N . ILE B 1 215 ? -2.184 -62.849 -12.588 1.00 30.01 195 ILE B N 1
ATOM 5846 C CA . ILE B 1 215 ? -3.534 -62.645 -13.123 1.00 30.25 195 ILE B CA 1
ATOM 5847 C C . ILE B 1 215 ? -3.510 -61.783 -14.368 1.00 30.31 195 ILE B C 1
ATOM 5848 O O . ILE B 1 215 ? -2.830 -60.758 -14.406 1.00 32.45 195 ILE B O 1
ATOM 5853 N N . ALA B 1 216 ? -4.242 -62.200 -15.395 1.00 28.51 196 ALA B N 1
ATOM 5854 C CA . ALA B 1 216 ? -4.299 -61.452 -16.640 1.00 27.87 196 ALA B CA 1
ATOM 5855 C C . ALA B 1 216 ? -5.599 -60.663 -16.685 1.00 26.22 196 ALA B C 1
ATOM 5856 O O . ALA B 1 216 ? -6.676 -61.240 -16.521 1.00 25.28 196 ALA B O 1
ATOM 5858 N N . MET B 1 217 ? -5.502 -59.351 -16.917 1.00 25.35 197 MET B N 1
ATOM 5859 C CA . MET B 1 217 ? -6.688 -58.527 -17.095 1.00 24.97 197 MET B CA 1
ATOM 5860 C C . MET B 1 217 ? -7.563 -59.116 -18.200 1.00 23.86 197 MET B C 1
ATOM 5861 O O . MET B 1 217 ? -8.787 -59.064 -18.111 1.00 23.09 197 MET B O 1
ATOM 5866 N N . SER B 1 218 ? -6.928 -59.656 -19.243 1.00 23.52 198 SER B N 1
ATOM 5867 C CA . SER B 1 218 ? -7.670 -60.254 -20.368 1.00 23.68 198 SER B CA 1
ATOM 5868 C C . SER B 1 218 ? -8.499 -61.475 -19.940 1.00 23.14 198 SER B C 1
ATOM 5869 O O . SER B 1 218 ? -9.595 -61.694 -20.467 1.00 23.39 198 SER B O 1
ATOM 5872 N N . ASP B 1 219 ? -7.989 -62.257 -18.989 1.00 22.90 199 ASP B N 1
ATOM 5873 C CA . ASP B 1 219 ? -8.751 -63.377 -18.411 1.00 22.12 199 ASP B CA 1
ATOM 5874 C C . ASP B 1 219 ? -9.953 -62.868 -17.596 1.00 21.44 199 ASP B C 1
ATOM 5875 O O . ASP B 1 219 ? -11.075 -63.345 -17.767 1.00 20.73 199 ASP B O 1
ATOM 5880 N N . LEU B 1 220 ? -9.725 -61.870 -16.737 1.00 20.81 200 LEU B N 1
ATOM 5881 C CA . LEU B 1 220 ? -10.822 -61.229 -15.982 1.00 20.23 200 LEU B CA 1
ATOM 5882 C C . LEU B 1 220 ? -11.937 -60.702 -16.894 1.00 19.91 200 LEU B C 1
ATOM 5883 O O . LEU B 1 220 ? -13.129 -60.901 -16.647 1.00 19.43 200 LEU B O 1
ATOM 5888 N N . ASP B 1 221 ? -11.521 -60.036 -17.959 1.00 19.53 201 ASP B N 1
ATOM 5889 C CA . ASP B 1 221 ? -12.443 -59.529 -18.971 1.00 19.86 201 ASP B CA 1
ATOM 5890 C C . ASP B 1 221 ? -13.205 -60.645 -19.689 1.00 19.32 201 ASP B C 1
ATOM 5891 O O . ASP B 1 221 ? -14.398 -60.514 -19.924 1.00 19.40 201 ASP B O 1
ATOM 5896 N N . PHE B 1 222 ? -12.520 -61.748 -19.991 1.00 19.00 202 PHE B N 1
ATOM 5897 C CA . PHE B 1 222 ? -13.148 -62.897 -20.658 1.00 18.47 202 PHE B CA 1
ATOM 5898 C C . PHE B 1 222 ? -14.272 -63.476 -19.803 1.00 17.75 202 PHE B C 1
ATOM 5899 O O . PHE B 1 222 ? -15.364 -63.753 -20.290 1.00 17.17 202 PHE B O 1
ATOM 5907 N N . ILE B 1 223 ? -14.020 -63.558 -18.511 1.00 16.99 203 ILE B N 1
ATOM 5908 C CA . ILE B 1 223 ? -15.029 -64.057 -17.590 1.00 16.66 203 ILE B CA 1
ATOM 5909 C C . ILE B 1 223 ? -16.216 -63.095 -17.468 1.00 16.78 203 ILE B C 1
ATOM 5910 O O . ILE B 1 223 ? -17.386 -63.520 -17.465 1.00 16.41 203 ILE B O 1
ATOM 5915 N N . ILE B 1 224 ? -15.916 -61.793 -17.397 1.00 17.18 204 ILE B N 1
ATOM 5916 C CA . ILE B 1 224 ? -16.963 -60.792 -17.347 1.00 17.52 204 ILE B CA 1
ATOM 5917 C C . ILE B 1 224 ? -17.860 -60.934 -18.570 1.00 17.89 204 ILE B C 1
ATOM 5918 O O . ILE B 1 224 ? -19.077 -60.916 -18.451 1.00 17.36 204 ILE B O 1
ATOM 5923 N N . ASN B 1 225 ? -17.251 -61.067 -19.740 1.00 18.33 205 ASN B N 1
ATOM 5924 C CA . ASN B 1 225 ? -17.990 -61.182 -20.989 1.00 19.01 205 ASN B CA 1
ATOM 5925 C C . ASN B 1 225 ? -18.864 -62.430 -21.069 1.00 18.84 205 ASN B C 1
ATOM 5926 O O . ASN B 1 225 ? -19.970 -62.390 -21.614 1.00 19.41 205 ASN B O 1
ATOM 5931 N N . LYS B 1 226 ? -18.351 -63.545 -20.575 1.00 18.72 206 LYS B N 1
ATOM 5932 C CA . LYS B 1 226 ? -19.165 -64.742 -20.490 1.00 18.43 206 LYS B CA 1
ATOM 5933 C C . LYS B 1 226 ? -20.377 -64.520 -19.574 1.00 18.25 206 LYS B C 1
ATOM 5934 O O . LYS B 1 226 ? -21.495 -64.912 -19.912 1.00 18.02 206 LYS B O 1
ATOM 5940 N N . LEU B 1 227 ? -20.165 -63.882 -18.428 1.00 18.03 207 LEU B N 1
ATOM 5941 C CA . LEU B 1 227 ? -21.284 -63.578 -17.528 1.00 18.03 207 LEU B CA 1
ATOM 5942 C C . LEU B 1 227 ? -22.308 -62.649 -18.166 1.00 18.33 207 LEU B C 1
ATOM 5943 O O . LEU B 1 227 ? -23.519 -62.900 -18.140 1.00 18.80 207 LEU B O 1
ATOM 5948 N N . GLN B 1 228 ? -21.802 -61.587 -18.762 1.00 18.58 208 GLN B N 1
ATOM 5949 C CA . GLN B 1 228 ? -22.621 -60.594 -19.415 1.00 18.80 208 GLN B CA 1
ATOM 5950 C C . GLN B 1 228 ? -23.579 -61.153 -20.490 1.00 19.45 208 GLN B C 1
ATOM 5951 O O . GLN B 1 228 ? -24.733 -60.713 -20.611 1.00 19.27 208 GLN B O 1
ATOM 5957 N N . ASN B 1 229 ? -23.083 -62.091 -21.287 1.00 19.84 209 ASN B N 1
ATOM 5958 C CA . ASN B 1 229 ? -23.844 -62.647 -22.396 1.00 21.02 209 ASN B CA 1
ATOM 5959 C C . ASN B 1 229 ? -24.654 -63.919 -22.067 1.00 20.94 209 ASN B C 1
ATOM 5960 O O . ASN B 1 229 ? -25.392 -64.415 -22.916 1.00 21.64 209 ASN B O 1
ATOM 5965 N N . ALA B 1 230 ? -24.523 -64.429 -20.841 1.00 20.48 210 ALA B N 1
ATOM 5966 C CA . ALA B 1 230 ? -25.294 -65.607 -20.410 1.00 20.13 210 ALA B CA 1
ATOM 5967 C C . ALA B 1 230 ? -26.762 -65.234 -20.227 1.00 20.37 210 ALA B C 1
ATOM 5968 O O . ALA B 1 230 ? -27.053 -64.153 -19.710 1.00 20.76 210 ALA B O 1
ATOM 5970 N N . LYS B 1 231 ? -27.675 -66.097 -20.676 1.00 20.09 211 LYS B N 1
ATOM 5971 C CA . LYS B 1 231 ? -29.103 -65.891 -20.428 1.00 20.28 211 LYS B CA 1
ATOM 5972 C C . LYS B 1 231 ? -29.517 -66.477 -19.082 1.00 18.94 211 LYS B C 1
ATOM 5973 O O . LYS B 1 231 ? -30.490 -66.030 -18.483 1.00 19.21 211 LYS B O 1
ATOM 5979 N N . LYS B 1 232 ? -28.763 -67.473 -18.611 1.00 17.65 212 LYS B N 1
ATOM 5980 C CA . LYS B 1 232 ? -29.110 -68.226 -17.412 1.00 16.84 212 LYS B CA 1
ATOM 5981 C C . LYS B 1 232 ? -27.836 -68.498 -16.596 1.00 15.89 212 LYS B C 1
ATOM 5982 O O . LYS B 1 232 ? -27.399 -69.641 -16.464 1.00 15.58 212 LYS B O 1
ATOM 5988 N N . PRO B 1 233 ? -27.230 -67.441 -16.052 1.00 14.86 213 PRO B N 1
ATOM 5989 C CA . PRO B 1 233 ? -25.977 -67.608 -15.285 1.00 14.24 213 PRO B CA 1
ATOM 5990 C C . PRO B 1 233 ? -26.187 -68.200 -13.899 1.00 13.77 213 PRO B C 1
ATOM 5991 O O . PRO B 1 233 ? -27.213 -67.975 -13.268 1.00 13.66 213 PRO B O 1
ATOM 5995 N N . LEU B 1 234 ? -25.184 -68.924 -13.406 1.00 13.55 214 LEU B N 1
ATOM 5996 C CA . LEU B 1 234 ? -25.225 -69.448 -12.053 1.00 13.34 214 LEU B CA 1
ATOM 5997 C C . LEU B 1 234 ? -23.822 -69.529 -11.464 1.00 12.94 214 LEU B C 1
ATOM 5998 O O . LEU B 1 234 ? -22.881 -69.875 -12.173 1.00 13.07 214 LEU B O 1
ATOM 6003 N N . LEU B 1 235 ? -23.670 -69.197 -10.193 1.00 12.72 215 LEU B N 1
ATOM 6004 C CA A LEU B 1 235 ? -22.408 -69.488 -9.500 0.50 12.38 215 LEU B CA 1
ATOM 6005 C CA B LEU B 1 235 ? -22.420 -69.463 -9.505 0.50 12.39 215 LEU B CA 1
ATOM 6006 C C . LEU B 1 235 ? -22.504 -70.775 -8.707 1.00 12.15 215 LEU B C 1
ATOM 6007 O O . LEU B 1 235 ? -23.549 -71.114 -8.181 1.00 11.95 215 LEU B O 1
ATOM 6016 N N . LEU B 1 236 ? -21.379 -71.482 -8.647 1.00 12.05 216 LEU B N 1
ATOM 6017 C CA A LEU B 1 236 ? -21.153 -72.529 -7.657 0.70 12.13 216 LEU B CA 1
ATOM 6018 C CA B LEU B 1 236 ? -21.155 -72.536 -7.667 0.30 12.04 216 LEU B CA 1
ATOM 6019 C C . LEU B 1 236 ? -20.122 -71.999 -6.681 1.00 12.04 216 LEU B C 1
ATOM 6020 O O . LEU B 1 236 ? -18.946 -71.849 -7.026 1.00 12.28 216 LEU B O 1
ATOM 6029 N N . ILE B 1 237 ? -20.574 -71.711 -5.461 1.00 12.50 217 ILE B N 1
ATOM 6030 C CA . ILE B 1 237 ? -19.727 -71.149 -4.437 1.00 12.96 217 ILE B CA 1
ATOM 6031 C C . ILE B 1 237 ? -19.194 -72.313 -3.638 1.00 12.34 217 ILE B C 1
ATOM 6032 O O . ILE B 1 237 ? -19.970 -73.029 -2.994 1.00 11.96 217 ILE B O 1
ATOM 6037 N N . GLY B 1 238 ? -17.875 -72.472 -3.645 1.00 12.31 218 GLY B N 1
ATOM 6038 C CA . GLY B 1 238 ? -17.240 -73.564 -2.909 1.00 12.25 218 GLY B CA 1
ATOM 6039 C C . GLY B 1 238 ? -16.507 -73.134 -1.670 1.00 12.36 218 GLY B C 1
ATOM 6040 O O . GLY B 1 238 ? -16.464 -71.951 -1.309 1.00 12.60 218 GLY B O 1
ATOM 6041 N N . GLY B 1 239 ? -15.913 -74.115 -1.019 1.00 12.48 219 GLY B N 1
ATOM 6042 C CA . GLY B 1 239 ? -15.138 -73.895 0.185 1.00 12.27 219 GLY B CA 1
ATOM 6043 C C . GLY B 1 239 ? -13.981 -72.935 0.029 1.00 12.20 219 GLY B C 1
ATOM 6044 O O . GLY B 1 239 ? -13.604 -72.255 0.974 1.00 13.46 219 GLY B O 1
ATOM 6045 N N . GLY B 1 240 ? -13.415 -72.855 -1.171 1.00 12.15 220 GLY B N 1
ATOM 6046 C CA . GLY B 1 240 ? -12.285 -71.960 -1.423 1.00 12.03 220 GLY B CA 1
ATOM 6047 C C . GLY B 1 240 ? -12.651 -70.487 -1.434 1.00 12.28 220 GLY B C 1
ATOM 6048 O O . GLY B 1 240 ? -11.773 -69.632 -1.353 1.00 12.58 220 GLY B O 1
ATOM 6049 N N . ALA B 1 241 ? -13.934 -70.185 -1.613 1.00 12.04 221 ALA B N 1
ATOM 6050 C CA . ALA B 1 241 ? -14.416 -68.836 -1.742 1.00 12.53 221 ALA B CA 1
ATOM 6051 C C . ALA B 1 241 ? -14.767 -68.230 -0.390 1.00 12.27 221 ALA B C 1
ATOM 6052 O O . ALA B 1 241 ? -14.429 -67.081 -0.107 1.00 12.78 221 ALA B O 1
ATOM 6054 N N . VAL B 1 242 ? -15.507 -68.991 0.422 1.00 12.05 222 VAL B N 1
ATOM 6055 C CA . VAL B 1 242 ? -16.297 -68.380 1.483 1.00 12.20 222 VAL B CA 1
ATOM 6056 C C . VAL B 1 242 ? -15.512 -67.847 2.663 1.00 12.68 222 VAL B C 1
ATOM 6057 O O . VAL B 1 242 ? -15.990 -66.965 3.351 1.00 13.67 222 VAL B O 1
ATOM 6061 N N . ASN B 1 243 ? -14.327 -68.410 2.896 1.00 13.38 223 ASN B N 1
ATOM 6062 C CA . ASN B 1 243 ? -13.440 -67.956 3.978 1.00 13.72 223 ASN B CA 1
ATOM 6063 C C . ASN B 1 243 ? -12.277 -67.095 3.503 1.00 14.39 223 ASN B C 1
ATOM 6064 O O . ASN B 1 243 ? -11.419 -66.747 4.286 1.00 15.51 223 ASN B O 1
ATOM 6069 N N . SER B 1 244 ? -12.292 -66.743 2.218 1.00 13.87 224 SER B N 1
ATOM 6070 C CA . SER B 1 244 ? -11.305 -65.864 1.613 1.00 14.00 224 SER B CA 1
ATOM 6071 C C . SER B 1 244 ? -11.732 -64.402 1.817 1.00 14.48 224 SER B C 1
ATOM 6072 O O . SER B 1 244 ? -12.906 -64.074 1.721 1.00 14.79 224 SER B O 1
ATOM 6075 N N . SER B 1 245 ? -10.783 -63.537 2.144 1.00 15.07 225 SER B N 1
ATOM 6076 C CA . SER B 1 245 ? -11.081 -62.141 2.441 1.00 16.13 225 SER B CA 1
ATOM 6077 C C . SER B 1 245 ? -11.849 -61.488 1.304 1.00 15.91 225 SER B C 1
ATOM 6078 O O . SER B 1 245 ? -11.516 -61.661 0.130 1.00 15.81 225 SER B O 1
ATOM 6081 N N . GLY B 1 246 ? -12.896 -60.737 1.658 1.00 16.03 226 GLY B N 1
ATOM 6082 C CA . GLY B 1 246 ? -13.701 -60.007 0.687 1.00 16.28 226 GLY B CA 1
ATOM 6083 C C . GLY B 1 246 ? -14.895 -60.751 0.125 1.00 15.69 226 GLY B C 1
ATOM 6084 O O . GLY B 1 246 ? -15.654 -60.190 -0.662 1.00 16.47 226 GLY B O 1
ATOM 6085 N N . PHE B 1 247 ? -15.085 -62.016 0.521 1.00 14.92 227 PHE B N 1
ATOM 6086 C CA . PHE B 1 247 ? -16.135 -62.796 -0.091 1.00 14.53 227 PHE B CA 1
ATOM 6087 C C . PHE B 1 247 ? -17.545 -62.216 0.069 1.00 14.43 227 PHE B C 1
ATOM 6088 O O . PHE B 1 247 ? -18.257 -62.099 -0.905 1.00 14.40 227 PHE B O 1
ATOM 6096 N N . GLN B 1 248 ? -17.957 -61.892 1.289 1.00 14.78 228 GLN B N 1
ATOM 6097 C CA . GLN B 1 248 ? -19.341 -61.472 1.505 1.00 15.37 228 GLN B CA 1
ATOM 6098 C C . GLN B 1 248 ? -19.636 -60.165 0.790 1.00 15.69 228 GLN B C 1
ATOM 6099 O O . GLN B 1 248 ? -20.704 -60.022 0.248 1.00 15.95 228 GLN B O 1
ATOM 6105 N N . LYS B 1 249 ? -18.692 -59.228 0.794 1.00 16.79 229 LYS B N 1
ATOM 6106 C CA . LYS B 1 249 ? -18.887 -57.981 0.042 1.00 17.71 229 LYS B CA 1
ATOM 6107 C C . LYS B 1 249 ? -19.003 -58.225 -1.461 1.00 17.15 229 LYS B C 1
ATOM 6108 O O . LYS B 1 249 ? -19.831 -57.598 -2.135 1.00 17.22 229 LYS B O 1
ATOM 6114 N N . TRP B 1 250 ? -18.227 -59.180 -1.975 1.00 16.00 230 TRP B N 1
ATOM 6115 C CA . TRP B 1 250 ? -18.282 -59.549 -3.389 1.00 15.44 230 TRP B CA 1
ATOM 6116 C C . TRP B 1 250 ? -19.651 -60.183 -3.691 1.00 15.42 230 TRP B C 1
ATOM 6117 O O . TRP B 1 250 ? -20.295 -59.857 -4.679 1.00 15.61 230 TRP B O 1
ATOM 6128 N N . LEU B 1 251 ? -20.114 -61.070 -2.815 1.00 15.10 231 LEU B N 1
ATOM 6129 C CA . LEU B 1 251 ? -21.429 -61.681 -3.003 1.00 15.41 231 LEU B CA 1
ATOM 6130 C C . LEU B 1 251 ? -22.568 -60.666 -2.976 1.00 16.01 231 LEU B C 1
ATOM 6131 O O . LEU B 1 251 ? -23.538 -60.796 -3.731 1.00 16.00 231 LEU B O 1
ATOM 6136 N N . GLU B 1 252 ? -22.443 -59.632 -2.149 1.00 16.68 232 GLU B N 1
ATOM 6137 C CA . GLU B 1 252 ? -23.455 -58.564 -2.128 1.00 17.96 232 GLU B CA 1
ATOM 6138 C C . GLU B 1 252 ? -23.624 -57.949 -3.506 1.00 18.18 232 GLU B C 1
ATOM 6139 O O . GLU B 1 252 ? -24.733 -57.643 -3.920 1.00 17.90 232 GLU B O 1
ATOM 6145 N N . GLN B 1 253 ? -22.515 -57.788 -4.213 1.00 18.25 233 GLN B N 1
ATOM 6146 C CA . GLN B 1 253 ? -22.533 -57.195 -5.545 1.00 18.85 233 GLN B CA 1
ATOM 6147 C C . GLN B 1 253 ? -23.120 -58.157 -6.587 1.00 17.66 233 GLN B C 1
ATOM 6148 O O . GLN B 1 253 ? -23.833 -57.731 -7.485 1.00 17.82 233 GLN B O 1
ATOM 6154 N N . ILE B 1 254 ? -22.817 -59.449 -6.465 1.00 16.67 234 ILE B N 1
ATOM 6155 C CA . ILE B 1 254 ? -23.495 -60.460 -7.269 1.00 16.01 234 ILE B CA 1
ATOM 6156 C C . ILE B 1 254 ? -25.024 -60.374 -7.110 1.00 16.04 234 ILE B C 1
ATOM 6157 O O . ILE B 1 254 ? -25.765 -60.403 -8.102 1.00 16.29 234 ILE B O 1
ATOM 6162 N N . GLU B 1 255 ? -25.486 -60.229 -5.869 1.00 15.86 235 GLU B N 1
ATOM 6163 C CA . GLU B 1 255 ? -26.911 -60.079 -5.607 1.00 16.14 235 GLU B CA 1
ATOM 6164 C C . GLU B 1 255 ? -27.450 -58.800 -6.214 1.00 16.67 235 GLU B C 1
ATOM 6165 O O . GLU B 1 255 ? -28.533 -58.814 -6.808 1.00 16.80 235 GLU B O 1
ATOM 6171 N N . LEU B 1 256 ? -26.698 -57.704 -6.113 1.00 16.85 236 LEU B N 1
ATOM 6172 C CA . LEU B 1 256 ? -27.148 -56.438 -6.753 1.00 17.65 236 LEU B CA 1
ATOM 6173 C C . LEU B 1 256 ? -27.388 -56.631 -8.258 1.00 17.83 236 LEU B C 1
ATOM 6174 O O . LEU B 1 256 ? -28.323 -56.073 -8.833 1.00 18.06 236 LEU B O 1
ATOM 6179 N N . ARG B 1 257 ? -26.544 -57.431 -8.899 1.00 17.25 237 ARG B N 1
ATOM 6180 C CA . ARG B 1 257 ? -26.714 -57.752 -10.325 1.00 17.43 237 ARG B CA 1
ATOM 6181 C C . ARG B 1 257 ? -27.752 -58.845 -10.605 1.00 17.24 237 ARG B C 1
ATOM 6182 O O . ARG B 1 257 ? -28.083 -59.093 -11.759 1.00 17.21 237 ARG B O 1
ATOM 6190 N N . GLY B 1 258 ? -28.250 -59.503 -9.561 1.00 16.63 238 GLY B N 1
ATOM 6191 C CA . GLY B 1 258 ? -29.337 -60.466 -9.704 1.00 16.54 238 GLY B CA 1
ATOM 6192 C C . GLY B 1 258 ? -28.904 -61.812 -10.268 1.00 16.22 238 GLY B C 1
ATOM 6193 O O . GLY B 1 258 ? -29.654 -62.437 -11.021 1.00 16.59 238 GLY B O 1
ATOM 6194 N N . ILE B 1 259 ? -27.687 -62.243 -9.936 1.00 15.57 239 ILE B N 1
ATOM 6195 C CA . ILE B 1 259 ? -27.181 -63.524 -10.425 1.00 15.07 239 ILE B CA 1
ATOM 6196 C C . ILE B 1 259 ? -27.385 -64.561 -9.333 1.00 14.40 239 ILE B C 1
ATOM 6197 O O . ILE B 1 259 ? -26.964 -64.336 -8.208 1.00 14.07 239 ILE B O 1
ATOM 6202 N N . PRO B 1 260 ? -28.056 -65.683 -9.660 1.00 13.81 240 PRO B N 1
ATOM 6203 C CA . PRO B 1 260 ? -28.303 -66.695 -8.636 1.00 13.54 240 PRO B CA 1
ATOM 6204 C C . PRO B 1 260 ? -27.104 -67.624 -8.411 1.00 12.90 240 PRO B C 1
ATOM 6205 O O . PRO B 1 260 ? -26.136 -67.639 -9.184 1.00 12.99 240 PRO B O 1
ATOM 6209 N N . TYR B 1 261 ? -27.177 -68.425 -7.362 1.00 12.27 241 TYR B N 1
ATOM 6210 C CA . TYR B 1 261 ? -26.076 -69.285 -7.013 1.00 11.93 241 TYR B CA 1
ATOM 6211 C C . TYR B 1 261 ? -26.507 -70.466 -6.143 1.00 11.63 241 TYR B C 1
ATOM 6212 O O . TYR B 1 261 ? -27.559 -70.452 -5.484 1.00 11.78 241 TYR B O 1
ATOM 6221 N N . VAL B 1 262 ? -25.661 -71.490 -6.191 1.00 11.27 242 VAL B N 1
ATOM 6222 C CA . VAL B 1 262 ? -25.711 -72.679 -5.353 1.00 10.89 242 VAL B CA 1
ATOM 6223 C C . VAL B 1 262 ? -24.359 -72.807 -4.668 1.00 10.50 242 VAL B C 1
ATOM 6224 O O . VAL B 1 262 ? -23.404 -72.083 -4.974 1.00 10.60 242 VAL B O 1
ATOM 6228 N N . ALA B 1 263 ? -24.263 -73.752 -3.743 1.00 10.19 243 ALA B N 1
ATOM 6229 C CA . ALA B 1 263 ? -23.002 -73.997 -3.030 1.00 10.07 243 ALA B CA 1
ATOM 6230 C C . ALA B 1 263 ? -22.741 -75.458 -2.756 1.00 10.16 243 ALA B C 1
ATOM 6231 O O . ALA B 1 263 ? -23.665 -76.247 -2.642 1.00 10.52 243 ALA B O 1
ATOM 6233 N N . SER B 1 264 ? -21.466 -75.807 -2.623 1.00 10.20 244 SER B N 1
ATOM 6234 C CA . SER B 1 264 ? -21.078 -77.085 -2.111 1.00 10.03 244 SER B CA 1
ATOM 6235 C C . SER B 1 264 ? -21.365 -77.096 -0.625 1.00 10.06 244 SER B C 1
ATOM 6236 O O . SER B 1 264 ? -21.687 -76.059 -0.053 1.00 9.62 244 SER B O 1
ATOM 6239 N N . LEU B 1 265 ? -21.203 -78.238 0.017 1.00 9.85 245 LEU B N 1
ATOM 6240 C CA . LEU B 1 265 ? -21.350 -78.300 1.459 1.00 10.21 245 LEU B CA 1
ATOM 6241 C C . LEU B 1 265 ? -20.464 -77.262 2.119 1.00 10.01 245 LEU B C 1
ATOM 6242 O O . LEU B 1 265 ? -20.870 -76.587 3.068 1.00 9.99 245 LEU B O 1
ATOM 6247 N N . LYS B 1 266 ? -19.229 -77.165 1.649 1.00 10.35 246 LYS B N 1
ATOM 6248 C CA . LYS B 1 266 ? -18.286 -76.310 2.346 1.00 10.32 246 LYS B CA 1
ATOM 6249 C C . LYS B 1 266 ? -18.592 -74.831 2.076 1.00 10.92 246 LYS B C 1
ATOM 6250 O O . LYS B 1 266 ? -18.407 -74.004 2.956 1.00 11.13 246 LYS B O 1
ATOM 6256 N N . GLY B 1 267 ? -19.071 -74.508 0.872 1.00 10.88 247 GLY B N 1
ATOM 6257 C CA . GLY B 1 267 ? -19.547 -73.143 0.602 1.00 11.29 247 GLY B CA 1
ATOM 6258 C C . GLY B 1 267 ? -20.790 -72.812 1.417 1.00 10.99 247 GLY B C 1
ATOM 6259 O O . GLY B 1 267 ? -20.908 -71.699 1.959 1.00 10.85 247 GLY B O 1
ATOM 6260 N N . ALA B 1 268 ? -21.718 -73.773 1.485 1.00 10.83 248 ALA B N 1
ATOM 6261 C CA . ALA B 1 268 ? -23.014 -73.628 2.147 1.00 10.70 248 ALA B CA 1
ATOM 6262 C C . ALA B 1 268 ? -22.875 -73.258 3.637 1.00 10.45 248 ALA B C 1
ATOM 6263 O O . ALA B 1 268 ? -23.802 -72.718 4.229 1.00 10.92 248 ALA B O 1
ATOM 6265 N N . GLU B 1 269 ? -21.719 -73.554 4.235 1.00 10.33 249 GLU B N 1
ATOM 6266 C CA . GLU B 1 269 ? -21.460 -73.309 5.632 1.00 10.42 249 GLU B CA 1
ATOM 6267 C C . GLU B 1 269 ? -21.613 -71.846 6.004 1.00 10.55 249 GLU B C 1
ATOM 6268 O O . GLU B 1 269 ? -21.965 -71.514 7.153 1.00 10.92 249 GLU B O 1
ATOM 6274 N N . LYS B 1 270 ? -21.350 -70.961 5.034 1.00 11.10 250 LYS B N 1
ATOM 6275 C CA . LYS B 1 270 ? -21.173 -69.549 5.311 1.00 11.74 250 LYS B CA 1
ATOM 6276 C C . LYS B 1 270 ? -22.102 -68.616 4.541 1.00 12.04 250 LYS B C 1
ATOM 6277 O O . LYS B 1 270 ? -21.911 -67.399 4.559 1.00 12.50 250 LYS B O 1
ATOM 6283 N N . ILE B 1 271 ? -23.123 -69.178 3.899 1.00 12.52 251 ILE B N 1
ATOM 6284 C CA . ILE B 1 271 ? -24.004 -68.413 3.027 1.00 12.89 251 ILE B CA 1
ATOM 6285 C C . ILE B 1 271 ? -25.358 -68.197 3.652 1.00 13.35 251 ILE B C 1
ATOM 6286 O O . ILE B 1 271 ? -26.082 -69.138 3.947 1.00 12.95 251 ILE B O 1
ATOM 6291 N N . LYS B 1 272 ? -25.709 -66.924 3.845 1.00 13.47 252 LYS B N 1
ATOM 6292 C CA . LYS B 1 272 ? -27.000 -66.557 4.364 1.00 14.73 252 LYS B CA 1
ATOM 6293 C C . LYS B 1 272 ? -28.131 -66.895 3.372 1.00 14.53 252 LYS B C 1
ATOM 6294 O O . LYS B 1 272 ? -27.997 -66.754 2.163 1.00 14.53 252 LYS B O 1
ATOM 6300 N N . ALA B 1 273 ? -29.257 -67.321 3.918 1.00 14.41 253 ALA B N 1
ATOM 6301 C CA . ALA B 1 273 ? -30.474 -67.564 3.141 1.00 14.46 253 ALA B CA 1
ATOM 6302 C C . ALA B 1 273 ? -30.863 -66.321 2.358 1.00 14.67 253 ALA B C 1
ATOM 6303 O O . ALA B 1 273 ? -30.759 -65.198 2.865 1.00 14.99 253 ALA B O 1
ATOM 6305 N N . SER B 1 274 ? -31.225 -66.539 1.102 1.00 14.67 254 SER B N 1
ATOM 6306 C CA . SER B 1 274 ? -31.595 -65.492 0.146 1.00 15.04 254 SER B CA 1
ATOM 6307 C C . SER B 1 274 ? -32.413 -66.114 -0.986 1.00 15.61 254 SER B C 1
ATOM 6308 O O . SER B 1 274 ? -32.213 -67.270 -1.331 1.00 15.04 254 SER B O 1
ATOM 6311 N N . ASP B 1 275 ? -33.266 -65.323 -1.627 1.00 16.42 255 ASP B N 1
ATOM 6312 C CA . ASP B 1 275 ? -34.015 -65.811 -2.797 1.00 16.81 255 ASP B CA 1
ATOM 6313 C C . ASP B 1 275 ? -33.133 -66.195 -3.978 1.00 16.11 255 ASP B C 1
ATOM 6314 O O . ASP B 1 275 ? -33.533 -67.001 -4.812 1.00 16.22 255 ASP B O 1
ATOM 6319 N N . LEU B 1 276 ? -31.928 -65.625 -4.040 1.00 15.39 256 LEU B N 1
ATOM 6320 C CA . LEU B 1 276 ? -30.971 -65.930 -5.101 1.00 14.91 256 LEU B CA 1
ATOM 6321 C C . LEU B 1 276 ? -30.073 -67.129 -4.769 1.00 13.77 256 LEU B C 1
ATOM 6322 O O . LEU B 1 276 ? -29.396 -67.611 -5.672 1.00 13.50 256 LEU B O 1
ATOM 6327 N N . TYR B 1 277 ? -30.113 -67.597 -3.518 1.00 13.28 257 TYR B N 1
ATOM 6328 C CA . TYR B 1 277 ? -29.347 -68.765 -3.066 1.00 12.73 257 TYR B CA 1
ATOM 6329 C C . TYR B 1 277 ? -30.222 -70.010 -3.021 1.00 12.58 257 TYR B C 1
ATOM 6330 O O . TYR B 1 277 ? -31.084 -70.144 -2.164 1.00 12.38 257 TYR B O 1
ATOM 6339 N N . LEU B 1 278 ? -30.008 -70.920 -3.958 1.00 12.78 258 LEU B N 1
ATOM 6340 C CA A LEU B 1 278 ? -30.900 -72.066 -4.079 0.30 12.90 258 LEU B CA 1
ATOM 6341 C CA B LEU B 1 278 ? -30.882 -72.076 -4.098 0.70 12.79 258 LEU B CA 1
ATOM 6342 C C . LEU B 1 278 ? -30.561 -73.222 -3.148 1.00 12.60 258 LEU B C 1
ATOM 6343 O O . LEU B 1 278 ? -31.306 -74.214 -3.112 1.00 12.64 258 LEU B O 1
ATOM 6352 N N . GLY B 1 279 ? -29.478 -73.077 -2.375 1.00 12.12 259 GLY B N 1
ATOM 6353 C CA . GLY B 1 279 ? -29.040 -74.087 -1.395 1.00 11.84 259 GLY B CA 1
ATOM 6354 C C . GLY B 1 279 ? -27.862 -74.889 -1.893 1.00 11.72 259 GLY B C 1
ATOM 6355 O O . GLY B 1 279 ? -27.184 -74.516 -2.878 1.00 11.46 259 GLY B O 1
ATOM 6356 N N . MET B 1 280 ? -27.625 -76.000 -1.196 1.00 11.37 260 MET B N 1
ATOM 6357 C CA . MET B 1 280 ? -26.531 -76.889 -1.520 1.00 11.94 260 MET B CA 1
ATOM 6358 C C . MET B 1 280 ? -26.844 -77.726 -2.760 1.00 11.96 260 MET B C 1
ATOM 6359 O O . MET B 1 280 ? -27.968 -78.197 -2.925 1.00 12.04 260 MET B O 1
ATOM 6364 N N . LEU B 1 281 ? -25.852 -77.934 -3.636 1.00 11.94 261 LEU B N 1
ATOM 6365 C CA . LEU B 1 281 ? -26.032 -78.843 -4.770 1.00 12.30 261 LEU B CA 1
ATOM 6366 C C . LEU B 1 281 ? -25.540 -80.252 -4.389 1.00 12.27 261 LEU B C 1
ATOM 6367 O O . LEU B 1 281 ? -24.913 -80.440 -3.351 1.00 13.04 261 LEU B O 1
ATOM 6372 N N . GLY B 1 282 ? -25.793 -81.201 -5.278 1.00 12.68 262 GLY B N 1
ATOM 6373 C CA . GLY B 1 282 ? -25.189 -82.519 -5.208 1.00 12.82 262 GLY B CA 1
ATOM 6374 C C . GLY B 1 282 ? -26.125 -83.607 -4.744 1.00 13.23 262 GLY B C 1
ATOM 6375 O O . GLY B 1 282 ? -27.354 -83.475 -4.788 1.00 13.47 262 GLY B O 1
ATOM 6376 N N . ALA B 1 283 ? -25.536 -84.712 -4.310 1.00 13.15 263 ALA B N 1
ATOM 6377 C CA . ALA B 1 283 ? -26.277 -85.930 -4.023 1.00 13.49 263 ALA B CA 1
ATOM 6378 C C . ALA B 1 283 ? -27.434 -85.690 -3.049 1.00 13.33 263 ALA B C 1
ATOM 6379 O O . ALA B 1 283 ? -28.554 -86.196 -3.240 1.00 13.73 263 ALA B O 1
ATOM 6381 N N . TYR B 1 284 ? -27.158 -84.897 -2.012 1.00 12.80 264 TYR B N 1
ATOM 6382 C CA . TYR B 1 284 ? -28.129 -84.589 -0.975 1.00 12.86 264 TYR B CA 1
ATOM 6383 C C . TYR B 1 284 ? -28.610 -83.149 -1.055 1.00 12.34 264 TYR B C 1
ATOM 6384 O O . TYR B 1 284 ? -29.285 -82.627 -0.153 1.00 11.98 264 TYR B O 1
ATOM 6393 N N . GLY B 1 285 ? -28.245 -82.478 -2.131 1.00 12.01 265 GLY B N 1
ATOM 6394 C CA . GLY B 1 285 ? -28.543 -81.054 -2.259 1.00 12.01 265 GLY B CA 1
ATOM 6395 C C . GLY B 1 285 ? -30.011 -80.807 -2.539 1.00 12.30 265 GLY B C 1
ATOM 6396 O O . GLY B 1 285 ? -30.783 -81.735 -2.779 1.00 12.54 265 GLY B O 1
ATOM 6397 N N . THR B 1 286 ? -30.427 -79.547 -2.507 1.00 12.20 266 THR B N 1
ATOM 6398 C CA . THR B 1 286 ? -31.831 -79.231 -2.815 1.00 12.59 266 THR B CA 1
ATOM 6399 C C . THR B 1 286 ? -32.169 -79.543 -4.286 1.00 12.77 266 THR B C 1
ATOM 6400 O O . THR B 1 286 ? -31.335 -79.443 -5.197 1.00 12.87 266 THR B O 1
ATOM 6404 N N . ARG B 1 287 ? -33.391 -79.996 -4.513 1.00 13.10 267 ARG B N 1
ATOM 6405 C CA . ARG B 1 287 ? -33.852 -80.256 -5.858 1.00 13.50 267 ARG B CA 1
ATOM 6406 C C . ARG B 1 287 ? -33.732 -79.004 -6.708 1.00 13.68 267 ARG B C 1
ATOM 6407 O O . ARG B 1 287 ? -33.347 -79.083 -7.871 1.00 14.30 267 ARG B O 1
ATOM 6415 N N . ALA B 1 288 ? -33.986 -77.842 -6.102 1.00 13.44 268 ALA B N 1
ATOM 6416 C CA . ALA B 1 288 ? -33.880 -76.557 -6.817 1.00 13.79 268 ALA B CA 1
ATOM 6417 C C . ALA B 1 288 ? -32.460 -76.214 -7.235 1.00 13.37 268 ALA B C 1
ATOM 6418 O O . ALA B 1 288 ? -32.229 -75.757 -8.359 1.00 13.65 268 ALA B O 1
ATOM 6420 N N . ALA B 1 289 ? -31.483 -76.496 -6.370 1.00 12.89 269 ALA B N 1
ATOM 6421 C CA . ALA B 1 289 ? -30.090 -76.177 -6.660 1.00 12.51 269 ALA B CA 1
ATOM 6422 C C . ALA B 1 289 ? -29.612 -77.040 -7.802 1.00 12.57 269 ALA B C 1
ATOM 6423 O O . ALA B 1 289 ? -28.938 -76.588 -8.715 1.00 12.37 269 ALA B O 1
ATOM 6425 N N . ASN B 1 290 ? -29.938 -78.325 -7.715 1.00 12.47 270 ASN B N 1
ATOM 6426 C CA . ASN B 1 290 ? -29.578 -79.251 -8.782 1.00 12.79 270 ASN B CA 1
ATOM 6427 C C . ASN B 1 290 ? -30.255 -78.937 -10.106 1.00 13.26 270 ASN B C 1
ATOM 6428 O O . ASN B 1 290 ? -29.617 -79.015 -11.161 1.00 13.02 270 ASN B O 1
ATOM 6433 N N . HIS B 1 291 ? -31.507 -78.517 -10.042 1.00 13.94 271 HIS B N 1
ATOM 6434 C CA . HIS B 1 291 ? -32.217 -78.026 -11.219 1.00 14.79 271 HIS B CA 1
ATOM 6435 C C . HIS B 1 291 ? -31.480 -76.844 -11.830 1.00 14.76 271 HIS B C 1
ATOM 6436 O O . HIS B 1 291 ? -31.219 -76.828 -13.034 1.00 15.54 271 HIS B O 1
ATOM 6443 N N . ALA B 1 292 ? -31.107 -75.871 -11.000 1.00 14.25 272 ALA B N 1
ATOM 6444 C CA . ALA B 1 292 ? -30.369 -74.693 -11.505 1.00 14.12 272 ALA B CA 1
ATOM 6445 C C . ALA B 1 292 ? -29.080 -75.090 -12.226 1.00 14.11 272 ALA B C 1
ATOM 6446 O O . ALA B 1 292 ? -28.789 -74.617 -13.332 1.00 13.57 272 ALA B O 1
ATOM 6448 N N . VAL B 1 293 ? -28.314 -75.985 -11.608 1.00 13.87 273 VAL B N 1
ATOM 6449 C CA . VAL B 1 293 ? -27.045 -76.420 -12.204 1.00 14.07 273 VAL B CA 1
ATOM 6450 C C . VAL B 1 293 ? -27.245 -77.090 -13.550 1.00 15.03 273 VAL B C 1
ATOM 6451 O O . VAL B 1 293 ? -26.502 -76.828 -14.479 1.00 15.15 273 VAL B O 1
ATOM 6455 N N . GLN B 1 294 ? -28.268 -77.936 -13.669 1.00 15.64 274 GLN B N 1
ATOM 6456 C CA . GLN B 1 294 ? -28.488 -78.638 -14.931 1.00 16.46 274 GLN B CA 1
ATOM 6457 C C . GLN B 1 294 ? -29.226 -77.832 -15.999 1.00 16.98 274 GLN B C 1
ATOM 6458 O O . GLN B 1 294 ? -29.349 -78.318 -17.121 1.00 18.03 274 GLN B O 1
ATOM 6464 N N . ASN B 1 295 ? -29.681 -76.617 -15.679 1.00 16.90 275 ASN B N 1
ATOM 6465 C CA . ASN B 1 295 ? -30.379 -75.780 -16.675 1.00 17.82 275 ASN B CA 1
ATOM 6466 C C . ASN B 1 295 ? -29.729 -74.427 -16.965 1.00 17.39 275 ASN B C 1
ATOM 6467 O O . ASN B 1 295 ? -30.138 -73.725 -17.887 1.00 18.03 275 ASN B O 1
ATOM 6472 N N . CYS B 1 296 ? -28.697 -74.072 -16.200 1.00 16.47 276 CYS B N 1
ATOM 6473 C CA . CYS B 1 296 ? -27.938 -72.852 -16.464 1.00 16.19 276 CYS B CA 1
ATOM 6474 C C . CYS B 1 296 ? -27.168 -72.943 -17.787 1.00 16.34 276 CYS B C 1
ATOM 6475 O O . CYS B 1 296 ? -26.899 -74.042 -18.283 1.00 16.39 276 CYS B O 1
ATOM 6478 N N . ASP B 1 297 ? -26.866 -71.798 -18.407 1.00 16.64 277 ASP B N 1
ATOM 6479 C CA . ASP B 1 297 ? -26.041 -71.777 -19.615 1.00 16.62 277 ASP B CA 1
ATOM 6480 C C . ASP B 1 297 ? -24.602 -71.328 -19.344 1.00 16.43 277 ASP B C 1
ATOM 6481 O O . ASP B 1 297 ? -23.747 -71.435 -20.209 1.00 16.53 277 ASP B O 1
ATOM 6486 N N . LEU B 1 298 ? -24.335 -70.871 -18.128 1.00 16.08 278 LEU B N 1
ATOM 6487 C CA . LEU B 1 298 ? -22.979 -70.549 -17.698 1.00 15.90 278 LEU B CA 1
ATOM 6488 C C . LEU B 1 298 ? -22.875 -70.849 -16.222 1.00 15.31 278 LEU B C 1
ATOM 6489 O O . LEU B 1 298 ? -23.635 -70.309 -15.429 1.00 15.50 278 LEU B O 1
ATOM 6494 N N . LEU B 1 299 ? -21.919 -71.692 -15.870 1.00 14.66 279 LEU B N 1
ATOM 6495 C CA . LEU B 1 299 ? -21.639 -71.987 -14.484 1.00 14.20 279 LEU B CA 1
ATOM 6496 C C . LEU B 1 299 ? -20.229 -71.471 -14.142 1.00 13.83 279 LEU B C 1
ATOM 6497 O O . LEU B 1 299 ? -19.237 -71.952 -14.703 1.00 13.90 279 LEU B O 1
ATOM 6502 N N . LEU B 1 300 ? -20.162 -70.517 -13.209 1.00 13.36 280 LEU B N 1
ATOM 6503 C CA . LEU B 1 300 ? -18.908 -70.005 -12.653 1.00 13.13 280 LEU B CA 1
ATOM 6504 C C . LEU B 1 300 ? -18.593 -70.634 -11.302 1.00 12.53 280 LEU B C 1
ATOM 6505 O O . LEU B 1 300 ? -19.244 -70.353 -10.295 1.00 12.22 280 LEU B O 1
ATOM 6510 N N . VAL B 1 301 ? -17.589 -71.501 -11.307 1.00 12.40 281 VAL B N 1
ATOM 6511 C CA . VAL B 1 301 ? -17.253 -72.294 -10.144 1.00 12.16 281 VAL B CA 1
ATOM 6512 C C . VAL B 1 301 ? -16.087 -71.642 -9.402 1.00 12.11 281 VAL B C 1
ATOM 6513 O O . VAL B 1 301 ? -14.984 -71.479 -9.958 1.00 12.07 281 VAL B O 1
ATOM 6517 N N . LEU B 1 302 ? -16.340 -71.298 -8.147 1.00 12.21 282 LEU B N 1
ATOM 6518 C CA . LEU B 1 302 ? -15.382 -70.571 -7.313 1.00 12.41 282 LEU B CA 1
ATOM 6519 C C . LEU B 1 302 ? -14.899 -71.443 -6.158 1.00 11.83 282 LEU B C 1
ATOM 6520 O O . LEU B 1 302 ? -15.575 -71.600 -5.138 1.00 11.75 282 LEU B O 1
ATOM 6525 N N . GLY B 1 303 ? -13.718 -72.011 -6.324 1.00 11.69 283 GLY B N 1
ATOM 6526 C CA . GLY B 1 303 ? -13.082 -72.812 -5.271 1.00 11.44 283 GLY B CA 1
ATOM 6527 C C . GLY B 1 303 ? -13.872 -74.037 -4.821 1.00 11.30 283 GLY B C 1
ATOM 6528 O O . GLY B 1 303 ? -14.082 -74.246 -3.605 1.00 11.14 283 GLY B O 1
ATOM 6529 N N . SER B 1 304 ? -14.310 -74.848 -5.782 1.00 11.73 284 SER B N 1
ATOM 6530 C CA . SER B 1 304 ? -14.910 -76.126 -5.495 1.00 11.86 284 SER B CA 1
ATOM 6531 C C . SER B 1 304 ? -14.167 -77.227 -6.223 1.00 12.03 284 SER B C 1
ATOM 6532 O O . SER B 1 304 ? -13.845 -77.096 -7.412 1.00 12.72 284 SER B O 1
ATOM 6535 N N . ARG B 1 305 ? -14.006 -78.357 -5.537 1.00 12.14 285 ARG B N 1
ATOM 6536 C CA . ARG B 1 305 ? -13.371 -79.527 -6.132 1.00 12.59 285 ARG B CA 1
ATOM 6537 C C . ARG B 1 305 ? -14.243 -80.259 -7.157 1.00 12.83 285 ARG B C 1
ATOM 6538 O O . ARG B 1 305 ? -13.710 -81.018 -7.965 1.00 12.95 285 ARG B O 1
ATOM 6546 N N . MET B 1 306 ? -15.564 -80.042 -7.125 1.00 13.38 286 MET B N 1
ATOM 6547 C CA . MET B 1 306 ? -16.510 -80.782 -7.969 1.00 13.91 286 MET B CA 1
ATOM 6548 C C . MET B 1 306 ? -16.210 -82.274 -7.838 1.00 14.09 286 MET B C 1
ATOM 6549 O O . MET B 1 306 ? -16.030 -83.002 -8.834 1.00 14.43 286 MET B O 1
ATOM 6554 N N . ASP B 1 307 ? -16.198 -82.706 -6.578 1.00 14.30 287 ASP B N 1
ATOM 6555 C CA . ASP B 1 307 ? -16.053 -84.117 -6.206 1.00 14.77 287 ASP B CA 1
ATOM 6556 C C . ASP B 1 307 ? -17.354 -84.888 -6.426 1.00 14.49 287 ASP B C 1
ATOM 6557 O O . ASP B 1 307 ? -18.379 -84.331 -6.836 1.00 14.42 287 ASP B O 1
ATOM 6562 N N . VAL B 1 308 ? -17.308 -86.182 -6.150 1.00 14.28 288 VAL B N 1
ATOM 6563 C CA . VAL B 1 308 ? -18.398 -87.058 -6.460 1.00 14.33 288 VAL B CA 1
ATOM 6564 C C . VAL B 1 308 ? -19.691 -86.712 -5.721 1.00 14.53 288 VAL B C 1
ATOM 6565 O O . VAL B 1 308 ? -20.783 -86.972 -6.240 1.00 14.38 288 VAL B O 1
ATOM 6569 N N . ARG B 1 309 ? -19.581 -86.125 -4.533 1.00 14.90 289 ARG B N 1
ATOM 6570 C CA . ARG B 1 309 ? -20.779 -85.708 -3.816 1.00 15.75 289 ARG B CA 1
ATOM 6571 C C . ARG B 1 309 ? -21.460 -84.518 -4.467 1.00 14.90 289 ARG B C 1
ATOM 6572 O O . ARG B 1 309 ? -22.666 -84.381 -4.334 1.00 15.95 289 ARG B O 1
ATOM 6580 N N . GLN B 1 310 ? -20.707 -83.694 -5.195 1.00 14.16 290 GLN B N 1
ATOM 6581 C CA . GLN B 1 310 ? -21.301 -82.545 -5.931 1.00 13.92 290 GLN B CA 1
ATOM 6582 C C . GLN B 1 310 ? -21.892 -82.917 -7.276 1.00 14.27 290 GLN B C 1
ATOM 6583 O O . GLN B 1 310 ? -22.938 -82.396 -7.680 1.00 14.64 290 GLN B O 1
ATOM 6589 N N . THR B 1 311 ? -21.225 -83.837 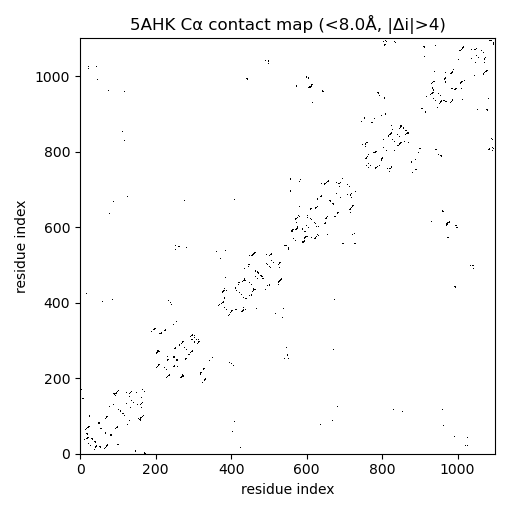-7.966 1.00 13.94 291 THR B N 1
ATOM 6590 C CA . THR B 1 311 ? -21.566 -84.165 -9.349 1.00 14.21 291 THR B CA 1
ATOM 6591 C C . THR B 1 311 ? -22.316 -85.477 -9.530 1.00 14.66 291 THR B C 1
ATOM 6592 O O . THR B 1 311 ? -22.832 -85.746 -10.616 1.00 15.31 291 THR B O 1
ATOM 6596 N N . GLY B 1 312 ? -22.284 -86.340 -8.522 1.00 15.07 292 GLY B N 1
ATOM 6597 C CA . GLY B 1 312 ? -22.677 -87.731 -8.726 1.00 15.78 292 GLY B CA 1
ATOM 6598 C C . GLY B 1 312 ? -21.697 -88.491 -9.613 1.00 16.60 292 GLY B C 1
ATOM 6599 O O . GLY B 1 312 ? -20.564 -88.064 -9.855 1.00 17.07 292 GLY B O 1
ATOM 6600 N N . ALA B 1 313 ? -22.140 -89.624 -10.122 1.00 17.73 293 ALA B N 1
ATOM 6601 C CA . ALA B 1 313 ? -21.226 -90.537 -10.806 1.00 18.65 293 ALA B CA 1
ATOM 6602 C C . ALA B 1 313 ? -20.996 -90.174 -12.271 1.00 19.05 293 ALA B C 1
ATOM 6603 O O . ALA B 1 313 ? -20.184 -90.827 -12.943 1.00 19.87 293 ALA B O 1
ATOM 6605 N N . GLN B 1 314 ? -21.705 -89.163 -12.779 1.00 18.96 294 GLN B N 1
ATOM 6606 C CA . GLN B 1 314 ? -21.536 -88.738 -14.170 1.00 19.19 294 GLN B CA 1
ATOM 6607 C C . GLN B 1 314 ? -21.005 -87.313 -14.254 1.00 19.09 294 GLN B C 1
ATOM 6608 O O . GLN B 1 314 ? -21.729 -86.393 -14.662 1.00 18.75 294 GLN B O 1
ATOM 6614 N N . PRO B 1 315 ? -19.727 -87.116 -13.901 1.00 19.17 295 PRO B N 1
ATOM 6615 C CA . PRO B 1 315 ? -19.221 -85.758 -14.054 1.00 19.35 295 PRO B CA 1
ATOM 6616 C C . PRO B 1 315 ? -19.319 -85.205 -15.483 1.00 19.46 295 PRO B C 1
ATOM 6617 O O . PRO B 1 315 ? -19.411 -83.985 -15.642 1.00 19.26 295 PRO B O 1
ATOM 6621 N N . GLU B 1 316 ? -19.294 -86.072 -16.493 1.00 20.33 296 GLU B N 1
ATOM 6622 C CA . GLU B 1 316 ? -19.498 -85.649 -17.907 1.00 20.91 296 GLU B CA 1
ATOM 6623 C C . GLU B 1 316 ? -20.782 -84.879 -18.147 1.00 19.81 296 GLU B C 1
ATOM 6624 O O . GLU B 1 316 ? -20.881 -84.103 -19.099 1.00 19.79 296 GLU B O 1
ATOM 6630 N N . ASP B 1 317 ? -21.777 -85.158 -17.313 1.00 18.82 297 ASP B N 1
ATOM 6631 C CA . ASP B 1 317 ? -23.100 -84.601 -17.423 1.00 18.31 297 ASP B CA 1
ATOM 6632 C C . ASP B 1 317 ? -23.294 -83.358 -16.546 1.00 17.35 297 ASP B C 1
ATOM 6633 O O . ASP B 1 317 ? -24.350 -82.749 -16.603 1.00 17.25 297 ASP B O 1
ATOM 6638 N N . PHE B 1 318 ? -22.273 -82.983 -15.770 1.00 16.11 298 PHE B N 1
ATOM 6639 C CA . PHE B 1 318 ? -22.374 -81.857 -14.835 1.00 15.50 298 PHE B CA 1
ATOM 6640 C C . PHE B 1 318 ? -22.624 -80.540 -15.585 1.00 15.47 298 PHE B C 1
ATOM 6641 O O . PHE B 1 318 ? -21.873 -80.179 -16.504 1.00 15.70 298 PHE B O 1
ATOM 6649 N N . ALA B 1 319 ? -23.682 -79.846 -15.191 1.00 15.08 299 ALA B N 1
ATOM 6650 C CA . ALA B 1 319 ? -24.090 -78.588 -15.841 1.00 15.67 299 ALA B CA 1
ATOM 6651 C C . ALA B 1 319 ? -24.195 -78.752 -17.343 1.00 16.55 299 ALA B C 1
ATOM 6652 O O . ALA B 1 319 ? -23.573 -78.001 -18.112 1.00 16.92 299 ALA B O 1
ATOM 6654 N N . ARG B 1 320 ? -25.001 -79.722 -17.770 1.00 16.94 300 ARG B N 1
ATOM 6655 C CA . ARG B 1 320 ? -25.028 -80.189 -19.170 1.00 17.60 300 ARG B CA 1
ATOM 6656 C C . ARG B 1 320 ? -25.372 -79.132 -20.211 1.00 17.76 300 ARG B C 1
ATOM 6657 O O . ARG B 1 320 ? -24.994 -79.263 -21.388 1.00 18.27 300 ARG B O 1
ATOM 6665 N N . ASN B 1 321 ? -26.110 -78.111 -19.808 1.00 17.49 301 ASN B N 1
ATOM 6666 C CA . ASN B 1 321 ? -26.507 -77.064 -20.753 1.00 18.16 301 ASN B CA 1
ATOM 6667 C C . ASN B 1 321 ? -25.613 -75.841 -20.682 1.00 17.89 301 ASN B C 1
ATOM 6668 O O . ASN B 1 321 ? -25.882 -74.850 -21.342 1.00 18.15 301 ASN B O 1
ATOM 6673 N N . ALA B 1 322 ? -24.545 -75.918 -19.897 1.00 17.22 302 ALA B N 1
ATOM 6674 C CA . ALA B 1 322 ? -23.708 -74.752 -19.616 1.00 17.15 302 ALA B CA 1
ATOM 6675 C C . ALA B 1 322 ? -22.284 -74.882 -20.159 1.00 17.17 302 ALA B C 1
ATOM 6676 O O . ALA B 1 322 ? -21.754 -75.983 -20.375 1.00 17.30 302 ALA B O 1
ATOM 6678 N N . GLU B 1 323 ? -21.660 -73.735 -20.394 1.00 16.98 303 GLU B N 1
ATOM 6679 C CA . GLU B 1 323 ? -20.207 -73.636 -20.401 1.00 17.07 303 GLU B CA 1
ATOM 6680 C C . GLU B 1 323 ? -19.813 -73.465 -18.942 1.00 16.41 303 GLU B C 1
ATOM 6681 O O . GLU B 1 323 ? -20.473 -72.723 -18.220 1.00 15.80 303 GLU B O 1
ATOM 6687 N N . ILE B 1 324 ? -18.743 -74.148 -18.527 1.00 15.89 304 ILE B N 1
ATOM 6688 C CA . ILE B 1 324 ? -18.264 -74.115 -17.153 1.00 15.30 304 ILE B CA 1
ATOM 6689 C C . ILE B 1 324 ? -16.924 -73.362 -17.137 1.00 15.15 304 ILE B C 1
ATOM 6690 O O . ILE B 1 324 ? -16.039 -73.618 -17.959 1.00 15.18 304 ILE B O 1
ATOM 6695 N N . ILE B 1 325 ? -16.835 -72.397 -16.232 1.00 15.07 305 ILE B N 1
ATOM 6696 C CA . ILE B 1 325 ? -15.581 -71.724 -15.861 1.00 15.18 305 ILE B CA 1
ATOM 6697 C C . ILE B 1 325 ? -15.232 -72.155 -14.439 1.00 14.31 305 ILE B C 1
ATOM 6698 O O . ILE B 1 325 ? -16.078 -72.085 -13.549 1.00 14.33 305 ILE B O 1
ATOM 6703 N N . GLN B 1 326 ? -14.001 -72.601 -14.222 1.00 13.85 306 GLN B N 1
ATOM 6704 C CA . GLN B 1 326 ? -13.565 -72.968 -12.883 1.00 13.40 306 GLN B CA 1
ATOM 6705 C C . GLN B 1 326 ? -12.381 -72.118 -12.497 1.00 13.69 306 GLN B C 1
ATOM 6706 O O . GLN B 1 326 ? -11.395 -72.034 -13.254 1.00 13.84 306 GLN B O 1
ATOM 6712 N N . ILE B 1 327 ? -12.482 -71.512 -11.326 1.00 13.79 307 ILE B N 1
ATOM 6713 C CA . ILE B 1 327 ? -11.365 -70.756 -10.745 1.00 14.52 307 ILE B CA 1
ATOM 6714 C C . ILE B 1 327 ? -10.899 -71.509 -9.491 1.00 14.31 307 ILE B C 1
ATOM 6715 O O . ILE B 1 327 ? -11.702 -71.830 -8.592 1.00 14.23 307 ILE B O 1
ATOM 6720 N N . ASP B 1 328 ? -9.594 -71.784 -9.422 1.00 15.03 308 ASP B N 1
ATOM 6721 C CA . ASP B 1 328 ? -9.006 -72.518 -8.291 1.00 15.18 308 ASP B CA 1
ATOM 6722 C C . ASP B 1 328 ? -7.543 -72.099 -8.160 1.00 16.03 308 ASP B C 1
ATOM 6723 O O . ASP B 1 328 ? -6.895 -71.830 -9.167 1.00 17.11 308 ASP B O 1
ATOM 6728 N N . LEU B 1 329 ? -7.039 -72.073 -6.938 1.00 16.44 309 LEU B N 1
ATOM 6729 C CA . LEU B 1 329 ? -5.615 -71.800 -6.677 1.00 17.55 309 LEU B CA 1
ATOM 6730 C C . LEU B 1 329 ? -4.704 -72.961 -7.068 1.00 17.30 309 LEU B C 1
ATOM 6731 O O . LEU B 1 329 ? -3.517 -72.767 -7.369 1.00 17.40 309 LEU B O 1
ATOM 6736 N N . GLN B 1 330 ? -5.266 -74.160 -7.058 1.00 16.67 310 GLN B N 1
ATOM 6737 C CA . GLN B 1 330 ? -4.483 -75.381 -7.147 1.00 16.71 310 GLN B CA 1
ATOM 6738 C C . GLN B 1 330 ? -4.670 -76.040 -8.493 1.00 16.63 310 GLN B C 1
ATOM 6739 O O . GLN B 1 330 ? -5.759 -76.476 -8.851 1.00 15.47 310 GLN B O 1
ATOM 6745 N N . GLU B 1 331 ? -3.590 -76.093 -9.264 1.00 17.22 311 GLU B N 1
ATOM 6746 C CA . GLU B 1 331 ? -3.619 -76.623 -10.620 1.00 17.82 311 GLU B CA 1
ATOM 6747 C C . GLU B 1 331 ? -4.234 -78.039 -10.658 1.00 16.80 311 GLU B C 1
ATOM 6748 O O . GLU B 1 331 ? -5.047 -78.351 -11.545 1.00 17.34 311 GLU B O 1
ATOM 6754 N N . GLY B 1 332 ? -3.861 -78.863 -9.680 1.00 15.78 312 GLY B N 1
ATOM 6755 C CA . GLY B 1 332 ? -4.355 -80.239 -9.591 1.00 14.92 312 GLY B CA 1
ATOM 6756 C C . GLY B 1 332 ? -5.865 -80.355 -9.448 1.00 14.45 312 GLY B C 1
ATOM 6757 O O . GLY B 1 332 ? -6.447 -81.376 -9.804 1.00 14.32 312 GLY B O 1
ATOM 6758 N N . GLN B 1 333 ? -6.501 -79.327 -8.892 1.00 14.05 313 GLN B N 1
ATOM 6759 C CA . GLN B 1 333 ? -7.967 -79.325 -8.700 1.00 13.54 313 GLN B CA 1
ATOM 6760 C C . GLN B 1 333 ? -8.696 -78.777 -9.949 1.00 13.56 313 GLN B C 1
ATOM 6761 O O . GLN B 1 333 ? -9.927 -78.923 -10.082 1.00 13.80 313 GLN B O 1
ATOM 6767 N N . LEU B 1 334 ? -7.934 -78.170 -10.864 1.00 13.81 314 LEU B N 1
ATOM 6768 C CA . LEU B 1 334 ? -8.422 -77.852 -12.190 1.00 13.93 314 LEU B CA 1
ATOM 6769 C C . LEU B 1 334 ? -8.284 -79.069 -13.108 1.00 14.06 314 LEU B C 1
ATOM 6770 O O . LEU B 1 334 ? -7.422 -79.925 -12.897 1.00 13.94 314 LEU B O 1
ATOM 6775 N N . ASN B 1 335 ? -9.146 -79.143 -14.125 1.00 14.69 315 ASN B N 1
ATOM 6776 C CA . ASN B 1 335 ? -9.102 -80.231 -15.137 1.00 15.44 315 ASN B CA 1
ATOM 6777 C C . ASN B 1 335 ? -9.056 -81.620 -14.507 1.00 15.31 315 ASN B C 1
ATOM 6778 O O . ASN B 1 335 ? -8.314 -82.498 -14.963 1.00 15.71 315 ASN B O 1
ATOM 6783 N N . ASN B 1 336 ? -9.837 -81.795 -13.445 1.00 14.96 316 ASN B N 1
ATOM 6784 C CA . ASN B 1 336 ? -9.768 -83.012 -12.649 1.00 14.78 316 ASN B CA 1
ATOM 6785 C C . ASN B 1 336 ? -10.949 -83.925 -13.025 1.00 15.13 316 ASN B C 1
ATOM 6786 O O . ASN B 1 336 ? -10.911 -84.606 -14.059 1.00 15.79 316 ASN B O 1
ATOM 6791 N N . ARG B 1 337 ? -12.000 -83.954 -12.206 1.00 15.00 317 ARG B N 1
ATOM 6792 C CA A ARG B 1 337 ? -13.182 -84.773 -12.497 0.80 15.25 317 ARG B CA 1
ATOM 6793 C CA B ARG B 1 337 ? -13.177 -84.783 -12.501 0.20 15.11 317 ARG B CA 1
ATOM 6794 C C . ARG B 1 337 ? -14.066 -84.122 -13.556 1.00 15.41 317 ARG B C 1
ATOM 6795 O O . ARG B 1 337 ? -14.445 -84.769 -14.544 1.00 15.86 317 ARG B O 1
ATOM 6810 N N . VAL B 1 338 ? -14.392 -82.853 -13.325 1.00 15.17 318 VAL B N 1
ATOM 6811 C CA . VAL B 1 338 ? -15.117 -82.032 -14.306 1.00 15.31 318 VAL B CA 1
ATOM 6812 C C . VAL B 1 338 ? -14.094 -81.196 -15.050 1.00 15.73 318 VAL B C 1
ATOM 6813 O O . VAL B 1 338 ? -13.341 -80.435 -14.450 1.00 15.63 318 VAL B O 1
ATOM 6817 N N . ILE B 1 339 ? -14.024 -81.359 -16.361 1.00 16.19 319 ILE B N 1
ATOM 6818 C CA . ILE B 1 339 ? -13.125 -80.542 -17.169 1.00 16.86 319 ILE B CA 1
ATOM 6819 C C . ILE B 1 339 ? -13.870 -79.277 -17.570 1.00 16.69 319 ILE B C 1
ATOM 6820 O O . ILE B 1 339 ? -14.781 -79.299 -18.420 1.00 17.13 319 ILE B O 1
ATOM 6825 N N . ALA B 1 340 ? -13.494 -78.150 -16.971 1.00 16.31 320 ALA B N 1
ATOM 6826 C CA . ALA B 1 340 ? -14.162 -76.912 -17.318 1.00 16.53 320 ALA B CA 1
ATOM 6827 C C . ALA B 1 340 ? -13.851 -76.495 -18.751 1.00 16.99 320 ALA B C 1
ATOM 6828 O O . ALA B 1 340 ? -12.794 -76.815 -19.300 1.00 16.89 320 ALA B O 1
ATOM 6830 N N . ASP B 1 341 ? -14.769 -75.754 -19.353 1.00 17.48 321 ASP B N 1
ATOM 6831 C CA . ASP B 1 341 ? -14.509 -75.167 -20.656 1.00 18.11 321 ASP B CA 1
ATOM 6832 C C . ASP B 1 341 ? -13.329 -74.208 -20.573 1.00 17.60 321 ASP B C 1
ATOM 6833 O O . ASP B 1 341 ? -12.528 -74.145 -21.506 1.00 17.91 321 ASP B O 1
ATOM 6838 N N . PHE B 1 342 ? -13.257 -73.469 -19.461 1.00 17.18 322 PHE B N 1
ATOM 6839 C CA . PHE B 1 342 ? -12.226 -72.451 -19.200 1.00 17.10 322 PHE B CA 1
ATOM 6840 C C . PHE B 1 342 ? -11.798 -72.567 -17.749 1.00 16.40 322 PHE B C 1
ATOM 6841 O O . PHE B 1 342 ? -12.645 -72.528 -16.838 1.00 15.93 322 PHE B O 1
ATOM 6849 N N . SER B 1 343 ? -10.496 -72.719 -17.540 1.00 16.20 323 SER B N 1
ATOM 6850 C CA . SER B 1 343 ? -9.933 -72.908 -16.198 1.00 15.63 323 SER B CA 1
ATOM 6851 C C . SER B 1 343 ? -8.887 -71.843 -15.941 1.00 16.00 323 SER B C 1
ATOM 6852 O O . SER B 1 343 ? -8.041 -71.587 -16.813 1.00 16.14 323 SER B O 1
ATOM 6855 N N . TYR B 1 344 ? -8.949 -71.262 -14.743 1.00 15.69 324 TYR B N 1
ATOM 6856 C CA . TYR B 1 344 ? -8.075 -70.166 -14.336 1.00 16.31 324 TYR B CA 1
ATOM 6857 C C . TYR B 1 344 ? -7.479 -70.426 -12.977 1.00 16.26 324 TYR B C 1
ATOM 6858 O O . TYR B 1 344 ? -8.211 -70.693 -12.008 1.00 15.11 324 TYR B O 1
ATOM 6867 N N . GLN B 1 345 ? -6.142 -70.392 -12.907 1.00 17.34 325 GLN B N 1
ATOM 6868 C CA . GLN B 1 345 ? -5.422 -70.547 -11.636 1.00 17.77 325 GLN B CA 1
ATOM 6869 C C . GLN B 1 345 ? -5.248 -69.182 -10.962 1.00 17.78 325 GLN B C 1
ATOM 6870 O O . GLN B 1 345 ? -4.351 -68.409 -11.292 1.00 17.70 325 GLN B O 1
ATOM 6876 N N . ILE B 1 346 ? -6.159 -68.893 -10.038 1.00 17.41 326 ILE B N 1
ATOM 6877 C CA . ILE B 1 346 ? -6.249 -67.604 -9.360 1.00 17.99 326 ILE B CA 1
ATOM 6878 C C . ILE B 1 346 ? -6.612 -67.876 -7.900 1.00 17.21 326 ILE B C 1
ATOM 6879 O O . ILE B 1 346 ? -7.498 -68.705 -7.606 1.00 17.76 326 ILE B O 1
ATOM 6884 N N . GLU B 1 347 ? -5.935 -67.181 -6.986 1.00 16.30 327 GLU B N 1
ATOM 6885 C CA . GLU B 1 347 ? -6.310 -67.208 -5.571 1.00 15.58 327 GLU B CA 1
ATOM 6886 C C . GLU B 1 347 ? -7.516 -66.296 -5.402 1.00 15.24 327 GLU B C 1
ATOM 6887 O O . GLU B 1 347 ? -7.521 -65.192 -5.885 1.00 15.94 327 GLU B O 1
ATOM 6893 N N . LEU B 1 348 ? -8.559 -66.794 -4.747 1.00 14.50 328 LEU B N 1
ATOM 6894 C CA . LEU B 1 348 ? -9.851 -66.112 -4.718 1.00 14.21 328 LEU B CA 1
ATOM 6895 C C . LEU B 1 348 ? -9.944 -64.755 -4.001 1.00 14.68 328 LEU B C 1
ATOM 6896 O O . LEU B 1 348 ? -10.675 -63.896 -4.462 1.00 14.76 328 LEU B O 1
ATOM 6901 N N . SER B 1 349 ? -9.215 -64.535 -2.921 1.00 15.01 329 SER B N 1
ATOM 6902 C CA . SER B 1 349 ? -9.201 -63.191 -2.323 1.00 16.05 329 SER B CA 1
ATOM 6903 C C . SER B 1 349 ? -8.649 -62.190 -3.316 1.00 16.40 329 SER B C 1
ATOM 6904 O O . SER B 1 349 ? -9.145 -61.073 -3.383 1.00 17.97 329 SER B O 1
ATOM 6907 N N . GLU B 1 350 ? -7.646 -62.580 -4.094 1.00 16.59 330 GLU B N 1
ATOM 6908 C CA . GLU B 1 350 ? -7.107 -61.696 -5.141 1.00 17.87 330 GLU B CA 1
ATOM 6909 C C . GLU B 1 350 ? -8.152 -61.467 -6.206 1.00 17.58 330 GLU B C 1
ATOM 6910 O O . GLU B 1 350 ? -8.377 -60.331 -6.660 1.00 18.36 330 GLU B O 1
ATOM 6916 N N . TYR B 1 351 ? -8.806 -62.538 -6.622 1.00 16.72 331 TYR B N 1
ATOM 6917 C CA . TYR B 1 351 ? -9.903 -62.416 -7.595 1.00 16.92 331 TYR B CA 1
ATOM 6918 C C . TYR B 1 351 ? -10.983 -61.441 -7.151 1.00 16.64 331 TYR B C 1
ATOM 6919 O O . TYR B 1 351 ? -11.429 -60.610 -7.933 1.00 16.57 331 TYR B O 1
ATOM 6928 N N . PHE B 1 352 ? -11.395 -61.521 -5.890 1.00 16.40 332 PHE B N 1
ATOM 6929 C CA . PHE B 1 352 ? -12.485 -60.693 -5.404 1.00 16.72 332 PHE B CA 1
ATOM 6930 C C . PHE B 1 352 ? -12.042 -59.218 -5.380 1.00 17.78 332 PHE B C 1
ATOM 6931 O O . PHE B 1 352 ? -12.823 -58.339 -5.695 1.00 18.21 332 PHE B O 1
ATOM 6939 N N . SER B 1 353 ? -10.776 -58.950 -5.063 1.00 18.48 333 SER B N 1
ATOM 6940 C CA . SER B 1 353 ? -10.295 -57.551 -5.054 1.00 20.19 333 SER B CA 1
ATOM 6941 C C . SER B 1 353 ? -10.079 -57.004 -6.466 1.00 20.83 333 SER B C 1
ATOM 6942 O O . SER B 1 353 ? -10.216 -55.789 -6.685 1.00 21.04 333 SER B O 1
ATOM 6945 N N . ARG B 1 354 ? -9.722 -57.883 -7.407 1.00 21.66 334 ARG B N 1
ATOM 6946 C CA . ARG B 1 354 ? -9.515 -57.514 -8.825 1.00 22.44 334 ARG B CA 1
ATOM 6947 C C . ARG B 1 354 ? -10.787 -57.466 -9.703 1.00 22.16 334 ARG B C 1
ATOM 6948 O O . ARG B 1 354 ? -10.780 -56.870 -10.787 1.00 22.99 334 ARG B O 1
ATOM 6956 N N . PHE B 1 355 ? -11.852 -58.125 -9.273 1.00 21.32 335 PHE B N 1
ATOM 6957 C CA . PHE B 1 355 ? -13.095 -58.181 -10.071 1.00 20.87 335 PHE B CA 1
ATOM 6958 C C . PHE B 1 355 ? -14.301 -57.795 -9.235 1.00 20.11 335 PHE B C 1
ATOM 6959 O O . PHE B 1 355 ? -14.759 -58.559 -8.398 1.00 19.79 335 PHE B O 1
ATOM 6967 N N . SER B 1 356 ? -14.824 -56.603 -9.471 1.00 20.03 336 SER B N 1
ATOM 6968 C CA . SER B 1 356 ? -16.095 -56.209 -8.867 1.00 19.97 336 SER B CA 1
ATOM 6969 C C . SER B 1 356 ? -17.242 -56.671 -9.764 1.00 19.35 336 SER B C 1
ATOM 6970 O O . SER B 1 356 ? -17.242 -56.358 -10.942 1.00 19.87 336 SER B O 1
ATOM 6973 N N . PRO B 1 357 ? -18.225 -57.429 -9.217 1.00 18.32 337 PRO B N 1
ATOM 6974 C CA . PRO B 1 357 ? -19.376 -57.814 -10.041 1.00 18.53 337 PRO B CA 1
ATOM 6975 C C . PRO B 1 357 ? -20.181 -56.638 -10.590 1.00 18.91 337 PRO B C 1
ATOM 6976 O O . PRO B 1 357 ? -20.924 -56.792 -11.560 1.00 19.83 337 PRO B O 1
ATOM 6980 N N . LEU B 1 358 ? -20.052 -55.465 -9.978 1.00 19.33 338 LEU B N 1
ATOM 6981 C CA . LEU B 1 358 ? -20.650 -54.247 -10.549 1.00 20.19 338 LEU B CA 1
ATOM 6982 C C . LEU B 1 358 ? -20.173 -53.927 -11.985 1.00 20.83 338 LEU B C 1
ATOM 6983 O O . LEU B 1 358 ? -20.863 -53.240 -12.733 1.00 20.70 338 LEU B O 1
ATOM 6988 N N . GLN B 1 359 ? -19.019 -54.463 -12.377 1.00 20.99 339 GLN B N 1
ATOM 6989 C CA . GLN B 1 359 ? -18.520 -54.301 -13.747 1.00 21.83 339 GLN B CA 1
ATOM 6990 C C . GLN B 1 359 ? -19.233 -55.159 -14.783 1.00 20.86 339 GLN B C 1
ATOM 6991 O O . GLN B 1 359 ? -19.039 -54.962 -15.989 1.00 20.70 339 GLN B O 1
ATOM 6997 N N . ILE B 1 360 ? -20.079 -56.082 -14.332 1.00 20.05 340 ILE B N 1
ATOM 6998 C CA . ILE B 1 360 ? -20.938 -56.834 -15.254 1.00 19.64 340 ILE B CA 1
ATOM 6999 C C . ILE B 1 360 ? -22.097 -55.926 -15.667 1.00 19.64 340 ILE B C 1
ATOM 7000 O O . ILE B 1 360 ? -22.788 -55.399 -14.808 1.00 19.89 340 ILE B O 1
ATOM 7005 N N . PRO B 1 361 ? -22.301 -55.717 -16.981 1.00 19.57 341 PRO B N 1
ATOM 7006 C CA . PRO B 1 361 ? -23.431 -54.871 -17.340 1.00 20.16 341 PRO B CA 1
ATOM 7007 C C . PRO B 1 361 ? -24.752 -55.356 -16.744 1.00 19.87 341 PRO B C 1
ATOM 7008 O O . PRO B 1 361 ? -24.967 -56.559 -16.581 1.00 20.11 341 PRO B O 1
ATOM 7012 N N . VAL B 1 362 ? -25.609 -54.412 -16.387 1.00 20.15 342 VAL B N 1
ATOM 7013 C CA . VAL B 1 362 ? -26.926 -54.745 -15.871 1.00 20.09 342 VAL B CA 1
ATOM 7014 C C . VAL B 1 362 ? -27.751 -55.421 -16.967 1.00 20.57 342 VAL B C 1
ATOM 7015 O O . VAL B 1 362 ? -27.814 -54.938 -18.100 1.00 20.94 342 VAL B O 1
ATOM 7019 N N . ASN B 1 363 ? -28.388 -56.540 -16.611 1.00 21.08 343 ASN B N 1
ATOM 7020 C CA . ASN B 1 363 ? -29.098 -57.360 -17.576 1.00 22.18 343 ASN B CA 1
ATOM 7021 C C . ASN B 1 363 ? -30.459 -57.782 -17.046 1.00 23.36 343 ASN B C 1
ATOM 7022 O O . ASN B 1 363 ? -30.564 -58.541 -16.080 1.00 22.73 343 ASN B O 1
ATOM 7027 N N . ASN B 1 364 ? -31.512 -57.311 -17.685 1.00 25.35 344 ASN B N 1
ATOM 7028 C CA . ASN B 1 364 ? -32.840 -57.658 -17.218 1.00 26.53 344 ASN B CA 1
ATOM 7029 C C . ASN B 1 364 ? -33.393 -58.975 -17.741 1.00 26.54 344 ASN B C 1
ATOM 7030 O O . ASN B 1 364 ? -34.390 -59.445 -17.208 1.00 26.75 344 ASN B O 1
ATOM 7035 N N . ASP B 1 365 ? -32.725 -59.598 -18.716 1.00 26.63 345 ASP B N 1
ATOM 7036 C CA . ASP B 1 365 ? -33.076 -60.965 -19.159 1.00 26.06 345 ASP B CA 1
ATOM 7037 C C . ASP B 1 365 ? -33.021 -61.970 -17.992 1.00 24.20 345 ASP B C 1
ATOM 7038 O O . ASP B 1 365 ? -33.682 -63.013 -18.034 1.00 24.98 345 ASP B O 1
ATOM 7043 N N . TRP B 1 366 ? -32.177 -61.691 -16.998 1.00 21.88 346 TRP B N 1
ATOM 7044 C CA . TRP B 1 366 ? -31.952 -62.607 -15.864 1.00 20.48 346 TRP B CA 1
ATOM 7045 C C . TRP B 1 366 ? -33.117 -62.689 -14.883 1.00 20.81 346 TRP B C 1
ATOM 7046 O O . TRP B 1 366 ? -33.238 -63.673 -14.174 1.00 20.28 346 TRP B O 1
ATOM 7057 N N . SER B 1 367 ? -33.972 -61.674 -14.820 1.00 21.83 347 SER B N 1
ATOM 7058 C CA A SER B 1 367 ? -35.113 -61.704 -13.895 0.50 22.07 347 SER B CA 1
ATOM 7059 C CA B SER B 1 367 ? -35.109 -61.701 -13.900 0.50 21.82 347 SER B CA 1
ATOM 7060 C C . SER B 1 367 ? -36.036 -62.912 -14.142 1.00 21.84 347 SER B C 1
ATOM 7061 O O . SER B 1 367 ? -36.521 -63.530 -13.202 1.00 21.94 347 SER B O 1
ATOM 7066 N N . VAL B 1 368 ? -36.281 -63.236 -15.407 1.00 22.31 348 VAL B N 1
ATOM 7067 C CA . VAL B 1 368 ? -37.173 -64.345 -15.766 1.00 22.04 348 VAL B CA 1
ATOM 7068 C C . VAL B 1 368 ? -36.560 -65.639 -15.223 1.00 20.91 348 VAL B C 1
ATOM 7069 O O . VAL B 1 368 ? -37.262 -66.485 -14.664 1.00 21.12 348 VAL B O 1
ATOM 7073 N N . TRP B 1 369 ? -35.239 -65.763 -15.369 1.00 19.77 349 TRP B N 1
ATOM 7074 C CA . TRP B 1 369 ? -34.488 -66.942 -14.901 1.00 18.73 349 TRP B CA 1
ATOM 7075 C C . TRP B 1 369 ? -34.503 -67.049 -13.372 1.00 18.40 349 TRP B C 1
ATOM 7076 O O . TRP B 1 369 ? -34.773 -68.116 -12.823 1.00 17.67 349 TRP B O 1
ATOM 7087 N N . THR B 1 370 ? -34.238 -65.957 -12.665 1.00 18.15 350 THR B N 1
ATOM 7088 C CA . THR B 1 370 ? -34.203 -66.023 -11.212 1.00 17.65 350 THR B CA 1
ATOM 7089 C C . THR B 1 370 ? -35.607 -66.167 -10.623 1.00 17.89 350 THR B C 1
ATOM 7090 O O . THR B 1 370 ? -35.782 -66.802 -9.583 1.00 17.33 350 THR B O 1
ATOM 7094 N N . ALA B 1 371 ? -36.615 -65.587 -11.268 1.00 18.14 351 ALA B N 1
ATOM 7095 C CA . ALA B 1 371 ? -38.013 -65.882 -10.896 1.00 18.57 351 ALA B CA 1
ATOM 7096 C C . ALA B 1 371 ? -38.346 -67.365 -11.092 1.00 18.69 351 ALA B C 1
ATOM 7097 O O . ALA B 1 371 ? -39.020 -67.975 -10.249 1.00 19.30 351 ALA B O 1
ATOM 7099 N N . LEU B 1 372 ? -37.880 -67.946 -12.192 1.00 18.70 352 LEU B N 1
ATOM 7100 C CA . LEU B 1 372 ? -38.097 -69.374 -12.445 1.00 19.00 352 LEU B CA 1
ATOM 7101 C C . LEU B 1 372 ? -37.484 -70.199 -11.329 1.00 18.45 352 LEU B C 1
ATOM 7102 O O . LEU B 1 372 ? -38.095 -71.125 -10.810 1.00 18.70 352 LEU B O 1
ATOM 7107 N N . LEU B 1 373 ? -36.270 -69.843 -10.923 1.00 17.73 353 LEU B N 1
ATOM 7108 C CA . LEU B 1 373 ? -35.599 -70.599 -9.898 1.00 17.32 353 LEU B CA 1
ATOM 7109 C C . LEU B 1 373 ? -36.242 -70.415 -8.520 1.00 17.26 353 LEU B C 1
ATOM 7110 O O . LEU B 1 373 ? -36.286 -71.361 -7.719 1.00 16.93 353 LEU B O 1
ATOM 7115 N N . LYS B 1 374 ? -36.674 -69.196 -8.212 1.00 17.84 354 LYS B N 1
ATOM 7116 C CA . LYS B 1 374 ? -37.355 -68.946 -6.940 1.00 18.17 354 LYS B CA 1
ATOM 7117 C C . LYS B 1 374 ? -38.623 -69.804 -6.851 1.00 18.30 354 LYS B C 1
ATOM 7118 O O . LYS B 1 374 ? -38.924 -70.384 -5.814 1.00 18.02 354 LYS B O 1
ATOM 7124 N N . GLU B 1 375 ? -39.366 -69.877 -7.956 1.00 18.71 355 GLU B N 1
ATOM 7125 C CA . GLU B 1 375 ? -40.597 -70.652 -7.988 1.00 19.63 355 GLU B CA 1
ATOM 7126 C C . GLU B 1 375 ? -40.285 -72.140 -7.848 1.00 19.58 355 GLU B C 1
ATOM 7127 O O . GLU B 1 375 ? -41.012 -72.865 -7.166 1.00 19.29 355 GLU B O 1
ATOM 7133 N N . LYS B 1 376 ? -39.205 -72.591 -8.485 1.00 19.51 356 LYS B N 1
ATOM 7134 C CA . LYS B 1 376 ? -38.769 -73.983 -8.367 1.00 19.83 356 LYS B CA 1
ATOM 7135 C C . LYS B 1 376 ? -38.459 -74.302 -6.909 1.00 19.10 356 LYS B C 1
ATOM 7136 O O . LYS B 1 376 ? -38.872 -75.341 -6.389 1.00 19.45 356 LYS B O 1
ATOM 7142 N N . PHE B 1 377 ? -37.754 -73.388 -6.249 1.00 18.57 357 PHE B N 1
ATOM 7143 C CA . PHE B 1 377 ? -37.427 -73.526 -4.830 1.00 17.74 357 PHE B CA 1
ATOM 7144 C C . PHE B 1 377 ? -38.703 -73.558 -3.988 1.00 18.20 357 PHE B C 1
ATOM 7145 O O . PHE B 1 377 ? -38.861 -74.398 -3.099 1.00 17.41 357 PHE B O 1
ATOM 7153 N N . ARG B 1 378 ? -39.635 -72.660 -4.287 1.00 18.69 358 ARG B N 1
ATOM 7154 C CA . ARG B 1 378 ? -40.885 -72.601 -3.521 1.00 19.49 358 ARG B CA 1
ATOM 7155 C C . ARG B 1 378 ? -41.654 -73.926 -3.562 1.00 19.45 358 ARG B C 1
ATOM 7156 O O . ARG B 1 378 ? -42.175 -74.390 -2.561 1.00 19.71 358 ARG B O 1
ATOM 7164 N N . VAL B 1 379 ? -41.725 -74.527 -4.734 1.00 19.28 359 VAL B N 1
ATOM 7165 C CA . VAL B 1 379 ? -42.519 -75.716 -4.940 1.00 19.45 359 VAL B CA 1
ATOM 7166 C C . VAL B 1 379 ? -41.806 -77.029 -4.580 1.00 18.72 359 VAL B C 1
ATOM 7167 O O . VAL B 1 379 ? -42.468 -78.023 -4.287 1.00 19.05 359 VAL B O 1
ATOM 7171 N N . THR B 1 380 ? -40.473 -77.032 -4.568 1.00 18.00 360 THR B N 1
ATOM 7172 C CA . THR B 1 380 ? -39.710 -78.245 -4.224 1.00 17.65 360 THR B CA 1
ATOM 7173 C C . THR B 1 380 ? -39.036 -78.251 -2.850 1.00 17.10 360 THR B C 1
ATOM 7174 O O . THR B 1 380 ? -38.657 -79.342 -2.368 1.00 17.01 360 THR B O 1
ATOM 7178 N N . PHE B 1 381 ? -38.846 -77.088 -2.231 1.00 16.55 361 PHE B N 1
ATOM 7179 C CA . PHE B 1 381 ? -38.212 -77.034 -0.901 1.00 15.96 361 PHE B CA 1
ATOM 7180 C C . PHE B 1 381 ? -39.315 -77.222 0.135 1.00 16.08 361 PHE B C 1
ATOM 7181 O O . PHE B 1 381 ? -39.809 -76.277 0.767 1.00 16.57 361 PHE B O 1
ATOM 7189 N N . ILE B 1 382 ? -39.720 -78.478 0.277 1.00 15.68 362 ILE B N 1
ATOM 7190 C CA . ILE B 1 382 ? -40.885 -78.857 1.042 1.00 15.60 362 ILE B CA 1
ATOM 7191 C C . ILE B 1 382 ? -40.626 -80.175 1.766 1.00 15.61 362 ILE B C 1
ATOM 7192 O O . ILE B 1 382 ? -39.673 -80.908 1.474 1.00 15.80 362 ILE B O 1
ATOM 7197 N N . ASP B 1 383 ? -41.503 -80.450 2.712 1.00 15.91 363 ASP B N 1
ATOM 7198 C CA . ASP B 1 383 ? -41.451 -81.677 3.510 1.00 15.87 363 ASP B CA 1
ATOM 7199 C C . ASP B 1 383 ? -41.683 -82.950 2.688 1.00 15.95 363 ASP B C 1
ATOM 7200 O O . ASP B 1 383 ? -42.776 -83.163 2.138 1.00 16.43 363 ASP B O 1
ATOM 7205 N N . GLU B 1 384 ? -40.660 -83.796 2.615 1.00 15.68 364 GLU B N 1
ATOM 7206 C CA . GLU B 1 384 ? -40.722 -85.065 1.897 1.00 16.23 364 GLU B CA 1
ATOM 7207 C C . GLU B 1 384 ? -40.865 -86.237 2.849 1.00 16.42 364 GLU B C 1
ATOM 7208 O O . GLU B 1 384 ? -40.833 -87.396 2.416 1.00 16.80 364 GLU B O 1
ATOM 7214 N N . TYR B 1 385 ? -41.119 -85.934 4.121 1.00 16.59 365 TYR B N 1
ATOM 7215 C CA . TYR B 1 385 ? -41.201 -86.946 5.168 1.00 16.60 365 TYR B CA 1
ATOM 7216 C C . TYR B 1 385 ? -42.530 -86.840 5.914 1.00 17.91 365 TYR B C 1
ATOM 7217 O O . TYR B 1 385 ? -42.566 -87.024 7.147 1.00 18.10 365 TYR B O 1
ATOM 7226 N N . THR B 1 386 ? -43.618 -86.576 5.193 1.00 19.29 366 THR B N 1
ATOM 7227 C CA . THR B 1 386 ? -44.881 -86.258 5.862 1.00 21.04 366 THR B CA 1
ATOM 7228 C C . THR B 1 386 ? -45.487 -87.455 6.567 1.00 21.51 366 THR B C 1
ATOM 7229 O O . THR B 1 386 ? -46.362 -87.278 7.413 1.00 23.27 366 THR B O 1
ATOM 7233 N N . THR B 1 387 ? -45.045 -88.671 6.224 1.00 22.08 367 THR B N 1
ATOM 7234 C CA . THR B 1 387 ? -45.574 -89.887 6.853 1.00 22.44 367 THR B CA 1
ATOM 7235 C C . THR B 1 387 ? -44.663 -90.437 7.948 1.00 21.61 367 THR B C 1
ATOM 7236 O O . THR B 1 387 ? -44.904 -91.526 8.492 1.00 22.02 367 THR B O 1
ATOM 7240 N N . TRP B 1 388 ? -43.616 -89.693 8.286 1.00 20.19 368 TRP B N 1
ATOM 7241 C CA . TRP B 1 388 ? -42.803 -90.028 9.443 1.00 19.58 368 TRP B CA 1
ATOM 7242 C C . TRP B 1 388 ? -43.376 -89.350 10.666 1.00 19.57 368 TRP B C 1
ATOM 7243 O O . TRP B 1 388 ? -44.070 -88.348 10.558 1.00 20.43 368 TRP B O 1
ATOM 7254 N N . ASN B 1 389 ? -43.060 -89.894 11.836 1.00 19.82 369 ASN B N 1
ATOM 7255 C CA . ASN B 1 389 ? -43.555 -89.330 13.077 1.00 20.74 369 ASN B CA 1
ATOM 7256 C C . ASN B 1 389 ? -42.975 -87.945 13.357 1.00 20.24 369 ASN B C 1
ATOM 7257 O O . ASN B 1 389 ? -43.675 -87.027 13.785 1.00 21.14 369 ASN B O 1
ATOM 7262 N N . LEU B 1 390 ? -41.676 -87.808 13.145 1.00 19.34 370 LEU B N 1
ATOM 7263 C CA . LEU B 1 390 ? -41.049 -86.487 13.175 1.00 18.64 370 LEU B CA 1
ATOM 7264 C C . LEU B 1 390 ? -40.293 -86.290 11.877 1.00 17.77 370 LEU B C 1
ATOM 7265 O O . LEU B 1 390 ? -39.375 -87.042 11.574 1.00 17.81 370 LEU B O 1
ATOM 7270 N N . SER B 1 391 ? -40.657 -85.263 11.125 1.00 16.68 371 SER B N 1
ATOM 7271 C CA . SER B 1 391 ? -39.951 -84.965 9.900 1.00 15.90 371 SER B CA 1
ATOM 7272 C C . SER B 1 391 ? -38.661 -84.185 10.169 1.00 15.16 371 SER B C 1
ATOM 7273 O O . SER B 1 391 ? -38.695 -83.162 10.860 1.00 14.78 371 SER B O 1
ATOM 7276 N N . PRO B 1 392 ? -37.529 -84.648 9.616 1.00 14.58 372 PRO B N 1
ATOM 7277 C CA . PRO B 1 392 ? -36.313 -83.848 9.737 1.00 14.12 372 PRO B CA 1
ATOM 7278 C C . PRO B 1 392 ? -36.540 -82.462 9.110 1.00 14.15 372 PRO B C 1
ATOM 7279 O O . PRO B 1 392 ? -36.024 -81.455 9.622 1.00 13.59 372 PRO B O 1
ATOM 7283 N N . PHE B 1 393 ? -37.302 -82.409 8.015 1.00 14.09 373 PHE B N 1
ATOM 7284 C CA . PHE B 1 393 ? -37.512 -81.126 7.347 1.00 14.47 373 PHE B CA 1
ATOM 7285 C C . PHE B 1 393 ? -38.256 -80.188 8.305 1.00 14.51 373 PHE B C 1
ATOM 7286 O O . PHE B 1 393 ? -37.913 -79.012 8.429 1.00 14.20 373 PHE B O 1
ATOM 7294 N N . GLY B 1 394 ? -39.279 -80.697 8.976 1.00 14.75 374 GLY B N 1
ATOM 7295 C CA . GLY B 1 394 ? -39.984 -79.913 10.004 1.00 14.72 374 GLY B CA 1
ATOM 7296 C C . GLY B 1 394 ? -39.104 -79.457 11.167 1.00 14.27 374 GLY B C 1
ATOM 7297 O O . GLY B 1 394 ? -39.210 -78.322 11.637 1.00 14.03 374 GLY B O 1
ATOM 7298 N N . LEU B 1 395 ? -38.209 -80.318 11.634 1.00 13.86 375 LEU B N 1
ATOM 7299 C CA . LEU B 1 395 ? -37.310 -79.943 12.729 1.00 13.76 375 LEU B CA 1
ATOM 7300 C C . LEU B 1 395 ? -36.368 -78.790 12.326 1.00 13.18 375 LEU B C 1
ATOM 7301 O O . LEU B 1 395 ? -36.192 -77.836 13.081 1.00 12.95 375 LEU B O 1
ATOM 7306 N N . PHE B 1 396 ? -35.763 -78.902 11.143 1.00 12.88 376 PHE B N 1
ATOM 7307 C CA . PHE B 1 396 ? -34.845 -77.895 10.675 1.00 13.22 376 PHE B CA 1
ATOM 7308 C C . PHE B 1 396 ? -35.534 -76.630 10.226 1.00 13.66 376 PHE B C 1
ATOM 7309 O O . PHE B 1 396 ? -34.941 -75.557 10.353 1.00 13.44 376 PHE B O 1
ATOM 7317 N N . THR B 1 397 ? -36.767 -76.730 9.713 1.00 14.31 377 THR B N 1
ATOM 7318 C CA A THR B 1 397 ? -37.479 -75.496 9.406 0.30 14.67 377 THR B CA 1
ATOM 7319 C CA B THR B 1 397 ? -37.621 -75.570 9.410 0.70 14.85 377 THR B CA 1
ATOM 7320 C C . THR B 1 397 ? -37.902 -74.780 10.693 1.00 14.99 377 THR B C 1
ATOM 7321 O O . THR B 1 397 ? -37.927 -73.532 10.702 1.00 15.33 377 THR B O 1
ATOM 7328 N N . GLN B 1 398 ? -38.159 -75.522 11.789 1.00 15.30 378 GLN B N 1
ATOM 7329 C CA A GLN B 1 398 ? -38.396 -74.911 13.097 0.50 15.85 378 GLN B CA 1
ATOM 7330 C CA B GLN B 1 398 ? -38.420 -74.888 13.095 0.50 15.49 378 GLN B CA 1
ATOM 7331 C C . GLN B 1 398 ? -37.137 -74.241 13.640 1.00 15.36 378 GLN B C 1
ATOM 7332 O O . GLN B 1 398 ? -37.208 -73.167 14.226 1.00 15.43 378 GLN B O 1
ATOM 7343 N N . LEU B 1 399 ? -35.976 -74.875 13.441 1.00 14.54 379 LEU B N 1
ATOM 7344 C CA . LEU B 1 399 ? -34.711 -74.227 13.839 1.00 14.27 379 LEU B CA 1
ATOM 7345 C C . LEU B 1 399 ? -34.556 -72.921 13.057 1.00 14.36 379 LEU B C 1
ATOM 7346 O O . LEU B 1 399 ? -34.259 -71.871 13.640 1.00 14.00 379 LEU B O 1
ATOM 7351 N N . ASN B 1 400 ? -34.771 -72.968 11.739 1.00 14.68 380 ASN B N 1
ATOM 7352 C CA . ASN B 1 400 ? -34.597 -71.763 10.920 1.00 15.24 380 ASN B CA 1
ATOM 7353 C C . ASN B 1 400 ? -35.490 -70.612 11.437 1.00 16.44 380 ASN B C 1
ATOM 7354 O O . ASN B 1 400 ? -35.054 -69.453 11.532 1.00 16.91 380 ASN B O 1
ATOM 7359 N N . LYS B 1 401 ? -36.759 -70.935 11.709 1.00 17.91 381 LYS B N 1
ATOM 7360 C CA . LYS B 1 401 ? -37.757 -69.962 12.146 1.00 19.45 381 LYS B CA 1
ATOM 7361 C C . LYS B 1 401 ? -37.468 -69.432 13.537 1.00 19.38 381 LYS B C 1
ATOM 7362 O O . LYS B 1 401 ? -37.443 -68.207 13.773 1.00 19.48 381 LYS B O 1
ATOM 7368 N N . LEU B 1 402 ? -37.283 -70.337 14.485 1.00 18.76 382 LEU B N 1
ATOM 7369 C CA . LEU B 1 402 ? -37.120 -69.915 15.869 1.00 19.41 382 LEU B CA 1
ATOM 7370 C C . LEU B 1 402 ? -35.802 -69.149 16.134 1.00 18.69 382 LEU B C 1
ATOM 7371 O O . LEU B 1 402 ? -35.742 -68.346 17.057 1.00 19.43 382 LEU B O 1
ATOM 7376 N N . THR B 1 403 ? -34.762 -69.387 15.326 1.00 18.06 383 THR B N 1
ATOM 7377 C CA . THR B 1 403 ? -33.463 -68.713 15.532 1.00 18.32 383 THR B CA 1
ATOM 7378 C C . THR B 1 403 ? -33.266 -67.481 14.635 1.00 19.26 383 THR B C 1
ATOM 7379 O O . THR B 1 403 ? -32.142 -66.980 14.519 1.00 19.29 383 THR B O 1
ATOM 7383 N N . GLU B 1 404 ? -34.339 -67.003 13.998 1.00 20.16 384 GLU B N 1
ATOM 7384 C CA . GLU B 1 404 ? -34.231 -65.970 12.959 1.00 21.88 384 GLU B CA 1
ATOM 7385 C C . GLU B 1 404 ? -33.470 -64.744 13.412 1.00 22.19 384 GLU B C 1
ATOM 7386 O O . GLU B 1 404 ? -32.748 -64.147 12.615 1.00 22.96 384 GLU B O 1
ATOM 7392 N N . ARG B 1 405 ? -33.619 -64.367 14.673 1.00 22.82 385 ARG B N 1
ATOM 7393 C CA . ARG B 1 405 ? -32.955 -63.150 15.160 1.00 23.55 385 ARG B CA 1
ATOM 7394 C C . ARG B 1 405 ? -31.842 -63.453 16.159 1.00 22.26 385 ARG B C 1
ATOM 7395 O O . ARG B 1 405 ? -31.438 -62.589 16.931 1.00 21.63 385 ARG B O 1
ATOM 7403 N N . VAL B 1 406 ? -31.295 -64.664 16.088 1.00 20.05 386 VAL B N 1
ATOM 7404 C CA . VAL B 1 406 ? -30.313 -65.098 17.067 1.00 19.22 386 VAL B CA 1
ATOM 7405 C C . VAL B 1 406 ? -28.996 -65.425 16.367 1.00 18.06 386 VAL B C 1
ATOM 7406 O O . VAL B 1 406 ? -28.960 -66.220 15.433 1.00 17.90 386 VAL B O 1
ATOM 7410 N N . ALA B 1 407 ? -27.914 -64.803 16.836 1.00 16.96 387 ALA B N 1
ATOM 7411 C CA . ALA B 1 407 ? -26.587 -65.128 16.354 1.00 15.88 387 ALA B CA 1
ATOM 7412 C C . ALA B 1 407 ? -26.143 -66.391 17.068 1.00 15.00 387 ALA B C 1
ATOM 7413 O O . ALA B 1 407 ? -25.975 -66.419 18.291 1.00 15.33 387 ALA B O 1
ATOM 7415 N N . LEU B 1 408 ? -26.005 -67.451 16.288 1.00 13.85 388 LEU B N 1
ATOM 7416 C CA . LEU B 1 408 ? -25.519 -68.745 16.773 1.00 13.26 388 LEU B CA 1
ATOM 7417 C C . LEU B 1 408 ? -25.008 -69.540 15.594 1.00 12.95 388 LEU B C 1
ATOM 7418 O O . LEU B 1 408 ? -25.369 -69.253 14.438 1.00 13.55 388 LEU B O 1
ATOM 7423 N N . ASP B 1 409 ? -24.152 -70.530 15.869 1.00 12.02 389 ASP B N 1
ATOM 7424 C CA . ASP B 1 409 ? -23.704 -71.457 14.832 1.00 11.91 389 ASP B CA 1
ATOM 7425 C C . ASP B 1 409 ? -24.200 -72.848 15.112 1.00 11.38 389 ASP B C 1
ATOM 7426 O O . ASP B 1 409 ? -24.438 -73.229 16.271 1.00 11.58 389 ASP B O 1
ATOM 7431 N N . TYR B 1 410 ? -24.317 -73.603 14.027 1.00 11.11 390 TYR B N 1
ATOM 7432 C CA . TYR B 1 410 ? -24.611 -75.044 14.081 1.00 11.10 390 TYR B CA 1
ATOM 7433 C C . TYR B 1 410 ? -23.355 -75.862 13.830 1.00 11.12 390 TYR B C 1
ATOM 7434 O O . TYR B 1 410 ? -22.571 -75.512 12.961 1.00 11.31 390 TYR B O 1
ATOM 7443 N N . ILE B 1 411 ? -23.175 -76.933 14.572 1.00 11.05 391 ILE B N 1
ATOM 7444 C CA . ILE B 1 411 ? -22.111 -77.912 14.308 1.00 11.10 391 ILE B CA 1
ATOM 7445 C C . ILE B 1 411 ? -22.791 -79.218 14.009 1.00 10.71 391 ILE B C 1
ATOM 7446 O O . ILE B 1 411 ? -23.636 -79.676 14.775 1.00 10.50 391 ILE B O 1
ATOM 7451 N N . LEU B 1 412 ? -22.401 -79.835 12.896 1.00 10.29 392 LEU B N 1
ATOM 7452 C CA . LEU B 1 412 ? -23.020 -81.075 12.464 1.00 10.45 392 LEU B CA 1
ATOM 7453 C C . LEU B 1 412 ? -22.034 -82.208 12.608 1.00 10.62 392 LEU B C 1
ATOM 7454 O O . LEU B 1 412 ? -20.827 -82.022 12.559 1.00 10.07 392 LEU B O 1
ATOM 7459 N N . ASP B 1 413 ? -22.578 -83.386 12.897 1.00 10.60 393 ASP B N 1
ATOM 7460 C CA . ASP B 1 413 ? -21.774 -84.605 12.910 1.00 11.10 393 ASP B CA 1
ATOM 7461 C C . ASP B 1 413 ? -21.825 -85.262 11.527 1.00 10.91 393 ASP B C 1
ATOM 7462 O O . ASP B 1 413 ? -21.889 -84.541 10.513 1.00 11.65 393 ASP B O 1
ATOM 7467 N N . VAL B 1 414 ? -21.752 -86.596 11.438 1.00 10.76 394 VAL B N 1
ATOM 7468 C CA . VAL B 1 414 ? -21.732 -87.253 10.146 1.00 10.89 394 VAL B CA 1
ATOM 7469 C C . VAL B 1 414 ? -22.762 -88.383 10.070 1.00 10.73 394 VAL B C 1
ATOM 7470 O O . VAL B 1 414 ? -22.787 -89.274 10.934 1.00 11.07 394 VAL B O 1
ATOM 7474 N N . GLY B 1 415 ? -23.582 -88.384 9.016 1.00 10.92 395 GLY B N 1
ATOM 7475 C CA . GLY B 1 415 ? -24.616 -89.396 8.879 1.00 11.14 395 GLY B CA 1
ATOM 7476 C C . GLY B 1 415 ? -25.829 -88.813 8.210 1.00 11.61 395 GLY B C 1
ATOM 7477 O O . GLY B 1 415 ? -25.777 -87.726 7.665 1.00 10.93 395 GLY B O 1
ATOM 7478 N N . ASN B 1 416 ? -26.932 -89.549 8.218 1.00 12.00 396 ASN B N 1
ATOM 7479 C CA . ASN B 1 416 ? -28.173 -88.980 7.656 1.00 12.77 396 ASN B CA 1
ATOM 7480 C C . ASN B 1 416 ? -28.529 -87.651 8.303 1.00 12.38 396 ASN B C 1
ATOM 7481 O O . ASN B 1 416 ? -28.939 -86.715 7.632 1.00 12.37 396 ASN B O 1
ATOM 7486 N N . ASN B 1 417 ? -28.391 -87.591 9.629 1.00 12.07 397 ASN B N 1
ATOM 7487 C CA . ASN B 1 417 ? -28.657 -86.360 10.401 1.00 11.87 397 ASN B CA 1
ATOM 7488 C C . ASN B 1 417 ? -27.928 -85.138 9.844 1.00 11.30 397 ASN B C 1
ATOM 7489 O O . ASN B 1 417 ? -28.495 -84.047 9.763 1.00 10.85 397 ASN B O 1
ATOM 7494 N N . GLN B 1 418 ? -26.683 -85.339 9.446 1.00 11.14 398 GLN B N 1
ATOM 7495 C CA . GLN B 1 418 ? -25.881 -84.255 8.926 1.00 11.06 398 GLN B CA 1
ATOM 7496 C C . GLN B 1 418 ? -26.481 -83.749 7.633 1.00 11.61 398 GLN B C 1
ATOM 7497 O O . GLN B 1 418 ? -26.494 -82.540 7.373 1.00 12.32 398 GLN B O 1
ATOM 7503 N N . MET B 1 419 ? -26.938 -84.673 6.791 1.00 11.67 399 MET B N 1
ATOM 7504 C CA . MET B 1 419 ? -27.470 -84.293 5.479 1.00 11.80 399 MET B CA 1
ATOM 7505 C C . MET B 1 419 ? -28.872 -83.706 5.595 1.00 11.79 399 MET B C 1
ATOM 7506 O O . MET B 1 419 ? -29.249 -82.841 4.795 1.00 11.44 399 MET B O 1
ATOM 7511 N N . TRP B 1 420 ? -29.647 -84.151 6.573 1.00 11.74 400 TRP B N 1
ATOM 7512 C CA . TRP B 1 420 ? -30.916 -83.463 6.871 1.00 11.75 400 TRP B CA 1
ATOM 7513 C C . TRP B 1 420 ? -30.651 -81.986 7.131 1.00 11.23 400 TRP B C 1
ATOM 7514 O O . TRP B 1 420 ? -31.369 -81.111 6.627 1.00 11.40 400 TRP B O 1
ATOM 7525 N N . ALA B 1 421 ? -29.600 -81.692 7.901 1.00 10.51 401 ALA B N 1
ATOM 7526 C CA . ALA B 1 421 ? -29.227 -80.324 8.220 1.00 10.42 401 ALA B CA 1
ATOM 7527 C C . ALA B 1 421 ? -28.661 -79.589 7.026 1.00 10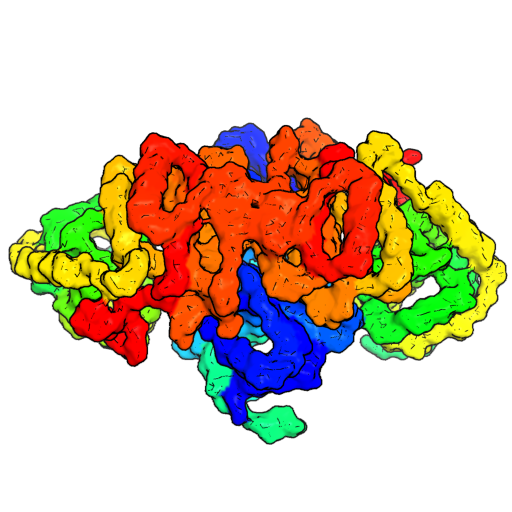.18 401 ALA B C 1
ATOM 7528 O O . ALA B 1 421 ? -29.010 -78.420 6.796 1.00 10.12 401 ALA B O 1
ATOM 7530 N N . ALA B 1 422 ? -27.776 -80.234 6.266 1.00 10.00 402 ALA B N 1
ATOM 7531 C CA . ALA B 1 422 ? -27.121 -79.547 5.127 1.00 10.13 402 ALA B CA 1
ATOM 7532 C C . ALA B 1 422 ? -28.173 -79.122 4.107 1.00 10.34 402 ALA B C 1
ATOM 7533 O O . ALA B 1 422 ? -28.103 -78.024 3.549 1.00 10.28 402 ALA B O 1
ATOM 7535 N N . HIS B 1 423 ? -29.170 -79.973 3.888 1.00 10.67 403 HIS B N 1
ATOM 7536 C CA . HIS B 1 423 ? -30.223 -79.665 2.929 1.00 11.06 403 HIS B CA 1
ATOM 7537 C C . HIS B 1 423 ? -31.106 -78.504 3.382 1.00 11.28 403 HIS B C 1
ATOM 7538 O O . HIS B 1 423 ? -31.410 -77.601 2.616 1.00 11.69 403 HIS B O 1
ATOM 7545 N N . THR B 1 424 ? -31.570 -78.543 4.633 1.00 11.54 404 THR B N 1
ATOM 7546 C CA . THR B 1 424 ? -32.698 -77.705 5.044 1.00 11.68 404 THR B CA 1
ATOM 7547 C C . THR B 1 424 ? -32.315 -76.462 5.836 1.00 11.48 404 THR B C 1
ATOM 7548 O O . THR B 1 424 ? -33.068 -75.513 5.866 1.00 11.63 404 THR B O 1
ATOM 7552 N N . LEU B 1 425 ? -31.140 -76.447 6.488 1.00 11.11 405 LEU B N 1
ATOM 7553 C CA . LEU B 1 425 ? -30.735 -75.226 7.163 1.00 11.12 405 LEU B CA 1
ATOM 7554 C C . LEU B 1 425 ? -30.665 -74.058 6.204 1.00 11.47 405 LEU B C 1
ATOM 7555 O O . LEU B 1 425 ? -30.124 -74.158 5.098 1.00 11.44 405 LEU B O 1
ATOM 7560 N N . ARG B 1 426 ? -31.288 -72.962 6.614 1.00 11.77 406 ARG B N 1
ATOM 7561 C CA . ARG B 1 426 ? -31.277 -71.713 5.856 1.00 12.41 406 ARG B CA 1
ATOM 7562 C C . ARG B 1 426 ? -30.806 -70.672 6.848 1.00 12.68 406 ARG B C 1
ATOM 7563 O O . ARG B 1 426 ? -31.536 -70.248 7.770 1.00 13.71 406 ARG B O 1
ATOM 7571 N N . LEU B 1 427 ? -29.546 -70.292 6.699 1.00 13.24 407 LEU B N 1
ATOM 7572 C CA . LEU B 1 427 ? -28.852 -69.524 7.725 1.00 13.88 407 LEU B CA 1
ATOM 7573 C C . LEU B 1 427 ? -29.318 -68.076 7.766 1.00 14.60 407 LEU B C 1
ATOM 7574 O O . LEU B 1 427 ? -29.427 -67.397 6.734 1.00 14.04 407 LEU B O 1
ATOM 7579 N N . ASN B 1 428 ? -29.603 -67.631 8.978 1.00 15.64 408 ASN B N 1
ATOM 7580 C CA . ASN B 1 428 ? -29.973 -66.252 9.251 1.00 16.73 408 ASN B CA 1
ATOM 7581 C C . ASN B 1 428 ? -28.688 -65.405 9.330 1.00 17.41 408 ASN B C 1
ATOM 7582 O O . ASN B 1 428 ? -27.583 -65.941 9.199 1.00 17.57 408 ASN B O 1
ATOM 7587 N N . ALA B 1 429 ? -28.806 -64.094 9.543 1.00 19.62 409 ALA B N 1
ATOM 7588 C CA . ALA B 1 429 ? -27.705 -63.160 9.272 1.00 20.88 409 ALA B CA 1
ATOM 7589 C C . ALA B 1 429 ? -26.309 -63.400 9.906 1.00 21.99 409 ALA B C 1
ATOM 7590 O O . ALA B 1 429 ? -25.271 -63.139 9.262 1.00 25.82 409 ALA B O 1
ATOM 7592 N N . GLN B 1 430 ? -26.273 -63.842 11.153 1.00 20.88 410 GLN B N 1
ATOM 7593 C CA . GLN B 1 430 ? -25.027 -64.027 11.885 1.00 20.30 410 GLN B CA 1
ATOM 7594 C C . GLN B 1 430 ? -24.911 -65.480 12.299 1.00 17.67 410 GLN B C 1
ATOM 7595 O O . GLN B 1 430 ? -24.550 -65.791 13.444 1.00 16.60 410 GLN B O 1
ATOM 7601 N N . GLN B 1 431 ? -25.218 -66.350 11.347 1.00 16.12 411 GLN B N 1
ATOM 7602 C CA . GLN B 1 431 ? -25.198 -67.780 11.588 1.00 14.84 411 GLN B CA 1
ATOM 7603 C C . GLN B 1 431 ? -24.330 -68.485 10.560 1.00 13.50 411 GLN B C 1
ATOM 7604 O O . GLN B 1 431 ? -24.359 -68.154 9.382 1.00 13.40 411 GLN B O 1
ATOM 7610 N N . ALA B 1 432 ? -23.567 -69.470 11.021 1.00 12.54 412 ALA B N 1
ATOM 7611 C CA . ALA B 1 432 ? -22.866 -70.402 10.138 1.00 11.89 412 ALA B CA 1
ATOM 7612 C C . ALA B 1 432 ? -23.138 -71.817 10.605 1.00 11.50 412 ALA B C 1
ATOM 7613 O O . ALA B 1 432 ? -23.558 -72.024 11.730 1.00 11.81 412 ALA B O 1
ATOM 7615 N N . MET B 1 433 ? -22.898 -72.764 9.720 1.00 11.18 413 MET B N 1
ATOM 7616 C CA . MET B 1 433 ? -22.901 -74.185 10.093 1.00 11.03 413 MET B CA 1
ATOM 7617 C C . MET B 1 433 ? -21.536 -74.758 9.753 1.00 11.10 413 MET B C 1
ATOM 7618 O O . MET B 1 433 ? -20.844 -74.239 8.875 1.00 11.32 413 MET B O 1
ATOM 7623 N N . HIS B 1 434 ? -21.157 -75.836 10.440 1.00 10.61 414 HIS B N 1
ATOM 7624 C CA . HIS B 1 434 ? -19.824 -76.410 10.290 1.00 10.55 414 HIS B CA 1
ATOM 7625 C C . HIS B 1 434 ? -19.901 -77.920 10.118 1.00 10.51 414 HIS B C 1
ATOM 7626 O O . HIS B 1 434 ? -20.487 -78.622 10.960 1.00 10.83 414 HIS B O 1
ATOM 7633 N N . HIS B 1 435 ? -19.250 -78.399 9.062 1.00 10.04 415 HIS B N 1
ATOM 7634 C CA . HIS B 1 435 ? -19.188 -79.812 8.706 1.00 10.13 415 HIS B CA 1
ATOM 7635 C C . HIS B 1 435 ? -17.774 -80.342 8.586 1.00 10.08 415 HIS B C 1
ATOM 7636 O O . HIS B 1 435 ? -16.859 -79.627 8.178 1.00 9.89 415 HIS B O 1
ATOM 7643 N N . SER B 1 436 ? -17.639 -81.638 8.866 1.00 9.96 416 SER B N 1
ATOM 7644 C CA . SER B 1 436 ? -16.509 -82.434 8.403 1.00 10.48 416 SER B CA 1
ATOM 7645 C C . SER B 1 436 ? -16.898 -82.969 7.031 1.00 10.53 416 SER B C 1
ATOM 7646 O O . SER B 1 436 ? -17.669 -83.933 6.894 1.00 11.00 416 SER B O 1
ATOM 7649 N N . GLY B 1 437 ? -16.453 -82.270 5.990 1.00 10.28 417 GLY B N 1
ATOM 7650 C CA . GLY B 1 437 ? -16.860 -82.580 4.632 1.00 10.49 417 GLY B CA 1
ATOM 7651 C C . GLY B 1 437 ? -16.027 -83.616 3.916 1.00 10.31 417 GLY B C 1
ATOM 7652 O O . GLY B 1 437 ? -16.559 -84.593 3.395 1.00 11.17 417 GLY B O 1
ATOM 7653 N N . GLY B 1 438 ? -14.714 -83.369 3.845 1.00 10.36 418 GLY B N 1
ATOM 7654 C CA . GLY B 1 438 ? -13.840 -84.232 3.077 1.00 10.21 418 GLY B CA 1
ATOM 7655 C C . GLY B 1 438 ? -13.542 -85.531 3.787 1.00 10.21 418 GLY B C 1
ATOM 7656 O O . GLY B 1 438 ? -13.527 -86.609 3.163 1.00 10.42 418 GLY B O 1
ATOM 7657 N N . LEU B 1 439 ? -13.236 -85.399 5.054 1.00 10.01 419 LEU B N 1
ATOM 7658 C CA . LEU B 1 439 ? -12.946 -86.547 5.901 1.00 10.16 419 LEU B CA 1
ATOM 7659 C C . LEU B 1 439 ? -14.247 -87.214 6.376 1.00 10.42 419 LEU B C 1
ATOM 7660 O O . LEU B 1 439 ? -14.320 -88.433 6.503 1.00 10.36 419 LEU B O 1
ATOM 7665 N N . GLY B 1 440 ? -15.258 -86.419 6.693 1.00 10.10 420 GLY B N 1
ATOM 7666 C CA . GLY B 1 440 ? -16.531 -86.969 7.200 1.00 10.27 420 GLY B CA 1
ATOM 7667 C C . GLY B 1 440 ? -16.354 -87.756 8.486 1.00 10.10 420 GLY B C 1
ATOM 7668 O O . GLY B 1 440 ? -16.883 -88.864 8.598 1.00 9.85 420 GLY B O 1
ATOM 7669 N N . SER B 1 441 ? -15.677 -87.172 9.462 1.00 10.04 421 SER B N 1
ATOM 7670 C CA A SER B 1 441 ? -15.449 -87.880 10.723 0.50 10.04 421 SER B CA 1
ATOM 7671 C CA B SER B 1 441 ? -15.438 -87.875 10.725 0.50 10.00 421 SER B CA 1
ATOM 7672 C C . SER B 1 441 ? -16.602 -87.775 11.709 1.00 10.01 421 SER B C 1
ATOM 7673 O O . SER B 1 441 ? -16.912 -86.676 12.210 1.00 10.10 421 SER B O 1
ATOM 7678 N N . MET B 1 442 ? -17.207 -88.916 12.040 1.00 10.08 422 MET B N 1
ATOM 7679 C CA . MET B 1 442 ? -18.146 -88.982 13.160 1.00 10.28 422 MET B CA 1
ATOM 7680 C C . MET B 1 442 ? -17.412 -88.589 14.436 1.00 10.00 422 MET B C 1
ATOM 7681 O O . MET B 1 442 ? -16.199 -88.782 14.536 1.00 9.64 422 MET B O 1
ATOM 7686 N N . GLY B 1 443 ? -18.127 -88.040 15.411 1.00 10.12 423 GLY B N 1
ATOM 7687 C CA . GLY B 1 443 ? -17.535 -87.588 16.662 1.00 10.05 423 GLY B CA 1
ATOM 7688 C C . GLY B 1 443 ? -16.963 -86.181 16.613 1.00 9.59 423 GLY B C 1
ATOM 7689 O O . GLY B 1 443 ? -16.401 -85.732 17.596 1.00 10.29 423 GLY B O 1
ATOM 7690 N N . PHE B 1 444 ? -17.030 -85.513 15.458 1.00 9.40 424 PHE B N 1
ATOM 7691 C CA . PHE B 1 444 ? -16.572 -84.128 15.288 1.00 9.35 424 PHE B CA 1
ATOM 7692 C C . PHE B 1 444 ? -17.369 -83.109 16.100 1.00 9.29 424 PHE B C 1
ATOM 7693 O O . PHE B 1 444 ? -16.818 -82.192 16.719 1.00 9.40 424 PHE B O 1
ATOM 7701 N N . ALA B 1 445 ? -18.679 -83.281 16.119 1.00 9.37 425 ALA B N 1
ATOM 7702 C CA . ALA B 1 445 ? -19.546 -82.176 16.458 1.00 9.06 425 ALA B CA 1
ATOM 7703 C C . ALA B 1 445 ? -19.446 -81.709 17.913 1.00 9.13 425 ALA B C 1
ATOM 7704 O O . ALA B 1 445 ? -19.284 -80.519 18.189 1.00 9.49 425 ALA B O 1
ATOM 7706 N N . ILE B 1 446 ? -19.563 -82.630 18.862 1.00 8.90 426 ILE B N 1
ATOM 7707 C CA . ILE B 1 446 ? -19.586 -82.207 20.257 1.00 9.09 426 ILE B CA 1
ATOM 7708 C C . ILE B 1 446 ? -18.309 -81.435 20.644 1.00 9.30 426 ILE B C 1
ATOM 7709 O O . ILE B 1 446 ? -18.406 -80.332 21.227 1.00 9.43 426 ILE B O 1
ATOM 7714 N N . PRO B 1 447 ? -17.134 -81.997 20.404 1.00 9.49 427 PRO B N 1
ATOM 7715 C CA . PRO B 1 447 ? -15.908 -81.256 20.753 1.00 9.37 427 PRO B CA 1
ATOM 7716 C C . PRO B 1 447 ? -15.662 -80.012 19.915 1.00 9.30 427 PRO B C 1
ATOM 7717 O O . PRO B 1 447 ? -15.151 -79.019 20.433 1.00 9.52 427 PRO B O 1
ATOM 7721 N N . ALA B 1 448 ? -16.037 -80.061 18.649 1.00 9.28 428 ALA B N 1
ATOM 7722 C CA . ALA B 1 448 ? -15.897 -78.871 17.797 1.00 9.45 428 ALA B CA 1
ATOM 7723 C C . ALA B 1 448 ? -16.716 -77.720 18.395 1.00 9.88 428 ALA B C 1
ATOM 7724 O O . ALA B 1 448 ? -16.267 -76.567 18.413 1.00 10.23 428 ALA B O 1
ATOM 7726 N N . ALA B 1 449 ? -17.891 -78.042 18.944 1.00 10.32 429 ALA B N 1
ATOM 7727 C CA . ALA B 1 449 ? -18.770 -77.038 19.523 1.00 10.78 429 ALA B CA 1
ATOM 7728 C C . ALA B 1 449 ? -18.082 -76.317 20.685 1.00 10.83 429 ALA B C 1
ATOM 7729 O O . ALA B 1 449 ? -18.311 -75.148 20.928 1.00 10.62 429 ALA B O 1
ATOM 7731 N N . ILE B 1 450 ? -17.240 -77.024 21.428 1.00 10.45 430 ILE B N 1
ATOM 7732 C CA . ILE B 1 450 ? -16.487 -76.391 22.522 1.00 10.58 430 ILE B CA 1
ATOM 7733 C C . ILE B 1 450 ? -15.556 -75.309 21.964 1.00 10.27 430 ILE B C 1
ATOM 7734 O O . ILE B 1 450 ? -15.585 -74.175 22.436 1.00 10.24 430 ILE B O 1
ATOM 7739 N N . GLY B 1 451 ? -14.784 -75.637 20.936 1.00 10.04 431 GLY B N 1
ATOM 7740 C CA . GLY B 1 451 ? -13.917 -74.646 20.276 1.00 10.34 431 GLY B CA 1
ATOM 7741 C C . GLY B 1 451 ? -14.679 -73.490 19.673 1.00 10.78 431 GLY B C 1
ATOM 7742 O O . GLY B 1 451 ? -14.292 -72.318 19.860 1.00 12.01 431 GLY B O 1
ATOM 7743 N N . ALA B 1 452 ? -15.793 -73.805 18.994 1.00 10.59 432 ALA B N 1
ATOM 7744 C CA . ALA B 1 452 ? -16.607 -72.806 18.306 1.00 10.56 432 ALA B CA 1
ATOM 7745 C C . ALA B 1 452 ? -17.198 -71.842 19.319 1.00 10.77 432 ALA B C 1
ATOM 7746 O O . ALA B 1 452 ? -17.192 -70.630 19.111 1.00 10.72 432 ALA B O 1
ATOM 7748 N N . CYS B 1 453 ? -17.684 -72.376 20.429 1.00 11.18 433 CYS B N 1
ATOM 7749 C CA . CYS B 1 453 ? -18.268 -71.537 21.471 1.00 12.61 433 CYS B CA 1
ATOM 7750 C C . CYS B 1 453 ? -17.222 -70.597 22.085 1.00 13.23 433 CYS B C 1
ATOM 7751 O O . CYS B 1 453 ? -17.474 -69.395 22.284 1.00 14.53 433 CYS B O 1
ATOM 7754 N N . TYR B 1 454 ? -16.047 -71.153 22.426 1.00 13.06 434 TYR B N 1
ATOM 7755 C CA . TYR B 1 454 ? -14.979 -70.334 23.021 1.00 13.34 434 TYR B CA 1
ATOM 7756 C C . TYR B 1 454 ? -14.524 -69.228 22.075 1.00 13.63 434 TYR B C 1
ATOM 7757 O O . TYR B 1 454 ? -14.465 -68.068 22.462 1.00 13.61 434 TYR B O 1
ATOM 7766 N N . ALA B 1 455 ? -14.211 -69.575 20.837 1.00 13.92 435 ALA B N 1
ATOM 7767 C CA . ALA B 1 455 ? -13.674 -68.597 19.899 1.00 14.52 435 ALA B CA 1
ATOM 7768 C C . ALA B 1 455 ? -14.730 -67.698 19.279 1.00 14.81 435 ALA B C 1
ATOM 7769 O O . ALA B 1 455 ? -14.436 -66.552 18.934 1.00 15.54 435 ALA B O 1
ATOM 7771 N N . GLY B 1 456 ? -15.951 -68.214 19.105 1.00 14.84 436 GLY B N 1
ATOM 7772 C CA . GLY B 1 456 ? -17.018 -67.438 18.486 1.00 15.34 436 GLY B CA 1
ATOM 7773 C C . GLY B 1 456 ? -17.808 -66.586 19.470 1.00 15.50 436 GLY B C 1
ATOM 7774 O O . GLY B 1 456 ? -18.548 -65.709 19.059 1.00 16.28 436 GLY B O 1
ATOM 7775 N N . LYS B 1 457 ? -17.653 -66.859 20.769 1.00 15.43 437 LYS B N 1
ATOM 7776 C CA . LYS B 1 457 ? -18.360 -66.142 21.842 1.00 16.06 437 LYS B CA 1
ATOM 7777 C C . LYS B 1 457 ? -19.853 -65.981 21.519 1.00 15.46 437 LYS B C 1
ATOM 7778 O O . LYS B 1 457 ? -20.450 -64.877 21.558 1.00 15.84 437 LYS B O 1
ATOM 7784 N N . LYS B 1 458 ? -20.444 -67.122 21.171 1.00 15.06 438 LYS B N 1
ATOM 7785 C CA . LYS B 1 458 ? -21.842 -67.165 20.787 1.00 15.00 438 LYS B CA 1
ATOM 7786 C C . LYS B 1 458 ? -22.381 -68.559 21.097 1.00 14.33 438 LYS B C 1
ATOM 7787 O O . LYS B 1 458 ? -21.615 -69.520 21.158 1.00 13.79 438 LYS B O 1
ATOM 7793 N N . PRO B 1 459 ? -23.712 -68.685 21.247 1.00 14.03 439 PRO B N 1
ATOM 7794 C CA . PRO B 1 459 ? -24.268 -70.018 21.450 1.00 13.58 439 PRO B CA 1
ATOM 7795 C C . PRO B 1 459 ? -24.061 -70.911 20.249 1.00 12.71 439 PRO B C 1
ATOM 7796 O O . PRO B 1 459 ? -23.941 -70.446 19.115 1.00 12.50 439 PRO B O 1
ATOM 7800 N N . ILE B 1 460 ? -24.074 -72.199 20.522 1.00 12.01 440 ILE B N 1
ATOM 7801 C CA . ILE B 1 460 ? -23.858 -73.211 19.512 1.00 11.56 440 ILE B CA 1
ATOM 7802 C C . ILE B 1 460 ? -24.951 -74.267 19.622 1.00 11.54 440 ILE B C 1
ATOM 7803 O O . ILE B 1 460 ? -25.302 -74.701 20.716 1.00 12.13 440 ILE B O 1
ATOM 7808 N N . ILE B 1 461 ? -25.451 -74.708 18.465 1.00 11.00 441 ILE B N 1
ATOM 7809 C CA . ILE B 1 461 ? -26.382 -75.850 18.404 1.00 10.81 441 ILE B CA 1
ATOM 7810 C C . ILE B 1 461 ? -25.694 -76.996 17.659 1.00 10.58 441 ILE B C 1
ATOM 7811 O O . ILE B 1 461 ? -25.334 -76.860 16.475 1.00 10.59 441 ILE B O 1
ATOM 7816 N N . VAL B 1 462 ? -25.439 -78.075 18.384 1.00 10.82 442 VAL B N 1
ATOM 7817 C CA . VAL B 1 462 ? -24.960 -79.327 17.809 1.00 10.50 442 VAL B CA 1
ATOM 7818 C C . VAL B 1 462 ? -26.142 -80.191 17.346 1.00 10.77 442 VAL B C 1
ATOM 7819 O O . VAL B 1 462 ? -27.125 -80.338 18.070 1.00 10.58 442 VAL B O 1
ATOM 7823 N N . ILE B 1 463 ? -26.039 -80.740 16.145 1.00 10.55 443 ILE B N 1
ATOM 7824 C CA . ILE B 1 463 ? -26.879 -81.886 15.780 1.00 10.95 443 ILE B CA 1
ATOM 7825 C C . ILE B 1 463 ? -25.941 -83.053 15.521 1.00 10.72 443 ILE B C 1
ATOM 7826 O O . ILE B 1 463 ? -24.967 -82.939 14.762 1.00 10.74 443 ILE B O 1
ATOM 7831 N N . THR B 1 464 ? -26.255 -84.181 16.149 1.00 10.60 444 THR B N 1
ATOM 7832 C CA . THR B 1 464 ? -25.469 -85.370 15.988 1.00 10.65 444 THR B CA 1
ATOM 7833 C C . THR B 1 464 ? -26.393 -86.560 15.988 1.00 10.79 444 THR B C 1
ATOM 7834 O O . THR B 1 464 ? -27.490 -86.494 16.516 1.00 10.72 444 THR B O 1
ATOM 7838 N N . GLY B 1 465 ? -25.957 -87.642 15.348 1.00 10.76 445 GLY B N 1
ATOM 7839 C CA . GLY B 1 465 ? -26.710 -88.871 15.422 1.00 11.25 445 GLY B CA 1
ATOM 7840 C C . GLY B 1 465 ? -26.355 -89.672 16.655 1.00 11.26 445 GLY B C 1
ATOM 7841 O O . GLY B 1 465 ? -25.386 -89.383 17.352 1.00 11.22 445 GLY B O 1
ATOM 7842 N N . ASP B 1 466 ? -27.133 -90.722 16.904 1.00 11.63 446 ASP B N 1
ATOM 7843 C CA . ASP B 1 466 ? -26.816 -91.637 18.002 1.00 11.72 446 ASP B CA 1
ATOM 7844 C C . ASP B 1 466 ? -25.444 -92.312 17.880 1.00 11.67 446 ASP B C 1
ATOM 7845 O O . ASP B 1 466 ? -24.767 -92.488 18.884 1.00 11.58 446 ASP B O 1
ATOM 7850 N N . GLY B 1 467 ? -25.034 -92.706 16.674 1.00 11.46 447 GLY B N 1
ATOM 7851 C CA . GLY B 1 467 ? -23.715 -93.304 16.488 1.00 11.33 447 GLY B CA 1
ATOM 7852 C C . GLY B 1 467 ? -22.611 -92.297 16.752 1.00 10.73 447 GLY B C 1
ATOM 7853 O O . GLY B 1 467 ? -21.725 -92.523 17.549 1.00 10.49 447 GLY B O 1
ATOM 7854 N N . GLY B 1 468 ? -22.697 -91.144 16.106 1.00 10.32 448 GLY B N 1
ATOM 7855 C CA . GLY B 1 468 ? -21.677 -90.112 16.190 1.00 10.20 448 GLY B CA 1
ATOM 7856 C C . GLY B 1 468 ? -21.516 -89.490 17.570 1.00 10.18 448 GLY B C 1
ATOM 7857 O O . GLY B 1 468 ? -20.386 -89.198 17.975 1.00 10.36 448 GLY B O 1
ATOM 7858 N N . ALA B 1 469 ? -22.616 -89.404 18.314 1.00 10.36 449 ALA B N 1
ATOM 7859 C CA . ALA B 1 469 ? -22.591 -88.851 19.665 1.00 10.53 449 ALA B CA 1
ATOM 7860 C C . ALA B 1 469 ? -21.672 -89.651 20.588 1.00 10.30 449 ALA B C 1
ATOM 7861 O O . ALA B 1 469 ? -21.034 -89.095 21.474 1.00 10.89 449 ALA B O 1
ATOM 7863 N N . GLN B 1 470 ? -21.535 -90.946 20.335 1.00 10.17 450 GLN B N 1
ATOM 7864 C CA . GLN B 1 470 ? -20.788 -91.803 21.248 1.00 10.16 450 GLN B CA 1
ATOM 7865 C C . GLN B 1 470 ? -19.306 -91.469 21.227 1.00 9.74 450 GLN B C 1
ATOM 7866 O O . GLN B 1 470 ? -18.614 -91.577 22.247 1.00 9.94 450 GLN B O 1
ATOM 7872 N N . LEU B 1 471 ? -18.767 -91.114 20.064 1.00 9.54 451 LEU B N 1
ATOM 7873 C CA . LEU B 1 471 ? -17.286 -91.170 19.936 1.00 9.42 451 LEU B CA 1
ATOM 7874 C C . LEU B 1 471 ? -16.569 -90.222 20.913 1.00 9.40 451 LEU B C 1
ATOM 7875 O O . LEU B 1 471 ? -15.600 -90.619 21.536 1.00 9.55 451 LEU B O 1
ATOM 7880 N N . ASN B 1 472 ? -17.062 -89.010 21.066 1.00 9.36 452 ASN B N 1
ATOM 7881 C CA . ASN B 1 472 ? -16.487 -88.049 21.986 1.00 9.15 452 ASN B CA 1
ATOM 7882 C C . ASN B 1 472 ? -17.517 -87.557 23.003 1.00 9.32 452 ASN B C 1
ATOM 7883 O O . ASN B 1 472 ? -17.496 -86.391 23.413 1.00 9.13 452 ASN B O 1
ATOM 7888 N N . ILE B 1 473 ? -18.347 -88.502 23.455 1.00 9.78 453 ILE B N 1
ATOM 7889 C CA . ILE B 1 473 ? -19.392 -88.229 24.445 1.00 9.95 453 ILE B CA 1
ATOM 7890 C C . ILE B 1 473 ? -18.778 -87.637 25.718 1.00 10.08 453 ILE B C 1
ATOM 7891 O O . ILE B 1 473 ? -19.413 -86.817 26.423 1.00 10.22 453 ILE B O 1
ATOM 7896 N N . GLN B 1 474 ? -17.537 -88.018 26.015 1.00 10.03 454 GLN B N 1
ATOM 7897 C CA . GLN B 1 474 ? -16.880 -87.635 27.255 1.00 10.36 454 GLN B CA 1
ATOM 7898 C C . GLN B 1 474 ? -16.713 -86.133 27.352 1.00 10.33 454 GLN B C 1
ATOM 7899 O O . GLN B 1 474 ? -16.644 -85.594 28.467 1.00 10.66 454 GLN B O 1
ATOM 7905 N N . GLU B 1 475 ? -16.644 -85.437 26.212 1.00 10.10 455 GLU B N 1
ATOM 7906 C CA . GLU B 1 475 ? -16.486 -83.993 26.265 1.00 10.18 455 GLU B CA 1
ATOM 7907 C C . GLU B 1 475 ? -17.750 -83.262 26.705 1.00 10.37 455 GLU B C 1
ATOM 7908 O O . GLU B 1 475 ? -17.702 -82.069 26.919 1.00 10.45 455 GLU B O 1
ATOM 7914 N N . LEU B 1 476 ? -18.886 -83.949 26.879 1.00 10.48 456 LEU B N 1
ATOM 7915 C CA . LEU B 1 476 ? -20.046 -83.312 27.526 1.00 11.13 456 LEU B CA 1
ATOM 7916 C C . LEU B 1 476 ? -19.648 -82.761 28.905 1.00 11.34 456 LEU B C 1
ATOM 7917 O O . LEU B 1 476 ? -20.195 -81.749 29.374 1.00 11.63 456 LEU B O 1
ATOM 7922 N N . ASP B 1 477 ? -18.701 -83.438 29.545 1.00 11.87 457 ASP B N 1
ATOM 7923 C CA . ASP B 1 477 ? -18.202 -83.018 30.853 1.00 12.11 457 ASP B CA 1
ATOM 7924 C C . ASP B 1 477 ? -17.598 -81.604 30.832 1.00 12.06 457 ASP B C 1
ATOM 7925 O O . ASP B 1 477 ? -17.754 -80.834 31.786 1.00 12.49 457 ASP B O 1
ATOM 7930 N N . ILE B 1 478 ? -16.966 -81.255 29.714 1.00 11.97 458 ILE B N 1
ATOM 7931 C CA . ILE B 1 478 ? -16.337 -79.947 29.547 1.00 12.19 458 ILE B CA 1
ATOM 7932 C C . ILE B 1 478 ? -17.404 -78.874 29.348 1.00 12.14 458 ILE B C 1
ATOM 7933 O O . ILE B 1 478 ? -17.300 -77.766 29.881 1.00 12.13 458 ILE B O 1
ATOM 7938 N N . ILE B 1 479 ? -18.447 -79.198 28.591 1.00 11.79 459 ILE B N 1
ATOM 7939 C CA . ILE B 1 479 ? -19.572 -78.308 28.388 1.00 12.11 459 ILE B CA 1
ATOM 7940 C C . ILE B 1 479 ? -20.204 -77.952 29.728 1.00 12.45 459 ILE B C 1
ATOM 7941 O O . ILE B 1 479 ? -20.479 -76.766 29.995 1.00 13.82 459 ILE B O 1
ATOM 7946 N N . ALA B 1 480 ? -20.406 -78.955 30.576 1.00 12.72 460 ALA B N 1
ATOM 7947 C CA . ALA B 1 480 ? -20.941 -78.714 31.930 1.00 13.40 460 ALA B CA 1
ATOM 7948 C C . ALA B 1 480 ? -19.959 -77.925 32.797 1.00 13.79 460 ALA B C 1
ATOM 7949 O O . ALA B 1 480 ? -20.333 -76.897 33.395 1.00 14.20 460 ALA B O 1
ATOM 7951 N N . ARG B 1 481 ? -18.715 -78.405 32.869 1.00 13.87 461 ARG B N 1
ATOM 7952 C CA . ARG B 1 481 ? -17.686 -77.792 33.730 1.00 14.32 461 ARG B CA 1
ATOM 7953 C C . ARG B 1 481 ? -17.570 -76.286 33.453 1.00 14.64 461 ARG B C 1
ATOM 7954 O O . ARG B 1 481 ? -17.525 -75.481 34.397 1.00 15.28 461 ARG B O 1
ATOM 7962 N N . ASP B 1 482 ? -17.532 -75.931 32.169 1.00 14.52 462 ASP B N 1
ATOM 7963 C CA . ASP B 1 482 ? -17.277 -74.552 31.734 1.00 14.61 462 ASP B CA 1
ATOM 7964 C C . ASP B 1 482 ? -18.558 -73.775 31.440 1.00 15.36 462 ASP B C 1
ATOM 7965 O O . ASP B 1 482 ? -18.496 -72.633 30.967 1.00 15.83 462 ASP B O 1
ATOM 7970 N N . LYS B 1 483 ? -19.708 -74.382 31.742 1.00 15.64 463 LYS B N 1
ATOM 7971 C CA . LYS B 1 483 ? -21.016 -73.721 31.622 1.00 16.31 463 LYS B CA 1
ATOM 7972 C C . LYS B 1 483 ? -21.215 -73.096 30.255 1.00 15.59 463 LYS B C 1
ATOM 7973 O O . LYS B 1 483 ? -21.651 -71.956 30.109 1.00 16.58 463 LYS B O 1
ATOM 7979 N N . LEU B 1 484 ? -20.921 -73.876 29.217 1.00 14.54 464 LEU B N 1
ATOM 7980 C CA . LEU B 1 484 ? -20.965 -73.331 27.881 1.00 14.05 464 LEU B CA 1
ATOM 7981 C C . LEU B 1 484 ? -22.378 -73.392 27.294 1.00 13.81 464 LEU B C 1
ATOM 7982 O O . LEU B 1 484 ? -23.074 -74.415 27.453 1.00 13.75 464 LEU B O 1
ATOM 7987 N N . PRO B 1 485 ? -22.798 -72.338 26.576 1.00 13.58 465 PRO B N 1
ATOM 7988 C CA . PRO B 1 485 ? -24.147 -72.324 25.964 1.00 13.47 465 PRO B CA 1
ATOM 7989 C C . PRO B 1 485 ? -24.201 -73.122 24.688 1.00 12.78 465 PRO B C 1
ATOM 7990 O O . PRO B 1 485 ? -24.245 -72.549 23.594 1.00 12.55 465 PRO B O 1
ATOM 7994 N N . ILE B 1 486 ? -24.120 -74.442 24.861 1.00 12.15 466 ILE B N 1
ATOM 7995 C CA . ILE B 1 486 ? -24.166 -75.383 23.779 1.00 11.59 466 ILE B CA 1
ATOM 7996 C C . ILE B 1 486 ? -25.374 -76.300 23.970 1.00 11.42 466 ILE B C 1
ATOM 7997 O O . ILE B 1 486 ? -25.516 -76.985 25.005 1.00 11.99 466 ILE B O 1
ATOM 8002 N N . LEU B 1 487 ? -26.246 -76.267 22.984 1.00 11.33 467 LEU B N 1
ATOM 8003 C CA . LEU B 1 487 ? -27.384 -77.176 22.884 1.00 11.51 467 LEU B CA 1
ATOM 8004 C C . LEU B 1 487 ? -26.967 -78.372 22.044 1.00 10.97 467 LEU B C 1
ATOM 8005 O O . LEU B 1 487 ? -26.644 -78.185 20.865 1.00 11.39 467 LEU B O 1
ATOM 8010 N N . THR B 1 488 ? -27.015 -79.582 22.608 1.00 10.93 468 THR B N 1
ATOM 8011 C CA . THR B 1 488 ? -26.674 -80.789 21.851 1.00 10.64 468 THR B CA 1
ATOM 8012 C C . THR B 1 488 ? -27.964 -81.533 21.531 1.00 10.64 468 THR B C 1
ATOM 8013 O O . THR B 1 488 ? -28.631 -82.031 22.424 1.00 10.68 468 THR B O 1
ATOM 8017 N N . ILE B 1 489 ? -28.263 -81.654 20.250 1.00 10.72 469 ILE B N 1
ATOM 8018 C CA . ILE B 1 489 ? -29.469 -82.358 19.766 1.00 10.87 469 ILE B CA 1
ATOM 8019 C C . ILE B 1 489 ? -29.039 -83.699 19.189 1.00 10.87 469 ILE B C 1
ATOM 8020 O O . ILE B 1 489 ? -28.344 -83.768 18.173 1.00 10.72 469 ILE B O 1
ATOM 8025 N N . VAL B 1 490 ? -29.426 -84.754 19.883 1.00 10.87 470 VAL B N 1
ATOM 8026 C CA . VAL B 1 490 ? -29.129 -86.094 19.430 1.00 10.87 470 VAL B CA 1
ATOM 8027 C C . VAL B 1 490 ? -30.338 -86.651 18.693 1.00 11.22 470 VAL B C 1
ATOM 8028 O O . VAL B 1 490 ? -31.367 -86.854 19.303 1.00 11.21 470 VAL B O 1
ATOM 8032 N N . MET B 1 491 ? -30.170 -86.902 17.396 1.00 11.56 471 MET B N 1
ATOM 8033 C CA . MET B 1 491 ? -31.275 -87.440 16.582 1.00 12.86 471 MET B CA 1
ATOM 8034 C C . MET B 1 491 ? -31.097 -88.937 16.572 1.00 12.84 471 MET B C 1
ATOM 8035 O O . MET B 1 491 ? -30.309 -89.452 15.797 1.00 12.84 471 MET B O 1
ATOM 8040 N N . ASN B 1 492 ? -31.833 -89.574 17.469 1.00 13.14 472 ASN B N 1
ATOM 8041 C CA . ASN B 1 492 ? -31.663 -90.977 17.745 1.00 13.16 472 ASN B CA 1
ATOM 8042 C C . ASN B 1 492 ? -32.601 -91.845 16.952 1.00 13.65 472 ASN B C 1
ATOM 8043 O O . ASN B 1 492 ? -33.772 -91.989 17.340 1.00 13.65 472 ASN B O 1
ATOM 8048 N N . ASN B 1 493 ? -32.087 -92.454 15.875 1.00 13.58 473 ASN B N 1
ATOM 8049 C CA . ASN B 1 493 ? -32.864 -93.368 15.049 1.00 14.63 473 ASN B CA 1
ATOM 8050 C C . ASN B 1 493 ? -32.440 -94.813 15.312 1.00 15.13 473 ASN B C 1
ATOM 8051 O O . ASN B 1 493 ? -32.742 -95.690 14.524 1.00 16.29 473 ASN B O 1
ATOM 8056 N N . HIS B 1 494 ? -31.750 -95.047 16.434 1.00 15.66 474 HIS B N 1
ATOM 8057 C CA . HIS B 1 494 ? -31.393 -96.391 16.908 1.00 16.92 474 HIS B CA 1
ATOM 8058 C C . HIS B 1 494 ? -30.642 -97.177 15.848 1.00 16.49 474 HIS B C 1
ATOM 8059 O O . HIS B 1 494 ? -30.770 -98.399 15.750 1.00 17.68 474 HIS B O 1
ATOM 8066 N N . SER B 1 495 ? -29.862 -96.483 15.046 1.00 16.66 475 SER B N 1
ATOM 8067 C CA A SER B 1 495 ? -29.204 -97.094 13.905 0.50 16.60 475 SER B CA 1
ATOM 8068 C CA B SER B 1 495 ? -29.186 -97.104 13.928 0.50 16.17 475 SER B CA 1
ATOM 8069 C C . SER B 1 495 ? -28.062 -96.235 13.396 1.00 15.77 475 SER B C 1
ATOM 8070 O O . SER B 1 495 ? -28.031 -95.035 13.642 1.00 14.01 475 SER B O 1
ATOM 8075 N N . LEU B 1 496 ? -27.143 -96.863 12.679 1.00 16.07 476 LEU B N 1
ATOM 8076 C CA . LEU B 1 496 ? -26.087 -96.180 11.955 1.00 16.39 476 LEU B CA 1
ATOM 8077 C C . LEU B 1 496 ? -26.656 -95.994 10.566 1.00 17.56 476 LEU B C 1
ATOM 8078 O O . LEU B 1 496 ? -26.481 -96.829 9.654 1.00 18.74 476 LEU B O 1
ATOM 8083 N N . GLY B 1 497 ? -27.434 -94.922 10.446 1.00 19.36 477 GLY B N 1
ATOM 8084 C CA . GLY B 1 497 ? -28.535 -94.884 9.490 1.00 21.08 477 GLY B CA 1
ATOM 8085 C C . GLY B 1 497 ? -28.055 -94.879 8.064 1.00 21.73 477 GLY B C 1
ATOM 8086 O O . GLY B 1 497 ? -28.585 -95.592 7.213 1.00 23.61 477 GLY B O 1
ATOM 8087 N N . MET B 1 498 ? -27.025 -94.088 7.807 1.00 22.75 478 MET B N 1
ATOM 8088 C CA . MET B 1 498 ? -26.568 -93.874 6.437 1.00 22.99 478 MET B CA 1
ATOM 8089 C C . MET B 1 498 ? -25.960 -95.130 5.861 1.00 23.70 478 MET B C 1
ATOM 8090 O O . MET B 1 498 ? -26.095 -95.383 4.661 1.00 23.30 478 MET B O 1
ATOM 8095 N N . VAL B 1 499 ? -25.324 -95.953 6.702 1.00 23.70 479 VAL B N 1
ATOM 8096 C CA . VAL B 1 499 ? -24.811 -97.238 6.228 1.00 23.81 479 VAL B CA 1
ATOM 8097 C C . VAL B 1 499 ? -25.912 -98.316 6.243 1.00 25.13 479 VAL B C 1
ATOM 8098 O O . VAL B 1 499 ? -25.917 -99.209 5.393 1.00 26.20 479 VAL B O 1
ATOM 8102 N N . ARG B 1 500 ? -26.839 -98.220 7.199 1.00 25.73 480 ARG B N 1
ATOM 8103 C CA . ARG B 1 500 ? -27.933 -99.192 7.300 1.00 27.36 480 ARG B CA 1
ATOM 8104 C C . ARG B 1 500 ? -28.745 -99.218 6.007 1.00 28.24 480 ARG B C 1
ATOM 8105 O O . ARG B 1 500 ? -29.143 -100.289 5.535 1.00 29.23 480 ARG B O 1
ATOM 8113 N N . GLY B 1 501 ? -28.987 -98.035 5.447 1.00 29.07 481 GLY B N 1
ATOM 8114 C CA . GLY B 1 501 ? -29.728 -97.885 4.188 1.00 29.73 481 GLY B CA 1
ATOM 8115 C C . GLY B 1 501 ? -29.008 -98.528 3.023 1.00 31.11 481 GLY B C 1
ATOM 8116 O O . GLY B 1 501 ? -29.619 -99.258 2.226 1.00 31.80 481 GLY B O 1
ATOM 8117 N N . PHE B 1 502 ? -27.703 -98.266 2.949 1.00 32.34 482 PHE B N 1
ATOM 8118 C CA . PHE B 1 502 ? -26.831 -98.815 1.889 1.00 33.06 482 PHE B CA 1
ATOM 8119 C C . PHE B 1 502 ? -26.742 -100.335 2.064 1.00 33.01 482 PHE B C 1
ATOM 8120 O O . PHE B 1 502 ? -27.174 -101.119 1.215 1.00 34.71 482 PHE B O 1
ATOM 8128 N N . SER B 1 512 ? -26.893 -105.665 10.540 1.00 32.62 492 SER B N 1
ATOM 8129 C CA . SER B 1 512 ? -26.100 -106.450 11.483 1.00 31.74 492 SER B CA 1
ATOM 8130 C C . SER B 1 512 ? -25.048 -105.582 12.222 1.00 30.19 492 SER B C 1
ATOM 8131 O O . SER B 1 512 ? -25.016 -105.503 13.465 1.00 30.33 492 SER B O 1
ATOM 8134 N N . SER B 1 513 ? -24.214 -104.905 11.442 1.00 26.60 493 SER B N 1
ATOM 8135 C CA . SER B 1 513 ? -23.234 -103.966 11.987 1.00 25.25 493 SER B CA 1
ATOM 8136 C C . SER B 1 513 ? -23.739 -102.500 12.019 1.00 23.82 493 SER B C 1
ATOM 8137 O O . SER B 1 513 ? -22.969 -101.607 12.345 1.00 22.33 493 SER B O 1
ATOM 8140 N N . THR B 1 514 ? -25.019 -102.272 11.696 1.00 23.21 494 THR B N 1
ATOM 8141 C CA . THR B 1 514 ? -25.651 -100.940 11.748 1.00 22.67 494 THR B CA 1
ATOM 8142 C C . THR B 1 514 ? -26.975 -100.856 12.540 1.00 23.21 494 THR B C 1
ATOM 8143 O O . THR B 1 514 ? -27.563 -99.772 12.667 1.00 21.08 494 THR B O 1
ATOM 8147 N N . TYR B 1 515 ? -27.455 -101.992 13.043 1.00 24.48 495 TYR B N 1
ATOM 8148 C CA . TYR B 1 515 ? -28.766 -102.060 13.696 1.00 26.46 495 TYR B CA 1
ATOM 8149 C C . TYR B 1 515 ? -28.765 -103.199 14.697 1.00 27.64 495 TYR B C 1
ATOM 8150 O O . TYR B 1 515 ? -28.274 -104.290 14.400 1.00 28.55 495 TYR B O 1
ATOM 8159 N N . TRP B 1 516 ? -29.341 -102.951 15.874 1.00 27.85 496 TRP B N 1
ATOM 8160 C CA . TRP B 1 516 ? -29.329 -103.936 16.955 1.00 28.56 496 TRP B CA 1
ATOM 8161 C C . TRP B 1 516 ? -30.719 -104.159 17.559 1.00 29.83 496 TRP B C 1
ATOM 8162 O O . TRP B 1 516 ? -30.883 -104.150 18.780 1.00 30.53 496 TRP B O 1
ATOM 8173 N N . ASN B 1 517 ? -31.704 -104.360 16.681 1.00 31.52 497 ASN B N 1
ATOM 8174 C CA . ASN B 1 517 ? -33.111 -104.631 17.063 1.00 32.75 497 ASN B CA 1
ATOM 8175 C C . ASN B 1 517 ? -33.748 -103.540 17.937 1.00 32.54 497 ASN B C 1
ATOM 8176 O O . ASN B 1 517 ? -34.613 -103.834 18.758 1.00 33.27 497 ASN B O 1
ATOM 8181 N N . GLY B 1 518 ? -33.324 -102.290 17.760 1.00 32.07 498 GLY B N 1
ATOM 8182 C CA . GLY B 1 518 ? -33.849 -101.172 18.554 1.00 31.16 498 GLY B CA 1
ATOM 8183 C C . GLY B 1 518 ? -33.031 -100.819 19.791 1.00 30.66 498 GLY B C 1
ATOM 8184 O O . GLY B 1 518 ? -33.321 -99.814 20.460 1.00 31.02 498 GLY B O 1
ATOM 8185 N N . TYR B 1 519 ? -32.024 -101.635 20.117 1.00 28.69 499 TYR B N 1
ATOM 8186 C CA . TYR B 1 519 ? -31.096 -101.310 21.204 1.00 28.27 499 TYR B CA 1
ATOM 8187 C C . TYR B 1 519 ? -30.459 -99.938 20.965 1.00 26.23 499 TYR B C 1
ATOM 8188 O O . TYR B 1 519 ? -29.967 -99.653 19.868 1.00 26.45 499 TYR B O 1
ATOM 8197 N N . THR B 1 520 ? -30.484 -99.100 21.998 1.00 24.80 500 THR B N 1
ATOM 8198 C CA . THR B 1 520 ? -29.853 -97.784 21.955 1.00 24.55 500 THR B CA 1
ATOM 8199 C C . THR B 1 520 ? -29.386 -97.387 23.347 1.00 24.28 500 THR B C 1
ATOM 8200 O O . THR B 1 520 ? -29.860 -97.918 24.366 1.00 25.59 500 THR B O 1
ATOM 8204 N N . SER B 1 521 ? -28.437 -96.461 23.370 1.00 24.13 501 SER B N 1
ATOM 8205 C CA . SER B 1 521 ? -28.029 -95.802 24.593 1.00 23.09 501 SER B CA 1
ATOM 8206 C C . SER B 1 521 ? -29.072 -94.778 25.039 1.00 22.29 501 SER B C 1
ATOM 8207 O O . SER B 1 521 ? -29.857 -94.302 24.237 1.00 23.50 501 SER B O 1
ATOM 8210 N N . GLN B 1 522 ? -29.038 -94.464 26.330 1.00 21.45 502 GLN B N 1
ATOM 8211 C CA . GLN B 1 522 ? -29.921 -93.497 26.947 1.00 20.23 502 GLN B CA 1
ATOM 8212 C C . GLN B 1 522 ? -29.266 -92.111 26.962 1.00 17.67 502 GLN B C 1
ATOM 8213 O O . GLN B 1 522 ? -28.653 -91.744 27.964 1.00 16.89 502 GLN B O 1
ATOM 8219 N N . PHE B 1 523 ? -29.355 -91.348 25.872 1.00 16.00 503 PHE B N 1
ATOM 8220 C CA . PHE B 1 523 ? -28.572 -90.093 25.795 1.00 14.97 503 PHE B CA 1
ATOM 8221 C C . PHE B 1 523 ? -29.037 -89.059 26.796 1.00 14.91 503 PHE B C 1
ATOM 8222 O O . PHE B 1 523 ? -28.224 -88.336 27.370 1.00 13.80 503 PHE B O 1
ATOM 8230 N N . LYS B 1 524 ? -30.340 -89.014 27.039 1.00 15.44 504 LYS B N 1
ATOM 8231 C CA . LYS B 1 524 ? -30.824 -88.167 28.099 1.00 16.07 504 LYS B CA 1
ATOM 8232 C C . LYS B 1 524 ? -30.152 -88.490 29.439 1.00 16.08 504 LYS B C 1
ATOM 8233 O O . LYS B 1 524 ? -29.672 -87.589 30.127 1.00 16.53 504 LYS B O 1
ATOM 8239 N N . LYS B 1 525 ? -30.070 -89.761 29.793 1.00 15.86 505 LYS B N 1
ATOM 8240 C CA . LYS B 1 525 ? -29.429 -90.155 31.052 1.00 16.01 505 LYS B CA 1
ATOM 8241 C C . LYS B 1 525 ? -27.899 -89.924 31.035 1.00 15.08 505 LYS B C 1
ATOM 8242 O O . LYS B 1 525 ? -27.320 -89.573 32.044 1.00 14.64 505 LYS B O 1
ATOM 8248 N N . ILE B 1 526 ? -27.260 -90.131 29.887 1.00 14.37 506 ILE B N 1
ATOM 8249 C CA . ILE B 1 526 ? -25.837 -89.844 29.762 1.00 13.79 506 ILE B CA 1
ATOM 8250 C C . ILE B 1 526 ? -25.597 -88.337 29.974 1.00 13.65 506 ILE B C 1
ATOM 8251 O O . ILE B 1 526 ? -24.669 -87.954 30.693 1.00 13.56 506 ILE B O 1
ATOM 8256 N N . GLY B 1 527 ? -26.441 -87.496 29.378 1.00 13.59 507 GLY B N 1
ATOM 8257 C CA . GLY B 1 527 ? -26.295 -86.039 29.552 1.00 13.78 507 GLY B CA 1
ATOM 8258 C C . GLY B 1 527 ? -26.400 -85.681 31.014 1.00 14.37 507 GLY B C 1
ATOM 8259 O O . GLY B 1 527 ? -25.548 -84.979 31.554 1.00 14.91 507 GLY B O 1
ATOM 8260 N N . GLU B 1 528 ? -27.420 -86.207 31.676 1.00 15.46 508 GLU B N 1
ATOM 8261 C CA . GLU B 1 528 ? -27.622 -85.936 33.100 1.00 16.09 508 GLU B CA 1
ATOM 8262 C C . GLU B 1 528 ? -26.469 -86.442 33.973 1.00 15.88 508 GLU B C 1
ATOM 8263 O O . GLU B 1 528 ? -26.059 -85.770 34.904 1.00 16.22 508 GLU B O 1
ATOM 8269 N N . ALA B 1 529 ? -25.911 -87.604 33.627 1.00 15.39 509 ALA B N 1
ATOM 8270 C CA . ALA B 1 529 ? -24.752 -88.167 34.318 1.00 15.56 509 ALA B CA 1
ATOM 8271 C C . ALA B 1 529 ? -23.527 -87.264 34.224 1.00 15.10 509 ALA B C 1
ATOM 8272 O O . ALA B 1 529 ? -22.737 -87.172 35.167 1.00 15.36 509 ALA B O 1
ATOM 8274 N N . TYR B 1 530 ? -23.422 -86.554 33.108 1.00 15.13 510 TYR B N 1
ATOM 8275 C CA . TYR B 1 530 ? -22.425 -85.504 32.898 1.00 15.15 510 TYR B CA 1
ATOM 8276 C C . TYR B 1 530 ? -22.852 -84.097 33.377 1.00 15.87 510 TYR B C 1
ATOM 8277 O O . TYR B 1 530 ? -22.190 -83.102 33.060 1.00 16.10 510 TYR B O 1
ATOM 8286 N N . ARG B 1 531 ? -23.932 -84.027 34.145 1.00 16.70 511 ARG B N 1
ATOM 8287 C CA . ARG B 1 531 ? -24.437 -82.776 34.716 1.00 17.65 511 ARG B CA 1
ATOM 8288 C C . ARG B 1 531 ? -24.882 -81.755 33.670 1.00 17.00 511 ARG B C 1
ATOM 8289 O O . ARG B 1 531 ? -24.881 -80.546 33.940 1.00 17.69 511 ARG B O 1
ATOM 8297 N N . VAL B 1 532 ? -25.307 -82.241 32.504 1.00 15.97 512 VAL B N 1
ATOM 8298 C CA . VAL B 1 532 ? -25.924 -81.395 31.490 1.00 15.39 512 VAL B CA 1
ATOM 8299 C C . VAL B 1 532 ? -27.439 -81.629 31.574 1.00 15.31 512 VAL B C 1
ATOM 8300 O O . VAL B 1 532 ? -27.892 -82.766 31.459 1.00 14.37 512 VAL B O 1
ATOM 8304 N N . GLU B 1 533 ? -28.189 -80.555 31.803 1.00 15.34 513 GLU B N 1
ATOM 8305 C CA . GLU B 1 533 ? -29.647 -80.578 31.738 1.00 15.69 513 GLU B CA 1
ATOM 8306 C C . GLU B 1 533 ? -30.082 -81.270 30.442 1.00 15.21 513 GLU B C 1
ATOM 8307 O O . GLU B 1 533 ? -29.645 -80.900 29.361 1.00 14.84 513 GLU B O 1
ATOM 8313 N N . SER B 1 534 ? -30.927 -82.283 30.554 1.00 15.40 514 SER B N 1
ATOM 8314 C CA . SER B 1 534 ? -31.316 -83.064 29.385 1.00 14.84 514 SER B CA 1
ATOM 8315 C C . SER B 1 534 ? -32.818 -83.311 29.341 1.00 15.50 514 SER B C 1
ATOM 8316 O O . SER B 1 534 ? -33.465 -83.390 30.372 1.00 16.58 514 SER B O 1
ATOM 8319 N N . LYS B 1 535 ? -33.332 -83.505 28.138 1.00 15.45 515 LYS B N 1
ATOM 8320 C CA . LYS B 1 535 ? -34.764 -83.670 27.905 1.00 16.15 515 LYS B CA 1
ATOM 8321 C C . LYS B 1 535 ? -34.966 -84.731 26.843 1.00 15.90 515 LYS B C 1
ATOM 8322 O O . LYS B 1 535 ? -34.192 -84.824 25.873 1.00 15.32 515 LYS B O 1
ATOM 8328 N N . THR B 1 536 ? -36.009 -85.529 27.035 1.00 16.40 516 THR B N 1
ATOM 8329 C CA . THR B 1 536 ? -36.461 -86.491 26.040 1.00 16.70 516 THR B CA 1
ATOM 8330 C C . THR B 1 536 ? -37.447 -85.770 25.162 1.00 16.50 516 THR B C 1
ATOM 8331 O O . THR B 1 536 ? -38.345 -85.106 25.672 1.00 17.20 516 THR B O 1
ATOM 8335 N N . ILE B 1 537 ? -37.262 -85.867 23.848 1.00 15.62 517 ILE B N 1
ATOM 8336 C CA . ILE B 1 537 ? -38.114 -85.152 22.915 1.00 15.50 517 ILE B CA 1
ATOM 8337 C C . ILE B 1 537 ? -38.794 -86.158 22.009 1.00 15.71 517 ILE B C 1
ATOM 8338 O O . ILE B 1 537 ? -38.136 -86.779 21.172 1.00 15.04 517 ILE B O 1
ATOM 8343 N N . ILE B 1 538 ? -40.119 -86.283 22.161 1.00 16.26 518 ILE B N 1
ATOM 8344 C CA . ILE B 1 538 ? -40.932 -87.203 21.376 1.00 16.82 518 ILE B CA 1
ATOM 8345 C C . ILE B 1 538 ? -41.735 -86.468 20.267 1.00 16.93 518 ILE B C 1
ATOM 8346 O O . ILE B 1 538 ? -42.028 -87.022 19.204 1.00 17.32 518 ILE B O 1
ATOM 8351 N N . SER B 1 539 ? -42.111 -85.217 20.506 1.00 16.83 519 SER B N 1
ATOM 8352 C CA . SER B 1 539 ? -43.033 -84.508 19.639 1.00 16.88 519 SER B CA 1
ATOM 8353 C C . SER B 1 539 ? -42.470 -83.162 19.195 1.00 16.69 519 SER B C 1
ATOM 8354 O O . SER B 1 539 ? -41.537 -82.651 19.801 1.00 15.80 519 SER B O 1
ATOM 8357 N N . MET B 1 540 ? -43.075 -82.580 18.166 1.00 17.63 520 MET B N 1
ATOM 8358 C CA . MET B 1 540 ? -42.701 -81.249 17.683 1.00 18.07 520 MET B CA 1
ATOM 8359 C C . MET B 1 540 ? -42.935 -80.176 18.738 1.00 17.29 520 MET B C 1
ATOM 8360 O O . MET B 1 540 ? -42.157 -79.219 18.844 1.00 16.77 520 MET B O 1
ATOM 8365 N N . GLN B 1 541 ? -43.992 -80.322 19.535 1.00 17.14 521 GLN B N 1
ATOM 8366 C CA . GLN B 1 541 ? -44.245 -79.368 20.607 1.00 17.08 521 GLN B CA 1
ATOM 8367 C C . GLN B 1 541 ? -43.118 -79.376 21.633 1.00 16.72 521 GLN B C 1
ATOM 8368 O O . GLN B 1 541 ? -42.649 -78.310 22.055 1.00 16.50 521 GLN B O 1
ATOM 8374 N N . ALA B 1 542 ? -42.684 -80.567 22.033 1.00 16.21 522 ALA B N 1
ATOM 8375 C CA . ALA B 1 542 ? -41.587 -80.686 22.985 1.00 16.05 522 ALA B CA 1
ATOM 8376 C C . ALA B 1 542 ? -40.300 -80.105 22.417 1.00 15.59 522 ALA B C 1
ATOM 8377 O O . ALA B 1 542 ? -39.534 -79.429 23.126 1.00 15.88 522 ALA B O 1
ATOM 8379 N N . PHE B 1 543 ? -40.062 -80.357 21.135 1.00 15.37 523 PHE B N 1
ATOM 8380 C CA . PHE B 1 543 ? -38.882 -79.826 20.446 1.00 15.06 523 PHE B CA 1
ATOM 8381 C C . PHE B 1 543 ? -38.905 -78.309 20.486 1.00 15.50 523 PHE B C 1
ATOM 8382 O O . PHE B 1 543 ? -37.927 -77.668 20.895 1.00 14.64 523 PHE B O 1
ATOM 8390 N N . SER B 1 544 ? -40.028 -77.749 20.052 1.00 16.50 524 SER B N 1
ATOM 8391 C CA . SER B 1 544 ? -40.184 -76.299 19.963 1.00 17.27 524 SER B CA 1
ATOM 8392 C C . SER B 1 544 ? -40.052 -75.629 21.324 1.00 17.50 524 SER B C 1
ATOM 8393 O O . SER B 1 544 ? -39.341 -74.633 21.475 1.00 17.50 524 SER B O 1
ATOM 8396 N N . SER B 1 545 ? -40.727 -76.178 22.320 1.00 17.74 525 SER B N 1
ATOM 8397 C CA . SER B 1 545 ? -40.619 -75.666 23.688 1.00 18.13 525 SER B CA 1
ATOM 8398 C C . SER B 1 545 ? -39.166 -75.670 24.228 1.00 17.27 525 SER B C 1
ATOM 8399 O O . SER B 1 545 ? -38.740 -74.713 24.902 1.00 17.42 525 SER B O 1
ATOM 8402 N N . ALA B 1 546 ? -38.430 -76.752 23.971 1.00 16.15 526 ALA B N 1
ATOM 8403 C CA . ALA B 1 546 ? -37.039 -76.888 24.464 1.00 15.62 526 ALA B CA 1
ATOM 8404 C C . ALA B 1 546 ? -36.109 -75.904 23.770 1.00 15.20 526 ALA B C 1
ATOM 8405 O O . ALA B 1 546 ? -35.254 -75.275 24.403 1.00 15.00 526 ALA B O 1
ATOM 8407 N N . LEU B 1 547 ? -36.296 -75.759 22.472 1.00 15.32 527 LEU B N 1
ATOM 8408 C CA . LEU B 1 547 ? -35.531 -74.776 21.706 1.00 15.35 527 LEU B CA 1
ATOM 8409 C C . LEU B 1 547 ? -35.787 -73.340 22.148 1.00 15.90 527 LEU B C 1
ATOM 8410 O O . LEU B 1 547 ? -34.843 -72.542 22.315 1.00 15.98 527 LEU B O 1
ATOM 8415 N N . GLU B 1 548 ? -37.062 -73.013 22.375 1.00 16.66 528 GLU B N 1
ATOM 8416 C CA . GLU B 1 548 ? -37.420 -71.707 22.909 1.00 17.71 528 GLU B CA 1
ATOM 8417 C C . GLU B 1 548 ? -36.736 -71.477 24.240 1.00 17.59 528 GLU B C 1
ATOM 8418 O O . GLU B 1 548 ? -36.245 -70.388 24.483 1.00 17.59 528 GLU B O 1
ATOM 8424 N N . SER B 1 549 ? -36.718 -72.492 25.098 1.00 17.51 529 SER B N 1
ATOM 8425 C CA . SER B 1 549 ? -36.070 -72.375 26.411 1.00 17.63 529 SER B CA 1
ATOM 8426 C C . SER B 1 549 ? -34.589 -72.074 26.263 1.00 17.19 529 SER B C 1
ATOM 8427 O O . SER B 1 549 ? -34.059 -71.214 26.961 1.00 17.84 529 SER B O 1
ATOM 8430 N N . PHE B 1 550 ? -33.912 -72.836 25.405 1.00 15.97 530 PHE B N 1
ATOM 8431 C CA . PHE B 1 550 ? -32.493 -72.614 25.152 1.00 15.64 530 PHE B CA 1
ATOM 8432 C C . PHE B 1 550 ? -32.225 -71.204 24.651 1.00 16.69 530 PHE B C 1
ATOM 8433 O O . PHE B 1 550 ? -31.315 -70.554 25.119 1.00 17.12 530 PHE B O 1
ATOM 8441 N N . LEU B 1 551 ? -33.000 -70.742 23.674 1.00 17.33 531 LEU B N 1
ATOM 8442 C CA . LEU B 1 551 ? -32.777 -69.409 23.085 1.00 18.25 531 LEU B CA 1
ATOM 8443 C C . LEU B 1 551 ? -33.039 -68.301 24.102 1.00 19.73 531 LEU B C 1
ATOM 8444 O O . LEU B 1 551 ? -32.346 -67.288 24.119 1.00 19.97 531 LEU B O 1
ATOM 8449 N N . GLU B 1 552 ? -34.013 -68.500 24.967 1.00 20.92 532 GLU B N 1
ATOM 8450 C CA A GLU B 1 552 ? -34.319 -67.549 26.050 0.50 22.18 532 GLU B CA 1
ATOM 8451 C CA B GLU B 1 552 ? -34.272 -67.479 25.972 0.50 21.97 532 GLU B CA 1
ATOM 8452 C C . GLU B 1 552 ? -33.187 -67.454 27.061 1.00 22.25 532 GLU B C 1
ATOM 8453 O O . GLU B 1 552 ? -32.847 -66.374 27.546 1.00 23.09 532 GLU B O 1
ATOM 8464 N N . SER B 1 553 ? -32.629 -68.610 27.417 1.00 21.23 533 SER B N 1
ATOM 8465 C CA . SER B 1 553 ? -31.564 -68.683 28.412 1.00 21.33 533 SER B CA 1
ATOM 8466 C C . SER B 1 553 ? -30.511 -69.702 27.960 1.00 19.39 533 SER B C 1
ATOM 8467 O O . SER B 1 553 ? -30.531 -70.840 28.412 1.00 19.03 533 SER B O 1
ATOM 8470 N N . PRO B 1 554 ? -29.628 -69.300 27.035 1.00 18.73 534 PRO B N 1
ATOM 8471 C CA . PRO B 1 554 ? -28.624 -70.250 26.523 1.00 17.80 534 PRO B CA 1
ATOM 8472 C C . PRO B 1 554 ? -27.764 -70.828 27.668 1.00 17.60 534 PRO B C 1
ATOM 8473 O O . PRO B 1 554 ? -27.406 -70.096 28.604 1.00 18.53 534 PRO B O 1
ATOM 8477 N N . ARG B 1 555 ? -27.490 -72.134 27.618 1.00 16.29 535 ARG B N 1
ATOM 8478 C CA . ARG B 1 555 ? -26.935 -72.871 28.747 1.00 15.76 535 ARG B CA 1
ATOM 8479 C C . ARG B 1 555 ? -26.750 -74.297 28.262 1.00 14.92 535 ARG B C 1
ATOM 8480 O O . ARG B 1 555 ? -27.312 -74.641 27.221 1.00 14.13 535 ARG B O 1
ATOM 8488 N N . PRO B 1 556 ? -25.944 -75.101 28.979 1.00 14.34 536 PRO B N 1
ATOM 8489 C CA . PRO B 1 556 ? -25.734 -76.480 28.571 1.00 13.93 536 PRO B CA 1
ATOM 8490 C C . PRO B 1 556 ? -27.065 -77.211 28.557 1.00 13.87 536 PRO B C 1
ATOM 8491 O O . PRO B 1 556 ? -27.803 -77.179 29.539 1.00 14.70 536 PRO B O 1
ATOM 8495 N N . LEU B 1 557 ? -27.387 -77.825 27.424 1.00 13.71 537 LEU B N 1
ATOM 8496 C CA . LEU B 1 557 ? -28.668 -78.492 27.293 1.00 13.82 537 LEU B CA 1
ATOM 8497 C C . LEU B 1 557 ? -28.509 -79.624 26.302 1.00 13.28 537 LEU B C 1
ATOM 8498 O O . LEU B 1 557 ? -27.820 -79.488 25.300 1.00 13.13 537 LEU B O 1
ATOM 8503 N N . LEU B 1 558 ? -29.107 -80.772 26.609 1.00 13.03 538 LEU B N 1
ATOM 8504 C CA . LEU B 1 558 ? -29.093 -81.883 25.649 1.00 12.82 538 LEU B CA 1
ATOM 8505 C C . LEU B 1 558 ? -30.519 -82.343 25.378 1.00 13.20 538 LEU B C 1
ATOM 8506 O O . LEU B 1 558 ? -31.319 -82.514 26.316 1.00 13.42 538 LEU B O 1
ATOM 8511 N N . LEU B 1 559 ? -30.816 -82.552 24.100 1.00 12.92 539 LEU B N 1
ATOM 8512 C CA . LEU B 1 559 ? -32.122 -83.039 23.668 1.00 13.73 539 LEU B CA 1
ATOM 8513 C C . LEU B 1 559 ? -31.945 -84.384 22.980 1.00 13.79 539 LEU B C 1
ATOM 8514 O O . LEU B 1 559 ? -31.213 -84.481 22.001 1.00 14.14 539 LEU B O 1
ATOM 8519 N N . GLU B 1 560 ? -32.615 -85.431 23.482 1.00 14.24 540 GLU B N 1
ATOM 8520 C CA . GLU B 1 560 ? -32.571 -86.720 22.801 1.00 14.47 540 GLU B CA 1
ATOM 8521 C C . GLU B 1 560 ? -33.860 -86.801 22.013 1.00 14.31 540 GLU B C 1
ATOM 8522 O O . GLU B 1 560 ? -34.919 -86.941 22.629 1.00 14.71 540 GLU B O 1
ATOM 8528 N N . VAL B 1 561 ? -33.771 -86.690 20.687 1.00 13.88 541 VAL B N 1
ATOM 8529 C CA . VAL B 1 561 ? -34.974 -86.732 19.825 1.00 14.19 541 VAL B CA 1
ATOM 8530 C C . VAL B 1 561 ? -35.208 -88.158 19.323 1.00 14.38 541 VAL B C 1
ATOM 8531 O O . VAL B 1 561 ? -34.365 -88.716 18.651 1.00 13.82 541 VAL B O 1
ATOM 8535 N N . SER B 1 562 ? -36.367 -88.722 19.666 1.00 15.10 542 SER B N 1
ATOM 8536 C CA A SER B 1 562 ? -36.698 -90.092 19.299 0.50 15.45 542 SER B CA 1
ATOM 8537 C CA B SER B 1 562 ? -36.719 -90.104 19.320 0.50 15.32 542 SER B CA 1
ATOM 8538 C C . SER B 1 562 ? -37.132 -90.161 17.855 1.00 15.39 542 SER B C 1
ATOM 8539 O O . SER B 1 562 ? -38.181 -89.623 17.501 1.00 15.75 542 SER B O 1
ATOM 8544 N N . MET B 1 563 ? -36.310 -90.820 17.028 1.00 15.16 543 MET B N 1
ATOM 8545 C CA A MET B 1 563 ? -36.470 -90.791 15.563 0.70 15.16 543 MET B CA 1
ATOM 8546 C CA B MET B 1 563 ? -36.417 -90.775 15.563 0.30 15.24 543 MET B CA 1
ATOM 8547 C C . MET B 1 563 ? -36.239 -92.151 14.909 1.00 15.40 543 MET B C 1
ATOM 8548 O O . MET B 1 563 ? -35.615 -92.263 13.858 1.00 14.70 543 MET B O 1
ATOM 8557 N N . SER B 1 564 ? -36.799 -93.192 15.510 1.00 16.45 544 SER B N 1
ATOM 8558 C CA . SER B 1 564 ? -36.607 -94.577 15.036 1.00 17.56 544 SER B CA 1
ATOM 8559 C C . SER B 1 564 ? -37.003 -94.839 13.584 1.00 17.71 544 SER B C 1
ATOM 8560 O O . SER B 1 564 ? -36.423 -95.718 12.943 1.00 18.28 544 SER B O 1
ATOM 8563 N N . ASP B 1 565 ? -37.975 -94.096 13.057 1.00 18.15 545 ASP B N 1
ATOM 8564 C CA . ASP B 1 565 ? -38.422 -94.321 11.669 1.00 18.42 545 ASP B CA 1
ATOM 8565 C C . ASP B 1 565 ? -37.675 -93.469 10.640 1.00 18.25 545 ASP B C 1
ATOM 8566 O O . ASP B 1 565 ? -37.929 -93.561 9.452 1.00 18.44 545 ASP B O 1
ATOM 8571 N N . ALA B 1 566 ? -36.728 -92.668 11.100 1.00 17.58 546 ALA B N 1
ATOM 8572 C CA . ALA B 1 566 ? -36.066 -91.708 10.233 1.00 17.22 546 ALA B CA 1
ATOM 8573 C C . ALA B 1 566 ? -34.728 -92.247 9.800 1.00 17.01 546 ALA B C 1
ATOM 8574 O O . ALA B 1 566 ? -33.715 -91.961 10.434 1.00 16.79 546 ALA B O 1
ATOM 8576 N N . ARG B 1 567 ? -34.719 -93.045 8.734 1.00 18.15 547 ARG B N 1
ATOM 8577 C CA . ARG B 1 567 ? -33.465 -93.687 8.350 1.00 19.18 547 ARG B CA 1
ATOM 8578 C C . ARG B 1 567 ? -33.046 -93.490 6.900 1.00 18.82 547 ARG B C 1
ATOM 8579 O O . ARG B 1 567 ? -32.416 -94.368 6.306 1.00 19.70 547 ARG B O 1
ATOM 8587 N N . GLU B 1 568 ? -33.345 -92.323 6.342 1.00 18.08 548 GLU B N 1
ATOM 8588 C CA . GLU B 1 568 ? -32.891 -92.016 4.991 1.00 17.76 548 GLU B CA 1
ATOM 8589 C C . GLU B 1 568 ? -33.031 -90.529 4.763 1.00 16.85 548 GLU B C 1
ATOM 8590 O O . GLU B 1 568 ? -33.649 -89.832 5.572 1.00 16.12 548 GLU B O 1
ATOM 8596 N N . CYS B 1 569 ? -32.457 -90.068 3.664 1.00 16.03 549 CYS B N 1
ATOM 8597 C CA . CYS B 1 569 ? -32.554 -88.692 3.271 1.00 15.95 549 CYS B CA 1
ATOM 8598 C C . CYS B 1 569 ? -33.383 -88.657 2.009 1.00 15.95 549 CYS B C 1
ATOM 8599 O O . CYS B 1 569 ? -33.267 -89.537 1.154 1.00 16.11 549 CYS B O 1
ATOM 8602 N N . ARG B 1 570 ? -34.182 -87.605 1.901 1.00 15.55 550 ARG B N 1
ATOM 8603 C CA . ARG B 1 570 ? -34.976 -87.323 0.728 1.00 15.82 550 ARG B CA 1
ATOM 8604 C C . ARG B 1 570 ? -34.887 -85.807 0.547 1.00 15.61 550 ARG B C 1
ATOM 8605 O O . ARG B 1 570 ? -35.356 -85.077 1.418 1.00 16.06 550 ARG B O 1
ATOM 8613 N N . PRO B 1 571 ? -34.293 -85.315 -0.536 1.00 15.13 551 PRO B N 1
ATOM 8614 C CA . PRO B 1 571 ? -33.799 -86.089 -1.672 1.00 15.28 551 PRO B CA 1
ATOM 8615 C C . PRO B 1 571 ? -32.453 -86.784 -1.464 1.00 15.33 551 PRO B C 1
ATOM 8616 O O . PRO B 1 571 ? -31.673 -86.405 -0.586 1.00 14.99 551 PRO B O 1
ATOM 8620 N N . ARG B 1 572 ? -32.181 -87.764 -2.320 1.00 15.99 552 ARG B N 1
ATOM 8621 C CA . ARG B 1 572 ? -30.900 -88.432 -2.352 1.00 16.26 552 ARG B CA 1
ATOM 8622 C C . ARG B 1 572 ? -30.620 -88.858 -3.782 1.00 17.12 552 ARG B C 1
ATOM 8623 O O . ARG B 1 572 ? -31.520 -88.884 -4.598 1.00 17.66 552 ARG B O 1
ATOM 8631 N N . LEU B 1 573 ? -29.377 -89.205 -4.089 1.00 17.39 553 LEU B N 1
ATOM 8632 C CA . LEU B 1 573 ? -29.028 -89.599 -5.441 1.00 18.17 553 LEU B CA 1
ATOM 8633 C C . LEU B 1 573 ? -28.614 -91.055 -5.476 1.00 18.88 553 LEU B C 1
ATOM 8634 O O . LEU B 1 573 ? -27.676 -91.457 -4.762 1.00 18.05 553 LEU B O 1
ATOM 8639 N N . GLU B 1 574 ? -29.311 -91.824 -6.309 1.00 20.74 554 GLU B N 1
ATOM 8640 C CA A GLU B 1 574 ? -29.092 -93.251 -6.424 0.70 21.90 554 GLU B CA 1
ATOM 8641 C CA B GLU B 1 574 ? -29.080 -93.253 -6.432 0.30 21.15 554 GLU B CA 1
ATOM 8642 C C . GLU B 1 574 ? -28.828 -93.717 -7.864 1.00 22.04 554 GLU B C 1
ATOM 8643 O O . GLU B 1 574 ? -29.057 -92.989 -8.847 1.00 22.12 554 GLU B O 1
ATOM 8654 N N . TYR B 1 575 ? -28.331 -94.937 -7.966 1.00 22.81 555 TYR B N 1
ATOM 8655 C CA . TYR B 1 575 ? -28.162 -95.634 -9.231 1.00 24.42 555 TYR B CA 1
ATOM 8656 C C . TYR B 1 575 ? -27.324 -94.903 -10.284 1.00 23.67 555 TYR B C 1
ATOM 8657 O O . TYR B 1 575 ? -27.567 -95.070 -11.471 1.00 23.63 555 TYR B O 1
ATOM 8666 N N . GLY B 1 576 ? -26.341 -94.103 -9.876 1.00 23.50 556 GLY B N 1
ATOM 8667 C CA . GLY B 1 576 ? -25.464 -93.453 -10.873 1.00 22.70 556 GLY B CA 1
ATOM 8668 C C . GLY B 1 576 ? -26.149 -92.416 -11.742 1.00 22.37 556 GLY B C 1
ATOM 8669 O O . GLY B 1 576 ? -25.716 -92.100 -12.856 1.00 23.26 556 GLY B O 1
ATOM 8670 N N . ARG B 1 577 ? -27.264 -91.912 -11.244 1.00 21.39 557 ARG B N 1
ATOM 8671 C CA . ARG B 1 577 ? -28.109 -91.011 -12.008 1.00 21.38 557 ARG B CA 1
ATOM 8672 C C . ARG B 1 577 ? -27.539 -89.597 -12.011 1.00 19.97 557 ARG B C 1
ATOM 8673 O O . ARG B 1 577 ? -26.633 -89.257 -11.236 1.00 19.63 557 ARG B O 1
ATOM 8681 N N . ALA B 1 578 ? -28.077 -88.791 -12.916 1.00 19.40 558 ALA B N 1
ATOM 8682 C CA . ALA B 1 578 ? -27.747 -87.364 -13.005 1.00 18.56 558 ALA B CA 1
ATOM 8683 C C . ALA B 1 578 ? -28.261 -86.642 -11.772 1.00 18.16 558 ALA B C 1
ATOM 8684 O O . ALA B 1 578 ? -29.218 -87.090 -11.145 1.00 18.99 558 ALA B O 1
ATOM 8686 N N . ILE B 1 579 ? -27.656 -85.500 -11.448 1.00 16.96 559 ILE B N 1
ATOM 8687 C CA . ILE B 1 579 ? -27.968 -84.790 -10.207 1.00 16.59 559 ILE B CA 1
ATOM 8688 C C . ILE B 1 579 ? -29.350 -84.149 -10.178 1.00 16.41 559 ILE B C 1
ATOM 8689 O O . ILE B 1 579 ? -29.827 -83.806 -9.094 1.00 16.19 559 ILE B O 1
ATOM 8694 N N . ASP B 1 580 ? -29.996 -84.014 -11.337 1.00 16.85 560 ASP B N 1
ATOM 8695 C CA . ASP B 1 580 ? -31.387 -83.560 -11.385 1.00 17.33 560 ASP B CA 1
ATOM 8696 C C . ASP B 1 580 ? -32.390 -84.722 -11.405 1.00 17.94 560 ASP B C 1
ATOM 8697 O O . ASP B 1 580 ? -33.556 -84.542 -11.761 1.00 18.47 560 ASP B O 1
ATOM 8702 N N . GLN B 1 581 ? -31.932 -85.922 -11.023 1.00 18.05 561 GLN B N 1
ATOM 8703 C CA . GLN B 1 581 ? -32.789 -87.099 -10.975 1.00 18.43 561 GLN B CA 1
ATOM 8704 C C . GLN B 1 581 ? -32.752 -87.736 -9.593 1.00 17.87 561 GLN B C 1
ATOM 8705 O O . GLN B 1 581 ? -32.674 -88.966 -9.465 1.00 17.69 561 GLN B O 1
ATOM 8711 N N . GLN B 1 582 ? -32.802 -86.923 -8.551 1.00 17.16 562 GLN B N 1
ATOM 8712 C CA . GLN B 1 582 ? -32.800 -87.434 -7.180 1.00 16.43 562 GLN B CA 1
ATOM 8713 C C . GLN B 1 582 ? -34.050 -88.244 -6.865 1.00 17.17 562 GLN B C 1
ATOM 8714 O O . GLN B 1 582 ? -35.100 -88.053 -7.471 1.00 17.26 562 GLN B O 1
ATOM 8720 N N . SER B 1 583 ? -33.900 -89.153 -5.908 1.00 17.46 563 SER B N 1
ATOM 8721 C CA . SER B 1 583 ? -34.994 -89.960 -5.386 1.00 18.34 563 SER B CA 1
ATOM 8722 C C . SER B 1 583 ? -35.491 -89.334 -4.098 1.00 18.76 563 SER B C 1
ATOM 8723 O O . SER B 1 583 ? -34.720 -88.694 -3.405 1.00 17.86 563 SER B O 1
ATOM 8726 N N . PRO B 1 584 ? -36.758 -89.535 -3.732 1.00 20.65 564 PRO B N 1
ATOM 8727 C CA . PRO B 1 584 ? -37.772 -90.211 -4.530 1.00 22.20 564 PRO B CA 1
ATOM 8728 C C . PRO B 1 584 ? -38.052 -89.487 -5.824 1.00 23.90 564 PRO B C 1
ATOM 8729 O O . PRO B 1 584 ? -37.995 -88.263 -5.860 1.00 22.13 564 PRO B O 1
ATOM 8733 N N . ARG B 1 585 ? -38.333 -90.261 -6.869 1.00 27.74 565 ARG B N 1
ATOM 8734 C CA . ARG B 1 585 ? -38.625 -89.765 -8.208 1.00 32.37 565 ARG B CA 1
ATOM 8735 C C . ARG B 1 585 ? -39.521 -88.545 -8.334 1.00 35.63 565 ARG B C 1
ATOM 8736 O O . ARG B 1 585 ? -40.551 -88.414 -7.668 1.00 38.52 565 ARG B O 1
ATOM 8744 N N . HIS B 1 586 ? -39.119 -87.671 -9.238 1.00 38.09 566 HIS B N 1
ATOM 8745 C CA . HIS B 1 586 ? -39.989 -86.651 -9.768 1.00 40.98 566 HIS B CA 1
ATOM 8746 C C . HIS B 1 586 ? -40.559 -85.732 -8.692 1.00 42.31 566 HIS B C 1
ATOM 8747 O O . HIS B 1 586 ? -41.772 -85.531 -8.621 1.00 45.25 566 HIS B O 1
ATOM 8754 N N . ASP B 1 587 ? -39.676 -85.170 -7.864 1.00 42.66 567 ASP B N 1
ATOM 8755 C CA . ASP B 1 587 ? -40.087 -84.269 -6.786 1.00 42.40 567 ASP B CA 1
ATOM 8756 C C . ASP B 1 587 ? -40.662 -85.078 -5.619 1.00 41.89 567 ASP B C 1
ATOM 8757 O O . ASP B 1 587 ? -41.224 -84.514 -4.681 1.00 42.91 567 ASP B O 1
ATOM 8762 N N . GLY B 1 588 ? -40.508 -86.396 -5.675 1.00 41.36 568 GLY B N 1
ATOM 8763 C CA . GLY B 1 588 ? -41.172 -87.302 -4.740 1.00 40.95 568 GLY B CA 1
ATOM 8764 C C . GLY B 1 588 ? -41.088 -86.877 -3.283 1.00 40.39 568 GLY B C 1
ATOM 8765 O O . GLY B 1 588 ? -40.073 -87.054 -2.611 1.00 40.15 568 GLY B O 1
#

Solvent-accessible surface area: 36393 Å² total; per-residue (Å²): 71,70,0,0,44,0,0,2,62,2,0,16,79,43,68,0,60,34,0,0,3,9,11,7,39,15,0,38,42,0,4,96,5,2,60,153,76,58,124,4,102,22,5,14,3,32,1,8,6,0,0,0,0,0,0,0,2,0,0,1,9,23,83,37,165,21,0,0,0,0,0,0,10,0,0,10,0,4,4,7,0,0,2,0,0,0,0,0,38,4,13,17,4,2,0,1,0,0,0,0,1,10,24,48,144,52,44,66,51,198,160,108,5,20,4,30,3,66,21,9,10,59,1,29,32,0,2,86,44,0,10,60,36,25,58,17,1,116,47,19,125,51,1,8,64,12,0,96,96,1,3,114,35,0,71,86,42,44,21,0,0,1,1,2,0,0,0,33,44,8,0,127,30,117,17,92,86,70,104,4,106,152,125,105,50,38,136,83,51,13,55,75,0,12,70,54,0,50,103,6,102,89,0,0,0,0,0,0,28,37,0,9,20,25,92,38,4,84,153,6,10,105,49,0,59,136,66,22,0,2,2,0,0,5,30,30,0,4,1,16,1,112,30,28,88,28,11,1,5,9,4,0,2,34,0,2,57,0,0,0,46,0,0,1,50,0,46,3,0,0,0,0,10,3,52,2,17,20,70,15,2,0,53,79,29,179,30,9,2,110,89,18,63,9,0,0,0,15,65,30,121,9,3,9,74,23,53,7,112,9,85,56,40,24,49,9,41,9,34,81,1,14,70,134,2,42,0,74,95,2,72,80,26,132,66,5,77,108,8,24,60,87,1,106,81,61,27,154,72,30,29,85,49,39,12,105,122,33,108,9,13,1,22,17,0,0,41,35,0,14,120,47,0,98,239,41,44,0,1,1,1,0,1,26,11,9,10,10,20,6,0,4,20,5,12,51,4,21,55,107,15,3,4,2,0,1,16,4,0,4,0,40,2,0,0,6,0,0,0,0,0,0,7,33,6,22,169,41,24,0,0,0,0,0,7,15,10,4,2,4,1,1,0,0,0,0,3,0,1,15,44,43,168,13,37,1,0,2,0,0,2,4,10,43,4,24,9,46,24,35,18,82,0,78,106,135,16,159,40,78,24,69,4,0,52,61,139,29,67,18,7,45,1,59,110,0,0,75,5,1,109,3,88,10,81,59,0,100,49,54,131,26,0,15,52,4,0,79,40,0,31,150,62,56,61,22,2,0,0,18,0,42,4,53,68,0,42,54,6,48,3,48,10,46,88,40,83,7,3,56,73,5,11,61,189,71,62,0,0,56,1,1,3,69,2,0,12,74,28,67,0,59,39,0,0,2,8,10,6,22,42,0,6,29,1,0,11,5,2,56,117,80,57,119,5,105,17,5,12,4,32,1,7,6,0,0,0,0,0,0,0,2,0,0,2,9,18,70,37,146,20,0,0,0,0,0,0,11,1,0,10,0,3,4,7,0,0,2,0,0,0,0,0,38,4,14,16,4,1,0,1,0,0,0,0,1,6,16,47,144,53,45,56,50,203,98,99,9,19,4,27,3,73,26,7,10,47,1,28,33,1,2,84,42,0,10,59,32,23,51,36,1,141,57,19,118,49,0,16,76,12,1,81,92,1,0,80,35,0,64,100,43,44,23,0,0,1,1,2,0,0,0,34,42,9,0,136,30,119,18,90,103,82,145,7,123,95,42,110,83,52,3,55,76,0,20,73,55,0,63,110,8,141,83,0,0,0,0,0,0,28,39,0,9,22,24,94,37,3,86,154,7,10,105,48,0,58,132,50,23,0,1,3,0,0,5,30,31,0,2,1,14,1,113,30,29,95,27,11,1,4,10,4,0,10,26,0,2,27,0,0,0,49,0,0,1,49,0,45,4,0,0,0,0,10,4,51,2,18,25,87,15,2,5,65,65,27,144,30,10,2,107,89,20,66,9,0,0,0,15,67,28,128,20,4,13,87,34,55,7,112,8,85,57,39,25,107,9,39,8,33,89,1,14,98,112,5,37,0,69,117,0,63,105,38,123,93,2,68,115,8,23,60,100,2,106,81,70,35,157,68,11,32,76,49,24,11,107,124,32,109,8,13,1,23,17,0,0,39,47,0,18,141,42,0,112,237,45,46,0,0,1,1,0,1,27,12,10,10,10,21,6,0,4,18,4,11,30,4,22,67,121,15,4,4,2,0,1,18,2,0,4,0,39,2,0,0,6,0,0,0,0,0,1,6,20,14,22,140,41,25,0,0,0,0,0,8,16,10,4,1,4,2,2,1,0,0,1,4,0,2,16,45,42,169,13,36,1,0,2,0,0,2,2,9,39,4,25,9,46,33,107,58,162,111,14,13,71,67,140,28,63,26,4,42,1,60,110,0,0,78,5,0,109,3,80,10,68,68,4,96,49,62,135,33,0,13,58,3,0,86,32,0,32,150,62,58,54,23,1,0,0,21,0,41,3,62,65,0,47,56,7,50,3,55,27,54,187,40,95,14,3,48,106,7,12,39,158,146,53,33

Secondary structure (DSSP, 8-state):
-BHHHHHHHHHHHTTEEEEEE---GGGHHHHHHHHHH-SSEEEE-S-HHHHHHHHHHHHHHTTTSSEEEEEEETTHHHHHHHHHHHHHHHTT--EEEEEEE--GGGS-TTSSSS-SSTT---HHHHHGGG-SEEEE--SGGGHHHHHHHHHHHHHSSS--EEEEEEEHHHHHSB--HHHHH-----HHHHHHHHHHHHH-SSEEEEE-HHHHTSTTHHHHHHHHHHHT--EEE-HHHHTT-B--TTEEEE-STTS-HHHHHHHHH-SEEEEES----HHHHTT-GGGTTTTSEEEEEES-GGGSSSSS--SEEEE--HHHHHHH--GGGSPPPTTHHHHHHHHHHHHHHHSS-S-TTSSS-HHHHHHHHHHHTTT---EEEE-SSHHHHHHHHH--B-TT--EE---SS--TT-HHHHHHHHHHHHTS-EEEEEEHHHHHHTGGGHHHHHHTT--EEEEEEE-SB-HHHHHHHHHHHTT--TTTB-TT----HHHHHHHTT-EEEEE-SHHHHHHHHHHHHHS---EEEEEE-TT----SSB--TTS-TT-PBP-/-BHHHHHHHHHHHTTEEEEEE---GGGHHHHHHHHHH-SSEEEE-SSHHHHHHHHHHHHHHTTTSSEEEEEEETTHHHHHHHHHHHHHHHTT--EEEEEEE--GGGS-TTSSSS-SSTT---HHHHHGGG-SEEEE--SGGGHHHHHHHHHHHHHSSS--EEEEEEEHHHHHSB--HHHH---HHHHHHHHHHHHH-SSEEEEE-HHHHTSTTHHHHHHHHHHHT--EEE-HHHHTT-B--TTEEEE-STTS-HHHHHHHHH-SEEEEES----HHHHTT-GGGTTTTSEEEEEES-GGGSSSSS--SEEEE--HHHHHHH--GGGSPP-TTHHHHHHHHHHHHHHHSS-S-TTSSS-HHHHHHHHHHHTTT---EEEE-SSHHHHHHHHH--B-TT--EE---SS--TT-HHHHHHHHHHHHTS-EEEEEEHHHHHHTGGGHHHHHHTT--EEEEEEE-SB-HHHHH---SB-TT----HHHHHHHTT-EEEEE-SHHHHHHHHHHHHHS---EEEEEE-TT----SSB--TT--TT-PBSTTT-

Foldseek 3Di:
DQLLLLLLVLCLVLQQAEFEEADDPLCPLNVVSNVVVPRHHYAYFDFLCLRLLLQQLLCVLVLNPHGYEYEAEAARRLVRNALSQQLQQQLQGFYEYEYGAAALVQACPPPPDCGGDDNHDDSCVVCVVRFQEEEEDDALAVSLVVSNVQNCSQRDFRHHYYYYYYYSVSSRDDYDVVVSVVPDDDPVVLVVVLVQVQPWLQEEEEFELLQQSAPLRVVLVVQVVVLLHAYEYALNRQQRDAFDLRYLAHAFFLAFLLRLVSFQPTAEYEYEADLCDCRRWFPCLVSTSVNYQYEYEGLDPCSACDSHHGPHYYNDRNNVVSVSDRSNPRDRDPSSVVNSVVSSVVSVVRLDQPPPVFLDTLLLLQVLVCVLCQPFQEEEEEAAAQQRSSNRHRHRDHDNYGYDASPRSRHQLSGLSNQNSSCVNNVGEYEYEHEQVSCPPSVSRLLVQQVVFTLYEYEYEYQQWRQRVQVVCVVPVVNPRVPTHDPSDGDDVQVSNVVSVAAEDEAEHPVSSSVVVNVCRVPRTRYYYYYHGNPDRHRPFGCPGPDGSSDTPPD/DFLLLLLLVLCLVLQQAEFEEADDPLCPLNVVSNVVVPRHHYAYFDFLLLRLLLQQLLCVLVLNPHGYEYEAEAARRLVRNALSQQLQQQLQGFYEYEYGAAAPVQACPPPPDCGRDDSHDDSCVVCVVRFQEEEEDDALAVSLVVSNVQNCSQRDFRHHYYYYYYYSVSSGDDYDVVVSVDDVVVLVVVLVQVQPWLQEEEEFELLQQSAPLRVVLVVQVVVLPHAYEYALNRQQRDAFDLRYLAHFFFLAFLLRLVSFQPTAEYEYEADLCDCRRWPLCLVNTSVNYQYEYEGLDPCSACDSRHGPHYYNDRNNVVSVVDRSNPRDRDPSCVVNSVVSSVVSVVLLDFPPVVFQDTLLLLQVLVCVLCQPFQEEEEEAAAQQRSSNRHRHRDHDNYGYDASPRSRHQLSGPSNLNSSCVSNVGAYEYEHEQVSCPPSVSRLLVQQVVFTLYEYEYEYQQFRQRVVVVVVTHDPSDGDDVQVSNVVSVAAEDEAEHPVSSSVVVNVCRVPRTRYYYYYHGNPDRHRPFGDDDSDGSSQTPPGDSD

CATH classification: 3.40.50.970 (+2 more: 3.40.50.1220, 3.40.50.970)

InterPro domains:
  IPR011766 Thiamine pyrophosphate enzyme, TPP-binding [PF02775] (393-541)
  IPR012000 Thiamine pyrophosphate enzyme, central domain [PF00205] (203-324)
  IPR012001 Thiamine pyrophosphate enzyme, N-terminal TPP-binding domain [PF02776] (1-125)
  IPR029035 DHS-like NAD/FAD-binding domain superfamily [SSF52467] (195-353)
  IPR029061 Thiamin diphosphate-binding fold [SSF52518] (1-185)
  IPR029061 Thiamin diphosphate-binding fold [SSF52518] (370-562)
  IPR045229 Thiamine pyrophosphate enzyme [PTHR18968] (1-559)

Radius of gyration: 30.39 Å; Cα contacts (8 Å, |Δi|>4): 2783; chains: 2; bounding box: 75×75×79 Å

Organism: Pseudomonas fluorescens (strain ATCC BAA-477 / NRRL B-23932 / Pf-5) (NCBI:txid220664)